Protein AF-0000000084528087 (afdb_homodimer)

InterPro domains:
  IPR004839 Aminotransferase, class I/classII, large domain [PF00155] (64-386)
  IPR015421 Pyridoxal phosphate-dependent transferase, major domain [G3DSA:3.40.640.10] (73-296)
  IPR015422 Pyridoxal phosphate-dependent transferase, small domain [G3DSA:3.90.1150.10] (15-387)
  IPR015424 Pyridoxal phosphate-dependent transferase [SSF53383] (5-393)
  IPR051798 Class-II Pyridoxal-Phosphate-Dependent Aminotransferase [PTHR43525] (4-394)

Secondary structure (DSSP, 8-state):
-------SSPP--TTTTBHHHH-THHHH-TT--TT-EE--SS---SPPPHHHHHHHHHHHHHT--S-B--HHHHHHHHHHHHHHHHS----GGGEEEESSHHHHHHHHHHHH--TT-EEEEEES--HHHHHHHHHTTPEEEEEEPEE-TTSSEE--HHHHHHH--S-EEEEEEESSBTTTTBPPPHHHHHHHHHHHHHTTPEEEEE-TTTT-BPTT-----HHHH-SS-TTEEEEE-SHHHHT-GGG--EEEEE-SHHHHHHHHHHHHHTT----HHHHHHHHHHSSHHHHHHHHHHHHHHHHHHHHHHHHHHTSTT-EEPP-SBSSEEEEE-GGGT--HHHHHIIIIIIS-EE-EEGGGG-TT-TTEEEEE--S-HHHHHHHHHHHHHHTGGG-/-------SSPP--TTTTBHHHH-THHHH-TT--TT-EE--SS---SPPPHHHHHHHHHHHHHT--S-B--HHHHHHHHHHHHHHHH-----GGGEEEESSHHHHHHHHHHHH--TT-EEEE-SS--HHHHHHHHHTTPEEEE-PPEE-TTSSEE--HHHHHHH--S-EEEEEEESSBTTTTBPPPHHHHHHHHHHHHHTT-EEEEE-TTTT-BPTT-----HHHH-SS-TTEEEEE-SHHHHT-GGG--EEEEE-SHHHHHHHHHHHHHTT----HHHHHHHHHHSSHHHHHHHHHHHHHHHHHHHHHHHHHHTSTT-EEPP-SBSSEEEEE-GGGT--HHHHHIIIIIIS-EE-EEGGGG-TT-TTEEEEE--S-HHHHHHHHHHHHHHTGGG-

pLDDT: mean 96.07, std 6.14, range [31.56, 98.94]

Organism: NCBI:txid1123501

Structure (mmCIF, N/CA/C/O backbone):
data_AF-0000000084528087-model_v1
#
loop_
_entity.id
_entity.type
_entity.pdbx_description
1 polymer 'cysteine-S-conjugate beta-lyase'
#
loop_
_atom_site.group_PDB
_atom_site.id
_atom_site.type_symbol
_atom_site.label_atom_id
_atom_site.label_alt_id
_atom_site.label_comp_id
_atom_site.label_asym_id
_atom_site.label_entity_id
_atom_site.label_seq_id
_atom_site.pdbx_PDB_ins_code
_atom_site.Cartn_x
_atom_site.Cartn_y
_atom_site.Cartn_z
_atom_site.occupancy
_atom_site.B_iso_or_equiv
_atom_site.auth_seq_id
_atom_site.auth_comp_id
_atom_site.auth_asym_id
_atom_site.auth_atom_id
_atom_site.pdbx_PDB_model_num
ATOM 1 N N . MET A 1 1 ? 32.031 17.656 9.609 1 31.56 1 MET A N 1
ATOM 2 C CA . MET A 1 1 ? 31.797 18.547 8.477 1 31.56 1 MET A CA 1
ATOM 3 C C . MET A 1 1 ? 30.359 19.078 8.477 1 31.56 1 MET A C 1
ATOM 5 O O . MET A 1 1 ? 29.406 18.297 8.555 1 31.56 1 MET A O 1
ATOM 9 N N . THR A 1 2 ? 30.078 20.203 8.844 1 43.47 2 THR A N 1
ATOM 10 C CA . THR A 1 2 ? 28.75 20.812 8.977 1 43.47 2 THR A CA 1
ATOM 11 C C . THR A 1 2 ? 27.938 20.625 7.695 1 43.47 2 THR A C 1
ATOM 13 O O . THR A 1 2 ? 28.328 21.109 6.633 1 43.47 2 THR A O 1
ATOM 16 N N . HIS A 1 3 ? 27.219 19.484 7.469 1 60.09 3 HIS A N 1
ATOM 17 C CA . HIS A 1 3 ? 26.516 19.172 6.223 1 60.09 3 HIS A CA 1
ATOM 18 C C . HIS A 1 3 ? 25.609 20.328 5.809 1 60.09 3 HIS A C 1
ATOM 20 O O . HIS A 1 3 ? 24.797 20.797 6.613 1 60.09 3 HIS A O 1
ATOM 26 N N . THR A 1 4 ? 26.094 21.172 4.883 1 82.75 4 THR A N 1
ATOM 27 C CA . THR A 1 4 ? 25.297 22.281 4.363 1 82.75 4 THR A CA 1
ATOM 28 C C . THR A 1 4 ? 24.281 21.766 3.342 1 82.75 4 THR A C 1
ATOM 30 O O . THR A 1 4 ? 24.625 21.016 2.428 1 82.75 4 THR A O 1
ATOM 33 N N . PHE A 1 5 ? 22.984 21.781 3.76 1 93.38 5 PHE A N 1
ATOM 34 C CA . PHE A 1 5 ? 21.891 21.422 2.871 1 93.38 5 PHE A CA 1
ATOM 35 C C . PHE A 1 5 ? 21.359 22.641 2.129 1 93.38 5 PHE A C 1
ATOM 37 O O . PHE A 1 5 ? 21.344 23.734 2.676 1 93.38 5 PHE A O 1
ATOM 44 N N . ASP A 1 6 ? 21.016 22.469 0.876 1 94.19 6 ASP A N 1
ATOM 45 C CA . ASP A 1 6 ? 20.453 23.531 0.049 1 94.19 6 ASP A CA 1
ATOM 46 C C . ASP A 1 6 ? 18.938 23.469 0.011 1 94.19 6 ASP A C 1
ATOM 48 O O . ASP A 1 6 ? 18.359 22.547 -0.585 1 94.19 6 ASP A O 1
ATOM 52 N N . PHE A 1 7 ? 18.297 24.469 0.604 1 96.12 7 PHE A N 1
ATOM 53 C CA . PHE A 1 7 ? 16.844 24.531 0.608 1 96.12 7 PHE A CA 1
ATOM 54 C C . PHE A 1 7 ? 16.344 25.672 -0.26 1 96.12 7 PHE A C 1
ATOM 56 O O . PHE A 1 7 ? 15.133 25.906 -0.362 1 96.12 7 PHE A O 1
ATOM 63 N N . ASP A 1 8 ? 17.25 26.344 -0.895 1 94.19 8 ASP A N 1
ATOM 64 C CA . ASP A 1 8 ? 16.875 27.547 -1.635 1 94.19 8 ASP A CA 1
ATOM 65 C C . ASP A 1 8 ? 16.688 27.234 -3.117 1 94.19 8 ASP A C 1
ATOM 67 O O . ASP A 1 8 ? 15.883 27.891 -3.789 1 94.19 8 ASP A O 1
ATOM 71 N N . THR A 1 9 ? 17.406 26.281 -3.635 1 89.31 9 THR A N 1
ATOM 72 C CA . THR A 1 9 ? 17.297 25.953 -5.051 1 89.31 9 THR A CA 1
ATOM 73 C C . THR A 1 9 ? 15.969 25.25 -5.336 1 89.31 9 THR A C 1
ATOM 75 O O . THR A 1 9 ? 15.688 24.188 -4.773 1 89.31 9 THR A O 1
ATOM 78 N N . PRO A 1 10 ? 15.234 25.938 -6.199 1 81.81 10 PRO A N 1
ATOM 79 C CA . PRO A 1 10 ? 13.945 25.312 -6.488 1 81.81 10 PRO A CA 1
ATOM 80 C C . PRO A 1 10 ? 14.094 23.969 -7.203 1 81.81 10 PRO A C 1
ATOM 82 O O . PRO A 1 10 ? 14.898 23.844 -8.133 1 81.81 10 PRO A O 1
ATOM 85 N N . ALA A 1 11 ? 13.375 23.047 -6.703 1 75.88 11 ALA A N 1
ATOM 86 C CA . ALA A 1 11 ? 13.258 21.797 -7.441 1 75.88 11 ALA A CA 1
ATOM 87 C C . ALA A 1 11 ? 12.258 21.922 -8.586 1 75.88 11 ALA A C 1
ATOM 89 O O . ALA A 1 11 ? 11.305 22.703 -8.5 1 75.88 11 ALA A O 1
ATOM 90 N N . LYS A 1 12 ? 12.492 21.359 -9.766 1 74.56 12 LYS A N 1
ATOM 91 C CA . LYS A 1 12 ? 11.5 21.297 -10.836 1 74.56 12 LYS A CA 1
ATOM 92 C C . LYS A 1 12 ? 10.281 20.484 -10.398 1 74.56 12 LYS A C 1
ATOM 94 O O . LYS A 1 12 ? 10.391 19.297 -10.078 1 74.56 12 LYS A O 1
ATOM 99 N N . ARG A 1 13 ? 9.172 21.141 -10.289 1 80.12 13 ARG A N 1
ATOM 100 C CA . ARG A 1 13 ? 7.977 20.453 -9.82 1 80.12 13 ARG A CA 1
ATOM 101 C C . ARG A 1 13 ? 6.848 20.547 -10.844 1 80.12 13 ARG A C 1
ATOM 103 O O . ARG A 1 13 ? 6.031 19.641 -10.969 1 80.12 13 ARG A O 1
ATOM 110 N N . ARG A 1 14 ? 6.809 21.594 -11.531 1 80.25 14 ARG A N 1
ATOM 111 C CA . ARG A 1 14 ? 5.75 21.781 -12.516 1 80.25 14 ARG A CA 1
ATOM 112 C C . ARG A 1 14 ? 5.938 20.859 -13.719 1 80.25 14 ARG A C 1
ATOM 114 O O . ARG A 1 14 ? 7.051 20.719 -14.219 1 80.25 14 ARG A O 1
ATOM 121 N N . GLY A 1 15 ? 4.918 20.25 -14.102 1 78 15 GLY A N 1
ATOM 122 C CA . GLY A 1 15 ? 4.957 19.359 -15.25 1 78 15 GLY A CA 1
ATOM 123 C C . GLY A 1 15 ? 5.578 18.016 -14.93 1 78 15 GLY A C 1
ATOM 124 O O . GLY A 1 15 ? 5.816 17.203 -15.836 1 78 15 GLY A O 1
ATOM 125 N N . CYS A 1 16 ? 5.848 17.75 -13.664 1 80.94 16 CYS A N 1
ATOM 126 C CA . CYS A 1 16 ? 6.523 16.516 -13.281 1 80.94 16 CYS A CA 1
ATOM 127 C C . CYS A 1 16 ? 5.57 15.578 -12.547 1 80.94 16 CYS A C 1
ATOM 129 O O . CYS A 1 16 ? 5.992 14.562 -12 1 80.94 16 CYS A O 1
ATOM 131 N N . GLY A 1 17 ? 4.32 15.969 -12.547 1 83.06 17 GLY A N 1
ATOM 132 C CA . GLY A 1 17 ? 3.348 15.094 -11.914 1 83.06 17 GLY A CA 1
ATOM 133 C C . GLY A 1 17 ? 3.172 15.367 -10.43 1 83.06 17 GLY A C 1
ATOM 134 O O . GLY A 1 17 ? 2.605 14.547 -9.703 1 83.06 17 GLY A O 1
ATOM 135 N N . SER A 1 18 ? 3.662 16.453 -9.984 1 85.12 18 SER A N 1
ATOM 136 C CA . SER A 1 18 ? 3.469 16.859 -8.602 1 85.12 18 SER A CA 1
ATOM 137 C C . SER A 1 18 ? 2.031 17.297 -8.352 1 85.12 18 SER A C 1
ATOM 139 O O . SER A 1 18 ? 1.545 18.25 -8.969 1 85.12 18 SER A O 1
ATOM 141 N N . ALA A 1 19 ? 1.374 16.656 -7.391 1 86.44 19 ALA A N 1
ATOM 142 C CA . ALA A 1 19 ? 0.003 17.062 -7.082 1 86.44 19 ALA A CA 1
ATOM 143 C C . ALA A 1 19 ? -0.058 18.516 -6.629 1 86.44 19 ALA A C 1
ATOM 145 O O . ALA A 1 19 ? -0.94 19.266 -7.055 1 86.44 19 ALA A O 1
ATOM 146 N N . LYS A 1 20 ? 0.866 19 -5.844 1 88.56 20 LYS A N 1
ATOM 147 C CA . LYS A 1 20 ? 0.917 20.344 -5.293 1 88.56 20 LYS A CA 1
ATOM 148 C C . LYS A 1 20 ? 1.022 21.391 -6.402 1 88.56 20 LYS A C 1
ATOM 150 O O . LYS A 1 20 ? 0.352 22.422 -6.355 1 88.56 20 LYS A O 1
ATOM 155 N N . TRP A 1 21 ? 1.699 21.078 -7.449 1 87.94 21 TRP A N 1
ATOM 156 C CA . TRP A 1 21 ? 2.004 22.062 -8.477 1 87.94 21 TRP A CA 1
ATOM 157 C C . TRP A 1 21 ? 1.154 21.844 -9.719 1 87.94 21 TRP A C 1
ATOM 159 O O . TRP A 1 21 ? 0.742 22.797 -10.375 1 87.94 21 TRP A O 1
ATOM 169 N N . ASP A 1 22 ? 0.853 20.562 -10.023 1 86.75 22 ASP A N 1
ATOM 170 C CA . ASP A 1 22 ? 0.215 20.25 -11.297 1 86.75 22 ASP A CA 1
ATOM 171 C C . ASP A 1 22 ? -1.294 20.078 -11.125 1 86.75 22 ASP A C 1
ATOM 173 O O . ASP A 1 22 ? -2.033 20.047 -12.117 1 86.75 22 ASP A O 1
ATOM 177 N N . ALA A 1 23 ? -1.742 20.078 -9.859 1 86 23 ALA A N 1
ATOM 178 C CA . ALA A 1 23 ? -3.176 19.906 -9.641 1 86 23 ALA A CA 1
ATOM 179 C C . ALA A 1 23 ? -3.799 21.188 -9.07 1 86 23 ALA A C 1
ATOM 181 O O . ALA A 1 23 ? -4.762 21.109 -8.297 1 86 23 ALA A O 1
ATOM 182 N N . LEU A 1 24 ? -3.312 22.312 -9.406 1 87.62 24 LEU A N 1
ATOM 183 C CA . LEU A 1 24 ? -3.76 23.594 -8.875 1 87.62 24 LEU A CA 1
ATOM 184 C C . LEU A 1 24 ? -5.203 23.875 -9.281 1 87.62 24 LEU A C 1
ATOM 186 O O . LEU A 1 24 ? -5.918 24.594 -8.586 1 87.62 24 LEU A O 1
ATOM 190 N N . SER A 1 25 ? -5.645 23.281 -10.453 1 83.94 25 SER A N 1
ATOM 191 C CA . SER A 1 25 ? -7.016 23.484 -10.914 1 83.94 25 SER A CA 1
ATOM 192 C C . SER A 1 25 ? -8.016 22.984 -9.875 1 83.94 25 SER A C 1
ATOM 194 O O . SER A 1 25 ? -9.164 23.422 -9.852 1 83.94 25 SER A O 1
ATOM 196 N N . ALA A 1 26 ? -7.582 22.125 -9.047 1 79.44 26 ALA A N 1
ATOM 197 C CA . ALA A 1 26 ? -8.445 21.562 -8 1 79.44 26 ALA A CA 1
ATOM 198 C C . ALA A 1 26 ? -8.82 22.641 -6.984 1 79.44 26 ALA A C 1
ATOM 200 O O . ALA A 1 26 ? -9.875 22.562 -6.355 1 79.44 26 ALA A O 1
ATOM 201 N N . ILE A 1 27 ? -7.992 23.625 -6.828 1 79.62 27 ILE A N 1
ATOM 202 C CA . ILE A 1 27 ? -8.219 24.656 -5.832 1 79.62 27 ILE A CA 1
ATOM 203 C C . ILE A 1 27 ? -8.562 25.969 -6.531 1 79.62 27 ILE A C 1
ATOM 205 O O . ILE A 1 27 ? -9.461 26.703 -6.098 1 79.62 27 ILE A O 1
ATOM 209 N N . LEU A 1 28 ? -7.945 26.281 -7.672 1 87.19 28 LEU A N 1
ATOM 210 C CA . LEU A 1 28 ? -8.07 27.594 -8.297 1 87.19 28 LEU A CA 1
ATOM 211 C C . LEU A 1 28 ? -9.039 27.531 -9.477 1 87.19 28 LEU A C 1
ATOM 213 O O . LEU A 1 28 ? -9.391 28.578 -10.039 1 87.19 28 LEU A O 1
ATOM 217 N N . GLY A 1 29 ? -9.477 26.328 -9.773 1 85.31 29 GLY A N 1
ATOM 218 C CA . GLY A 1 29 ? -10.297 26.188 -10.961 1 85.31 29 GLY A CA 1
ATOM 219 C C . GLY A 1 29 ? -9.484 25.953 -12.227 1 85.31 29 GLY A C 1
ATOM 220 O O . GLY A 1 29 ? -8.25 26 -12.195 1 85.31 29 GLY A O 1
ATOM 221 N N . ASP A 1 30 ? -10.156 25.766 -13.305 1 83.75 30 ASP A N 1
ATOM 222 C CA . ASP A 1 30 ? -9.539 25.391 -14.57 1 83.75 30 ASP A CA 1
ATOM 223 C C . ASP A 1 30 ? -8.695 26.516 -15.141 1 83.75 30 ASP A C 1
ATOM 225 O O . ASP A 1 30 ? -7.781 26.281 -15.93 1 83.75 30 ASP A O 1
ATOM 229 N N . ASP A 1 31 ? -8.953 27.703 -14.719 1 82.94 31 ASP A N 1
ATOM 230 C CA . ASP A 1 31 ? -8.242 28.859 -15.25 1 82.94 31 ASP A CA 1
ATOM 231 C C . ASP A 1 31 ? -7.148 29.328 -14.289 1 82.94 31 ASP A C 1
ATOM 233 O O . ASP A 1 31 ? -6.812 30.5 -14.242 1 82.94 31 ASP A O 1
ATOM 237 N N . ALA A 1 32 ? -6.629 28.359 -13.531 1 87.31 32 ALA A N 1
ATOM 238 C CA . ALA A 1 32 ? -5.551 28.703 -12.602 1 87.31 32 ALA A CA 1
ATOM 239 C C . ALA A 1 32 ? -4.402 29.391 -13.328 1 87.31 32 ALA A C 1
ATOM 241 O O . ALA A 1 32 ? -3.926 28.906 -14.359 1 87.31 32 ALA A O 1
ATOM 242 N N . PRO A 1 33 ? -3.982 30.5 -12.797 1 88.12 33 PRO A N 1
ATOM 243 C CA . PRO A 1 33 ? -2.875 31.203 -13.445 1 88.12 33 PRO A CA 1
ATOM 244 C C . PRO A 1 33 ? -1.567 30.422 -13.398 1 88.12 33 PRO A C 1
ATOM 246 O O . PRO A 1 33 ? -1.295 29.719 -12.422 1 88.12 33 PRO A O 1
ATOM 249 N N . ASP A 1 34 ? -0.745 30.672 -14.344 1 85.56 34 ASP A N 1
ATOM 250 C CA . ASP A 1 34 ? 0.521 29.953 -14.477 1 85.56 34 ASP A CA 1
ATOM 251 C C . ASP A 1 34 ? 1.495 30.359 -13.375 1 85.56 34 ASP A C 1
ATOM 253 O O . ASP A 1 34 ? 2.385 29.578 -13.016 1 85.56 34 ASP A O 1
ATOM 257 N N . ASP A 1 35 ? 1.243 31.531 -12.844 1 90.94 35 ASP A N 1
ATOM 258 C CA . ASP A 1 35 ? 2.203 32 -11.852 1 90.94 35 ASP A CA 1
ATOM 259 C C . ASP A 1 35 ? 1.635 31.906 -10.445 1 90.94 35 ASP A C 1
ATOM 261 O O . ASP A 1 35 ? 2.143 32.531 -9.508 1 90.94 35 ASP A O 1
ATOM 265 N N . ALA A 1 36 ? 0.548 31.109 -10.352 1 94.19 36 ALA A N 1
ATOM 266 C CA . ALA A 1 36 ? -0.023 30.938 -9.016 1 94.19 36 ALA A CA 1
ATOM 267 C C . ALA A 1 36 ? 0.963 30.219 -8.094 1 94.19 36 ALA A C 1
ATOM 269 O O . ALA A 1 36 ? 1.68 29.312 -8.516 1 94.19 36 ALA A O 1
ATOM 270 N N . LEU A 1 37 ? 1.031 30.703 -6.883 1 95.44 37 LEU A N 1
ATOM 271 C CA . LEU A 1 37 ? 1.868 30.062 -5.871 1 95.44 37 LEU A CA 1
ATOM 272 C C . LEU A 1 37 ? 1.102 28.969 -5.145 1 95.44 37 LEU A C 1
ATOM 274 O O . LEU A 1 37 ? 0.111 29.234 -4.465 1 95.44 37 LEU A O 1
ATOM 278 N N . PRO A 1 38 ? 1.531 27.672 -5.301 1 95.31 38 PRO A N 1
ATOM 279 C CA . PRO A 1 38 ? 0.855 26.594 -4.586 1 95.31 38 PRO A CA 1
ATOM 280 C C . PRO A 1 38 ? 1.224 26.531 -3.105 1 95.31 38 PRO A C 1
ATOM 282 O O . PRO A 1 38 ? 2.34 26.141 -2.758 1 95.31 38 PRO A O 1
ATOM 285 N N . MET A 1 39 ? 0.343 26.875 -2.221 1 97.44 39 MET A N 1
ATOM 286 C CA . MET A 1 39 ? 0.542 26.828 -0.776 1 97.44 39 MET A CA 1
ATOM 287 C C . MET A 1 39 ? -0.593 26.062 -0.096 1 97.44 39 MET A C 1
ATOM 289 O O . MET A 1 39 ? -1.044 26.453 0.984 1 97.44 39 MET A O 1
ATOM 293 N N . TRP A 1 40 ? -1.047 24.984 -0.75 1 94.81 40 TRP A N 1
ATOM 294 C CA . TRP A 1 40 ? -2.254 24.297 -0.286 1 94.81 40 TRP A CA 1
ATOM 295 C C . TRP A 1 40 ? -1.929 22.906 0.241 1 94.81 40 TRP A C 1
ATOM 297 O O . TRP A 1 40 ? -2.408 22.516 1.306 1 94.81 40 TRP A O 1
ATOM 307 N N . VAL A 1 41 ? -1.141 22.062 -0.427 1 93.12 41 VAL A N 1
ATOM 308 C CA . VAL A 1 41 ? -0.803 20.688 -0.037 1 93.12 41 VAL A CA 1
ATOM 309 C C . VAL A 1 41 ? 0.352 20.703 0.961 1 93.12 41 VAL A C 1
ATOM 311 O O . VAL A 1 41 ? 1.334 21.422 0.771 1 93.12 41 VAL A O 1
ATOM 314 N N . ALA A 1 42 ? 0.158 19.875 2.021 1 95 42 ALA A N 1
ATOM 315 C CA . ALA A 1 42 ? 1.235 19.766 3.002 1 95 42 ALA A CA 1
ATOM 316 C C . ALA A 1 42 ? 2.395 18.938 2.453 1 95 42 ALA A C 1
ATOM 318 O O . ALA A 1 42 ? 2.646 17.828 2.918 1 95 42 ALA A O 1
ATOM 319 N N . GLN A 1 43 ? 3.033 19.516 1.571 1 94.62 43 GLN A N 1
ATOM 320 C CA . GLN A 1 43 ? 4.23 19.016 0.903 1 94.62 43 GLN A CA 1
ATOM 321 C C . GLN A 1 43 ? 5.254 20.125 0.705 1 94.62 43 GLN A C 1
ATOM 323 O O . GLN A 1 43 ? 4.895 21.266 0.409 1 94.62 43 GLN A O 1
ATOM 328 N N . THR A 1 44 ? 6.48 19.766 0.881 1 95.75 44 THR A N 1
ATOM 329 C CA . THR A 1 44 ? 7.508 20.781 0.728 1 95.75 44 THR A CA 1
ATOM 330 C C . THR A 1 44 ? 8.07 20.781 -0.69 1 95.75 44 THR A C 1
ATOM 332 O O . THR A 1 44 ? 7.723 19.922 -1.498 1 95.75 44 THR A O 1
ATOM 335 N N . ASP A 1 45 ? 8.898 21.766 -0.979 1 94.81 45 ASP A N 1
ATOM 336 C CA . ASP A 1 45 ? 9.422 21.953 -2.328 1 94.81 45 ASP A CA 1
ATOM 337 C C . ASP A 1 45 ? 10.938 21.766 -2.355 1 94.81 45 ASP A C 1
ATOM 339 O O . ASP A 1 45 ? 11.617 22.25 -3.264 1 94.81 45 ASP A O 1
ATOM 343 N N . PHE A 1 46 ? 11.469 21.062 -1.396 1 95.12 46 PHE A N 1
ATOM 344 C CA . PHE A 1 46 ? 12.922 20.953 -1.299 1 95.12 46 PHE A CA 1
ATOM 345 C C . PHE A 1 46 ? 13.414 19.688 -1.977 1 95.12 46 PHE A C 1
ATOM 347 O O . PHE A 1 46 ? 12.641 18.734 -2.18 1 95.12 46 PHE A O 1
ATOM 354 N N . ALA A 1 47 ? 14.711 19.75 -2.328 1 92.81 47 ALA A N 1
ATOM 355 C CA . ALA A 1 47 ? 15.344 18.5 -2.729 1 92.81 47 ALA A CA 1
ATOM 356 C C . ALA A 1 47 ? 15.344 17.5 -1.579 1 92.81 47 ALA A C 1
ATOM 358 O O . ALA A 1 47 ? 15.492 17.875 -0.415 1 92.81 47 ALA A O 1
ATOM 359 N N . PRO A 1 48 ? 15.188 16.25 -1.914 1 94.19 48 PRO A N 1
ATOM 360 C CA . PRO A 1 48 ? 15.18 15.266 -0.835 1 94.19 48 PRO A CA 1
ATOM 361 C C . PRO A 1 48 ? 16.5 15.219 -0.066 1 94.19 48 PRO A C 1
ATOM 363 O O . PRO A 1 48 ? 17.547 15.547 -0.616 1 94.19 48 PRO A O 1
ATOM 366 N N . ALA A 1 49 ? 16.391 14.805 1.177 1 96.56 49 ALA A N 1
ATOM 367 C CA . ALA A 1 49 ? 17.594 14.578 1.973 1 96.56 49 ALA A CA 1
ATOM 368 C C . ALA A 1 49 ? 18.562 13.648 1.251 1 96.56 49 ALA A C 1
ATOM 370 O O . ALA A 1 49 ? 18.141 12.641 0.67 1 96.56 49 ALA A O 1
ATOM 371 N N . PRO A 1 50 ? 19.828 13.953 1.304 1 96.94 50 PRO A N 1
ATOM 372 C CA . PRO A 1 50 ? 20.828 13.141 0.595 1 96.94 50 PRO A CA 1
ATOM 373 C C . PRO A 1 50 ? 20.766 11.664 0.983 1 96.94 50 PRO A C 1
ATOM 375 O O . PRO A 1 50 ? 20.953 10.789 0.133 1 96.94 50 PRO A O 1
ATOM 378 N N . CYS A 1 51 ? 20.531 11.344 2.252 1 97.5 51 CYS A N 1
ATOM 379 C CA . CYS A 1 51 ? 20.484 9.953 2.688 1 97.5 51 CYS A CA 1
ATOM 380 C C . CYS A 1 51 ? 19.328 9.211 2.033 1 97.5 51 CYS A C 1
ATOM 382 O O . CYS A 1 51 ? 19.438 8.016 1.741 1 97.5 51 CYS A O 1
ATOM 384 N N . ILE A 1 52 ? 18.25 9.883 1.795 1 97.12 52 ILE A N 1
ATOM 385 C CA . ILE A 1 52 ? 17.094 9.305 1.127 1 97.12 52 ILE A CA 1
ATOM 386 C C . ILE A 1 52 ? 17.422 9.039 -0.34 1 97.12 52 ILE A C 1
ATOM 388 O O . ILE A 1 52 ? 17.125 7.957 -0.861 1 97.12 52 ILE A O 1
ATOM 392 N N . GLN A 1 53 ? 18 10.039 -0.98 1 95.94 53 GLN A N 1
ATOM 393 C CA . GLN A 1 53 ? 18.375 9.883 -2.381 1 95.94 53 GLN A CA 1
ATOM 394 C C . GLN A 1 53 ? 19.391 8.75 -2.561 1 95.94 53 GLN A C 1
ATOM 396 O O . GLN A 1 53 ? 19.297 7.973 -3.516 1 95.94 53 GLN A O 1
ATOM 401 N N . ALA A 1 54 ? 20.328 8.711 -1.645 1 97.44 54 ALA A N 1
ATOM 402 C CA . ALA A 1 54 ? 21.312 7.633 -1.694 1 97.44 54 ALA A CA 1
ATOM 403 C C . ALA A 1 54 ? 20.641 6.27 -1.565 1 97.44 54 ALA A C 1
ATOM 405 O O . ALA A 1 54 ? 20.984 5.328 -2.285 1 97.44 54 ALA A O 1
ATOM 406 N N . ALA A 1 55 ? 19.734 6.129 -0.651 1 97.19 55 ALA A N 1
ATOM 407 C CA . ALA A 1 55 ? 19.016 4.875 -0.446 1 97.19 55 ALA A CA 1
ATOM 408 C C . ALA A 1 55 ? 18.203 4.5 -1.68 1 97.19 55 ALA A C 1
ATOM 410 O O . ALA A 1 55 ? 18.156 3.332 -2.07 1 97.19 55 ALA A O 1
ATOM 411 N N . ALA A 1 56 ? 17.5 5.48 -2.264 1 96.75 56 ALA A N 1
ATOM 412 C CA . ALA A 1 56 ? 16.719 5.242 -3.465 1 96.75 56 ALA A CA 1
ATOM 413 C C . ALA A 1 56 ? 17.594 4.773 -4.621 1 96.75 56 ALA A C 1
ATOM 415 O O . ALA A 1 56 ? 17.219 3.855 -5.359 1 96.75 56 ALA A O 1
ATOM 416 N N . ARG A 1 57 ? 18.703 5.406 -4.801 1 96.81 57 ARG A N 1
ATOM 417 C CA . ARG A 1 57 ? 19.641 5.027 -5.867 1 96.81 57 ARG A CA 1
ATOM 418 C C . ARG A 1 57 ? 20.188 3.627 -5.633 1 96.81 57 ARG A C 1
ATOM 420 O O . ARG A 1 57 ? 20.312 2.84 -6.574 1 96.81 57 ARG A O 1
ATOM 427 N N . ARG A 1 58 ? 20.547 3.357 -4.402 1 95.62 58 ARG A N 1
ATOM 428 C CA . ARG A 1 58 ? 21.047 2.023 -4.07 1 95.62 58 ARG A CA 1
ATOM 429 C C . ARG A 1 58 ? 20 0.958 -4.398 1 95.62 58 ARG A C 1
ATOM 431 O O . ARG A 1 58 ? 20.344 -0.106 -4.922 1 95.62 58 ARG A O 1
ATOM 438 N N . LEU A 1 59 ? 18.812 1.212 -4.055 1 94.12 59 LEU A N 1
ATOM 439 C CA . LEU A 1 59 ? 17.734 0.283 -4.344 1 94.12 59 LEU A CA 1
ATOM 440 C C . LEU A 1 59 ? 17.562 0.083 -5.844 1 94.12 59 LEU A C 1
ATOM 442 O O . LEU A 1 59 ? 17.438 -1.05 -6.316 1 94.12 59 LEU A O 1
ATOM 446 N N . ALA A 1 60 ? 17.562 1.195 -6.594 1 94.56 60 ALA A N 1
ATOM 447 C CA . ALA A 1 60 ? 17.438 1.129 -8.047 1 94.56 60 ALA A CA 1
ATOM 448 C C . ALA A 1 60 ? 18.594 0.355 -8.664 1 94.56 60 ALA A C 1
ATOM 450 O O . ALA A 1 60 ? 18.391 -0.434 -9.594 1 94.56 60 ALA A O 1
ATOM 451 N N . ASP A 1 61 ? 19.75 0.533 -8.148 1 92.81 61 ASP A N 1
ATOM 452 C CA . ASP A 1 61 ? 20.938 -0.126 -8.672 1 92.81 61 ASP A CA 1
ATOM 453 C C . ASP A 1 61 ? 20.922 -1.622 -8.367 1 92.81 61 ASP A C 1
ATOM 455 O O . ASP A 1 61 ? 21.375 -2.434 -9.18 1 92.81 61 ASP A O 1
ATOM 459 N N . ALA A 1 62 ? 20.453 -1.928 -7.199 1 91.69 62 ALA A N 1
ATOM 460 C CA . ALA A 1 62 ? 20.391 -3.334 -6.809 1 91.69 62 ALA A CA 1
ATOM 461 C C . ALA A 1 62 ? 19.391 -4.102 -7.676 1 91.69 62 ALA A C 1
ATOM 463 O O . ALA A 1 62 ? 19.594 -5.285 -7.957 1 91.69 62 ALA A O 1
ATOM 464 N N . GLY A 1 63 ? 18.328 -3.467 -8.047 1 91.5 63 GLY A N 1
ATOM 465 C CA . GLY A 1 63 ? 17.359 -4.059 -8.945 1 91.5 63 GLY A CA 1
ATOM 466 C C . GLY A 1 63 ? 16.594 -5.211 -8.32 1 91.5 63 GLY A C 1
ATOM 467 O O . GLY A 1 63 ? 16.141 -6.121 -9.023 1 91.5 63 GLY A O 1
ATOM 468 N N . GLN A 1 64 ? 16.531 -5.27 -7.035 1 90.62 64 GLN A N 1
ATOM 469 C CA . GLN A 1 64 ? 15.75 -6.27 -6.324 1 90.62 64 GLN A CA 1
ATOM 470 C C . GLN A 1 64 ? 14.383 -5.711 -5.938 1 90.62 64 GLN A C 1
ATOM 472 O O . GLN A 1 64 ? 14.242 -5.031 -4.918 1 90.62 64 GLN A O 1
ATOM 477 N N . TRP A 1 65 ? 13.367 -6.09 -6.688 1 94 65 TRP A N 1
ATOM 478 C CA . TRP A 1 65 ? 12.039 -5.5 -6.508 1 94 65 TRP A CA 1
ATOM 479 C C . TRP A 1 65 ? 11.039 -6.551 -6.039 1 94 65 TRP A C 1
ATOM 481 O O . TRP A 1 65 ? 9.844 -6.27 -5.926 1 94 65 TRP A O 1
ATOM 491 N N . GLY A 1 66 ? 11.516 -7.773 -5.824 1 93.44 66 GLY A N 1
ATOM 492 C CA . GLY A 1 66 ? 10.641 -8.859 -5.41 1 93.44 66 GLY A CA 1
ATOM 493 C C . GLY A 1 66 ? 10.344 -8.844 -3.922 1 93.44 66 GLY A C 1
ATOM 494 O O . GLY A 1 66 ? 10.469 -7.812 -3.266 1 93.44 66 GLY A O 1
ATOM 495 N N . TYR A 1 67 ? 9.844 -9.969 -3.443 1 92.56 67 TYR A N 1
ATOM 496 C CA . TYR A 1 67 ? 9.562 -10.133 -2.02 1 92.56 67 TYR A CA 1
ATOM 497 C C . TYR A 1 67 ? 10.82 -9.906 -1.19 1 92.56 67 TYR A C 1
ATOM 499 O O . TYR A 1 67 ? 11.914 -10.32 -1.589 1 92.56 67 TYR A O 1
ATOM 507 N N . PHE A 1 68 ? 10.625 -9.25 -0.089 1 90.88 68 PHE A N 1
ATOM 508 C CA . PHE A 1 68 ? 11.789 -8.875 0.696 1 90.88 68 PHE A CA 1
ATOM 509 C C . PHE A 1 68 ? 11.555 -9.133 2.18 1 90.88 68 PHE A C 1
ATOM 511 O O . PHE A 1 68 ? 10.414 -9.281 2.613 1 90.88 68 PHE A O 1
ATOM 518 N N . THR A 1 69 ? 12.617 -9.281 2.904 1 87.94 69 THR A N 1
ATOM 519 C CA . THR A 1 69 ? 12.609 -9.461 4.352 1 87.94 69 THR A CA 1
ATOM 520 C C . THR A 1 69 ? 13 -8.172 5.059 1 87.94 69 THR A C 1
ATOM 522 O O . THR A 1 69 ? 13.211 -7.141 4.414 1 87.94 69 THR A O 1
ATOM 525 N N . GLY A 1 70 ? 12.914 -8.141 6.359 1 86.81 70 GLY A N 1
ATOM 526 C CA . GLY A 1 70 ? 13.484 -7.043 7.121 1 86.81 70 GLY A CA 1
ATOM 527 C C . GLY A 1 70 ? 12.445 -6.078 7.652 1 86.81 70 GLY A C 1
ATOM 528 O O . GLY A 1 70 ? 12.766 -4.945 8.016 1 86.81 70 GLY A O 1
ATOM 529 N N . LEU A 1 71 ? 11.227 -6.484 7.727 1 88.62 71 LEU A N 1
ATOM 530 C CA . LEU A 1 71 ? 10.188 -5.613 8.273 1 88.62 71 LEU A CA 1
ATOM 531 C C . LEU A 1 71 ? 10.539 -5.172 9.688 1 88.62 71 LEU A C 1
ATOM 533 O O . LEU A 1 71 ? 10.234 -4.043 10.086 1 88.62 71 LEU A O 1
ATOM 537 N N . ALA A 1 72 ? 11.172 -6.039 10.375 1 93.75 72 ALA A N 1
ATOM 538 C CA . ALA A 1 72 ? 11.547 -5.715 11.75 1 93.75 72 ALA A CA 1
ATOM 539 C C . ALA A 1 72 ? 12.484 -4.508 11.789 1 93.75 72 ALA A C 1
ATOM 541 O O . ALA A 1 72 ? 12.43 -3.709 12.727 1 93.75 72 ALA A O 1
ATOM 542 N N . THR A 1 73 ? 13.336 -4.418 10.805 1 96.38 73 THR A N 1
ATOM 543 C CA . THR A 1 73 ? 14.273 -3.301 10.742 1 96.38 73 THR A CA 1
ATOM 544 C C . THR A 1 73 ? 13.523 -1.974 10.648 1 96.38 73 THR A C 1
ATOM 546 O O . THR A 1 73 ? 13.961 -0.971 11.219 1 96.38 73 THR A O 1
ATOM 549 N N . LEU A 1 74 ? 12.438 -1.953 9.945 1 97.62 74 LEU A N 1
ATOM 550 C CA . LEU A 1 74 ? 11.617 -0.752 9.828 1 97.62 74 LEU A CA 1
ATOM 551 C C . LEU A 1 74 ? 11.117 -0.294 11.195 1 97.62 74 LEU A C 1
ATOM 553 O O . LEU A 1 74 ? 11.203 0.89 11.523 1 97.62 74 LEU A O 1
ATOM 557 N N . PHE A 1 75 ? 10.648 -1.221 11.977 1 98.44 75 PHE A N 1
ATOM 558 C CA . PHE A 1 75 ? 10.086 -0.911 13.281 1 98.44 75 PHE A CA 1
ATOM 559 C C . PHE A 1 75 ? 11.18 -0.525 14.266 1 98.44 75 PHE A C 1
ATOM 561 O O . PHE A 1 75 ? 10.984 0.35 15.117 1 98.44 75 PHE A O 1
ATOM 568 N N . GLU A 1 76 ? 12.328 -1.14 14.117 1 98.69 76 GLU A N 1
ATOM 569 C CA . GLU A 1 76 ? 13.469 -0.778 14.953 1 98.69 76 GLU A CA 1
ATOM 570 C C . GLU A 1 76 ? 13.938 0.643 14.656 1 98.69 76 GLU A C 1
ATOM 572 O O . GLU A 1 76 ? 14.273 1.396 15.57 1 98.69 76 GLU A O 1
ATOM 577 N N . ARG A 1 77 ? 13.977 0.978 13.406 1 98.69 77 ARG A N 1
ATOM 578 C CA . ARG A 1 77 ? 14.367 2.33 13.016 1 98.69 77 ARG A CA 1
ATOM 579 C C . ARG A 1 77 ? 13.336 3.352 13.492 1 98.69 77 ARG A C 1
ATOM 581 O O . ARG A 1 77 ? 13.703 4.449 13.922 1 98.69 77 ARG A O 1
ATOM 588 N N . ALA A 1 78 ? 12.094 2.986 13.414 1 98.62 78 ALA A N 1
ATOM 589 C CA . ALA A 1 78 ? 11.039 3.863 13.922 1 98.62 78 ALA A CA 1
ATOM 590 C C . ALA A 1 78 ? 11.195 4.098 15.422 1 98.62 78 ALA A C 1
ATOM 592 O O . ALA A 1 78 ? 11.078 5.23 15.898 1 98.62 78 ALA A O 1
ATOM 593 N N . ALA A 1 79 ? 11.422 3.018 16.109 1 98.62 79 ALA A N 1
ATOM 594 C CA . ALA A 1 79 ? 11.617 3.119 17.562 1 98.62 79 ALA A CA 1
ATOM 595 C C . ALA A 1 79 ? 12.836 3.971 17.891 1 98.62 79 ALA A C 1
ATOM 597 O O . ALA A 1 79 ? 12.797 4.801 18.797 1 98.62 79 ALA A O 1
ATOM 598 N N . TRP A 1 80 ? 13.883 3.74 17.172 1 98.81 80 TRP A N 1
ATOM 599 C CA . TRP A 1 80 ? 15.094 4.535 17.359 1 98.81 80 TRP A CA 1
ATOM 600 C C . TRP A 1 80 ? 14.805 6.02 17.156 1 98.81 80 TRP A C 1
ATOM 602 O O . TRP A 1 80 ? 15.273 6.859 17.922 1 98.81 80 TRP A O 1
ATOM 612 N N . TRP A 1 81 ? 14.086 6.309 16.141 1 98.81 81 TRP A N 1
ATOM 613 C CA . TRP A 1 81 ? 13.75 7.691 15.828 1 98.81 81 TRP A CA 1
ATOM 614 C C . TRP A 1 81 ? 12.953 8.336 16.953 1 98.81 81 TRP A C 1
ATOM 616 O O . TRP A 1 81 ? 13.25 9.453 17.375 1 98.81 81 TRP A O 1
ATOM 626 N N . GLN A 1 82 ? 11.906 7.609 17.438 1 98.69 82 GLN A N 1
ATOM 627 C CA . GLN A 1 82 ? 11.078 8.125 18.531 1 98.69 82 GLN A CA 1
ATOM 628 C C . GLN A 1 82 ? 11.914 8.383 19.781 1 98.69 82 GLN A C 1
ATOM 630 O O . GLN A 1 82 ? 11.727 9.391 20.453 1 98.69 82 GLN A O 1
ATOM 635 N N . GLU A 1 83 ? 12.773 7.512 20.031 1 98.31 83 GLU A N 1
ATOM 636 C CA . GLU A 1 83 ? 13.625 7.664 21.203 1 98.31 83 GLU A CA 1
ATOM 637 C C . GLU A 1 83 ? 14.594 8.828 21.031 1 98.31 83 GLU A C 1
ATOM 639 O O . GLU A 1 83 ? 14.727 9.664 21.938 1 98.31 83 GLU A O 1
ATOM 644 N N . THR A 1 84 ? 15.242 8.891 19.922 1 98 84 THR A N 1
ATOM 645 C CA . THR A 1 84 ? 16.328 9.844 19.688 1 98 84 THR A CA 1
ATOM 646 C C . THR A 1 84 ? 15.773 11.25 19.469 1 98 84 THR A C 1
ATOM 648 O O . THR A 1 84 ? 16.359 12.227 19.938 1 98 84 THR A O 1
ATOM 651 N N . ARG A 1 85 ? 14.656 11.359 18.797 1 98.06 85 ARG A N 1
ATOM 652 C CA . ARG A 1 85 ? 14.156 12.664 18.375 1 98.06 85 ARG A CA 1
ATOM 653 C C . ARG A 1 85 ? 13.102 13.172 19.359 1 98.06 85 ARG A C 1
ATOM 655 O O . ARG A 1 85 ? 12.945 14.383 19.531 1 98.06 85 ARG A O 1
ATOM 662 N N . HIS A 1 86 ? 12.391 12.211 20.062 1 98.12 86 HIS A N 1
ATOM 663 C CA . HIS A 1 86 ? 11.203 12.648 20.781 1 98.12 86 HIS A CA 1
ATOM 664 C C . HIS A 1 86 ? 11.195 12.102 22.203 1 98.12 86 HIS A C 1
ATOM 666 O O . HIS A 1 86 ? 10.219 12.289 22.938 1 98.12 86 HIS A O 1
ATOM 672 N N . GLY A 1 87 ? 12.242 11.375 22.594 1 97.31 87 GLY A N 1
ATOM 673 C CA . GLY A 1 87 ? 12.398 10.922 23.969 1 97.31 87 GLY A CA 1
ATOM 674 C C . GLY A 1 87 ? 11.406 9.836 24.359 1 97.31 87 GLY A C 1
ATOM 675 O O . GLY A 1 87 ? 11.102 9.664 25.531 1 97.31 87 GLY A O 1
ATOM 676 N N . TRP A 1 88 ? 10.789 9.195 23.422 1 97.69 88 TRP A N 1
ATOM 677 C CA . TRP A 1 88 ? 9.828 8.117 23.656 1 97.69 88 TRP A CA 1
ATOM 678 C C . TRP A 1 88 ? 10.43 6.766 23.281 1 97.69 88 TRP A C 1
ATOM 680 O O . TRP A 1 88 ? 10.703 6.508 22.094 1 97.69 88 TRP A O 1
ATOM 690 N N . ALA A 1 89 ? 10.625 5.93 24.266 1 97.25 89 ALA A N 1
ATOM 691 C CA . ALA A 1 89 ? 11.141 4.586 24.016 1 97.25 89 ALA A CA 1
ATOM 692 C C . ALA A 1 89 ? 10.039 3.656 23.516 1 97.25 89 ALA A C 1
ATOM 694 O O . ALA A 1 89 ? 9.547 2.803 24.266 1 97.25 89 ALA A O 1
ATOM 695 N N . ALA A 1 90 ? 9.711 3.812 22.312 1 97.44 90 ALA A N 1
ATOM 696 C CA . ALA A 1 90 ? 8.641 3.014 21.719 1 97.44 90 ALA A CA 1
ATOM 697 C C . ALA A 1 90 ? 9.062 1.554 21.578 1 97.44 90 ALA A C 1
ATOM 699 O O . ALA A 1 90 ? 10.203 1.262 21.203 1 97.44 90 ALA A O 1
ATOM 700 N N . ASP A 1 91 ? 8.203 0.599 21.922 1 97.56 91 ASP A N 1
ATOM 701 C CA . ASP A 1 91 ? 8.406 -0.824 21.656 1 97.56 91 ASP A CA 1
ATOM 702 C C . ASP A 1 91 ? 8.227 -1.149 20.188 1 97.56 91 ASP A C 1
ATOM 704 O O . ASP A 1 91 ? 7.121 -1.049 19.641 1 97.56 91 ASP A O 1
ATOM 708 N N . PRO A 1 92 ? 9.328 -1.583 19.547 1 97.88 92 PRO A N 1
ATOM 709 C CA . PRO A 1 92 ? 9.203 -1.881 18.125 1 97.88 92 PRO A CA 1
ATOM 710 C C . PRO A 1 92 ? 8.203 -2.998 17.828 1 97.88 92 PRO A C 1
ATOM 712 O O . PRO A 1 92 ? 7.633 -3.055 16.75 1 97.88 92 PRO A O 1
ATOM 715 N N . GLY A 1 93 ? 7.988 -3.873 18.734 1 96.94 93 GLY A N 1
ATOM 716 C CA . GLY A 1 93 ? 7.102 -5.012 18.547 1 96.94 93 GLY A CA 1
ATOM 717 C C . GLY A 1 93 ? 5.637 -4.625 18.516 1 96.94 93 GLY A C 1
ATOM 718 O O . GLY A 1 93 ? 4.777 -5.457 18.203 1 96.94 93 GLY A O 1
ATOM 719 N N . ARG A 1 94 ? 5.289 -3.334 18.703 1 97.56 94 ARG A N 1
ATOM 720 C CA . ARG A 1 94 ? 3.893 -2.916 18.797 1 97.56 94 ARG A CA 1
ATOM 721 C C . ARG A 1 94 ? 3.479 -2.119 17.562 1 97.56 94 ARG A C 1
ATOM 723 O O . ARG A 1 94 ? 2.361 -1.601 17.5 1 97.56 94 ARG A O 1
ATOM 730 N N . TYR A 1 95 ? 4.383 -2.109 16.625 1 98.19 95 TYR A N 1
ATOM 731 C CA . TYR A 1 95 ? 4.125 -1.346 15.406 1 98.19 95 TYR A CA 1
ATOM 732 C C . TYR A 1 95 ? 3.418 -2.203 14.359 1 98.19 95 TYR A C 1
ATOM 734 O O . TYR A 1 95 ? 3.643 -3.414 14.289 1 98.19 95 TYR A O 1
ATOM 742 N N . TYR A 1 96 ? 2.58 -1.606 13.586 1 98.38 96 TYR A N 1
ATOM 743 C CA . TYR A 1 96 ? 2.125 -2.053 12.273 1 98.38 96 TYR A CA 1
ATOM 744 C C . TYR A 1 96 ? 2.531 -1.062 11.188 1 98.38 96 TYR A C 1
ATOM 746 O O . TYR A 1 96 ? 2.559 0.148 11.422 1 98.38 96 TYR A O 1
ATOM 754 N N . ALA A 1 97 ? 2.91 -1.569 10.086 1 98.31 97 ALA A N 1
ATOM 755 C CA . ALA A 1 97 ? 3.1 -0.729 8.906 1 98.31 97 ALA A CA 1
ATOM 756 C C . ALA A 1 97 ? 1.832 -0.675 8.055 1 98.31 97 ALA A C 1
ATOM 758 O O . ALA A 1 97 ? 1.148 -1.688 7.887 1 98.31 97 ALA A O 1
ATOM 759 N N . THR A 1 98 ? 1.506 0.466 7.594 1 98.38 98 THR A N 1
ATOM 760 C CA . THR A 1 98 ? 0.35 0.672 6.73 1 98.38 98 THR A CA 1
ATOM 761 C C . THR A 1 98 ? 0.754 1.402 5.453 1 98.38 98 THR A C 1
ATOM 763 O O . THR A 1 98 ? 1.929 1.725 5.258 1 98.38 98 THR A O 1
ATOM 766 N N . HIS A 1 99 ? -0.217 1.615 4.547 1 97.69 99 HIS A N 1
ATOM 767 C CA . HIS A 1 99 ? 0.051 2.285 3.279 1 97.69 99 HIS A CA 1
ATOM 768 C C . HIS A 1 99 ? -0.177 3.789 3.391 1 97.69 99 HIS A C 1
ATOM 770 O O . HIS A 1 99 ? -0.928 4.367 2.604 1 97.69 99 HIS A O 1
ATOM 776 N N . GLY A 1 100 ? 0.541 4.359 4.344 1 97.75 100 GLY A N 1
ATOM 777 C CA . GLY A 1 100 ? 0.354 5.754 4.711 1 97.75 100 GLY A CA 1
ATOM 778 C C . GLY A 1 100 ? -0.609 5.941 5.867 1 97.75 100 GLY A C 1
ATOM 779 O O . GLY A 1 100 ? -1.25 4.988 6.309 1 97.75 100 GLY A O 1
ATOM 780 N N . LEU A 1 101 ? -0.666 7.152 6.363 1 98.38 101 LEU A N 1
ATOM 781 C CA . LEU A 1 101 ? -1.506 7.383 7.531 1 98.38 101 LEU A CA 1
ATOM 782 C C . LEU A 1 101 ? -2.969 7.539 7.129 1 98.38 101 LEU A C 1
ATOM 784 O O . LEU A 1 101 ? -3.867 7.363 7.957 1 98.38 101 LEU A O 1
ATOM 788 N N . GLY A 1 102 ? -3.223 7.984 5.859 1 98.06 102 GLY A N 1
ATOM 789 C CA . GLY A 1 102 ? -4.605 7.898 5.418 1 98.06 102 GLY A CA 1
ATOM 790 C C . GLY A 1 102 ? -5.191 6.504 5.551 1 98.06 102 GLY A C 1
ATOM 791 O O . GLY A 1 102 ? -6.297 6.336 6.07 1 98.06 102 GLY A O 1
ATOM 792 N N . ASN A 1 103 ? -4.406 5.523 5.098 1 98.56 103 ASN A N 1
ATOM 793 C CA . ASN A 1 103 ? -4.801 4.129 5.246 1 98.56 103 ASN A CA 1
ATOM 794 C C . ASN A 1 103 ? -4.898 3.729 6.715 1 98.56 103 ASN A C 1
ATOM 796 O O . ASN A 1 103 ? -5.816 3.004 7.109 1 98.56 103 ASN A O 1
ATOM 800 N N . ALA A 1 104 ? -3.979 4.168 7.527 1 98.75 104 ALA A N 1
ATOM 801 C CA . ALA A 1 104 ? -3.953 3.855 8.953 1 98.75 104 ALA A CA 1
ATOM 802 C C . ALA A 1 104 ? -5.242 4.301 9.633 1 98.75 104 ALA A C 1
ATOM 804 O O . ALA A 1 104 ? -5.82 3.559 10.43 1 98.75 104 ALA A O 1
ATOM 805 N N . ILE A 1 105 ? -5.637 5.508 9.328 1 98.88 105 ILE A N 1
ATOM 806 C CA . ILE A 1 105 ? -6.852 6.039 9.938 1 98.88 105 ILE A CA 1
ATOM 807 C C . ILE A 1 105 ? -8.055 5.219 9.477 1 98.88 105 ILE A C 1
ATOM 809 O O . ILE A 1 105 ? -8.906 4.848 10.289 1 98.88 105 ILE A O 1
ATOM 813 N N . GLY A 1 106 ? -8.141 4.945 8.172 1 98.81 106 GLY A N 1
ATOM 814 C CA . GLY A 1 106 ? -9.211 4.098 7.684 1 98.81 106 GLY A CA 1
ATOM 815 C C . GLY A 1 106 ? -9.273 2.752 8.375 1 98.81 106 GLY A C 1
ATOM 816 O O . GLY A 1 106 ? -10.344 2.314 8.805 1 98.81 106 GLY A O 1
ATOM 817 N N . LEU A 1 107 ? -8.109 2.086 8.492 1 98.75 107 LEU A N 1
ATOM 818 C CA . LEU A 1 107 ? -8.023 0.795 9.164 1 98.75 107 LEU A CA 1
ATOM 819 C C . LEU A 1 107 ? -8.477 0.905 10.617 1 98.75 107 LEU A C 1
ATOM 821 O O . LEU A 1 107 ? -9.18 0.029 11.117 1 98.75 107 LEU A O 1
ATOM 825 N N . THR A 1 108 ? -8.031 1.932 11.273 1 98.81 108 THR A N 1
ATOM 826 C CA . THR A 1 108 ? -8.359 2.129 12.68 1 98.81 108 THR A CA 1
ATOM 827 C C . THR A 1 108 ? -9.859 2.322 12.859 1 98.81 108 THR A C 1
ATOM 829 O O . THR A 1 108 ? -10.461 1.728 13.758 1 98.81 108 THR A O 1
ATOM 832 N N . LEU A 1 109 ? -10.477 3.166 12.008 1 98.81 109 LEU A N 1
ATOM 833 C CA . LEU A 1 109 ? -11.922 3.367 12.07 1 98.81 109 LEU A CA 1
ATOM 834 C C . LEU A 1 109 ? -12.664 2.053 11.859 1 98.81 109 LEU A C 1
ATOM 836 O O . LEU A 1 109 ? -13.578 1.721 12.617 1 98.81 109 LEU A O 1
ATOM 840 N N . GLN A 1 110 ? -12.227 1.297 10.898 1 98.44 110 GLN A N 1
ATOM 841 C CA . GLN A 1 110 ? -12.891 0.04 10.562 1 98.44 110 GLN A CA 1
ATOM 842 C C . GLN A 1 110 ? -12.695 -0.992 11.672 1 98.44 110 GLN A C 1
ATOM 844 O O . GLN A 1 110 ? -13.617 -1.742 12 1 98.44 110 GLN A O 1
ATOM 849 N N . ALA A 1 111 ? -11.531 -1.062 12.203 1 98.44 111 ALA A N 1
ATOM 850 C CA . ALA A 1 111 ? -11.164 -2.133 13.125 1 98.44 111 ALA A CA 1
ATOM 851 C C . ALA A 1 111 ? -11.688 -1.847 14.531 1 98.44 111 ALA A C 1
ATOM 853 O O . ALA A 1 111 ? -12 -2.771 15.281 1 98.44 111 ALA A O 1
ATOM 854 N N . LEU A 1 112 ? -11.781 -0.552 14.867 1 98.62 112 LEU A N 1
ATOM 855 C CA . LEU A 1 112 ? -11.938 -0.259 16.297 1 98.62 112 LEU A CA 1
ATOM 856 C C . LEU A 1 112 ? -13.266 0.445 16.562 1 98.62 112 LEU A C 1
ATOM 858 O O . LEU A 1 112 ? -13.555 0.813 17.703 1 98.62 112 LEU A O 1
ATOM 862 N N . THR A 1 113 ? -14.062 0.732 15.555 1 98.62 113 THR A N 1
ATOM 863 C CA . THR A 1 113 ? -15.383 1.334 15.719 1 98.62 113 THR A CA 1
ATOM 864 C C . THR A 1 113 ? -16.391 0.665 14.797 1 98.62 113 THR A C 1
ATOM 866 O O . THR A 1 113 ? -16.047 -0.254 14.047 1 98.62 113 THR A O 1
ATOM 869 N N . GLU A 1 114 ? -17.625 1.07 14.891 1 98.19 114 GLU A N 1
ATOM 870 C CA . GLU A 1 114 ? -18.719 0.551 14.07 1 98.19 114 GLU A CA 1
ATOM 871 C C . GLU A 1 114 ? -19.406 1.671 13.297 1 98.19 114 GLU A C 1
ATOM 873 O O . GLU A 1 114 ? -19.359 2.834 13.711 1 98.19 114 GLU A O 1
ATOM 878 N N . PRO A 1 115 ? -20.047 1.288 12.141 1 98.06 115 PRO A N 1
ATOM 879 C CA . PRO A 1 115 ? -20.844 2.305 11.453 1 98.06 115 PRO A CA 1
ATOM 880 C C . PRO A 1 115 ? -21.828 3.002 12.383 1 98.06 115 PRO A C 1
ATOM 882 O O . PRO A 1 115 ? -22.484 2.35 13.211 1 98.06 115 PRO A O 1
ATOM 885 N N . GLY A 1 116 ? -21.859 4.324 12.297 1 98.56 116 GLY A N 1
ATOM 886 C CA . GLY A 1 116 ? -22.766 5.094 13.133 1 98.56 116 GLY A CA 1
ATOM 887 C C . GLY A 1 116 ? -22.109 5.637 14.391 1 98.56 116 GLY A C 1
ATOM 888 O O . GLY A 1 116 ? -22.609 6.582 15 1 98.56 116 GLY A O 1
ATOM 889 N N . ASP A 1 117 ? -20.922 5.09 14.781 1 98.81 117 ASP A N 1
ATOM 890 C CA . ASP A 1 117 ? -20.203 5.574 15.961 1 98.81 117 ASP A CA 1
ATOM 891 C C . ASP A 1 117 ? -19.75 7.016 15.758 1 98.81 117 ASP A C 1
ATOM 893 O O . ASP A 1 117 ? -19.344 7.398 14.656 1 98.81 117 ASP A O 1
ATOM 897 N N . GLY A 1 118 ? -19.812 7.793 16.844 1 98.88 118 GLY A N 1
ATOM 898 C CA . GLY A 1 118 ? -19.281 9.141 16.812 1 98.88 118 GLY A CA 1
ATOM 899 C C . GLY A 1 118 ? -17.766 9.18 16.922 1 98.88 118 GLY A C 1
ATOM 900 O O . GLY A 1 118 ? -17.172 8.477 17.75 1 98.88 118 GLY A O 1
ATOM 901 N N . ILE A 1 119 ? -17.125 9.883 16.062 1 98.94 119 ILE A N 1
ATOM 902 C CA . ILE A 1 119 ? -15.695 10.156 16.109 1 98.94 119 ILE A CA 1
ATOM 903 C C . ILE A 1 119 ? -15.461 11.641 16.344 1 98.94 119 ILE A C 1
ATOM 905 O O . ILE A 1 119 ? -15.82 12.477 15.508 1 98.94 119 ILE A O 1
ATOM 909 N N . VAL A 1 120 ? -14.797 11.969 17.438 1 98.94 120 VAL A N 1
ATOM 910 C CA . VAL A 1 120 ? -14.562 13.352 17.812 1 98.94 120 VAL A CA 1
ATOM 911 C C . VAL A 1 120 ? -13.273 13.859 17.188 1 98.94 120 VAL A C 1
ATOM 913 O O . VAL A 1 120 ? -12.266 13.156 17.156 1 98.94 120 VAL A O 1
ATOM 916 N N . VAL A 1 121 ? -13.32 15.016 16.625 1 98.88 121 VAL A N 1
ATOM 917 C CA . VAL A 1 121 ? -12.125 15.719 16.172 1 98.88 121 VAL A CA 1
ATOM 918 C C . VAL A 1 121 ? -12.094 17.125 16.781 1 98.88 121 VAL A C 1
ATOM 920 O O . VAL A 1 121 ? -13.133 17.656 17.172 1 98.88 121 VAL A O 1
ATOM 923 N N . LEU A 1 122 ? -10.922 17.703 16.875 1 98.69 122 LEU A N 1
ATOM 924 C CA . LEU A 1 122 ? -10.742 19.078 17.344 1 98.69 122 LEU A CA 1
ATOM 925 C C . LEU A 1 122 ? -10.695 20.047 16.172 1 98.69 122 LEU A C 1
ATOM 927 O O . LEU A 1 122 ? -9.648 20.203 15.531 1 98.69 122 LEU A O 1
ATOM 931 N N . SER A 1 123 ? -11.789 20.75 15.922 1 98.38 123 SER A N 1
ATOM 932 C CA . SER A 1 123 ? -11.891 21.594 14.734 1 98.38 123 SER A CA 1
ATOM 933 C C . SER A 1 123 ? -11.484 23.031 15.039 1 98.38 123 SER A C 1
ATOM 935 O O . SER A 1 123 ? -11.648 23.516 16.156 1 98.38 123 SER A O 1
ATOM 937 N N . PRO A 1 124 ? -10.992 23.812 14 1 98.31 124 PRO A N 1
ATOM 938 C CA . PRO A 1 124 ? -10.664 23.344 12.656 1 98.31 124 PRO A CA 1
ATOM 939 C C . PRO A 1 124 ? -9.461 22.406 12.648 1 98.31 124 PRO A C 1
ATOM 941 O O . PRO A 1 124 ? -8.539 22.562 13.453 1 98.31 124 PRO A O 1
ATOM 944 N N . VAL A 1 125 ? -9.578 21.391 11.789 1 98.62 125 VAL A N 1
ATOM 945 C CA . VAL A 1 125 ? -8.5 20.422 11.695 1 98.62 125 VAL A CA 1
ATOM 946 C C . VAL A 1 125 ? -8.406 19.891 10.273 1 98.62 125 VAL A C 1
ATOM 948 O O . VAL A 1 125 ? -9.305 20.109 9.453 1 98.62 125 VAL A O 1
ATOM 951 N N . TYR A 1 126 ? -7.332 19.297 9.984 1 97.06 126 TYR A N 1
ATOM 952 C CA . TYR A 1 126 ? -7.051 18.672 8.695 1 97.06 126 TYR A CA 1
ATOM 953 C C . TYR A 1 126 ? -8.305 18.016 8.125 1 97.06 126 TYR A C 1
ATOM 955 O O . TYR A 1 126 ? -8.859 17.094 8.727 1 97.06 126 TYR A O 1
ATOM 963 N N . HIS A 1 127 ? -8.734 18.375 6.98 1 95.94 127 HIS A N 1
ATOM 964 C CA . HIS A 1 127 ? -10.039 18.062 6.406 1 95.94 127 HIS A CA 1
ATOM 965 C C . HIS A 1 127 ? -10.18 16.562 6.129 1 95.94 127 HIS A C 1
ATOM 967 O O . HIS A 1 127 ? -11.289 16.031 6.102 1 95.94 127 HIS A O 1
ATOM 973 N N . GLU A 1 128 ? -9.062 15.898 5.961 1 95.88 128 GLU A N 1
ATOM 974 C CA . GLU A 1 128 ? -9.141 14.477 5.645 1 95.88 128 GLU A CA 1
ATOM 975 C C . GLU A 1 128 ? -9.711 13.688 6.816 1 95.88 128 GLU A C 1
ATOM 977 O O . GLU A 1 128 ? -10.242 12.586 6.633 1 95.88 128 GLU A O 1
ATOM 982 N N . PHE A 1 129 ? -9.609 14.203 8.039 1 98.56 129 PHE A N 1
ATOM 983 C CA . PHE A 1 129 ? -10.25 13.523 9.164 1 98.56 129 PHE A CA 1
ATOM 984 C C . PHE A 1 129 ? -11.75 13.375 8.922 1 98.56 129 PHE A C 1
ATOM 986 O O . PHE A 1 129 ? -12.273 12.258 8.906 1 98.56 129 PHE A O 1
ATOM 993 N N . ALA A 1 130 ? -12.383 14.531 8.633 1 98.5 130 ALA A N 1
ATOM 994 C CA . ALA A 1 130 ? -13.82 14.5 8.359 1 98.5 130 ALA A CA 1
ATOM 995 C C . ALA A 1 130 ? -14.141 13.609 7.164 1 98.5 130 ALA A C 1
ATOM 997 O O . ALA A 1 130 ? -15.109 12.844 7.191 1 98.5 130 ALA A O 1
ATOM 998 N N . GLY A 1 131 ? -13.367 13.758 6.125 1 98.31 131 GLY A N 1
ATOM 999 C CA . GLY A 1 131 ? -13.578 12.945 4.938 1 98.31 131 GLY A CA 1
ATOM 1000 C C . GLY A 1 131 ? -13.516 11.453 5.215 1 98.31 131 GLY A C 1
ATOM 1001 O O . GLY A 1 131 ? -14.383 10.695 4.762 1 98.31 131 GLY A O 1
ATOM 1002 N N . LYS A 1 132 ? -12.531 11.008 5.941 1 98.5 132 LYS A N 1
ATOM 1003 C CA . LYS A 1 132 ? -12.344 9.586 6.234 1 98.5 132 LYS A CA 1
ATOM 1004 C C . LYS A 1 132 ? -13.43 9.07 7.164 1 98.5 132 LYS A C 1
ATOM 1006 O O . LYS A 1 132 ? -13.859 7.918 7.043 1 98.5 132 LYS A O 1
ATOM 1011 N N . ILE A 1 133 ? -13.781 9.867 8.148 1 98.81 133 ILE A N 1
ATOM 1012 C CA . ILE A 1 133 ? -14.867 9.492 9.055 1 98.81 133 ILE A CA 1
ATOM 1013 C C . ILE A 1 133 ? -16.141 9.25 8.25 1 98.81 133 ILE A C 1
ATOM 1015 O O . ILE A 1 133 ? -16.797 8.227 8.43 1 98.81 133 ILE A O 1
ATOM 1019 N N . GLY A 1 134 ? -16.453 10.172 7.348 1 98.69 134 GLY A N 1
ATOM 1020 C CA . GLY A 1 134 ? -17.641 10.039 6.512 1 98.69 134 GLY A CA 1
ATOM 1021 C C . GLY A 1 134 ? -17.578 8.836 5.586 1 98.69 134 GLY A C 1
ATOM 1022 O O . GLY A 1 134 ? -18.547 8.078 5.492 1 98.69 134 GLY A O 1
ATOM 1023 N N . ARG A 1 135 ? -16.5 8.609 4.918 1 98.44 135 ARG A N 1
ATOM 1024 C CA . ARG A 1 135 ? -16.328 7.516 3.963 1 98.44 135 ARG A CA 1
ATOM 1025 C C . ARG A 1 135 ? -16.422 6.164 4.656 1 98.44 135 ARG A C 1
ATOM 1027 O O . ARG A 1 135 ? -16.703 5.148 4.012 1 98.44 135 ARG A O 1
ATOM 1034 N N . ASN A 1 136 ? -16.219 6.105 5.934 1 98.56 136 ASN A N 1
ATOM 1035 C CA . ASN A 1 136 ? -16.297 4.855 6.684 1 98.56 136 ASN A CA 1
ATOM 1036 C C . ASN A 1 136 ? -17.656 4.699 7.359 1 98.56 136 ASN A C 1
ATOM 1038 O O . ASN A 1 136 ? -17.859 3.787 8.164 1 98.56 136 ASN A O 1
ATOM 1042 N N . GLY A 1 137 ? -18.562 5.617 7.102 1 98.62 137 GLY A N 1
ATOM 1043 C CA . GLY A 1 137 ? -19.922 5.52 7.617 1 98.62 137 GLY A CA 1
ATOM 1044 C C . GLY A 1 137 ? -20.016 5.828 9.102 1 98.62 137 GLY A C 1
ATOM 1045 O O . GLY A 1 137 ? -20.906 5.324 9.789 1 98.62 137 GLY A O 1
ATOM 1046 N N . ARG A 1 138 ? -19 6.453 9.641 1 98.81 138 ARG A N 1
ATOM 1047 C CA . ARG A 1 138 ? -19.047 6.934 11.016 1 98.81 138 ARG A CA 1
ATOM 1048 C C . ARG A 1 138 ? -19.562 8.367 11.078 1 98.81 138 ARG A C 1
ATOM 1050 O O . ARG A 1 138 ? -19.688 9.031 10.055 1 98.81 138 ARG A O 1
ATOM 1057 N N . THR A 1 139 ? -19.875 8.82 12.273 1 98.81 139 THR A N 1
ATOM 1058 C CA . THR A 1 139 ? -20.453 10.148 12.453 1 98.81 139 THR A CA 1
ATOM 1059 C C . THR A 1 139 ? -19.391 11.133 12.961 1 98.81 139 THR A C 1
ATOM 1061 O O . THR A 1 139 ? -18.781 10.906 14.008 1 98.81 139 THR A O 1
ATOM 1064 N N . LEU A 1 140 ? -19.188 12.18 12.242 1 98.75 140 LEU A N 1
ATOM 1065 C CA . LEU A 1 140 ? -18.25 13.234 12.648 1 98.75 140 LEU A CA 1
ATOM 1066 C C . LEU A 1 140 ? -18.812 14.031 13.82 1 98.75 140 LEU A C 1
ATOM 1068 O O . LEU A 1 140 ? -19.953 14.5 13.773 1 98.75 140 LEU A O 1
ATOM 1072 N N . VAL A 1 141 ? -18.094 14.133 14.844 1 98.75 141 VAL A N 1
ATOM 1073 C CA . VAL A 1 141 ? -18.406 14.992 15.977 1 98.75 141 VAL A CA 1
ATOM 1074 C C . VAL A 1 141 ? -17.312 16.047 16.141 1 98.75 141 VAL A C 1
ATOM 1076 O O . VAL A 1 141 ? -16.172 15.727 16.516 1 98.75 141 VAL A O 1
ATOM 1079 N N . GLU A 1 142 ? -17.609 17.297 15.898 1 98.31 142 GLU A N 1
ATOM 1080 C CA . GLU A 1 142 ? -16.625 18.359 16.016 1 98.31 142 GLU A CA 1
ATOM 1081 C C . GLU A 1 142 ? -16.625 18.969 17.406 1 98.31 142 GLU A C 1
ATOM 1083 O O . GLU A 1 142 ? -17.672 19.281 17.953 1 98.31 142 GLU A O 1
ATOM 1088 N N . ALA A 1 143 ? -15.5 19 17.969 1 98.12 143 ALA A N 1
ATOM 1089 C CA . ALA A 1 143 ? -15.227 19.797 19.172 1 98.12 143 ALA A CA 1
ATOM 1090 C C . ALA A 1 143 ? -14.422 21.047 18.828 1 98.12 143 ALA A C 1
ATOM 1092 O O . ALA A 1 143 ? -13.195 21.016 18.797 1 98.12 143 ALA A O 1
ATOM 1093 N N . PRO A 1 144 ? -15.086 22.125 18.703 1 96.81 144 PRO A N 1
ATOM 1094 C CA . PRO A 1 144 ? -14.398 23.328 18.219 1 96.81 144 PRO A CA 1
ATOM 1095 C C . PRO A 1 144 ? -13.391 23.875 19.219 1 96.81 144 PRO A C 1
ATOM 1097 O O . PRO A 1 144 ? -13.68 23.938 20.406 1 96.81 144 PRO A O 1
ATOM 1100 N N . LEU A 1 145 ? -12.25 24.172 18.688 1 97.62 145 LEU A N 1
ATOM 1101 C CA . LEU A 1 145 ? -11.227 24.844 19.484 1 97.62 145 LEU A CA 1
ATOM 1102 C C . LEU A 1 145 ? -11.5 26.344 19.578 1 97.62 145 LEU A C 1
ATOM 1104 O O . LEU A 1 145 ? -11.969 26.953 18.609 1 97.62 145 LEU A O 1
ATOM 1108 N N . SER A 1 146 ? -11.219 26.859 20.719 1 93.94 146 SER A N 1
ATOM 1109 C CA . SER A 1 146 ? -11.258 28.312 20.906 1 93.94 146 SER A CA 1
ATOM 1110 C C . SER A 1 146 ? -9.875 28.938 20.734 1 93.94 146 SER A C 1
ATOM 1112 O O . SER A 1 146 ? -8.883 28.219 20.578 1 93.94 146 SER A O 1
ATOM 1114 N N . ILE A 1 147 ? -9.906 30.203 20.641 1 94.81 147 ILE A N 1
ATOM 1115 C CA . ILE A 1 147 ? -8.633 30.922 20.641 1 94.81 147 ILE A CA 1
ATOM 1116 C C . ILE A 1 147 ? -8.32 31.406 22.062 1 94.81 147 ILE A C 1
ATOM 1118 O O . ILE A 1 147 ? -9.094 32.156 22.672 1 94.81 147 ILE A O 1
ATOM 1122 N N . GLY A 1 148 ? -7.184 31.016 22.531 1 93.62 148 GLY A N 1
ATOM 1123 C CA . GLY A 1 148 ? -6.773 31.391 23.875 1 93.62 148 GLY A CA 1
ATOM 1124 C C . GLY A 1 148 ? -6.215 32.781 23.953 1 93.62 148 GLY A C 1
ATOM 1125 O O . GLY A 1 148 ? -6.098 33.469 22.938 1 93.62 148 GLY A O 1
ATOM 1126 N N . PRO A 1 149 ? -5.84 33.219 25.203 1 92.62 149 PRO A N 1
ATOM 1127 C CA . PRO A 1 149 ? -5.297 34.562 25.406 1 92.62 149 PRO A CA 1
ATOM 1128 C C . PRO A 1 149 ? -3.984 34.781 24.656 1 92.62 149 PRO A C 1
ATOM 1130 O O . PRO A 1 149 ? -3.631 35.906 24.359 1 92.62 149 PRO A O 1
ATOM 1133 N N . ASP A 1 150 ? -3.346 33.719 24.328 1 92.12 150 ASP A N 1
ATOM 1134 C CA . ASP A 1 150 ? -2.066 33.844 23.641 1 92.12 150 ASP A CA 1
ATOM 1135 C C . ASP A 1 150 ? -2.262 33.812 22.125 1 92.12 150 ASP A C 1
ATOM 1137 O O . ASP A 1 150 ? -1.288 33.812 21.375 1 92.12 150 ASP A O 1
ATOM 1141 N N . GLY A 1 151 ? -3.508 33.844 21.719 1 93.38 151 GLY A N 1
ATOM 1142 C CA . GLY A 1 151 ? -3.816 33.906 20.312 1 93.38 151 GLY A CA 1
ATOM 1143 C C . GLY A 1 151 ? -3.727 32.562 19.609 1 93.38 151 GLY A C 1
ATOM 1144 O O . GLY A 1 151 ? -3.803 32.5 18.375 1 93.38 151 GLY A O 1
ATOM 1145 N N . ARG A 1 152 ? -3.633 31.5 20.406 1 96 152 ARG A N 1
ATOM 1146 C CA . ARG A 1 152 ? -3.504 30.156 19.859 1 96 152 ARG A CA 1
ATOM 1147 C C . ARG A 1 152 ? -4.746 29.328 20.141 1 96 152 ARG A C 1
ATOM 1149 O O . ARG A 1 152 ? -5.562 29.688 20.984 1 96 152 ARG A O 1
ATOM 1156 N N . PHE A 1 153 ? -4.84 28.219 19.453 1 97.5 153 PHE A N 1
ATOM 1157 C CA . PHE A 1 153 ? -5.918 27.266 19.719 1 97.5 153 PHE A CA 1
ATOM 1158 C C . PHE A 1 153 ? -5.855 26.766 21.172 1 97.5 153 PHE A C 1
ATOM 1160 O O . PHE A 1 153 ? -4.785 26.406 21.656 1 97.5 153 PHE A O 1
ATOM 1167 N N . ALA A 1 154 ? -6.938 26.844 21.828 1 97 154 ALA A N 1
ATOM 1168 C CA . ALA A 1 154 ? -7.039 26.375 23.203 1 97 154 ALA A CA 1
ATOM 1169 C C . ALA A 1 154 ? -8 25.188 23.297 1 97 154 ALA A C 1
ATOM 1171 O O . ALA A 1 154 ? -9.055 25.188 22.672 1 97 154 ALA A O 1
ATOM 1172 N N . LEU A 1 155 ? -7.566 24.203 24.047 1 96.56 155 LEU A N 1
ATOM 1173 C CA . LEU A 1 155 ? -8.359 23.016 24.297 1 96.56 155 LEU A CA 1
ATOM 1174 C C . LEU A 1 155 ? -9.281 23.219 25.5 1 96.56 155 LEU A C 1
ATOM 1176 O O . LEU A 1 155 ? -8.844 23.688 26.547 1 96.56 155 LEU A O 1
ATOM 1180 N N . ASP A 1 156 ? -10.555 22.953 25.328 1 96.25 156 ASP A N 1
ATOM 1181 C CA . ASP A 1 156 ? -11.539 23 26.406 1 96.25 156 ASP A CA 1
ATOM 1182 C C . ASP A 1 156 ? -12.141 21.609 26.641 1 96.25 156 ASP A C 1
ATOM 1184 O O . ASP A 1 156 ? -13.219 21.297 26.125 1 96.25 156 ASP A O 1
ATOM 1188 N N . LEU A 1 157 ? -11.57 20.891 27.531 1 97.56 157 LEU A N 1
ATOM 1189 C CA . LEU A 1 157 ? -11.961 19.5 27.766 1 97.56 157 LEU A CA 1
ATOM 1190 C C . LEU A 1 157 ? -13.312 19.438 28.484 1 97.56 157 LEU A C 1
ATOM 1192 O O . LEU A 1 157 ? -14.078 18.484 28.281 1 97.56 157 LEU A O 1
ATOM 1196 N N . GLU A 1 158 ? -13.531 20.406 29.312 1 97.31 158 GLU A N 1
ATOM 1197 C CA . GLU A 1 158 ? -14.82 20.438 30 1 97.31 158 GLU A CA 1
ATOM 1198 C C . GLU A 1 158 ? -15.969 20.609 29 1 97.31 158 GLU A C 1
ATOM 1200 O O . GLU A 1 158 ? -16.984 19.922 29.094 1 97.31 158 GLU A O 1
ATOM 1205 N N . ALA A 1 159 ? -15.797 21.531 28.125 1 97.38 159 ALA A N 1
ATOM 1206 C CA . ALA A 1 159 ? -16.812 21.75 27.094 1 97.38 159 ALA A CA 1
ATOM 1207 C C . ALA A 1 159 ? -16.969 20.516 26.219 1 97.38 159 ALA A C 1
ATOM 1209 O O . ALA A 1 159 ? -18.078 20.156 25.828 1 97.38 159 ALA A O 1
ATOM 1210 N N . LEU A 1 160 ? -15.859 19.906 25.891 1 98 160 LEU A N 1
ATOM 1211 C CA . LEU A 1 160 ? -15.898 18.688 25.094 1 98 160 LEU A CA 1
ATOM 1212 C C . LEU A 1 160 ? -16.672 17.594 25.828 1 98 160 LEU A C 1
ATOM 1214 O O . LEU A 1 160 ? -17.562 16.969 25.266 1 98 160 LEU A O 1
ATOM 1218 N N . GLU A 1 161 ? -16.344 17.391 27.016 1 98.31 161 GLU A N 1
ATOM 1219 C CA . GLU A 1 161 ? -17 16.344 27.797 1 98.31 161 GLU A CA 1
ATOM 1220 C C . GLU A 1 161 ? -18.5 16.578 27.891 1 98.31 161 GLU A C 1
ATOM 1222 O O . GLU A 1 161 ? -19.281 15.641 27.766 1 98.31 161 GLU A O 1
ATOM 1227 N N . ALA A 1 162 ? -18.859 17.844 28.109 1 97.88 162 ALA A N 1
ATOM 1228 C CA . ALA A 1 162 ? -20.266 18.203 28.25 1 97.88 162 ALA A CA 1
ATOM 1229 C C . ALA A 1 162 ? -21.031 17.969 26.953 1 97.88 162 ALA A C 1
ATOM 1231 O O . ALA A 1 162 ? -22.25 17.781 26.969 1 97.88 162 ALA A O 1
ATOM 1232 N N . SER A 1 163 ? -20.328 17.953 25.875 1 97.12 163 SER A N 1
ATOM 1233 C CA . SER A 1 163 ? -20.969 17.844 24.562 1 97.12 163 SER A CA 1
ATOM 1234 C C . SER A 1 163 ? -21.172 16.391 24.172 1 97.12 163 SER A C 1
ATOM 1236 O O . SER A 1 163 ? -21.906 16.078 23.234 1 97.12 163 SER A O 1
ATOM 1238 N N . LEU A 1 164 ? -20.562 15.484 24.859 1 98.06 164 LEU A N 1
ATOM 1239 C CA . LEU A 1 164 ? -20.641 14.062 24.516 1 98.06 164 LEU A CA 1
ATOM 1240 C C . LEU A 1 164 ? -22.047 13.531 24.75 1 98.06 164 LEU A C 1
ATOM 1242 O O . LEU A 1 164 ? -22.719 13.906 25.703 1 98.06 164 LEU A O 1
ATOM 1246 N N . THR A 1 165 ? -22.469 12.664 23.891 1 98.06 165 THR A N 1
ATOM 1247 C CA . THR A 1 165 ? -23.812 12.109 23.969 1 98.06 165 THR A CA 1
ATOM 1248 C C . THR A 1 165 ? -23.766 10.641 24.391 1 98.06 165 THR A C 1
ATOM 1250 O O . THR A 1 165 ? -24.812 10.047 24.703 1 98.06 165 THR A O 1
ATOM 1253 N N . GLY A 1 166 ? -22.688 10.062 24.359 1 97.69 166 GLY A N 1
ATOM 1254 C CA . GLY A 1 166 ? -22.531 8.648 24.656 1 97.69 166 GLY A CA 1
ATOM 1255 C C . GLY A 1 166 ? -22.344 7.785 23.422 1 97.69 166 GLY A C 1
ATOM 1256 O O . GLY A 1 166 ? -22.031 6.598 23.531 1 97.69 166 GLY A O 1
ATOM 1257 N N . ARG A 1 167 ? -22.484 8.352 22.312 1 97.44 167 ARG A N 1
ATOM 1258 C CA . ARG A 1 167 ? -22.344 7.609 21.062 1 97.44 167 ARG A CA 1
ATOM 1259 C C . ARG A 1 167 ? -20.922 7.684 20.531 1 97.44 167 ARG A C 1
ATOM 1261 O O . ARG A 1 167 ? -20.562 6.977 19.594 1 97.44 167 ARG A O 1
ATOM 1268 N N . GLU A 1 168 ? -20.047 8.531 21.094 1 98.88 168 GLU A N 1
ATOM 1269 C CA . GLU A 1 168 ? -18.672 8.711 20.641 1 98.88 168 GLU A CA 1
ATOM 1270 C C . GLU A 1 168 ? -17.797 7.543 21.078 1 98.88 168 GLU A C 1
ATOM 1272 O O . GLU A 1 168 ? -17.906 7.059 22.203 1 98.88 168 GLU A O 1
ATOM 1277 N N . ARG A 1 169 ? -16.938 7.102 20.203 1 98.88 169 ARG A N 1
ATOM 1278 C CA . ARG A 1 169 ? -16.109 5.93 20.484 1 98.88 169 ARG A CA 1
ATOM 1279 C C . ARG A 1 169 ? -14.633 6.238 20.266 1 98.88 169 ARG A C 1
ATOM 1281 O O . ARG A 1 169 ? -13.766 5.453 20.656 1 98.88 169 ARG A O 1
ATOM 1288 N N . MET A 1 170 ? -14.297 7.363 19.734 1 98.94 170 MET A N 1
ATOM 1289 C CA . MET A 1 170 ? -12.922 7.688 19.375 1 98.94 170 MET A CA 1
ATOM 1290 C C . MET A 1 170 ? -12.695 9.195 19.391 1 98.94 170 MET A C 1
ATOM 1292 O O . MET A 1 170 ? -13.578 9.961 18.984 1 98.94 170 MET A O 1
ATOM 1296 N N . LEU A 1 171 ? -11.641 9.672 19.938 1 98.94 171 LEU A N 1
ATOM 1297 C CA . LEU A 1 171 ? -11.078 11 19.75 1 98.94 171 LEU A CA 1
ATOM 1298 C C . LEU A 1 171 ? -9.852 10.961 18.859 1 98.94 171 LEU A C 1
ATOM 1300 O O . LEU A 1 171 ? -8.828 10.375 19.219 1 98.94 171 LEU A O 1
ATOM 1304 N N . LEU A 1 172 ? -9.938 11.461 17.656 1 98.94 172 LEU A N 1
ATOM 1305 C CA . LEU A 1 172 ? -8.867 11.531 16.672 1 98.94 172 LEU A CA 1
ATOM 1306 C C . LEU A 1 172 ? -8.242 12.922 16.656 1 98.94 172 LEU A C 1
ATOM 1308 O O . LEU A 1 172 ? -8.891 13.898 16.281 1 98.94 172 LEU A O 1
ATOM 1312 N N . ILE A 1 173 ? -6.984 13 16.984 1 98.88 173 ILE A N 1
ATOM 1313 C CA . ILE A 1 173 ? -6.375 14.32 17.078 1 98.88 173 ILE A CA 1
ATOM 1314 C C . ILE A 1 173 ? -5.148 14.391 16.172 1 98.88 173 ILE A C 1
ATOM 1316 O O . ILE A 1 173 ? -4.559 13.359 15.828 1 98.88 173 ILE A O 1
ATOM 1320 N N . SER A 1 174 ? -4.867 15.547 15.727 1 98.56 174 SER A N 1
ATOM 1321 C CA . SER A 1 174 ? -3.625 15.906 15.055 1 98.56 174 SER A CA 1
ATOM 1322 C C . SER A 1 174 ? -2.625 16.516 16.031 1 98.56 174 SER A C 1
ATOM 1324 O O . SER A 1 174 ? -2.92 17.516 16.688 1 98.56 174 SER A O 1
ATOM 1326 N N . ALA A 1 175 ? -1.48 15.938 16.188 1 98.56 175 ALA A N 1
ATOM 1327 C CA . ALA A 1 175 ? -0.483 16.359 17.156 1 98.56 175 ALA A CA 1
ATOM 1328 C C . ALA A 1 175 ? 0.923 16.297 16.562 1 98.56 175 ALA A C 1
ATOM 1330 O O . ALA A 1 175 ? 1.53 15.234 16.5 1 98.56 175 ALA A O 1
ATOM 1331 N N . PRO A 1 176 ? 1.543 17.484 16.312 1 98.44 176 PRO A N 1
ATOM 1332 C CA . PRO A 1 176 ? 1.039 18.859 16.406 1 98.44 176 PRO A CA 1
ATOM 1333 C C . PRO A 1 176 ? -0.2 19.094 15.547 1 98.44 176 PRO A C 1
ATOM 1335 O O . PRO A 1 176 ? -0.39 18.422 14.531 1 98.44 176 PRO A O 1
ATOM 1338 N N . HIS A 1 177 ? -0.945 20.078 15.945 1 98.69 177 HIS A N 1
ATOM 1339 C CA . HIS A 1 177 ? -2.27 20.312 15.375 1 98.69 177 HIS A CA 1
ATOM 1340 C C . HIS A 1 177 ? -2.176 21.016 14.023 1 98.69 177 HIS A C 1
ATOM 1342 O O . HIS A 1 177 ? -1.486 22.031 13.891 1 98.69 177 HIS A O 1
ATOM 1348 N N . ASN A 1 178 ? -2.719 20.469 13 1 98.31 178 ASN A N 1
ATOM 1349 C CA . ASN A 1 178 ? -2.943 21.016 11.664 1 98.31 178 ASN A CA 1
ATOM 1350 C C . ASN A 1 178 ? -4.406 21.375 11.453 1 98.31 178 ASN A C 1
ATOM 1352 O O . ASN A 1 178 ? -5.266 20.5 11.336 1 98.31 178 ASN A O 1
ATOM 1356 N N . PRO A 1 179 ? -4.629 22.688 11.5 1 97.25 179 PRO A N 1
ATOM 1357 C CA . PRO A 1 179 ? -3.738 23.766 11.07 1 97.25 179 PRO A CA 1
ATOM 1358 C C . PRO A 1 179 ? -3.07 24.484 12.234 1 97.25 179 PRO A C 1
ATOM 1360 O O . PRO A 1 179 ? -3.42 24.25 13.398 1 97.25 179 PRO A O 1
ATOM 1363 N N . ALA A 1 180 ? -2.088 25.375 11.953 1 94.62 180 ALA A N 1
ATOM 1364 C CA . ALA A 1 180 ? -1.508 26.406 12.812 1 94.62 180 ALA A CA 1
ATOM 1365 C C . ALA A 1 180 ? -0.323 25.859 13.602 1 94.62 180 ALA A C 1
ATOM 1367 O O . ALA A 1 180 ? 0.425 26.625 14.219 1 94.62 180 ALA A O 1
ATOM 1368 N N . GLY A 1 181 ? -0.169 24.578 13.695 1 96.69 181 GLY A N 1
ATOM 1369 C CA . GLY A 1 181 ? 1.039 24 14.266 1 96.69 181 GLY A CA 1
ATOM 1370 C C . GLY A 1 181 ? 1.072 24.062 15.781 1 96.69 181 GLY A C 1
ATOM 1371 O O . GLY A 1 181 ? 2.145 24.172 16.375 1 96.69 181 GLY A O 1
ATOM 1372 N N . ARG A 1 182 ? -0.062 24.062 16.406 1 97.38 182 ARG A N 1
ATOM 1373 C CA . ARG A 1 182 ? -0.146 24.062 17.859 1 97.38 182 ARG A CA 1
ATOM 1374 C C . ARG A 1 182 ? 0.334 22.734 18.438 1 97.38 182 ARG A C 1
ATOM 1376 O O . ARG A 1 182 ? -0.1 21.672 17.984 1 97.38 182 ARG A O 1
ATOM 1383 N N . ILE A 1 183 ? 1.292 22.766 19.406 1 98.44 183 ILE A N 1
ATOM 1384 C CA . ILE A 1 183 ? 1.726 21.562 20.125 1 98.44 183 ILE A CA 1
ATOM 1385 C C . ILE A 1 183 ? 0.917 21.422 21.422 1 98.44 183 ILE A C 1
ATOM 1387 O O . ILE A 1 183 ? 0.798 22.359 22.203 1 98.44 183 ILE A O 1
ATOM 1391 N N . TRP A 1 184 ? 0.265 20.281 21.609 1 98.31 184 TRP A N 1
ATOM 1392 C CA . TRP A 1 184 ? -0.436 19.984 22.844 1 98.31 184 TRP A CA 1
ATOM 1393 C C . TRP A 1 184 ? 0.551 19.672 23.969 1 98.31 184 TRP A C 1
ATOM 1395 O O . TRP A 1 184 ? 1.525 18.938 23.766 1 98.31 184 TRP A O 1
ATOM 1405 N N . SER A 1 185 ? 0.331 20.234 25.141 1 97.75 185 SER A N 1
ATOM 1406 C CA . SER A 1 185 ? 1.193 19.969 26.281 1 97.75 185 SER A CA 1
ATOM 1407 C C . SER A 1 185 ? 0.972 18.562 26.812 1 97.75 185 SER A C 1
ATOM 1409 O O . SER A 1 185 ? -0.015 17.906 26.469 1 97.75 185 SER A O 1
ATOM 1411 N N . ALA A 1 186 ? 1.921 18.094 27.656 1 98.25 186 ALA A N 1
ATOM 1412 C CA . ALA A 1 186 ? 1.771 16.781 28.297 1 98.25 186 ALA A CA 1
ATOM 1413 C C . ALA A 1 186 ? 0.487 16.734 29.109 1 98.25 186 ALA A C 1
ATOM 1415 O O . ALA A 1 186 ? -0.202 15.703 29.125 1 98.25 186 ALA A O 1
ATOM 1416 N N . GLU A 1 187 ? 0.197 17.797 29.797 1 98.06 187 GLU A N 1
ATOM 1417 C CA . GLU A 1 187 ? -1.009 17.875 30.609 1 98.06 187 GLU A CA 1
ATOM 1418 C C . GLU A 1 187 ? -2.268 17.766 29.766 1 98.06 187 GLU A C 1
ATOM 1420 O O . GLU A 1 187 ? -3.211 17.062 30.125 1 98.06 187 GLU A O 1
ATOM 1425 N N . GLU A 1 188 ? -2.289 18.438 28.672 1 98 188 GLU A N 1
ATOM 1426 C CA . GLU A 1 188 ? -3.424 18.375 27.766 1 98 188 GLU A CA 1
ATOM 1427 C C . GLU A 1 188 ? -3.586 16.969 27.188 1 98 188 GLU A C 1
ATOM 1429 O O . GLU A 1 188 ? -4.707 16.469 27.078 1 98 188 GLU A O 1
ATOM 1434 N N . MET A 1 189 ? -2.477 16.344 26.828 1 98.44 189 MET A N 1
ATOM 1435 C CA . MET A 1 189 ? -2.512 14.977 26.297 1 98.44 189 MET A CA 1
ATOM 1436 C C . MET A 1 189 ? -3.074 14.008 27.328 1 98.44 189 MET A C 1
ATOM 1438 O O . MET A 1 189 ? -3.938 13.188 27.016 1 98.44 189 MET A O 1
ATOM 1442 N N . ARG A 1 190 ? -2.621 14.133 28.531 1 98.44 190 ARG A N 1
ATOM 1443 C CA . ARG A 1 190 ? -3.131 13.305 29.609 1 98.44 190 ARG A CA 1
ATOM 1444 C C . ARG A 1 190 ? -4.621 13.539 29.828 1 98.44 190 ARG A C 1
ATOM 1446 O O . ARG A 1 190 ? -5.375 12.602 30.094 1 98.44 190 ARG A O 1
ATOM 1453 N N . GLY A 1 191 ? -4.941 14.82 29.812 1 98.56 191 GLY A N 1
ATOM 1454 C CA . GLY A 1 191 ? -6.348 15.156 29.984 1 98.56 191 GLY A CA 1
ATOM 1455 C C . GLY A 1 191 ? -7.234 14.547 28.906 1 98.56 191 GLY A C 1
ATOM 1456 O O . GLY A 1 191 ? -8.305 14.023 29.219 1 98.56 191 GLY A O 1
ATOM 1457 N N . MET A 1 192 ? -6.828 14.594 27.641 1 98.69 192 MET A N 1
ATOM 1458 C CA . MET A 1 192 ? -7.582 14 26.547 1 98.69 192 MET A CA 1
ATOM 1459 C C . MET A 1 192 ? -7.703 12.484 26.734 1 98.69 192 MET A C 1
ATOM 1461 O O . MET A 1 192 ? -8.781 11.922 26.531 1 98.69 192 MET A O 1
ATOM 1465 N N . HIS A 1 193 ? -6.605 11.891 27.094 1 98.75 193 HIS A N 1
ATOM 1466 C CA . HIS A 1 193 ? -6.617 10.445 27.297 1 98.75 193 HIS A CA 1
ATOM 1467 C C . HIS A 1 193 ? -7.535 10.047 28.438 1 98.75 193 HIS A C 1
ATOM 1469 O O . HIS A 1 193 ? -8.305 9.086 28.328 1 98.75 193 HIS A O 1
ATOM 1475 N N . ALA A 1 194 ? -7.438 10.781 29.547 1 98.56 194 ALA A N 1
ATOM 1476 C CA . ALA A 1 194 ? -8.281 10.5 30.703 1 98.56 194 ALA A CA 1
ATOM 1477 C C . ALA A 1 194 ? -9.766 10.625 30.344 1 98.56 194 ALA A C 1
ATOM 1479 O O . ALA A 1 194 ? -10.586 9.82 30.781 1 98.56 194 ALA A O 1
ATOM 1480 N N . LEU A 1 195 ? -10.086 11.68 29.625 1 98.62 195 LEU A N 1
ATOM 1481 C CA . LEU A 1 195 ? -11.453 11.859 29.156 1 98.62 195 LEU A CA 1
ATOM 1482 C C . LEU A 1 195 ? -11.906 10.656 28.328 1 98.62 195 LEU A C 1
ATOM 1484 O O . LEU A 1 195 ? -13.008 10.141 28.531 1 98.62 195 LEU A O 1
ATOM 1488 N N . CYS A 1 196 ? -11.062 10.203 27.391 1 98.62 196 CYS A N 1
ATOM 1489 C CA . CYS A 1 196 ? -11.383 9.039 26.578 1 98.62 196 CYS A CA 1
ATOM 1490 C C . CYS A 1 196 ? -11.625 7.809 27.438 1 98.62 196 CYS A C 1
ATOM 1492 O O . CYS A 1 196 ? -12.594 7.074 27.219 1 98.62 196 CYS A O 1
ATOM 1494 N N . ARG A 1 197 ? -10.82 7.57 28.422 1 97.88 197 ARG A N 1
ATOM 1495 C CA . ARG A 1 197 ? -10.945 6.41 29.297 1 97.88 197 ARG A CA 1
ATOM 1496 C C . ARG A 1 197 ? -12.258 6.453 30.078 1 97.88 197 ARG A C 1
ATOM 1498 O O . ARG A 1 197 ? -12.938 5.434 30.203 1 97.88 197 ARG A O 1
ATOM 1505 N N . ARG A 1 198 ? -12.555 7.637 30.547 1 98 198 ARG A N 1
ATOM 1506 C CA . ARG A 1 198 ? -13.773 7.785 31.328 1 98 198 ARG A CA 1
ATOM 1507 C C . ARG A 1 198 ? -15.008 7.469 30.5 1 98 198 ARG A C 1
ATOM 1509 O O . ARG A 1 198 ? -16.016 6.992 31.031 1 98 198 ARG A O 1
ATOM 1516 N N . HIS A 1 199 ? -14.922 7.664 29.25 1 98.38 199 HIS A N 1
ATOM 1517 C CA . HIS A 1 199 ? -16.109 7.551 28.406 1 98.38 199 HIS A CA 1
ATOM 1518 C C . HIS A 1 199 ? -15.992 6.375 27.438 1 98.38 199 HIS A C 1
ATOM 1520 O O . HIS A 1 199 ? -16.766 6.27 26.484 1 98.38 199 HIS A O 1
ATOM 1526 N N . GLY A 1 200 ? -15 5.535 27.625 1 97.56 200 GLY A N 1
ATOM 1527 C CA . GLY A 1 200 ? -14.844 4.328 26.828 1 97.56 200 GLY A CA 1
ATOM 1528 C C . GLY A 1 200 ? -14.438 4.617 25.391 1 97.56 200 GLY A C 1
ATOM 1529 O O . GLY A 1 200 ? -14.828 3.889 24.469 1 97.56 200 GLY A O 1
ATOM 1530 N N . MET A 1 201 ? -13.742 5.711 25.141 1 98.62 201 MET A N 1
ATOM 1531 C CA . MET A 1 201 ? -13.281 6.094 23.812 1 98.62 201 MET A CA 1
ATOM 1532 C C . MET A 1 201 ? -11.812 5.723 23.609 1 98.62 201 MET A C 1
ATOM 1534 O O . MET A 1 201 ? -11.062 5.625 24.578 1 98.62 201 MET A O 1
ATOM 1538 N N . VAL A 1 202 ? -11.422 5.445 22.375 1 98.81 202 VAL A N 1
ATOM 1539 C CA . VAL A 1 202 ? -10.023 5.281 21.984 1 98.81 202 VAL A CA 1
ATOM 1540 C C . VAL A 1 202 ? -9.43 6.637 21.609 1 98.81 202 VAL A C 1
ATOM 1542 O O . VAL A 1 202 ? -10.062 7.434 20.922 1 98.81 202 VAL A O 1
ATOM 1545 N N . LEU A 1 203 ? -8.266 7.012 22.141 1 98.88 203 LEU A N 1
ATOM 1546 C CA . LEU A 1 203 ? -7.523 8.188 21.688 1 98.88 203 LEU A CA 1
ATOM 1547 C C . LEU A 1 203 ? -6.578 7.824 20.547 1 98.88 203 LEU A C 1
ATOM 1549 O O . LEU A 1 203 ? -5.688 6.988 20.719 1 98.88 203 LEU A O 1
ATOM 1553 N N . VAL A 1 204 ? -6.773 8.344 19.406 1 98.94 204 VAL A N 1
ATOM 1554 C CA . VAL A 1 204 ? -5.879 8.203 18.266 1 98.94 204 VAL A CA 1
ATOM 1555 C C . VAL A 1 204 ? -5.094 9.492 18.062 1 98.94 204 VAL A C 1
ATOM 1557 O O . VAL A 1 204 ? -5.676 10.531 17.719 1 98.94 204 VAL A O 1
ATOM 1560 N N . SER A 1 205 ? -3.846 9.43 18.234 1 98.88 205 SER A N 1
ATOM 1561 C CA . SER A 1 205 ? -2.965 10.578 18.047 1 98.88 205 SER A CA 1
ATOM 1562 C C . SER A 1 205 ? -2.211 10.5 16.734 1 98.88 205 SER A C 1
ATOM 1564 O O . SER A 1 205 ? -1.26 9.727 16.594 1 98.88 205 SER A O 1
ATOM 1566 N N . ASP A 1 206 ? -2.643 11.234 15.773 1 98.88 206 ASP A N 1
ATOM 1567 C CA . ASP A 1 206 ? -1.905 11.383 14.523 1 98.88 206 ASP A CA 1
ATOM 1568 C C . ASP A 1 206 ? -0.733 12.344 14.688 1 98.88 206 ASP A C 1
ATOM 1570 O O . ASP A 1 206 ? -0.924 13.562 14.734 1 98.88 206 ASP A O 1
ATOM 1574 N N . GLU A 1 207 ? 0.434 11.797 14.664 1 98.81 207 GLU A N 1
ATOM 1575 C CA . GLU A 1 207 ? 1.612 12.602 14.969 1 98.81 207 GLU A CA 1
ATOM 1576 C C . GLU A 1 207 ? 2.51 12.75 13.742 1 98.81 207 GLU A C 1
ATOM 1578 O O . GLU A 1 207 ? 3.736 12.703 13.852 1 98.81 207 GLU A O 1
ATOM 1583 N N . ILE A 1 208 ? 1.864 12.93 12.594 1 98.56 208 ILE A N 1
ATOM 1584 C CA . ILE A 1 208 ? 2.512 13 11.289 1 98.56 208 ILE A CA 1
ATOM 1585 C C . ILE A 1 208 ? 3.457 14.203 11.25 1 98.56 208 ILE A C 1
ATOM 1587 O O . ILE A 1 208 ? 4.453 14.188 10.523 1 98.56 208 ILE A O 1
ATOM 1591 N N . HIS A 1 209 ? 3.227 15.258 12.07 1 98.62 209 HIS A N 1
ATOM 1592 C CA . HIS A 1 209 ? 4.008 16.484 12.047 1 98.62 209 HIS A CA 1
ATOM 1593 C C . HIS A 1 209 ? 4.973 16.547 13.219 1 98.62 209 HIS A C 1
ATOM 1595 O O . HIS A 1 209 ? 5.512 17.625 13.531 1 98.62 209 HIS A O 1
ATOM 1601 N N . GLN A 1 210 ? 5.242 15.445 13.836 1 98.69 210 GLN A N 1
ATOM 1602 C CA . GLN A 1 210 ? 5.941 15.398 15.117 1 98.69 210 GLN A CA 1
ATOM 1603 C C . GLN A 1 210 ? 7.348 15.977 15 1 98.69 210 GLN A C 1
ATOM 1605 O O . GLN A 1 210 ? 7.871 16.547 15.953 1 98.69 210 GLN A O 1
ATOM 1610 N N . ASP A 1 211 ? 7.941 15.906 13.852 1 98.69 211 ASP A N 1
ATOM 1611 C CA . ASP A 1 211 ? 9.336 16.297 13.68 1 98.69 211 ASP A CA 1
ATOM 1612 C C . ASP A 1 211 ? 9.461 17.781 13.375 1 98.69 211 ASP A C 1
ATOM 1614 O O . ASP A 1 211 ? 10.555 18.344 13.422 1 98.69 211 ASP A O 1
ATOM 1618 N N . LEU A 1 212 ? 8.359 18.422 13.07 1 98.75 212 LEU A N 1
ATOM 1619 C CA . LEU A 1 212 ? 8.375 19.766 12.508 1 98.75 212 LEU A CA 1
ATOM 1620 C C . LEU A 1 212 ? 8.094 20.812 13.586 1 98.75 212 LEU A C 1
ATOM 1622 O O . LEU A 1 212 ? 7.23 21.672 13.414 1 98.75 212 LEU A O 1
ATOM 1626 N N . ALA A 1 213 ? 8.797 20.719 14.672 1 98.69 213 ALA A N 1
ATOM 1627 C CA . ALA A 1 213 ? 8.734 21.703 15.758 1 98.69 213 ALA A CA 1
ATOM 1628 C C . ALA A 1 213 ? 9.781 22.797 15.57 1 98.69 213 ALA A C 1
ATOM 1630 O O . ALA A 1 213 ? 10.938 22.516 15.266 1 98.69 213 ALA A O 1
ATOM 1631 N N . PHE A 1 214 ? 9.398 24.031 15.727 1 98.56 214 PHE A N 1
ATOM 1632 C CA . PHE A 1 214 ? 10.32 25.156 15.57 1 98.56 214 PHE A CA 1
ATOM 1633 C C . PHE A 1 214 ? 11.25 25.266 16.766 1 98.56 214 PHE A C 1
ATOM 1635 O O . PHE A 1 214 ? 10.977 24.688 17.828 1 98.56 214 PHE A O 1
ATOM 1642 N N . PRO A 1 215 ? 12.43 26.031 16.547 1 96.94 215 PRO A N 1
ATOM 1643 C CA . PRO A 1 215 ? 13.352 26.203 17.672 1 96.94 215 PRO A CA 1
ATOM 1644 C C . PRO A 1 215 ? 12.664 26.719 18.938 1 96.94 215 PRO A C 1
ATOM 1646 O O . PRO A 1 215 ? 11.836 27.625 18.859 1 96.94 215 PRO A O 1
ATOM 1649 N N . GLY A 1 216 ? 12.938 26.062 20.031 1 96.62 216 GLY A N 1
ATOM 1650 C CA . GLY A 1 216 ? 12.328 26.438 21.297 1 96.62 216 GLY A CA 1
ATOM 1651 C C . GLY A 1 216 ? 11.094 25.625 21.641 1 96.62 216 GLY A C 1
ATOM 1652 O O . GLY A 1 216 ? 10.578 25.703 22.75 1 96.62 216 GLY A O 1
ATOM 1653 N N . HIS A 1 217 ? 10.609 24.859 20.703 1 97.56 217 HIS A N 1
ATOM 1654 C CA . HIS A 1 217 ? 9.469 23.969 20.906 1 97.56 217 HIS A CA 1
ATOM 1655 C C . HIS A 1 217 ? 9.852 22.516 20.672 1 97.56 217 HIS A C 1
ATOM 1657 O O . HIS A 1 217 ? 10.836 22.219 20 1 97.56 217 HIS A O 1
ATOM 1663 N N . ALA A 1 218 ? 9.086 21.641 21.297 1 97.69 218 ALA A N 1
ATOM 1664 C CA . ALA A 1 218 ? 9.258 20.203 21.109 1 97.69 218 ALA A CA 1
ATOM 1665 C C . ALA A 1 218 ? 7.918 19.484 21.125 1 97.69 218 ALA A C 1
ATOM 1667 O O . ALA A 1 218 ? 7.055 19.797 21.953 1 97.69 218 ALA A O 1
ATOM 1668 N N . HIS A 1 219 ? 7.77 18.562 20.172 1 97.94 219 HIS A N 1
ATOM 1669 C CA . HIS A 1 219 ? 6.594 17.703 20.188 1 97.94 219 HIS A CA 1
ATOM 1670 C C . HIS A 1 219 ? 6.547 16.859 21.453 1 97.94 219 HIS A C 1
ATOM 1672 O O . HIS A 1 219 ? 7.59 16.453 21.969 1 97.94 219 HIS A O 1
ATOM 1678 N N . VAL A 1 220 ? 5.324 16.609 21.953 1 97.56 220 VAL A N 1
ATOM 1679 C CA . VAL A 1 220 ? 5.066 15.727 23.078 1 97.56 220 VAL A CA 1
ATOM 1680 C C . VAL A 1 220 ? 4.348 14.469 22.594 1 97.56 220 VAL A C 1
ATOM 1682 O O . VAL A 1 220 ? 3.121 14.461 22.469 1 97.56 220 VAL A O 1
ATOM 1685 N N . PRO A 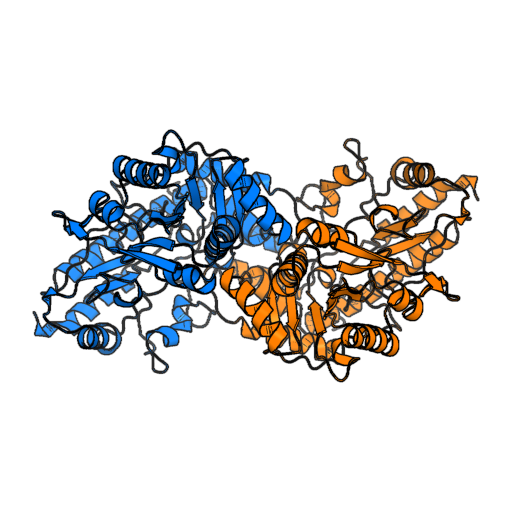1 221 ? 5.164 13.398 22.406 1 98.25 221 PRO A N 1
ATOM 1686 C CA . PRO A 1 221 ? 4.457 12.18 22.016 1 98.25 221 PRO A CA 1
ATOM 1687 C C . PRO A 1 221 ? 3.4 11.75 23.031 1 98.25 221 PRO A C 1
ATOM 1689 O O . PRO A 1 221 ? 3.656 11.773 24.234 1 98.25 221 PRO A O 1
ATOM 1692 N N . ALA A 1 222 ? 2.254 11.391 22.516 1 98.56 222 ALA A N 1
ATOM 1693 C CA . ALA A 1 222 ? 1.163 10.969 23.391 1 98.56 222 ALA A CA 1
ATOM 1694 C C . ALA A 1 222 ? 1.603 9.82 24.297 1 98.56 222 ALA A C 1
ATOM 1696 O O . ALA A 1 222 ? 1.351 9.852 25.516 1 98.56 222 ALA A O 1
ATOM 1697 N N . ALA A 1 223 ? 2.32 8.883 23.719 1 97.69 223 ALA A N 1
ATOM 1698 C CA . ALA A 1 223 ? 2.693 7.676 24.453 1 97.69 223 ALA A CA 1
ATOM 1699 C C . ALA A 1 223 ? 3.729 7.988 25.531 1 97.69 223 ALA A C 1
ATOM 1701 O O . ALA A 1 223 ? 3.854 7.254 26.516 1 97.69 223 ALA A O 1
ATOM 1702 N N . ALA A 1 224 ? 4.477 9.031 25.344 1 96.75 224 ALA A N 1
ATOM 1703 C CA . ALA A 1 224 ? 5.445 9.453 26.359 1 96.75 224 ALA A CA 1
ATOM 1704 C C . ALA A 1 224 ? 4.766 10.234 27.469 1 96.75 224 ALA A C 1
ATOM 1706 O O . ALA A 1 224 ? 5.191 10.18 28.625 1 96.75 224 ALA A O 1
ATOM 1707 N N . ALA A 1 225 ? 3.729 10.969 27.141 1 97.56 225 ALA A N 1
ATOM 1708 C CA . ALA A 1 225 ? 3.043 11.859 28.078 1 97.56 225 ALA A CA 1
ATOM 1709 C C . ALA A 1 225 ? 2.096 11.07 28.984 1 97.56 225 ALA A C 1
ATOM 1711 O O . ALA A 1 225 ? 1.854 11.461 30.125 1 97.56 225 ALA A O 1
ATOM 1712 N N . ILE A 1 226 ? 1.539 10.016 28.469 1 97.12 226 ILE A N 1
ATOM 1713 C CA . ILE A 1 226 ? 0.476 9.266 29.125 1 97.12 226 ILE A CA 1
ATOM 1714 C C . ILE A 1 226 ? 1.073 8.078 29.875 1 97.12 226 ILE A C 1
ATOM 1716 O O . ILE A 1 226 ? 1.778 7.25 29.297 1 97.12 226 ILE A O 1
ATOM 1720 N N . ASP A 1 227 ? 0.779 7.887 31.078 1 92.06 227 ASP A N 1
ATOM 1721 C CA . ASP A 1 227 ? 1.348 6.824 31.906 1 92.06 227 ASP A CA 1
ATOM 1722 C C . ASP A 1 227 ? 0.729 5.473 31.562 1 92.06 227 ASP A C 1
ATOM 1724 O O . ASP A 1 227 ? 1.441 4.531 31.203 1 92.06 227 ASP A O 1
ATOM 1728 N N . ASP A 1 228 ? -0.552 5.387 31.703 1 95.06 228 ASP A N 1
ATOM 1729 C CA . ASP A 1 228 ? -1.304 4.199 31.312 1 95.06 228 ASP A CA 1
ATOM 1730 C C . ASP A 1 228 ? -1.874 4.348 29.906 1 95.06 228 ASP A C 1
ATOM 1732 O O . ASP A 1 228 ? -2.951 4.922 29.719 1 95.06 228 ASP A O 1
ATOM 1736 N N . THR A 1 229 ? -1.2 3.693 28.953 1 95.94 229 THR A N 1
ATOM 1737 C CA . THR A 1 229 ? -1.483 3.975 27.547 1 95.94 229 THR A CA 1
ATOM 1738 C C . THR A 1 229 ? -2.631 3.107 27.047 1 95.94 229 THR A C 1
ATOM 1740 O O . THR A 1 229 ? -2.809 2.945 25.828 1 95.94 229 THR A O 1
ATOM 1743 N N . GLU A 1 230 ? -3.367 2.445 27.953 1 96.88 230 GLU A N 1
ATOM 1744 C CA . GLU A 1 230 ? -4.551 1.71 27.516 1 96.88 230 GLU A CA 1
ATOM 1745 C C . GLU A 1 230 ? -5.48 2.598 26.688 1 96.88 230 GLU A C 1
ATOM 1747 O O . GLU A 1 230 ? -5.723 3.752 27.047 1 96.88 230 GLU A O 1
ATOM 1752 N N . GLY A 1 231 ? -5.969 2.111 25.562 1 98.06 231 GLY A N 1
ATOM 1753 C CA . GLY A 1 231 ? -6.891 2.865 24.734 1 98.06 231 GLY A CA 1
ATOM 1754 C C . GLY A 1 231 ? -6.195 3.881 23.844 1 98.06 231 GLY A C 1
ATOM 1755 O O . GLY A 1 231 ? -6.848 4.746 23.25 1 98.06 231 GLY A O 1
ATOM 1756 N N . LEU A 1 232 ? -4.855 3.762 23.688 1 98.62 232 LEU A N 1
ATOM 1757 C CA . LEU A 1 232 ? -4.098 4.742 22.922 1 98.62 232 LEU A CA 1
ATOM 1758 C C . LEU A 1 232 ? -3.594 4.137 21.625 1 98.62 232 LEU A C 1
ATOM 1760 O O . LEU A 1 232 ? -3.105 3.004 21.609 1 98.62 232 LEU A O 1
ATOM 1764 N N . VAL A 1 233 ? -3.76 4.793 20.5 1 98.88 233 VAL A N 1
ATOM 1765 C CA . VAL A 1 233 ? -3.154 4.52 19.203 1 98.88 233 VAL A CA 1
ATOM 1766 C C . VAL A 1 233 ? -2.336 5.727 18.75 1 98.88 233 VAL A C 1
ATOM 1768 O O . VAL A 1 233 ? -2.832 6.855 18.75 1 98.88 233 VAL A O 1
ATOM 1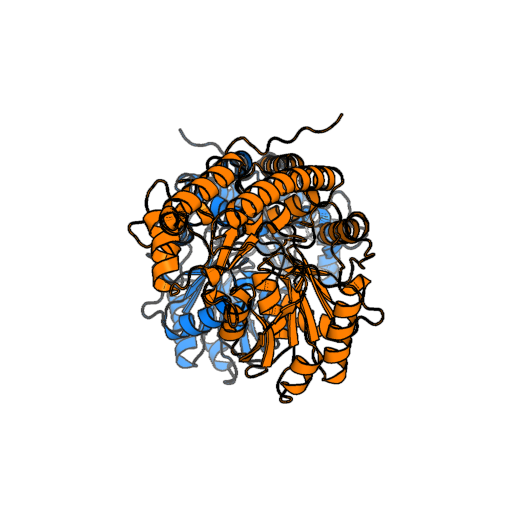771 N N . VAL A 1 234 ? -1.083 5.523 18.391 1 98.88 234 VAL A N 1
ATOM 1772 C CA . VAL A 1 234 ? -0.211 6.594 17.922 1 98.88 234 VAL A CA 1
ATOM 1773 C C . VAL A 1 234 ? 0.2 6.328 16.469 1 98.88 234 VAL A C 1
ATOM 1775 O O . VAL A 1 234 ? 0.602 5.211 16.141 1 98.88 234 VAL A O 1
ATOM 1778 N N . MET A 1 235 ? 0.075 7.32 15.656 1 98.81 235 MET A N 1
ATOM 1779 C CA . MET A 1 235 ? 0.427 7.191 14.242 1 98.81 235 MET A CA 1
ATOM 1780 C C . MET A 1 235 ? 1.544 8.164 13.875 1 98.81 235 MET A C 1
ATOM 1782 O O . MET A 1 235 ? 1.574 9.297 14.352 1 98.81 235 MET A O 1
ATOM 1786 N N . SER A 1 236 ? 2.473 7.727 13.102 1 98.69 236 SER A N 1
ATOM 1787 C CA . SER A 1 236 ? 3.561 8.555 12.594 1 98.69 236 SER A CA 1
ATOM 1788 C C . SER A 1 236 ? 4.039 8.07 11.227 1 98.69 236 SER A C 1
ATOM 1790 O O . SER A 1 236 ? 3.686 6.969 10.797 1 98.69 236 SER A O 1
ATOM 1792 N N . ALA A 1 237 ? 4.746 8.859 10.562 1 98.69 237 ALA A N 1
ATOM 1793 C CA . ALA A 1 237 ? 5.352 8.539 9.273 1 98.69 237 ALA A CA 1
ATOM 1794 C C . ALA A 1 237 ? 6.445 9.547 8.914 1 98.69 237 ALA A C 1
ATOM 1796 O O . ALA A 1 237 ? 6.484 10.648 9.469 1 98.69 237 ALA A O 1
ATOM 1797 N N . ALA A 1 238 ? 7.246 9.172 7.977 1 98.56 238 ALA A N 1
ATOM 1798 C CA . ALA A 1 238 ? 8.305 10.055 7.484 1 98.56 238 ALA A CA 1
ATOM 1799 C C . ALA A 1 238 ? 7.777 10.992 6.406 1 98.56 238 ALA A C 1
ATOM 1801 O O . ALA A 1 238 ? 8.469 11.93 5.996 1 98.56 238 ALA A O 1
ATOM 1802 N N . SER A 1 239 ? 6.586 10.867 6.023 1 97.94 239 SER A N 1
ATOM 1803 C CA . SER A 1 239 ? 6.051 11.398 4.773 1 97.94 239 SER A CA 1
ATOM 1804 C C . SER A 1 239 ? 6.102 12.922 4.754 1 97.94 239 SER A C 1
ATOM 1806 O O . SER A 1 239 ? 6.508 13.523 3.758 1 97.94 239 SER A O 1
ATOM 1808 N N . LYS A 1 240 ? 5.629 13.586 5.836 1 98.38 240 LYS A N 1
ATOM 1809 C CA . LYS A 1 240 ? 5.582 15.047 5.848 1 98.38 240 LYS A CA 1
ATOM 1810 C C . LYS A 1 240 ? 6.957 15.641 6.137 1 98.38 240 LYS A C 1
ATOM 1812 O O . LYS A 1 240 ? 7.336 16.656 5.555 1 98.38 240 LYS A O 1
ATOM 1817 N N . THR A 1 241 ? 7.664 15.008 7.004 1 98.44 241 THR A N 1
ATOM 1818 C CA . THR A 1 241 ? 8.984 15.477 7.406 1 98.44 241 THR A CA 1
ATOM 1819 C C . THR A 1 241 ? 9.953 15.445 6.23 1 98.44 241 THR A C 1
ATOM 1821 O O . THR A 1 241 ? 10.68 16.406 5.992 1 98.44 241 THR A O 1
ATOM 1824 N N . PHE A 1 242 ? 9.891 14.398 5.469 1 98.44 242 PHE A N 1
ATOM 1825 C CA . PHE A 1 242 ? 10.93 14.164 4.469 1 98.44 242 PHE A CA 1
ATOM 1826 C C . PHE A 1 242 ? 10.359 14.266 3.061 1 98.44 242 PHE A C 1
ATOM 1828 O O . PHE A 1 242 ? 11.055 13.992 2.08 1 98.44 242 PHE A O 1
ATOM 1835 N N . ASP A 1 243 ? 9.102 14.633 2.943 1 96.56 243 ASP A N 1
ATOM 1836 C CA . ASP A 1 243 ? 8.43 14.805 1.659 1 96.56 243 ASP A CA 1
ATOM 1837 C C . ASP A 1 243 ? 8.484 13.516 0.835 1 96.56 243 ASP A C 1
ATOM 1839 O O . ASP A 1 243 ? 8.922 13.531 -0.32 1 96.56 243 ASP A O 1
ATOM 1843 N N . VAL A 1 244 ? 8 12.438 1.441 1 97.94 244 VAL A N 1
ATOM 1844 C CA . VAL A 1 244 ? 8.047 11.156 0.749 1 97.94 244 VAL A CA 1
ATOM 1845 C C . VAL A 1 244 ? 6.676 10.484 0.8 1 97.94 244 VAL A C 1
ATOM 1847 O O . VAL A 1 244 ? 6.574 9.266 0.892 1 97.94 244 VAL A O 1
ATOM 1850 N N . ALA A 1 245 ? 5.602 11.312 0.768 1 97.5 245 ALA A N 1
ATOM 1851 C CA . ALA A 1 245 ? 4.234 10.828 0.93 1 97.5 245 ALA A CA 1
ATOM 1852 C C . ALA A 1 245 ? 3.859 9.859 -0.194 1 97.5 245 ALA A C 1
ATOM 1854 O O . ALA A 1 245 ? 3.014 8.984 -0.012 1 97.5 245 ALA A O 1
ATOM 1855 N N . GLY A 1 246 ? 4.473 9.977 -1.346 1 97.25 246 GLY A N 1
ATOM 1856 C CA . GLY A 1 246 ? 4.156 9.117 -2.473 1 97.25 246 GLY A CA 1
ATOM 1857 C C . GLY A 1 246 ? 4.562 7.672 -2.252 1 97.25 246 GLY A C 1
ATOM 1858 O O . GLY A 1 246 ? 4.129 6.781 -2.984 1 97.25 246 GLY A O 1
ATOM 1859 N N . LEU A 1 247 ? 5.395 7.422 -1.296 1 97.81 247 LEU A N 1
ATOM 1860 C CA . LEU A 1 247 ? 5.879 6.07 -1.026 1 97.81 247 LEU A CA 1
ATOM 1861 C C . LEU A 1 247 ? 4.867 5.289 -0.191 1 97.81 247 LEU A C 1
ATOM 1863 O O . LEU A 1 247 ? 4.953 4.062 -0.091 1 97.81 247 LEU A O 1
ATOM 1867 N N . ARG A 1 248 ? 3.947 5.938 0.435 1 97.88 248 ARG A N 1
ATOM 1868 C CA . ARG A 1 248 ? 2.807 5.324 1.108 1 97.88 248 ARG A CA 1
ATOM 1869 C C . ARG A 1 248 ? 3.266 4.387 2.219 1 97.88 248 ARG A C 1
ATOM 1871 O O . ARG A 1 248 ? 2.887 3.213 2.242 1 97.88 248 ARG A O 1
ATOM 1878 N N . THR A 1 249 ? 3.986 4.895 3.154 1 98.25 249 THR A N 1
ATOM 1879 C CA . THR A 1 249 ? 4.422 4.133 4.32 1 98.25 249 THR A CA 1
ATOM 1880 C C . THR A 1 249 ? 4.023 4.84 5.609 1 98.25 249 THR A C 1
ATOM 1882 O O . THR A 1 249 ? 4.43 5.977 5.852 1 98.25 249 THR A O 1
ATOM 1885 N N . GLY A 1 250 ? 3.182 4.242 6.352 1 98.44 250 GLY A N 1
ATOM 1886 C CA . GLY A 1 250 ? 2.75 4.73 7.652 1 98.44 250 GLY A CA 1
ATOM 1887 C C . GLY A 1 250 ? 3.006 3.746 8.773 1 98.44 250 GLY A C 1
ATOM 1888 O O . GLY A 1 250 ? 3.131 2.543 8.539 1 98.44 250 GLY A O 1
ATOM 1889 N N . LEU A 1 251 ? 3.15 4.223 9.969 1 98.75 251 LEU A N 1
ATOM 1890 C CA . LEU A 1 251 ? 3.41 3.418 11.156 1 98.75 251 LEU A CA 1
ATOM 1891 C C . LEU A 1 251 ? 2.35 3.664 12.219 1 98.75 251 LEU A C 1
ATOM 1893 O O . LEU A 1 251 ? 2.033 4.812 12.531 1 98.75 251 LEU A O 1
ATOM 1897 N N . VAL A 1 252 ? 1.8 2.615 12.727 1 98.75 252 VAL A N 1
ATOM 1898 C CA . VAL A 1 252 ? 0.806 2.682 13.789 1 98.75 252 VAL A CA 1
ATOM 1899 C C . VAL A 1 252 ? 1.309 1.917 15.016 1 98.75 252 VAL A C 1
ATOM 1901 O O . VAL A 1 252 ? 1.584 0.718 14.938 1 98.75 252 VAL A O 1
ATOM 1904 N N . TRP A 1 253 ? 1.508 2.592 16.047 1 98.75 253 TRP A N 1
ATOM 1905 C CA . TRP A 1 253 ? 1.858 1.993 17.328 1 98.75 253 TRP A CA 1
ATOM 1906 C C . TRP A 1 253 ? 0.63 1.867 18.219 1 98.75 253 TRP A C 1
ATOM 1908 O O . TRP A 1 253 ? -0.066 2.854 18.469 1 98.75 253 TRP A O 1
ATOM 1918 N N . ILE A 1 254 ? 0.273 0.693 18.672 1 98.5 254 ILE A N 1
ATOM 1919 C CA . ILE A 1 254 ? -0.919 0.461 19.484 1 98.5 254 ILE A CA 1
ATOM 1920 C C . ILE A 1 254 ? -0.517 -0.086 20.859 1 98.5 254 ILE A C 1
ATOM 1922 O O . ILE A 1 254 ? 0.153 -1.118 20.938 1 98.5 254 ILE A O 1
ATOM 1926 N N . ALA A 1 255 ? -0.94 0.484 21.844 1 93.38 255 ALA A N 1
ATOM 1927 C CA . ALA A 1 255 ? -0.431 0.315 23.203 1 93.38 255 ALA A CA 1
ATOM 1928 C C . ALA A 1 255 ? -0.857 -1.029 23.797 1 93.38 255 ALA A C 1
ATOM 1930 O O . ALA A 1 255 ? -0.032 -1.769 24.328 1 93.38 255 ALA A O 1
ATOM 1931 N N . ASP A 1 256 ? -2.207 -1.287 23.734 1 94.88 256 ASP A N 1
ATOM 1932 C CA . ASP A 1 256 ? -2.688 -2.449 24.484 1 94.88 256 ASP A CA 1
ATOM 1933 C C . ASP A 1 256 ? -3.018 -3.604 23.531 1 94.88 256 ASP A C 1
ATOM 1935 O O . ASP A 1 256 ? -3.275 -3.389 22.344 1 94.88 256 ASP A O 1
ATOM 1939 N N . ASP A 1 257 ? -3.01 -4.777 24.078 1 96.81 257 ASP A N 1
ATOM 1940 C CA . ASP A 1 257 ? -3.086 -6.02 23.312 1 96.81 257 ASP A CA 1
ATOM 1941 C C . ASP A 1 257 ? -4.461 -6.184 22.672 1 96.81 257 ASP A C 1
ATOM 1943 O O . ASP A 1 257 ? -4.574 -6.703 21.562 1 96.81 257 ASP A O 1
ATOM 1947 N N . ASP A 1 258 ? -5.438 -5.754 23.359 1 97 258 ASP A N 1
ATOM 1948 C CA . ASP A 1 258 ? -6.789 -5.934 22.828 1 97 258 ASP A CA 1
ATOM 1949 C C . ASP A 1 258 ? -6.996 -5.121 21.562 1 97 258 ASP A C 1
ATOM 1951 O O . ASP A 1 258 ? -7.484 -5.648 20.547 1 97 258 ASP A O 1
ATOM 1955 N N . LEU A 1 259 ? -6.664 -3.828 21.625 1 97.88 259 LEU A N 1
ATOM 1956 C CA . LEU A 1 259 ? -6.773 -2.982 20.453 1 97.88 259 LEU A CA 1
ATOM 1957 C C . LEU A 1 259 ? -5.852 -3.482 19.344 1 97.88 259 LEU A C 1
ATOM 1959 O O . LEU A 1 259 ? -6.223 -3.461 18.156 1 97.88 259 LEU A O 1
ATOM 1963 N N . ARG A 1 260 ? -4.699 -3.9 19.719 1 97.81 260 ARG A N 1
ATOM 1964 C CA . ARG A 1 260 ? -3.723 -4.398 18.766 1 97.81 260 ARG A CA 1
ATOM 1965 C C . ARG A 1 260 ? -4.25 -5.629 18.031 1 97.81 260 ARG A C 1
ATOM 1967 O O . ARG A 1 260 ? -4.066 -5.762 16.812 1 97.81 260 ARG A O 1
ATOM 1974 N N . ASP A 1 261 ? -4.852 -6.52 18.75 1 98 261 ASP A N 1
ATOM 1975 C CA . ASP A 1 261 ? -5.398 -7.738 18.156 1 98 261 ASP A CA 1
ATOM 1976 C C . ASP A 1 261 ? -6.504 -7.41 17.156 1 98 261 ASP A C 1
ATOM 1978 O O . ASP A 1 261 ? -6.574 -8.008 16.078 1 98 261 ASP A O 1
ATOM 1982 N N . LYS A 1 262 ? -7.383 -6.52 17.562 1 98 262 LYS A N 1
ATOM 1983 C CA . LYS A 1 262 ? -8.469 -6.109 16.672 1 98 262 LYS A CA 1
ATOM 1984 C C . LYS A 1 262 ? -7.926 -5.48 15.398 1 98 262 LYS A C 1
ATOM 1986 O O . LYS A 1 262 ? -8.336 -5.848 14.289 1 98 262 LYS A O 1
ATOM 1991 N N . PHE A 1 263 ? -7.016 -4.566 15.562 1 98.75 263 PHE A N 1
ATOM 1992 C CA . PHE A 1 263 ? -6.387 -3.922 14.414 1 98.75 263 PHE A CA 1
ATOM 1993 C C . PHE A 1 263 ? -5.637 -4.941 13.562 1 98.75 263 PHE A C 1
ATOM 1995 O O . PHE A 1 263 ? -5.762 -4.945 12.336 1 98.75 263 PHE A O 1
ATOM 2002 N N . GLY A 1 264 ? -4.895 -5.773 14.219 1 98.69 264 GLY A N 1
ATOM 2003 C CA . GLY A 1 264 ? -4.074 -6.77 13.547 1 98.69 264 GLY A CA 1
ATOM 2004 C C . GLY A 1 264 ? -4.883 -7.758 12.734 1 98.69 264 GLY A C 1
ATOM 2005 O O . GLY A 1 264 ? -4.445 -8.195 11.664 1 98.69 264 GLY A O 1
ATOM 2006 N N . ARG A 1 265 ? -6.039 -8.125 13.227 1 98.31 265 ARG A N 1
ATOM 2007 C CA . ARG A 1 265 ? -6.898 -9.055 12.5 1 98.31 265 ARG A CA 1
ATOM 2008 C C . ARG A 1 265 ? -7.289 -8.484 11.133 1 98.31 265 ARG A C 1
ATOM 2010 O O . ARG A 1 265 ? -7.188 -9.172 10.117 1 98.31 265 ARG A O 1
ATOM 2017 N N . LEU A 1 266 ? -7.73 -7.25 11.148 1 98.56 266 LEU A N 1
ATOM 2018 C CA . LEU A 1 266 ? -8.102 -6.629 9.883 1 98.56 266 LEU A CA 1
ATOM 2019 C C . LEU A 1 266 ? -6.871 -6.402 9 1 98.56 266 LEU A C 1
ATOM 2021 O O . LEU A 1 266 ? -6.922 -6.621 7.789 1 98.56 266 LEU A O 1
ATOM 2025 N N . HIS A 1 267 ? -5.809 -5.949 9.633 1 98.69 267 HIS A N 1
ATOM 2026 C CA . HIS A 1 267 ? -4.539 -5.723 8.961 1 98.69 267 HIS A CA 1
ATOM 2027 C C . HIS A 1 267 ? -4.082 -6.969 8.211 1 98.69 267 HIS A C 1
ATOM 2029 O O . HIS A 1 267 ? -3.713 -6.895 7.035 1 98.69 267 HIS A O 1
ATOM 2035 N N . ARG A 1 268 ? -4.152 -8.117 8.797 1 98.12 268 ARG A N 1
ATOM 2036 C CA . ARG A 1 268 ? -3.77 -9.398 8.203 1 98.12 268 ARG A CA 1
ATOM 2037 C C . ARG A 1 268 ? -4.789 -9.836 7.156 1 98.12 268 ARG A C 1
ATOM 2039 O O . ARG A 1 268 ? -4.414 -10.344 6.098 1 98.12 268 ARG A O 1
ATOM 2046 N N . ALA A 1 269 ? -6.047 -9.625 7.469 1 98.5 269 ALA A N 1
ATOM 2047 C CA . ALA A 1 269 ? -7.113 -10.008 6.547 1 98.5 269 ALA A CA 1
ATOM 2048 C C . ALA A 1 269 ? -6.969 -9.281 5.211 1 98.5 269 ALA A C 1
ATOM 2050 O O . ALA A 1 269 ? -7.273 -9.844 4.156 1 98.5 269 ALA A O 1
ATOM 2051 N N . LEU A 1 270 ? -6.461 -8.078 5.281 1 98.62 270 LEU A N 1
ATOM 2052 C CA . LEU A 1 270 ? -6.344 -7.254 4.086 1 98.62 270 LEU A CA 1
ATOM 2053 C C . LEU A 1 270 ? -4.957 -7.391 3.467 1 98.62 270 LEU A C 1
ATOM 2055 O O . LEU A 1 270 ? -4.66 -6.762 2.447 1 98.62 270 LEU A O 1
ATOM 2059 N N . ASP A 1 271 ? -4.125 -8.18 4.086 1 97.56 271 ASP A N 1
ATOM 2060 C CA . ASP A 1 271 ? -2.785 -8.469 3.586 1 97.56 271 ASP A CA 1
ATOM 2061 C C . ASP A 1 271 ? -1.973 -7.184 3.42 1 97.56 271 ASP A C 1
ATOM 2063 O O . ASP A 1 271 ? -1.401 -6.938 2.357 1 97.56 271 ASP A O 1
ATOM 2067 N N . ILE A 1 272 ? -1.945 -6.387 4.477 1 97.06 272 ILE A N 1
ATOM 2068 C CA . ILE A 1 272 ? -1.236 -5.113 4.441 1 97.06 272 ILE A CA 1
ATOM 2069 C C . ILE A 1 272 ? 0.243 -5.34 4.746 1 97.06 272 ILE A C 1
ATOM 2071 O O . ILE A 1 272 ? 0.59 -5.918 5.777 1 97.06 272 ILE A O 1
ATOM 2075 N N . GLN A 1 273 ? 1.09 -4.902 3.809 1 94.19 273 GLN A N 1
ATOM 2076 C CA . GLN A 1 273 ? 2.541 -4.953 3.943 1 94.19 273 GLN A CA 1
ATOM 2077 C C . GLN A 1 273 ? 3.199 -3.748 3.277 1 94.19 273 GLN A C 1
ATOM 2079 O O . GLN A 1 273 ? 2.729 -3.27 2.244 1 94.19 273 GLN A O 1
ATOM 2084 N N . PRO A 1 274 ? 4.23 -3.254 3.863 1 95 274 PRO A N 1
ATOM 2085 C CA . PRO A 1 274 ? 4.902 -2.129 3.209 1 95 274 PRO A CA 1
ATOM 2086 C C . PRO A 1 274 ? 5.523 -2.512 1.866 1 95 274 PRO A C 1
ATOM 2088 O O . PRO A 1 274 ? 5.758 -3.695 1.607 1 95 274 PRO A O 1
ATOM 2091 N N . ASN A 1 275 ? 5.699 -1.565 1.036 1 97.44 275 ASN A N 1
ATOM 2092 C CA . ASN A 1 275 ? 6.434 -1.769 -0.208 1 97.44 275 ASN A CA 1
ATOM 2093 C C . ASN A 1 275 ? 7.934 -1.558 -0.013 1 97.44 275 ASN A C 1
ATOM 2095 O O . ASN A 1 275 ? 8.352 -0.856 0.91 1 97.44 275 ASN A O 1
ATOM 2099 N N . ILE A 1 276 ? 8.734 -2.086 -0.852 1 97.06 276 ILE A N 1
ATOM 2100 C CA . ILE A 1 276 ? 10.172 -2.176 -0.67 1 97.06 276 ILE A CA 1
ATOM 2101 C C . ILE A 1 276 ? 10.789 -0.779 -0.724 1 97.06 276 ILE A C 1
ATOM 2103 O O . ILE A 1 276 ? 11.758 -0.491 -0.012 1 97.06 276 ILE A O 1
ATOM 2107 N N . ALA A 1 277 ? 10.281 0.106 -1.59 1 97.5 277 ALA A N 1
ATOM 2108 C CA . ALA A 1 277 ? 10.812 1.462 -1.695 1 97.5 277 ALA A CA 1
ATOM 2109 C C . ALA A 1 277 ? 10.523 2.264 -0.429 1 97.5 277 ALA A C 1
ATOM 2111 O O . ALA A 1 277 ? 11.406 2.955 0.089 1 97.5 277 ALA A O 1
ATOM 2112 N N . GLY A 1 278 ? 9.25 2.182 0.034 1 97.75 278 GLY A N 1
ATOM 2113 C CA . GLY A 1 278 ? 8.898 2.84 1.282 1 97.75 278 GLY A CA 1
ATOM 2114 C C . GLY A 1 278 ? 9.719 2.352 2.463 1 97.75 278 GLY A C 1
ATOM 2115 O O . GLY A 1 278 ? 10.125 3.146 3.311 1 97.75 278 GLY A O 1
ATOM 2116 N N . HIS A 1 279 ? 9.93 1.059 2.521 1 97.62 279 HIS A N 1
ATOM 2117 C CA . HIS A 1 279 ? 10.758 0.456 3.561 1 97.62 279 HIS A CA 1
ATOM 2118 C C . HIS A 1 279 ? 12.172 1.027 3.541 1 97.62 279 HIS A C 1
ATOM 2120 O O . HIS A 1 279 ? 12.648 1.534 4.555 1 97.62 279 HIS A O 1
ATOM 2126 N N . ALA A 1 280 ? 12.828 1.005 2.383 1 97 280 ALA A N 1
ATOM 2127 C CA . ALA A 1 280 ? 14.219 1.424 2.25 1 97 280 ALA A CA 1
ATOM 2128 C C . ALA A 1 280 ? 14.375 2.908 2.562 1 97 280 ALA A C 1
ATOM 2130 O O . ALA A 1 280 ? 15.289 3.301 3.295 1 97 280 ALA A O 1
ATOM 2131 N N . VAL A 1 281 ? 13.477 3.676 2.068 1 97.81 281 VAL A N 1
ATOM 2132 C CA . VAL A 1 281 ? 13.578 5.125 2.195 1 97.81 281 VAL A CA 1
ATOM 2133 C C . VAL A 1 281 ? 13.281 5.543 3.633 1 97.81 281 VAL A C 1
ATOM 2135 O O . VAL A 1 281 ? 13.953 6.414 4.188 1 97.81 281 VAL A O 1
ATOM 2138 N N . THR A 1 282 ? 12.258 4.926 4.238 1 98.44 282 THR A N 1
ATOM 2139 C CA . THR A 1 282 ? 11.93 5.258 5.621 1 98.44 282 THR A CA 1
ATOM 2140 C C . THR A 1 282 ? 13.078 4.891 6.555 1 98.44 282 THR A C 1
ATOM 2142 O O . THR A 1 282 ? 13.422 5.652 7.457 1 98.44 282 THR A O 1
ATOM 2145 N N . CYS A 1 283 ? 13.688 3.717 6.32 1 98.31 283 CYS A N 1
ATOM 2146 C CA . CYS A 1 283 ? 14.828 3.314 7.133 1 98.31 283 CYS A CA 1
ATOM 2147 C C . CYS A 1 283 ? 15.977 4.309 6.988 1 98.31 283 CYS A C 1
ATOM 2149 O O . CYS A 1 283 ? 16.656 4.629 7.969 1 98.31 283 CYS A O 1
ATOM 2151 N N . ALA A 1 284 ? 16.188 4.789 5.762 1 98.44 284 ALA A N 1
ATOM 2152 C CA . ALA A 1 284 ? 17.25 5.762 5.512 1 98.44 284 ALA A CA 1
ATOM 2153 C C . ALA A 1 284 ? 16.922 7.105 6.156 1 98.44 284 ALA A C 1
ATOM 2155 O O . ALA A 1 284 ? 17.828 7.812 6.617 1 98.44 284 ALA A O 1
ATOM 2156 N N . ALA A 1 285 ? 15.656 7.469 6.148 1 98.69 285 ALA A N 1
ATOM 2157 C CA . ALA A 1 285 ? 15.211 8.719 6.762 1 98.69 285 ALA A CA 1
ATOM 2158 C C . ALA A 1 285 ? 15.445 8.703 8.266 1 98.69 285 ALA A C 1
ATOM 2160 O O . ALA A 1 285 ? 15.969 9.664 8.828 1 98.69 285 ALA A O 1
ATOM 2161 N N . TYR A 1 286 ? 15.023 7.652 8.898 1 98.75 286 TYR A N 1
ATOM 2162 C CA . TYR A 1 286 ? 15.156 7.504 10.344 1 98.75 286 TYR A CA 1
ATOM 2163 C C . TYR A 1 286 ? 16.578 7.094 10.727 1 98.75 286 TYR A C 1
ATOM 2165 O O . TYR A 1 286 ? 16.797 5.973 11.188 1 98.75 286 TYR A O 1
ATOM 2173 N N . SER A 1 287 ? 17.531 7.961 10.531 1 98.62 287 SER A N 1
ATOM 2174 C CA . SER A 1 287 ? 18.969 7.793 10.75 1 98.62 287 SER A CA 1
ATOM 2175 C C . SER A 1 287 ? 19.594 9.07 11.281 1 98.62 287 SER A C 1
ATOM 2177 O O . SER A 1 287 ? 18.953 10.125 11.297 1 98.62 287 SER A O 1
ATOM 2179 N N . PRO A 1 288 ? 20.844 8.945 11.766 1 98.38 288 PRO A N 1
ATOM 2180 C CA . PRO A 1 288 ? 21.531 10.172 12.188 1 98.38 288 PRO A CA 1
ATOM 2181 C C . PRO A 1 288 ? 21.656 11.203 11.062 1 98.38 288 PRO A C 1
ATOM 2183 O O . PRO A 1 288 ? 21.531 12.406 11.305 1 98.38 288 PRO A O 1
ATOM 2186 N N . GLU A 1 289 ? 21.844 10.734 9.82 1 98.25 289 GLU A N 1
ATOM 2187 C CA . GLU A 1 289 ? 21.922 11.633 8.672 1 98.25 289 GLU A CA 1
ATOM 2188 C C . GLU A 1 289 ? 20.578 12.305 8.414 1 98.25 289 GLU A C 1
ATOM 2190 O O . GLU A 1 289 ? 20.516 13.5 8.094 1 98.25 289 GLU A O 1
ATOM 2195 N N . GLY A 1 290 ? 19.516 11.523 8.57 1 98.5 290 GLY A N 1
ATOM 2196 C CA . GLY A 1 290 ? 18.188 12.109 8.453 1 98.5 290 GLY A CA 1
ATOM 2197 C C . GLY A 1 290 ? 17.891 13.148 9.523 1 98.5 290 GLY A C 1
ATOM 2198 O O . GLY A 1 290 ? 17.297 14.188 9.234 1 98.5 290 GLY A O 1
ATOM 2199 N N . ALA A 1 291 ? 18.328 12.844 10.719 1 98.44 291 ALA A N 1
ATOM 2200 C CA . ALA A 1 291 ? 18.125 13.773 11.828 1 98.44 291 ALA A CA 1
ATOM 2201 C C . ALA A 1 291 ? 18.828 15.102 11.57 1 98.44 291 ALA A C 1
ATOM 2203 O O . ALA A 1 291 ? 18.266 16.172 11.82 1 98.44 291 ALA A O 1
ATOM 2204 N N . ALA A 1 292 ? 20.031 15.039 11.07 1 98.25 292 ALA A N 1
ATOM 2205 C CA . ALA A 1 292 ? 20.781 16.25 10.758 1 98.25 292 ALA A CA 1
ATOM 2206 C C . ALA A 1 292 ? 20.078 17.078 9.688 1 98.25 292 ALA A C 1
ATOM 2208 O O . ALA A 1 292 ? 20.062 18.312 9.758 1 98.25 292 ALA A O 1
ATOM 2209 N N . TRP A 1 293 ? 19.547 16.422 8.711 1 98.38 293 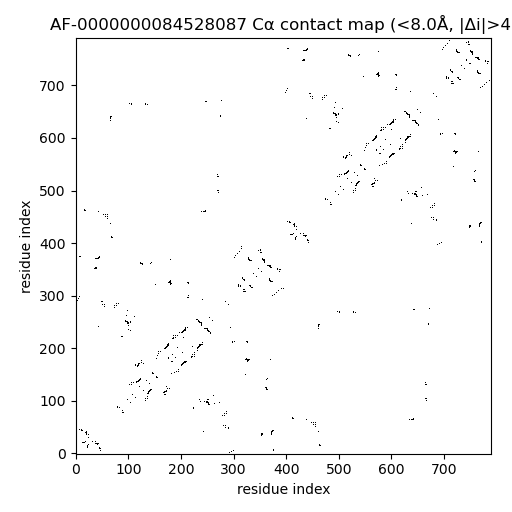TRP A N 1
ATOM 2210 C CA . TRP A 1 293 ? 18.812 17.094 7.645 1 98.38 293 TRP A CA 1
ATOM 2211 C C . TRP A 1 293 ? 17.578 17.797 8.195 1 98.38 293 TRP A C 1
ATOM 2213 O O . TRP A 1 293 ? 17.281 18.938 7.828 1 98.38 293 TRP A O 1
ATOM 2223 N N . VAL A 1 294 ? 16.859 17.172 9.094 1 98.56 294 VAL A N 1
ATOM 2224 C CA . VAL A 1 294 ? 15.648 17.734 9.672 1 98.56 294 VAL A CA 1
ATOM 2225 C C . VAL A 1 294 ? 16 18.969 10.5 1 98.56 294 VAL A C 1
ATOM 2227 O O . VAL A 1 294 ? 15.289 19.969 10.477 1 98.56 294 VAL A O 1
ATOM 2230 N N . ASP A 1 295 ? 17.109 18.891 11.25 1 98.12 295 ASP A N 1
ATOM 2231 C CA . ASP A 1 295 ? 17.547 20.047 12.023 1 98.12 295 ASP A CA 1
ATOM 2232 C C . ASP A 1 295 ? 17.781 21.266 11.125 1 98.12 295 ASP A C 1
ATOM 2234 O O . ASP A 1 295 ? 17.359 22.375 11.438 1 98.12 295 ASP A O 1
ATOM 2238 N N . ALA A 1 296 ? 18.453 21.016 10.039 1 98.19 296 ALA A N 1
ATOM 2239 C CA . ALA A 1 296 ? 18.719 22.094 9.086 1 98.19 296 ALA A CA 1
ATOM 2240 C C . ALA A 1 296 ? 17.422 22.594 8.453 1 98.19 296 ALA A C 1
ATOM 2242 O O . ALA A 1 296 ? 17.25 23.797 8.219 1 98.19 296 ALA A O 1
ATOM 2243 N N . LEU A 1 297 ? 16.562 21.672 8.117 1 98.25 297 LEU A N 1
ATOM 2244 C CA . LEU A 1 297 ? 15.273 22.016 7.543 1 98.25 297 LEU A CA 1
ATOM 2245 C C . LEU A 1 297 ? 14.492 22.938 8.469 1 98.25 297 LEU A C 1
ATOM 2247 O O . LEU A 1 297 ? 13.945 23.953 8.031 1 98.25 297 LEU A O 1
ATOM 2251 N N . MET A 1 298 ? 14.453 22.562 9.758 1 98.38 298 MET A N 1
ATOM 2252 C CA . MET A 1 298 ? 13.648 23.328 10.711 1 98.38 298 MET A CA 1
ATOM 2253 C C . MET A 1 298 ? 14.242 24.719 10.914 1 98.38 298 MET A C 1
ATOM 2255 O O . MET A 1 298 ? 13.5 25.688 11.109 1 98.38 298 MET A O 1
ATOM 2259 N N . ALA A 1 299 ? 15.531 24.812 10.852 1 97.94 299 ALA A N 1
ATOM 2260 C CA . ALA A 1 299 ? 16.156 26.125 10.898 1 97.94 299 ALA A CA 1
ATOM 2261 C C . ALA A 1 299 ? 15.727 26.984 9.711 1 97.94 299 ALA A C 1
ATOM 2263 O O . ALA A 1 299 ? 15.43 28.172 9.859 1 97.94 299 ALA A O 1
ATOM 2264 N N . TYR A 1 300 ? 15.758 26.391 8.555 1 98.12 300 TYR A N 1
ATOM 2265 C CA . TYR A 1 300 ? 15.344 27.094 7.344 1 98.12 300 TYR A CA 1
ATOM 2266 C C . TYR A 1 300 ? 13.875 27.5 7.43 1 98.12 300 TYR A C 1
ATOM 2268 O O . TYR A 1 300 ? 13.523 28.641 7.137 1 98.12 300 TYR A O 1
ATOM 2276 N N . LEU A 1 301 ? 13.039 26.562 7.824 1 98.56 301 LEU A N 1
ATOM 2277 C CA . LEU A 1 301 ? 11.602 26.812 7.906 1 98.56 301 LEU A CA 1
ATOM 2278 C C . LEU A 1 301 ? 11.289 27.891 8.945 1 98.56 301 LEU A C 1
ATOM 2280 O O . LEU A 1 301 ? 10.312 28.625 8.812 1 98.56 301 LEU A O 1
ATOM 2284 N N . ASP A 1 302 ? 12.094 27.938 9.977 1 98.69 302 ASP A N 1
ATOM 2285 C CA . ASP A 1 302 ? 11.906 29 10.961 1 98.69 302 ASP A CA 1
ATOM 2286 C C . ASP A 1 302 ? 12.062 30.375 10.312 1 98.69 302 ASP A C 1
ATOM 2288 O O . ASP A 1 302 ? 11.344 31.312 10.656 1 98.69 302 ASP A O 1
ATOM 2292 N N . GLY A 1 303 ? 13.016 30.5 9.461 1 98.69 303 GLY A N 1
ATOM 2293 C CA . GLY A 1 303 ? 13.133 31.719 8.688 1 98.69 303 GLY A CA 1
ATOM 2294 C C . GLY A 1 303 ? 11.898 32.031 7.852 1 98.69 303 GLY A C 1
ATOM 2295 O O . GLY A 1 303 ? 11.461 33.156 7.77 1 98.69 303 GLY A O 1
ATOM 2296 N N . ASN A 1 304 ? 11.414 30.969 7.199 1 98.81 304 ASN A N 1
ATOM 2297 C CA . ASN A 1 304 ? 10.188 31.125 6.426 1 98.81 304 ASN A CA 1
ATOM 2298 C C . ASN A 1 304 ? 9.023 31.562 7.309 1 98.81 304 ASN A C 1
ATOM 2300 O O . ASN A 1 304 ? 8.25 32.438 6.926 1 98.81 304 ASN A O 1
ATOM 2304 N N . ARG A 1 305 ? 8.891 30.891 8.453 1 98.75 305 ARG A N 1
ATOM 2305 C CA . ARG A 1 305 ? 7.848 31.219 9.414 1 98.75 305 ARG A CA 1
ATOM 2306 C C . ARG A 1 305 ? 7.922 32.688 9.805 1 98.75 305 ARG A C 1
ATOM 2308 O O . ARG A 1 305 ? 6.906 33.406 9.805 1 98.75 305 ARG A O 1
ATOM 2315 N N . GLN A 1 306 ? 9.086 33.156 10.141 1 98.69 306 GLN A N 1
ATOM 2316 C CA . GLN A 1 306 ? 9.289 34.562 10.531 1 98.69 306 GLN A CA 1
ATOM 2317 C C . GLN A 1 306 ? 8.914 35.5 9.398 1 98.69 306 GLN A C 1
ATOM 2319 O O . GLN A 1 306 ? 8.156 36.469 9.602 1 98.69 306 GLN A O 1
ATOM 2324 N N . THR A 1 307 ? 9.414 35.219 8.242 1 98.75 307 THR A N 1
ATOM 2325 C CA . THR A 1 307 ? 9.133 36.062 7.074 1 98.75 307 THR A CA 1
ATOM 2326 C C . THR A 1 307 ? 7.637 36.125 6.812 1 98.75 307 THR A C 1
ATOM 2328 O O . THR A 1 307 ? 7.09 37.219 6.617 1 98.75 307 THR A O 1
ATOM 2331 N N . PHE A 1 308 ? 6.996 35.062 6.789 1 98.81 308 PHE A N 1
ATOM 2332 C CA . PHE A 1 308 ? 5.578 35 6.449 1 98.81 308 PHE A CA 1
ATOM 2333 C C . PHE A 1 308 ? 4.73 35.625 7.535 1 98.81 308 PHE A C 1
ATOM 2335 O O . PHE A 1 308 ? 3.887 36.5 7.246 1 98.81 308 PHE A O 1
ATOM 2342 N N . CYS A 1 309 ? 4.934 35.188 8.789 1 98.56 309 CYS A N 1
ATOM 2343 C CA . CYS A 1 309 ? 4.109 35.688 9.891 1 98.56 309 CYS A CA 1
ATOM 2344 C C . CYS A 1 309 ? 4.312 37.188 10.102 1 98.56 309 CYS A C 1
ATOM 2346 O O . CYS A 1 309 ? 3.348 37.906 10.305 1 98.56 309 CYS A O 1
ATOM 2348 N N . ASP A 1 310 ? 5.594 37.594 10.07 1 98.5 310 ASP A N 1
ATOM 2349 C CA . ASP A 1 310 ? 5.848 39.031 10.211 1 98.5 310 ASP A CA 1
ATOM 2350 C C . ASP A 1 310 ? 5.191 39.812 9.078 1 98.5 310 ASP A C 1
ATOM 2352 O O . ASP A 1 310 ? 4.59 40.875 9.312 1 98.5 310 ASP A O 1
ATOM 2356 N N . GLY A 1 311 ? 5.336 39.344 7.891 1 98.62 311 GLY A N 1
ATOM 2357 C CA . GLY A 1 311 ? 4.734 40 6.738 1 98.62 311 GLY A CA 1
ATOM 2358 C C . GLY A 1 311 ? 3.221 40.062 6.812 1 98.62 311 GLY A C 1
ATOM 2359 O O . GLY A 1 311 ? 2.627 41.094 6.535 1 98.62 311 GLY A O 1
ATOM 2360 N N . VAL A 1 312 ? 2.607 38.969 7.129 1 98.69 312 VAL A N 1
ATOM 2361 C CA . VAL A 1 312 ? 1.154 38.906 7.23 1 98.69 312 VAL A CA 1
ATOM 2362 C C . VAL A 1 312 ? 0.663 39.812 8.344 1 98.69 312 VAL A C 1
ATOM 2364 O O . VAL A 1 312 ? -0.319 40.531 8.172 1 98.69 312 VAL A O 1
ATOM 2367 N N . ASN A 1 313 ? 1.35 39.812 9.477 1 98.25 313 ASN A N 1
ATOM 2368 C CA . ASN A 1 313 ? 0.937 40.594 10.641 1 98.25 313 ASN A CA 1
ATOM 2369 C C . ASN A 1 313 ? 1.075 42.094 10.383 1 98.25 313 ASN A C 1
ATOM 2371 O O . ASN A 1 313 ? 0.472 42.906 11.094 1 98.25 313 ASN A O 1
ATOM 2375 N N . ALA A 1 314 ? 1.84 42.438 9.414 1 98.12 314 ALA A N 1
ATOM 2376 C CA . ALA A 1 314 ? 2.02 43.844 9.062 1 98.12 314 ALA A CA 1
ATOM 2377 C C . ALA A 1 314 ? 0.864 44.344 8.203 1 98.12 314 ALA A C 1
ATOM 2379 O O . ALA A 1 314 ? 0.692 45.562 8.031 1 98.12 314 ALA A O 1
ATOM 2380 N N . ILE A 1 315 ? 0.054 43.469 7.684 1 98.12 315 ILE A N 1
ATOM 2381 C CA . ILE A 1 315 ? -1.09 43.844 6.8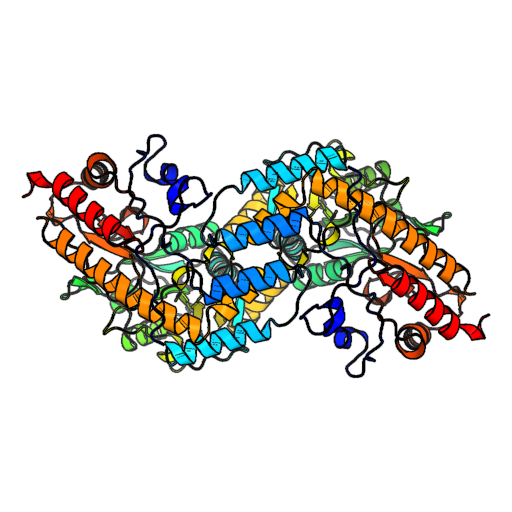59 1 98.12 315 ILE A CA 1
ATOM 2382 C C . ILE A 1 315 ? -2.312 44.062 7.75 1 98.12 315 ILE A C 1
ATOM 2384 O O . ILE A 1 315 ? -2.766 43.125 8.43 1 98.12 315 ILE A O 1
ATOM 2388 N N . PRO A 1 316 ? -2.863 45.281 7.742 1 97.94 316 PRO A N 1
ATOM 2389 C CA . PRO A 1 316 ? -4.027 45.531 8.594 1 97.94 316 PRO A CA 1
ATOM 2390 C C . PRO A 1 316 ? -5.168 44.531 8.344 1 97.94 316 PRO A C 1
ATOM 2392 O O . PRO A 1 316 ? -5.508 44.25 7.188 1 97.94 316 PRO A O 1
ATOM 2395 N N . GLY A 1 317 ? -5.645 43.969 9.461 1 97.56 317 GLY A N 1
ATOM 2396 C CA . GLY A 1 317 ? -6.805 43.125 9.367 1 97.56 317 GLY A CA 1
ATOM 2397 C C . GLY A 1 317 ? -6.441 41.656 9.273 1 97.56 317 GLY A C 1
ATOM 2398 O O . GLY A 1 317 ? -7.301 40.781 9.43 1 97.56 317 GLY A O 1
ATOM 2399 N N . LEU A 1 318 ? -5.219 41.375 8.984 1 98.44 318 LEU A N 1
ATOM 2400 C CA . LEU A 1 318 ? -4.754 40 8.938 1 98.44 318 LEU A CA 1
ATOM 2401 C C . LEU A 1 318 ? -3.939 39.656 10.18 1 98.44 318 LEU A C 1
ATOM 2403 O O . LEU A 1 318 ? -3.312 40.531 10.773 1 98.44 318 LEU A O 1
ATOM 2407 N N . SER A 1 319 ? -4.012 38.438 10.57 1 98.06 319 SER A N 1
ATOM 2408 C CA . SER A 1 319 ? -3.205 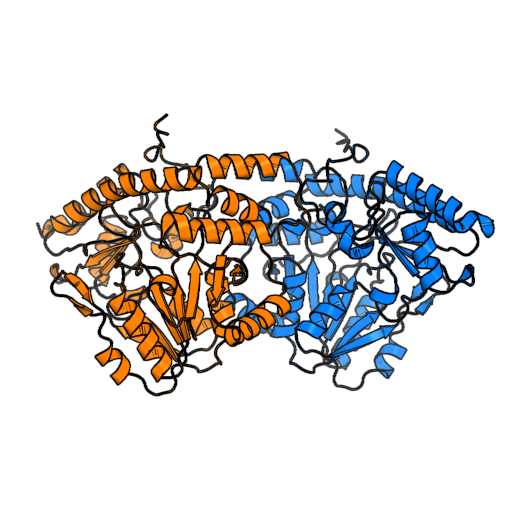37.938 11.688 1 98.06 319 SER A CA 1
ATOM 2409 C C . SER A 1 319 ? -2.828 36.469 11.508 1 98.06 319 SER A C 1
ATOM 2411 O O . SER A 1 319 ? -3.699 35.625 11.312 1 98.06 319 SER A O 1
ATOM 2413 N N . ALA A 1 320 ? -1.595 36.219 11.555 1 98.44 320 ALA A N 1
ATOM 2414 C CA . ALA A 1 320 ? -1.112 34.844 11.547 1 98.44 320 ALA A CA 1
ATOM 2415 C C . ALA A 1 320 ? -1.041 34.281 12.961 1 98.44 320 ALA A C 1
ATOM 2417 O O . ALA A 1 320 ? -0.5 34.938 13.867 1 98.44 320 ALA A O 1
ATOM 2418 N N . MET A 1 321 ? -1.632 33.156 13.18 1 98.31 321 MET A N 1
ATOM 2419 C CA . MET A 1 321 ? -1.502 32.5 14.484 1 98.31 321 MET A CA 1
ATOM 2420 C C . MET A 1 321 ? -0.051 32.125 14.758 1 98.31 321 MET A C 1
ATOM 2422 O O . MET A 1 321 ? 0.643 31.625 13.867 1 98.31 321 MET A O 1
ATOM 2426 N N . PRO A 1 322 ? 0.43 32.438 16.031 1 97.88 322 PRO A N 1
ATOM 2427 C CA . PRO A 1 322 ? 1.778 31.953 16.359 1 97.88 322 PRO A CA 1
ATOM 2428 C C . PRO A 1 322 ? 1.94 30.453 16.156 1 97.88 322 PRO A C 1
ATOM 2430 O O . PRO A 1 322 ? 1.054 29.672 16.531 1 97.88 322 PRO A O 1
ATOM 2433 N N . MET A 1 323 ? 3.012 30.016 15.586 1 98.06 323 MET A N 1
ATOM 2434 C CA . MET A 1 323 ? 3.238 28.625 15.227 1 98.06 323 MET A CA 1
ATOM 2435 C C . MET A 1 323 ? 4.273 27.984 16.141 1 98.06 323 MET A C 1
ATOM 2437 O O . MET A 1 323 ? 5.383 28.5 16.281 1 98.06 323 MET A O 1
ATOM 2441 N N . ASP A 1 324 ? 3.912 26.797 16.688 1 98.19 324 ASP A N 1
ATOM 2442 C CA . ASP A 1 324 ? 4.887 25.984 17.406 1 98.19 324 ASP A CA 1
ATOM 2443 C C . ASP A 1 324 ? 5.57 24.984 16.469 1 98.19 324 ASP A C 1
ATOM 2445 O O . ASP A 1 324 ? 6.699 24.562 16.734 1 98.19 324 ASP A O 1
ATOM 2449 N N . ALA A 1 325 ? 4.84 24.609 15.461 1 98.5 325 ALA A N 1
ATOM 2450 C CA . ALA A 1 325 ? 5.277 23.469 14.648 1 98.5 325 ALA A CA 1
ATOM 2451 C C . ALA A 1 325 ? 4.656 23.531 13.258 1 98.5 325 ALA A C 1
ATOM 2453 O O . ALA A 1 325 ? 4.062 24.531 12.875 1 98.5 325 ALA A O 1
ATOM 2454 N N . THR A 1 326 ? 4.902 22.562 12.492 1 98.44 326 THR A N 1
ATOM 2455 C CA . THR A 1 326 ? 4.453 22.328 11.125 1 98.44 326 THR A CA 1
ATOM 2456 C C . THR A 1 326 ? 5.027 23.391 10.188 1 98.44 326 THR A C 1
ATOM 2458 O O . THR A 1 326 ? 6.012 24.047 10.516 1 98.44 326 THR A O 1
ATOM 2461 N N . PHE A 1 327 ? 4.684 23.422 8.961 1 98.69 327 PHE A N 1
ATOM 2462 C CA . PHE A 1 327 ? 4.957 24.453 7.965 1 98.69 327 PHE A CA 1
ATOM 2463 C C . PHE A 1 327 ? 3.662 24.969 7.348 1 98.69 327 PHE A C 1
ATOM 2465 O O . PHE A 1 327 ? 3.65 25.422 6.203 1 98.69 327 PHE A O 1
ATOM 2472 N N . LEU A 1 328 ? 2.539 24.844 8.18 1 98.75 328 LEU A N 1
ATOM 2473 C CA . LEU A 1 328 ? 1.209 25.281 7.766 1 98.75 328 LEU A CA 1
ATOM 2474 C C . LEU A 1 328 ? 0.727 26.453 8.617 1 98.75 328 LEU A C 1
ATOM 2476 O O . LEU A 1 328 ? 0.26 26.25 9.742 1 98.75 328 LEU A O 1
ATOM 2480 N N . ALA A 1 329 ? 0.766 27.578 8.055 1 98.81 329 ALA A N 1
ATOM 2481 C CA . ALA A 1 329 ? 0.4 28.797 8.758 1 98.81 329 ALA A CA 1
ATOM 2482 C C . ALA A 1 329 ? -1.103 29.062 8.68 1 98.81 329 ALA A C 1
ATOM 2484 O O . ALA A 1 329 ? -1.717 28.859 7.629 1 98.81 329 ALA A O 1
ATOM 2485 N N . TRP A 1 330 ? -1.668 29.406 9.766 1 98.75 330 TRP A N 1
ATOM 2486 C CA . TRP A 1 330 ? -3.092 29.688 9.891 1 98.75 330 TRP A CA 1
ATOM 2487 C C . TRP A 1 330 ? -3.336 31.188 10 1 98.75 330 TRP A C 1
ATOM 2489 O O . TRP A 1 330 ? -2.91 31.828 10.969 1 98.75 330 TRP A O 1
ATOM 2499 N N . VAL A 1 331 ? -3.99 31.781 9.023 1 98.81 331 VAL A N 1
ATOM 2500 C CA . VAL A 1 331 ? -4.125 33.25 8.953 1 98.81 331 VAL A CA 1
ATOM 2501 C C . VAL A 1 331 ? -5.586 33.625 9.133 1 98.81 331 VAL A C 1
ATOM 2503 O O . VAL A 1 331 ? -6.465 33.125 8.438 1 98.81 331 VAL A O 1
ATOM 2506 N N . ASP A 1 332 ? -5.848 34.5 10.023 1 98.44 332 ASP A N 1
ATOM 2507 C CA . ASP A 1 332 ? -7.156 35.062 10.32 1 98.44 332 ASP A CA 1
ATOM 2508 C C . ASP A 1 332 ? -7.383 36.344 9.523 1 98.44 332 ASP A C 1
ATOM 2510 O O . ASP A 1 332 ? -6.582 37.281 9.594 1 98.44 332 ASP A O 1
ATOM 2514 N N . PHE A 1 333 ? -8.445 36.375 8.781 1 98.62 333 PHE A N 1
ATOM 2515 C CA . PHE A 1 333 ? -8.773 37.562 7.969 1 98.62 333 PHE A CA 1
ATOM 2516 C C . PHE A 1 333 ? -9.953 38.312 8.562 1 98.62 333 PHE A C 1
ATOM 2518 O O . PHE A 1 333 ? -10.469 39.25 7.953 1 98.62 333 PHE A O 1
ATOM 2525 N N . SER A 1 334 ? -10.414 37.969 9.688 1 97.44 334 SER A N 1
ATOM 2526 C CA . SER A 1 334 ? -11.625 38.562 10.266 1 97.44 334 SER A CA 1
ATOM 2527 C C . SER A 1 334 ? -11.461 40.031 10.508 1 97.44 334 SER A C 1
ATOM 2529 O O . SER A 1 334 ? -12.438 40.812 10.453 1 97.44 334 SER A O 1
ATOM 2531 N N . GLY A 1 335 ? -10.258 40.469 10.727 1 97.56 335 GLY A N 1
ATOM 2532 C CA . GLY A 1 335 ? -9.984 41.906 10.961 1 97.56 335 GLY A CA 1
ATOM 2533 C C . GLY A 1 335 ? -10.219 42.75 9.734 1 97.56 335 GLY A C 1
ATOM 2534 O O . GLY A 1 335 ? -10.305 43.969 9.836 1 97.56 335 GLY A O 1
ATOM 2535 N N . THR A 1 336 ? -10.391 42.188 8.625 1 97.88 336 THR A N 1
ATOM 2536 C CA . THR A 1 336 ? -10.602 42.938 7.395 1 97.88 336 THR A CA 1
ATOM 2537 C C . THR A 1 336 ? -12.055 43.406 7.293 1 97.88 336 THR A C 1
ATOM 2539 O O . THR A 1 336 ? -12.367 44.281 6.508 1 97.88 336 THR A O 1
ATOM 2542 N N . GLY A 1 337 ? -12.984 42.688 8.016 1 97.69 337 GLY A N 1
ATOM 2543 C CA . GLY A 1 337 ? -14.406 42.969 7.883 1 97.69 337 GLY A CA 1
ATOM 2544 C C . GLY A 1 337 ? -15.016 42.375 6.629 1 97.69 337 GLY A C 1
ATOM 2545 O O . GLY A 1 337 ? -16.188 42.594 6.34 1 97.69 337 GLY A O 1
ATOM 2546 N N . MET A 1 338 ? -14.305 41.594 5.953 1 98 338 MET A N 1
ATOM 2547 C CA . MET A 1 338 ? -14.75 41.031 4.68 1 98 338 MET A CA 1
ATOM 2548 C C . MET A 1 338 ? -15.422 39.688 4.883 1 98 338 MET A C 1
ATOM 2550 O O . MET A 1 338 ? -15.195 39 5.895 1 98 338 MET A O 1
ATOM 2554 N N . GLU A 1 339 ? -16.266 39.344 3.93 1 98.12 339 GLU A N 1
ATOM 2555 C CA . GLU A 1 339 ? -16.812 38 3.885 1 98.12 339 GLU A CA 1
ATOM 2556 C C . GLU A 1 339 ? -15.82 37 3.26 1 98.12 339 GLU A C 1
ATOM 2558 O O . GLU A 1 339 ? -14.883 37.438 2.568 1 98.12 339 GLU A O 1
ATOM 2563 N N . GLN A 1 340 ? -16.062 35.75 3.523 1 98.12 340 GLN A N 1
ATOM 2564 C CA . GLN A 1 340 ? -15.164 34.688 3.059 1 98.12 340 GLN A CA 1
ATOM 2565 C C . GLN A 1 340 ? -14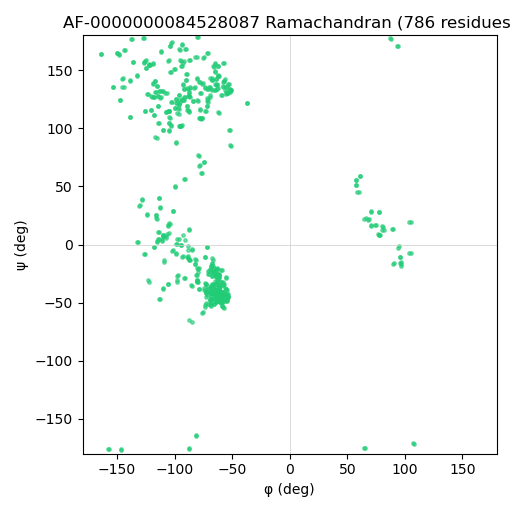.945 34.781 1.552 1 98.12 340 GLN A C 1
ATOM 2567 O O . GLN A 1 340 ? -13.812 34.656 1.074 1 98.12 340 GLN A O 1
ATOM 2572 N N . ALA A 1 341 ? -16.016 35 0.804 1 98 341 ALA A N 1
ATOM 2573 C CA . ALA A 1 341 ? -15.945 35.031 -0.654 1 98 341 ALA A CA 1
ATOM 2574 C C . ALA A 1 341 ? -14.984 36.125 -1.127 1 98 341 ALA A C 1
ATOM 2576 O O . ALA A 1 341 ? -14.25 35.938 -2.094 1 98 341 ALA A O 1
ATOM 2577 N N . GLU A 1 342 ? -15.078 37.281 -0.524 1 98.12 342 GLU A N 1
ATOM 2578 C CA . GLU A 1 342 ? -14.188 38.375 -0.874 1 98.12 342 GLU A CA 1
ATOM 2579 C C . GLU A 1 342 ? -12.742 38.062 -0.512 1 98.12 342 GLU A C 1
ATOM 2581 O O . GLU A 1 342 ? -11.82 38.375 -1.271 1 98.12 342 GLU A O 1
ATOM 2586 N N . ILE A 1 343 ? -12.523 37.438 0.632 1 98.5 343 ILE A N 1
ATOM 2587 C CA . ILE A 1 343 ? -11.195 37.031 1.053 1 98.5 343 ILE A CA 1
ATOM 2588 C C . ILE A 1 343 ? -10.617 36.062 0.027 1 98.5 343 ILE A C 1
ATOM 2590 O O . ILE A 1 343 ? -9.477 36.188 -0.408 1 98.5 343 ILE A O 1
ATOM 2594 N N . ASP A 1 344 ? -11.445 35.062 -0.389 1 97.69 344 ASP A N 1
ATOM 2595 C CA . ASP A 1 344 ? -11.023 34.094 -1.384 1 97.69 344 ASP A CA 1
ATOM 2596 C C . ASP A 1 344 ? -10.633 34.781 -2.693 1 97.69 344 ASP A C 1
ATOM 2598 O O . ASP A 1 344 ? -9.609 34.438 -3.295 1 97.69 344 ASP A O 1
ATOM 2602 N N . ARG A 1 345 ? -11.469 35.625 -3.139 1 97.25 345 ARG A N 1
ATOM 2603 C CA . ARG A 1 345 ? -11.195 36.344 -4.387 1 97.25 345 ARG A CA 1
ATOM 2604 C C . ARG A 1 345 ? -9.867 37.094 -4.32 1 97.25 345 ARG A C 1
ATOM 2606 O O . ARG A 1 345 ? -9.078 37.031 -5.266 1 97.25 345 ARG A O 1
ATOM 2613 N N . ARG A 1 346 ? -9.57 37.75 -3.229 1 98.06 346 ARG A N 1
ATOM 2614 C CA . ARG A 1 346 ? -8.352 38.531 -3.094 1 98.06 346 ARG A CA 1
ATOM 2615 C C . ARG A 1 346 ? -7.125 37.656 -2.969 1 98.06 346 ARG A C 1
ATOM 2617 O O . ARG A 1 346 ? -6.094 37.906 -3.59 1 98.06 346 ARG A O 1
ATOM 2624 N N . VAL A 1 347 ? -7.207 36.594 -2.166 1 98.19 347 VAL A N 1
ATOM 2625 C CA . VAL A 1 347 ? -6.066 35.719 -1.931 1 98.19 347 VAL A CA 1
ATOM 2626 C C . VAL A 1 347 ? -5.793 34.875 -3.18 1 98.19 347 VAL A C 1
ATOM 2628 O O . VAL A 1 347 ? -4.66 34.812 -3.664 1 98.19 347 VAL A O 1
ATOM 2631 N N . MET A 1 348 ? -6.836 34.219 -3.715 1 97.12 348 MET A N 1
ATOM 2632 C CA . MET A 1 348 ? -6.664 33.281 -4.801 1 97.12 348 MET A CA 1
ATOM 2633 C C . MET A 1 348 ? -6.68 33.969 -6.156 1 97.12 348 MET A C 1
ATOM 2635 O O . MET A 1 348 ? -5.988 33.562 -7.082 1 97.12 348 MET A O 1
ATOM 2639 N N . GLY A 1 349 ? -7.418 34.969 -6.336 1 95.44 349 GLY A N 1
ATOM 2640 C CA . GLY A 1 349 ? -7.516 35.688 -7.59 1 95.44 349 GLY A CA 1
ATOM 2641 C C . GLY A 1 349 ? -6.473 36.781 -7.723 1 95.44 349 GLY A C 1
ATOM 2642 O O . GLY A 1 349 ? -5.574 36.688 -8.562 1 95.44 349 GLY A O 1
ATOM 2643 N N . ASP A 1 350 ? -6.586 37.812 -6.82 1 96.69 350 ASP A N 1
ATOM 2644 C CA . ASP A 1 350 ? -5.707 38.969 -6.918 1 96.69 350 ASP A CA 1
ATOM 2645 C C . ASP A 1 350 ? -4.266 38.594 -6.578 1 96.69 350 ASP A C 1
ATOM 2647 O O . ASP A 1 350 ? -3.342 38.938 -7.328 1 96.69 350 ASP A O 1
ATOM 2651 N N . ALA A 1 351 ? -4.098 37.969 -5.469 1 97.69 351 ALA A N 1
ATOM 2652 C CA . ALA A 1 351 ? -2.75 37.625 -5.023 1 97.69 351 ALA A CA 1
ATOM 2653 C C . ALA A 1 351 ? -2.229 36.375 -5.766 1 97.69 351 ALA A C 1
ATOM 2655 O O . ALA A 1 351 ? -1.026 36.094 -5.746 1 97.69 351 ALA A O 1
ATOM 2656 N N . ARG A 1 352 ? -3.107 35.562 -6.352 1 96.62 352 ARG A N 1
ATOM 2657 C CA . ARG A 1 352 ? -2.748 34.344 -7.102 1 96.62 352 ARG A CA 1
ATOM 2658 C C . ARG A 1 352 ? -1.987 33.375 -6.227 1 96.62 352 ARG A C 1
ATOM 2660 O O . ARG A 1 352 ? -0.916 32.875 -6.605 1 96.62 352 ARG A O 1
ATOM 2667 N N . ILE A 1 353 ? -2.455 33.188 -5.078 1 97.81 353 ILE A N 1
ATOM 2668 C CA . ILE A 1 353 ? -1.965 32.188 -4.137 1 97.81 353 ILE A CA 1
ATOM 2669 C C . ILE A 1 353 ? -3.033 31.109 -3.918 1 97.81 353 ILE A C 1
ATOM 2671 O O . ILE A 1 353 ? -4.219 31.422 -3.793 1 97.81 353 ILE A O 1
ATOM 2675 N N . ALA A 1 354 ? -2.65 29.828 -3.994 1 97 354 ALA A N 1
ATOM 2676 C CA . ALA A 1 354 ? -3.561 28.734 -3.699 1 97 354 ALA A CA 1
ATOM 2677 C C . ALA A 1 354 ? -3.352 28.203 -2.279 1 97 354 ALA A C 1
ATOM 2679 O O . ALA A 1 354 ? -2.553 27.297 -2.057 1 97 354 ALA A O 1
ATOM 2680 N N . PRO A 1 355 ? -4.02 28.781 -1.313 1 97.56 355 PRO A N 1
ATOM 2681 C CA . PRO A 1 355 ? -4.016 28.234 0.044 1 97.56 355 PRO A CA 1
ATOM 2682 C C . PRO A 1 355 ? -5.105 27.188 0.259 1 97.56 355 PRO A C 1
ATOM 2684 O O . PRO A 1 355 ? -5.723 26.719 -0.705 1 97.56 355 PRO A O 1
ATOM 2687 N N . THR A 1 356 ? -5.277 26.688 1.432 1 97.56 356 THR A N 1
ATOM 2688 C CA . THR A 1 356 ? -6.461 25.922 1.813 1 97.56 356 THR A CA 1
ATOM 2689 C C . THR A 1 356 ? -7.469 26.812 2.529 1 97.56 356 THR A C 1
ATOM 2691 O O . THR A 1 356 ? -7.199 27.312 3.621 1 97.56 356 THR A O 1
ATOM 2694 N N . PRO A 1 357 ? -8.633 26.953 1.927 1 97.75 357 PRO A N 1
ATOM 2695 C CA . PRO A 1 357 ? -9.633 27.766 2.617 1 97.75 357 PRO A CA 1
ATOM 2696 C C . PRO A 1 357 ? -10.07 27.156 3.949 1 97.75 357 PRO A C 1
ATOM 2698 O O . PRO A 1 357 ? -10.297 25.953 4.039 1 97.75 357 PRO A O 1
ATOM 2701 N N . GLY A 1 358 ? -10.195 27.984 4.949 1 97.94 358 GLY A N 1
ATOM 2702 C CA . GLY A 1 358 ? -10.445 27.562 6.32 1 97.94 358 GLY A CA 1
ATOM 2703 C C . GLY A 1 358 ? -11.758 26.828 6.492 1 97.94 358 GLY A C 1
ATOM 2704 O O . GLY A 1 358 ? -11.828 25.859 7.25 1 97.94 358 GLY A O 1
ATOM 2705 N N . PRO A 1 359 ? -12.82 27.266 5.82 1 97.31 359 PRO A N 1
ATOM 2706 C CA . PRO A 1 359 ? -14.109 26.594 5.984 1 97.31 359 PRO A CA 1
ATOM 2707 C C . PRO A 1 359 ? -14.023 25.094 5.684 1 97.31 359 PRO A C 1
ATOM 2709 O O . PRO A 1 359 ? -14.75 24.297 6.285 1 97.31 359 PRO A O 1
ATOM 2712 N N . SER A 1 360 ? -13.133 24.672 4.844 1 96.38 360 SER A N 1
ATOM 2713 C CA . SER A 1 360 ? -13.008 23.266 4.473 1 96.38 360 SER A CA 1
ATOM 2714 C C . SER A 1 360 ? -12.391 22.453 5.605 1 96.38 360 SER A C 1
ATOM 2716 O O . SER A 1 360 ? -12.43 21.219 5.586 1 96.38 360 SER A O 1
ATOM 2718 N N . LEU A 1 361 ? -11.875 23.109 6.617 1 98.12 361 LEU A N 1
ATOM 2719 C CA . LEU A 1 361 ? -11.195 22.422 7.711 1 98.12 361 LEU A CA 1
ATOM 2720 C C . LEU A 1 361 ? -12.125 22.25 8.906 1 98.12 361 LEU A C 1
ATOM 2722 O O . LEU A 1 361 ? -11.719 21.703 9.938 1 98.12 361 LEU A O 1
ATOM 2726 N N . GLY A 1 362 ? -13.406 22.75 8.727 1 97.56 362 GLY A N 1
ATOM 2727 C CA . GLY A 1 362 ? -14.406 22.484 9.75 1 97.56 362 GLY A CA 1
ATOM 2728 C C . GLY A 1 362 ? -14.742 23.719 10.57 1 97.56 362 GLY A C 1
ATOM 2729 O O . GLY A 1 362 ? -14.297 24.828 10.258 1 97.56 362 GLY A O 1
ATOM 2730 N N . HIS A 1 363 ? -15.516 23.5 11.625 1 96.81 363 HIS A N 1
ATOM 2731 C CA . HIS A 1 363 ? -16 24.578 12.477 1 96.81 363 HIS A CA 1
ATOM 2732 C C . HIS A 1 363 ? -14.852 25.422 13.023 1 96.81 363 HIS A C 1
ATOM 2734 O O . HIS A 1 363 ? -13.859 24.875 13.508 1 96.81 363 HIS A O 1
ATOM 2740 N N . GLY A 1 364 ? -15.023 26.672 12.891 1 96.06 364 GLY A N 1
ATOM 2741 C CA . GLY A 1 364 ? -13.984 27.578 13.344 1 96.06 364 GLY A CA 1
ATOM 2742 C C . GLY A 1 364 ? -13.031 27.984 12.227 1 96.06 364 GLY A C 1
ATOM 2743 O O . GLY A 1 364 ? -12.18 28.859 12.422 1 96.06 364 GLY A O 1
ATOM 2744 N N . GLY A 1 365 ? -13.234 27.453 11.008 1 97.56 365 GLY A N 1
ATOM 2745 C CA . GLY A 1 365 ? -12.336 27.719 9.898 1 97.56 365 GLY A CA 1
ATOM 2746 C C . GLY A 1 365 ? -12.727 28.953 9.094 1 97.56 365 GLY A C 1
ATOM 2747 O O . GLY A 1 365 ? -11.953 29.422 8.266 1 97.56 365 GLY A O 1
ATOM 2748 N N . GLY A 1 366 ? -13.906 29.5 9.344 1 97.75 366 GLY A N 1
ATOM 2749 C CA . GLY A 1 366 ? -14.383 30.656 8.594 1 97.75 366 GLY A CA 1
ATOM 2750 C C . GLY A 1 366 ? -13.438 31.844 8.672 1 97.75 366 GLY A C 1
ATOM 2751 O O . GLY A 1 366 ? -12.828 32.094 9.711 1 97.75 366 GLY A O 1
ATOM 2752 N N . LEU A 1 367 ? -13.344 32.469 7.551 1 98.44 367 LEU A N 1
ATOM 2753 C CA . LEU A 1 367 ? -12.578 33.719 7.41 1 98.44 367 LEU A CA 1
ATOM 2754 C C . LEU A 1 367 ? -11.094 33.469 7.629 1 98.44 367 LEU A C 1
ATOM 2756 O O . LEU A 1 367 ? -10.352 34.344 8.047 1 98.44 367 LEU A O 1
ATOM 2760 N N . HIS A 1 368 ? -10.656 32.281 7.453 1 98.56 368 HIS A N 1
ATOM 2761 C CA . HIS A 1 368 ? -9.258 31.891 7.578 1 98.56 368 HIS A CA 1
ATOM 2762 C C . HIS A 1 368 ? -8.758 31.188 6.316 1 98.56 368 HIS A C 1
ATOM 2764 O O . HIS A 1 368 ? -9.562 30.734 5.496 1 98.56 368 HIS A O 1
ATOM 2770 N N . HIS A 1 369 ? -7.5 31.188 6.117 1 98.75 369 HIS A N 1
ATOM 2771 C CA . HIS A 1 369 ? -6.801 30.328 5.168 1 98.75 369 HIS A CA 1
ATOM 2772 C C . HIS A 1 369 ? -5.582 29.672 5.812 1 98.75 369 HIS A C 1
ATOM 2774 O O . HIS A 1 369 ? -4.98 30.25 6.727 1 98.75 369 HIS A O 1
ATOM 2780 N N . ARG A 1 370 ? -5.277 28.484 5.434 1 98.75 370 ARG A N 1
ATOM 2781 C CA . ARG A 1 370 ? -4.031 27.812 5.789 1 98.75 370 ARG A CA 1
ATOM 2782 C C . ARG A 1 370 ? -3.018 27.906 4.652 1 98.75 370 ARG A C 1
ATOM 2784 O O . ARG A 1 370 ? -3.318 27.516 3.518 1 98.75 370 ARG A O 1
ATOM 2791 N N . PHE A 1 371 ? -1.861 28.406 4.922 1 98.75 371 PHE A N 1
ATOM 2792 C CA . PHE A 1 371 ? -0.812 28.594 3.926 1 98.75 371 PHE A CA 1
ATOM 2793 C C . PHE A 1 371 ? 0.361 27.656 4.191 1 98.75 371 PHE A C 1
ATOM 2795 O O . PHE A 1 371 ? 0.894 27.625 5.305 1 98.75 371 PHE A O 1
ATOM 2802 N N . ASN A 1 372 ? 0.762 26.906 3.234 1 98.38 372 ASN A N 1
ATOM 2803 C CA . ASN A 1 372 ? 1.968 26.078 3.293 1 98.38 372 ASN A CA 1
ATOM 2804 C C . ASN A 1 372 ? 3.227 26.922 3.078 1 98.38 372 ASN A C 1
ATOM 2806 O O . ASN A 1 372 ? 3.447 27.438 1.985 1 98.38 372 ASN A O 1
ATOM 2810 N N . ILE A 1 373 ? 4.066 27 4.066 1 98.62 373 ILE A N 1
ATOM 2811 C CA . ILE A 1 373 ? 5.277 27.812 3.955 1 98.62 373 ILE A CA 1
ATOM 2812 C C . ILE A 1 373 ? 6.488 26.906 3.77 1 98.62 373 ILE A C 1
ATOM 2814 O O . ILE A 1 373 ? 7.629 27.328 3.947 1 98.62 373 ILE A O 1
ATOM 2818 N N . GLY A 1 374 ? 6.215 25.578 3.539 1 97.38 374 GLY A N 1
ATOM 2819 C CA . GLY A 1 374 ? 7.27 24.625 3.26 1 97.38 374 GLY A CA 1
ATOM 2820 C C . GLY A 1 374 ? 7.805 24.719 1.844 1 97.38 374 GLY A C 1
ATOM 2821 O O . GLY A 1 374 ? 7.719 23.766 1.076 1 97.38 374 GLY A O 1
ATOM 2822 N N . THR A 1 375 ? 8.359 25.875 1.491 1 97.06 375 THR A N 1
ATOM 2823 C CA . THR A 1 375 ? 8.891 26.172 0.167 1 97.06 375 THR A CA 1
ATOM 2824 C C . THR A 1 375 ? 10.102 27.109 0.266 1 97.06 375 THR A C 1
ATOM 2826 O O . THR A 1 375 ? 10.578 27.391 1.365 1 97.06 375 THR A O 1
ATOM 2829 N N . GLN A 1 376 ? 10.641 27.531 -0.84 1 96.62 376 GLN A N 1
ATOM 2830 C CA . GLN A 1 376 ? 11.805 28.422 -0.835 1 96.62 376 GLN A CA 1
ATOM 2831 C C . GLN A 1 376 ? 11.453 29.766 -0.231 1 96.62 376 GLN A C 1
ATOM 2833 O O . GLN A 1 376 ? 10.336 30.266 -0.41 1 96.62 376 GLN A O 1
ATOM 2838 N N . ARG A 1 377 ? 12.438 30.344 0.402 1 97.5 377 ARG A N 1
ATOM 2839 C CA . ARG A 1 377 ? 12.273 31.625 1.075 1 97.5 377 ARG A CA 1
ATOM 2840 C C . ARG A 1 377 ? 11.742 32.688 0.112 1 97.5 377 ARG A C 1
ATOM 2842 O O . ARG A 1 377 ? 10.906 33.5 0.483 1 97.5 377 ARG A O 1
ATOM 2849 N N . ASP A 1 378 ? 12.195 32.656 -1.098 1 96.5 378 ASP A N 1
ATOM 2850 C CA . ASP A 1 378 ? 11.781 33.656 -2.094 1 96.5 378 ASP A CA 1
ATOM 2851 C C . ASP A 1 378 ? 10.289 33.531 -2.404 1 96.5 378 ASP A C 1
ATOM 2853 O O . ASP A 1 378 ? 9.617 34.5 -2.676 1 96.5 378 ASP A O 1
ATOM 2857 N N . VAL A 1 379 ? 9.828 32.312 -2.457 1 96.19 379 VAL A N 1
ATOM 2858 C CA . VAL A 1 379 ? 8.414 32.062 -2.709 1 96.19 379 VAL A CA 1
ATOM 2859 C C . VAL A 1 379 ? 7.582 32.594 -1.551 1 96.19 379 VAL A C 1
ATOM 2861 O O . VAL A 1 379 ? 6.527 33.219 -1.765 1 96.19 379 VAL A O 1
ATOM 2864 N N . VAL A 1 380 ? 8.055 32.406 -0.318 1 98.38 380 VAL A N 1
ATOM 2865 C CA . VAL A 1 380 ? 7.367 32.906 0.868 1 98.38 380 VAL A CA 1
ATOM 2866 C C . VAL A 1 380 ? 7.316 34.438 0.829 1 98.38 380 VAL A C 1
ATOM 2868 O O . VAL A 1 380 ? 6.27 35.031 1.079 1 98.38 380 VAL A O 1
ATOM 2871 N N . ALA A 1 381 ? 8.414 35.031 0.491 1 98.25 381 ALA A N 1
ATOM 2872 C CA . ALA A 1 381 ? 8.477 36.5 0.391 1 98.25 381 ALA A CA 1
ATOM 2873 C C . ALA A 1 381 ? 7.523 37 -0.683 1 98.25 381 ALA A C 1
ATOM 2875 O O . ALA A 1 381 ? 6.832 38 -0.48 1 98.25 381 ALA A O 1
ATOM 2876 N N . ALA A 1 382 ? 7.52 36.344 -1.807 1 98 382 ALA A N 1
ATOM 2877 C CA . ALA A 1 382 ? 6.617 36.719 -2.893 1 98 382 ALA A CA 1
ATOM 2878 C C . ALA A 1 382 ? 5.16 36.625 -2.451 1 98 382 ALA A C 1
ATOM 2880 O O . ALA A 1 382 ? 4.336 37.469 -2.818 1 98 382 ALA A O 1
ATOM 2881 N N . ALA A 1 383 ? 4.844 35.594 -1.732 1 98.69 383 ALA A N 1
ATOM 2882 C CA . ALA A 1 383 ? 3.484 35.438 -1.223 1 98.69 383 ALA A CA 1
ATOM 2883 C C . ALA A 1 383 ? 3.094 36.594 -0.328 1 98.69 383 ALA A C 1
ATOM 2885 O O . ALA A 1 383 ? 1.984 37.125 -0.436 1 98.69 383 ALA A O 1
ATOM 2886 N N . VAL A 1 384 ? 3.982 37 0.553 1 98.75 384 VAL A N 1
ATOM 2887 C CA . VAL A 1 384 ? 3.73 38.094 1.459 1 98.75 384 VAL A CA 1
ATOM 2888 C C . VAL A 1 384 ? 3.512 39.375 0.656 1 98.75 384 VAL A C 1
ATOM 2890 O O . VAL A 1 384 ? 2.578 40.156 0.927 1 98.75 384 VAL A O 1
ATOM 2893 N N . ASP A 1 385 ? 4.352 39.594 -0.337 1 98.62 385 ASP A N 1
ATOM 2894 C CA . ASP A 1 385 ? 4.234 40.781 -1.182 1 98.62 385 ASP A CA 1
ATOM 2895 C C . ASP A 1 385 ? 2.891 40.781 -1.91 1 98.62 385 ASP A C 1
ATOM 2897 O O . ASP A 1 385 ? 2.236 41.844 -1.983 1 98.62 385 ASP A O 1
ATOM 2901 N N . ARG A 1 386 ? 2.506 39.719 -2.387 1 98.62 386 ARG A N 1
ATOM 2902 C CA . ARG A 1 386 ? 1.25 39.625 -3.123 1 98.62 386 ARG A CA 1
ATOM 2903 C C . ARG A 1 386 ? 0.057 39.844 -2.205 1 98.62 386 ARG A C 1
ATOM 2905 O O . ARG A 1 386 ? -0.928 40.469 -2.605 1 98.62 386 ARG A O 1
ATOM 2912 N N . LEU A 1 387 ? 0.127 39.312 -1.031 1 98.69 387 LEU A N 1
ATOM 2913 C CA . LEU A 1 387 ? -0.928 39.594 -0.058 1 98.69 387 LEU A CA 1
ATOM 2914 C C . LEU A 1 387 ? -0.996 41.062 0.287 1 98.69 387 LEU A C 1
ATOM 2916 O O . LEU A 1 387 ? -2.084 41.625 0.378 1 98.69 387 LEU A O 1
ATOM 2920 N N . ARG A 1 388 ? 0.163 41.625 0.521 1 98.25 388 ARG A N 1
ATOM 2921 C CA . ARG A 1 388 ? 0.219 43.062 0.814 1 98.25 388 ARG A CA 1
ATOM 2922 C C . ARG A 1 388 ? -0.461 43.875 -0.284 1 98.25 388 ARG A C 1
ATOM 2924 O O . ARG A 1 388 ? -1.243 44.781 0.003 1 98.25 388 ARG A O 1
ATOM 2931 N N . ASP A 1 389 ? -0.192 43.5 -1.48 1 98.31 389 ASP A N 1
ATOM 2932 C CA . ASP A 1 389 ? -0.785 44.188 -2.619 1 98.31 389 ASP A CA 1
ATOM 2933 C C . ASP A 1 389 ? -2.293 43.938 -2.684 1 98.31 389 ASP A C 1
ATOM 2935 O O . ASP A 1 389 ? -3.062 44.875 -2.926 1 98.31 389 ASP A O 1
ATOM 2939 N N . ALA A 1 390 ? -2.715 42.719 -2.498 1 98.19 390 ALA A N 1
ATOM 2940 C CA . ALA A 1 390 ? -4.121 42.344 -2.605 1 98.19 390 ALA A CA 1
ATOM 2941 C C . ALA A 1 390 ? -4.961 43.062 -1.535 1 98.19 390 ALA A C 1
ATOM 2943 O O . ALA A 1 390 ? -6.16 43.25 -1.718 1 98.19 390 ALA A O 1
ATOM 2944 N N . PHE A 1 391 ? -4.32 43.406 -0.477 1 98 391 PHE A N 1
ATOM 2945 C CA . PHE A 1 391 ? -5.043 44.031 0.619 1 98 391 PHE A CA 1
ATOM 2946 C C . PHE A 1 391 ? -4.547 45.469 0.844 1 98 391 PHE A C 1
ATOM 2948 O O . PHE A 1 391 ? -4.629 46 1.957 1 98 391 PHE A O 1
ATOM 2955 N N . ALA A 1 392 ? -4.02 46.094 -0.122 1 96.5 392 ALA A N 1
ATOM 2956 C CA . ALA A 1 392 ? -3.379 47.406 -0.04 1 96.5 392 ALA A CA 1
ATOM 2957 C C . ALA A 1 392 ? -4.375 48.469 0.387 1 96.5 392 ALA A C 1
ATOM 2959 O O . ALA A 1 392 ? -3.994 49.469 0.996 1 96.5 392 ALA A O 1
ATOM 2960 N N . ASP A 1 393 ? -5.594 48.25 0.008 1 93.75 393 ASP A N 1
ATOM 2961 C CA . ASP A 1 393 ? -6.613 49.25 0.313 1 93.75 393 ASP A CA 1
ATOM 2962 C C . ASP A 1 393 ? -6.848 49.375 1.818 1 93.75 393 ASP A C 1
ATOM 2964 O O . ASP A 1 393 ? -7.434 50.344 2.297 1 93.75 393 ASP A O 1
ATOM 2968 N N . LEU A 1 394 ? -6.469 48.375 2.582 1 91 394 LEU A N 1
ATOM 2969 C CA . LEU A 1 394 ? -6.621 48.406 4.031 1 91 394 LEU A CA 1
ATOM 2970 C C . LEU A 1 394 ? -5.414 49.031 4.703 1 91 394 LEU A C 1
ATOM 2972 O O . LEU A 1 394 ? -5.395 49.219 5.922 1 91 394 LEU A O 1
ATOM 2976 N N . GLN A 1 395 ? -4.492 49.375 3.859 1 82 395 GLN A N 1
ATOM 2977 C CA . GLN A 1 395 ? -3.234 49.875 4.387 1 82 395 GLN A CA 1
ATOM 2978 C C . GLN A 1 395 ? -3.199 51.406 4.328 1 82 395 GLN A C 1
ATOM 2980 O O . GLN A 1 395 ? -3.746 52 3.402 1 82 395 GLN A O 1
ATOM 2985 N N . MET B 1 1 ? 17.141 -3.924 -33.688 1 32.12 1 MET B N 1
ATOM 2986 C CA . MET B 1 1 ? 18.25 -4.547 -32.969 1 32.12 1 MET B CA 1
ATOM 2987 C C . MET B 1 1 ? 17.75 -5.637 -32.031 1 32.12 1 MET B C 1
ATOM 2989 O O . MET B 1 1 ? 16.875 -5.391 -31.203 1 32.12 1 MET B O 1
ATOM 2993 N N . THR B 1 2 ? 17.828 -6.84 -32.25 1 43.91 2 THR B N 1
ATOM 2994 C CA . THR B 1 2 ? 17.312 -7.977 -31.469 1 43.91 2 THR B CA 1
ATOM 2995 C C . THR B 1 2 ? 17.75 -7.875 -30.016 1 43.91 2 THR B C 1
ATOM 2997 O O . THR B 1 2 ? 18.938 -7.875 -29.703 1 43.91 2 THR B O 1
ATOM 3000 N N . HIS B 1 3 ? 17.031 -7.141 -29.109 1 59.91 3 HIS B N 1
ATOM 3001 C CA . HIS B 1 3 ? 17.453 -6.895 -27.734 1 59.91 3 HIS B CA 1
ATOM 3002 C C . HIS B 1 3 ? 17.781 -8.195 -27.016 1 59.91 3 HIS B C 1
ATOM 3004 O O . HIS B 1 3 ? 16.984 -9.133 -27.016 1 59.91 3 HIS B O 1
ATOM 3010 N N . THR B 1 4 ? 19.094 -8.539 -26.953 1 82.69 4 THR B N 1
ATOM 3011 C CA . THR B 1 4 ? 19.547 -9.734 -26.25 1 82.69 4 THR B CA 1
ATOM 3012 C C . THR B 1 4 ? 19.562 -9.508 -24.75 1 82.69 4 THR B C 1
ATOM 3014 O O . THR B 1 4 ? 20.078 -8.5 -24.266 1 82.69 4 THR B O 1
ATOM 3017 N N . PHE B 1 5 ? 18.578 -10.164 -24.062 1 93.44 5 PHE B N 1
ATOM 3018 C CA . PHE B 1 5 ? 18.5 -10.125 -22.609 1 93.44 5 PHE B CA 1
ATOM 3019 C C . PHE B 1 5 ? 19.297 -11.273 -22 1 93.44 5 PHE B C 1
ATOM 3021 O O . PHE B 1 5 ? 19.359 -12.359 -22.578 1 93.44 5 PHE B O 1
ATOM 3028 N N . ASP B 1 6 ? 19.953 -11 -20.906 1 94.19 6 ASP B N 1
ATOM 3029 C CA . ASP B 1 6 ? 20.75 -12.008 -20.203 1 94.19 6 ASP B CA 1
ATOM 3030 C C . ASP B 1 6 ? 19.953 -12.602 -19.031 1 94.19 6 ASP B C 1
ATOM 3032 O O . ASP B 1 6 ? 19.688 -11.93 -18.047 1 94.19 6 ASP B O 1
ATOM 3036 N N . PHE B 1 7 ? 19.625 -13.875 -19.156 1 96.25 7 PHE B N 1
ATOM 3037 C CA . PHE B 1 7 ? 18.891 -14.562 -18.109 1 96.25 7 PHE B CA 1
ATOM 3038 C C . PHE B 1 7 ? 19.766 -15.602 -17.422 1 96.25 7 PHE B C 1
ATOM 3040 O O . PHE B 1 7 ? 19.328 -16.312 -16.516 1 96.25 7 PHE B O 1
ATOM 3047 N N . ASP B 1 8 ? 21 -15.656 -17.812 1 94.25 8 ASP B N 1
ATOM 3048 C CA . ASP B 1 8 ? 21.875 -16.719 -17.328 1 94.25 8 ASP B CA 1
ATOM 3049 C C . ASP B 1 8 ? 22.734 -16.219 -16.156 1 94.25 8 ASP B C 1
ATOM 3051 O O . ASP B 1 8 ? 23.078 -17 -15.266 1 94.25 8 ASP B O 1
ATOM 3055 N N . THR B 1 9 ? 23.078 -14.953 -16.172 1 89.44 9 THR B N 1
ATOM 3056 C CA . THR B 1 9 ? 23.922 -14.414 -15.102 1 89.44 9 THR B CA 1
ATOM 3057 C C . THR B 1 9 ? 23.125 -14.312 -13.797 1 89.44 9 THR B C 1
ATOM 3059 O O . THR B 1 9 ? 22.109 -13.617 -13.734 1 89.44 9 THR B O 1
ATOM 3062 N N . PRO B 1 10 ? 23.672 -15.062 -12.844 1 82.06 10 PRO B N 1
ATOM 3063 C CA . PRO B 1 10 ? 22.938 -15 -11.578 1 82.06 10 PRO B CA 1
ATOM 3064 C C . PRO B 1 10 ? 22.953 -13.609 -10.945 1 82.06 10 PRO B C 1
ATOM 3066 O O . PRO B 1 10 ? 24 -12.953 -10.914 1 82.06 10 PRO B O 1
ATOM 3069 N N . ALA B 1 11 ? 21.812 -13.219 -10.555 1 76.56 11 ALA B N 1
ATOM 3070 C CA . ALA B 1 11 ? 21.734 -12.008 -9.734 1 76.56 11 ALA B CA 1
ATOM 3071 C C . ALA B 1 11 ? 22.125 -12.312 -8.289 1 76.56 11 ALA B C 1
ATOM 3073 O O . ALA B 1 11 ? 21.922 -13.422 -7.801 1 76.56 11 ALA B O 1
ATOM 3074 N N . LYS B 1 12 ? 22.859 -11.469 -7.605 1 75.25 12 LYS B N 1
ATOM 3075 C CA . LYS B 1 12 ? 23.10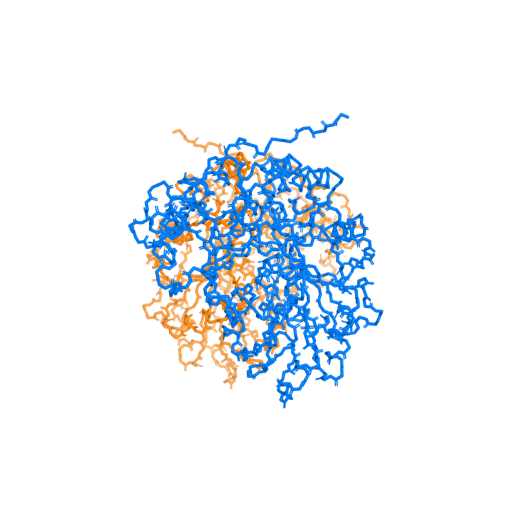9 -11.594 -6.176 1 75.25 12 LYS B CA 1
ATOM 3076 C C . LYS B 1 12 ? 21.812 -11.516 -5.375 1 75.25 12 LYS B C 1
ATOM 3078 O O . LYS B 1 12 ? 21.125 -10.5 -5.41 1 75.25 12 LYS B O 1
ATOM 3083 N N . ARG B 1 13 ? 21.469 -12.609 -4.762 1 80.38 13 ARG B N 1
ATOM 3084 C CA . ARG B 1 13 ? 20.203 -12.609 -4.023 1 80.38 13 ARG B CA 1
ATOM 3085 C C . ARG B 1 13 ? 20.438 -12.977 -2.562 1 80.38 13 ARG B C 1
ATOM 3087 O O . ARG B 1 13 ? 19.688 -12.531 -1.685 1 80.38 13 ARG B O 1
ATOM 3094 N N . ARG B 1 14 ? 21.375 -13.734 -2.309 1 80.56 14 ARG B N 1
ATOM 3095 C CA . ARG B 1 14 ? 21.641 -14.164 -0.938 1 80.56 14 ARG B CA 1
ATOM 3096 C C . ARG B 1 14 ? 22.219 -13.016 -0.113 1 80.56 14 ARG B C 1
ATOM 3098 O O . ARG B 1 14 ? 23.094 -12.289 -0.583 1 80.56 14 ARG B O 1
ATOM 3105 N N . GLY B 1 15 ? 21.719 -12.844 1.032 1 78.25 15 GLY B N 1
ATOM 3106 C CA . GLY B 1 15 ? 22.203 -11.805 1.927 1 78.25 15 GLY B CA 1
ATOM 3107 C C . GLY B 1 15 ? 21.703 -10.422 1.556 1 78.25 15 GLY B C 1
ATOM 3108 O O . GLY B 1 15 ? 22.141 -9.422 2.127 1 78.25 15 GLY B O 1
ATOM 3109 N N . CYS B 1 16 ? 20.781 -10.352 0.598 1 81.19 16 CYS B N 1
ATOM 3110 C CA . CYS B 1 16 ? 20.312 -9.062 0.116 1 81.19 16 CYS B CA 1
ATOM 3111 C C . CYS B 1 16 ? 18.875 -8.805 0.553 1 81.19 16 CYS B C 1
ATOM 3113 O O . CYS B 1 16 ? 18.25 -7.848 0.108 1 81.19 16 CYS B O 1
ATOM 3115 N N . GLY B 1 17 ? 18.391 -9.703 1.374 1 83.06 17 GLY B N 1
ATOM 3116 C CA . GLY B 1 17 ? 17.047 -9.492 1.869 1 83.06 17 GLY B CA 1
ATOM 3117 C C . GLY B 1 17 ? 15.977 -10.117 0.987 1 83.06 17 GLY B C 1
ATOM 3118 O O . GLY B 1 17 ? 14.789 -9.805 1.113 1 83.06 17 GLY B O 1
ATOM 3119 N N . SER B 1 18 ? 16.391 -10.945 0.107 1 85.31 18 SER B N 1
ATOM 3120 C CA . SER B 1 18 ? 15.445 -11.68 -0.728 1 85.31 18 SER B CA 1
ATOM 3121 C C . SER B 1 18 ? 14.703 -12.742 0.079 1 85.31 18 SER B C 1
ATOM 3123 O O . SER B 1 18 ? 15.32 -13.648 0.636 1 85.31 18 SER B O 1
ATOM 3125 N N . ALA B 1 19 ? 13.383 -12.672 0.086 1 86.44 19 ALA B N 1
ATOM 3126 C CA . ALA B 1 19 ? 12.609 -13.672 0.818 1 86.44 19 ALA B CA 1
ATOM 3127 C C . ALA B 1 19 ? 12.875 -15.078 0.272 1 86.44 19 ALA B C 1
ATOM 3129 O O . ALA B 1 19 ? 13.055 -16.031 1.04 1 86.44 19 ALA B O 1
ATOM 3130 N N . LYS B 1 20 ? 12.977 -15.273 -1.016 1 88.62 20 LYS B N 1
ATOM 3131 C CA . LYS B 1 20 ? 13.18 -16.547 -1.688 1 88.62 20 LYS B CA 1
ATOM 3132 C C . LYS B 1 20 ? 14.508 -17.188 -1.272 1 88.62 20 LYS B C 1
ATOM 3134 O O . LYS B 1 20 ? 14.57 -18.391 -1.026 1 88.62 20 LYS B O 1
ATOM 3139 N N . TRP B 1 21 ? 15.5 -16.391 -1.046 1 88.19 21 TRP B N 1
ATOM 3140 C CA . TRP B 1 21 ? 16.844 -16.922 -0.82 1 88.19 21 TRP B CA 1
ATOM 3141 C C . TRP B 1 21 ? 17.219 -16.828 0.654 1 88.19 21 TRP B C 1
ATOM 3143 O O . TRP B 1 21 ? 17.906 -17.703 1.183 1 88.19 21 TRP B O 1
ATOM 3153 N N . ASP B 1 22 ? 16.734 -15.766 1.34 1 86.81 22 ASP B N 1
ATOM 3154 C CA . ASP B 1 22 ? 17.219 -15.5 2.695 1 86.81 22 ASP B CA 1
ATOM 3155 C C . ASP B 1 22 ? 16.234 -16.047 3.734 1 86.81 22 ASP B C 1
ATOM 3157 O O . ASP B 1 22 ? 16.562 -16.141 4.918 1 86.81 22 ASP B O 1
ATOM 3161 N N . ALA B 1 23 ? 15.07 -16.5 3.252 1 85.88 23 ALA B N 1
ATOM 3162 C CA . ALA B 1 23 ? 14.086 -17.016 4.203 1 85.88 23 ALA B CA 1
ATOM 3163 C C . ALA B 1 23 ? 13.883 -18.516 4.023 1 85.88 23 ALA B C 1
ATOM 3165 O O . ALA B 1 23 ? 12.789 -19.047 4.258 1 85.88 23 ALA B O 1
ATOM 3166 N N . LEU B 1 24 ? 14.867 -19.234 3.631 1 87.56 24 LEU B N 1
ATOM 3167 C CA . LEU B 1 24 ? 14.797 -20.656 3.348 1 87.56 24 LEU B CA 1
ATOM 3168 C C . LEU B 1 24 ? 14.469 -21.453 4.609 1 87.56 24 LEU B C 1
ATOM 3170 O O . LEU B 1 24 ? 13.891 -22.547 4.535 1 87.56 24 LEU B O 1
ATOM 3174 N N . SER B 1 25 ? 14.867 -20.875 5.82 1 83.88 25 SER B N 1
ATOM 3175 C CA . SER B 1 25 ? 14.578 -21.547 7.082 1 83.88 25 SER B CA 1
ATOM 3176 C C . SER B 1 25 ? 13.086 -21.766 7.266 1 83.88 25 SER B C 1
ATOM 3178 O O . SER B 1 25 ? 12.664 -22.656 8 1 83.88 25 SER B O 1
ATOM 3180 N N . ALA B 1 26 ? 12.32 -21 6.594 1 78.88 26 ALA B N 1
ATOM 3181 C CA . ALA B 1 26 ? 10.867 -21.109 6.68 1 78.88 26 ALA B CA 1
ATOM 3182 C C . ALA B 1 26 ? 10.383 -22.422 6.078 1 78.88 26 ALA B C 1
ATOM 3184 O O . ALA B 1 26 ? 9.336 -22.953 6.473 1 78.88 26 ALA B O 1
ATOM 3185 N N . ILE B 1 27 ? 11.109 -22.969 5.164 1 79.5 27 ILE B N 1
ATOM 3186 C CA . ILE B 1 27 ? 10.711 -24.188 4.473 1 79.5 27 ILE B CA 1
ATOM 3187 C C . ILE B 1 27 ? 11.617 -25.344 4.902 1 79.5 27 ILE B C 1
ATOM 3189 O O . ILE B 1 27 ? 11.141 -26.453 5.141 1 79.5 27 ILE B O 1
ATOM 3193 N N . LEU B 1 28 ? 12.914 -25.094 5.098 1 86.94 28 LEU B N 1
ATOM 3194 C CA . LEU B 1 28 ? 13.875 -26.156 5.312 1 86.94 28 LEU B CA 1
ATOM 3195 C C . LEU B 1 28 ? 14.227 -26.281 6.793 1 86.94 28 LEU B C 1
ATOM 3197 O O . LEU B 1 28 ? 14.906 -27.234 7.195 1 86.94 28 LEU B O 1
ATOM 3201 N N . GLY B 1 29 ? 13.695 -25.359 7.578 1 85.19 29 GLY B N 1
ATOM 3202 C CA . GLY B 1 29 ? 14.086 -25.328 8.977 1 85.19 29 GLY B CA 1
ATOM 3203 C C . GLY B 1 29 ? 15.336 -24.5 9.234 1 85.19 29 GLY B C 1
ATOM 3204 O O . GLY B 1 29 ? 15.977 -24.031 8.297 1 85.19 29 GLY B O 1
ATOM 3205 N N . ASP B 1 30 ? 15.703 -24.406 10.453 1 83.56 30 ASP B N 1
ATOM 3206 C CA . ASP B 1 30 ? 16.781 -23.547 10.891 1 83.56 30 ASP B CA 1
ATOM 3207 C C . ASP B 1 30 ? 18.141 -24.047 10.398 1 83.56 30 ASP B C 1
ATOM 3209 O O . ASP B 1 30 ? 19.094 -23.281 10.281 1 83.56 30 ASP B O 1
ATOM 3213 N N . ASP B 1 31 ? 18.219 -25.281 10.07 1 83.06 31 ASP B N 1
ATOM 3214 C CA . ASP B 1 31 ? 19.484 -25.875 9.641 1 83.06 31 ASP B CA 1
ATOM 3215 C C . ASP B 1 31 ? 19.531 -26.016 8.117 1 83.06 31 ASP B C 1
ATOM 3217 O O . ASP B 1 31 ? 20.188 -26.922 7.594 1 83.06 31 ASP B O 1
ATOM 3221 N N . ALA B 1 32 ? 18.828 -25.125 7.457 1 87.25 32 ALA B N 1
ATOM 3222 C CA . ALA B 1 32 ? 18.844 -25.141 5.996 1 87.25 32 ALA B CA 1
ATOM 3223 C C . ALA B 1 32 ? 20.281 -25.094 5.465 1 87.25 32 ALA B C 1
ATOM 3225 O O . ALA B 1 32 ? 21.062 -24.25 5.871 1 87.25 32 ALA B O 1
ATOM 3226 N N . PRO B 1 33 ? 20.562 -25.984 4.586 1 88.19 33 PRO B N 1
ATOM 3227 C CA . PRO B 1 33 ? 21.922 -25.984 4.039 1 88.19 33 PRO B CA 1
ATOM 3228 C C . PRO B 1 33 ? 22.234 -24.75 3.209 1 88.19 33 PRO B C 1
ATOM 3230 O O . PRO B 1 33 ? 21.344 -24.219 2.527 1 88.19 33 PRO B O 1
ATOM 3233 N N . ASP B 1 34 ? 23.453 -24.422 3.154 1 85.75 34 ASP B N 1
ATOM 3234 C CA . ASP B 1 34 ? 23.906 -23.219 2.457 1 85.75 34 ASP B CA 1
ATOM 3235 C C . ASP B 1 34 ? 23.766 -23.375 0.944 1 85.75 34 ASP B C 1
ATOM 3237 O O . ASP B 1 34 ? 23.609 -22.391 0.223 1 85.75 34 ASP B O 1
ATOM 3241 N N . ASP B 1 35 ? 23.75 -24.641 0.543 1 91.06 35 ASP B N 1
ATOM 3242 C CA . ASP B 1 35 ? 23.734 -24.844 -0.901 1 91.06 35 ASP B CA 1
ATOM 3243 C C . ASP B 1 35 ? 22.344 -25.297 -1.364 1 91.06 35 ASP B C 1
ATOM 3245 O O . ASP B 1 35 ? 22.188 -25.812 -2.469 1 91.06 35 ASP B O 1
ATOM 3249 N N . ALA B 1 36 ? 21.375 -25.094 -0.452 1 94.25 36 ALA B N 1
ATOM 3250 C CA . ALA B 1 36 ? 20.016 -25.453 -0.845 1 94.25 36 ALA B CA 1
ATOM 3251 C C . ALA B 1 36 ? 19.531 -24.609 -2.018 1 94.25 36 ALA B C 1
ATOM 3253 O O . ALA B 1 36 ? 19.828 -23.406 -2.086 1 94.25 36 ALA B O 1
ATOM 3254 N N . LEU B 1 37 ? 18.875 -25.25 -2.945 1 95.5 37 LEU B N 1
ATOM 3255 C CA . LEU B 1 37 ? 18.281 -24.547 -4.074 1 95.5 37 LEU B CA 1
ATOM 3256 C C . LEU B 1 37 ? 16.875 -24.062 -3.74 1 95.5 37 LEU B C 1
ATOM 3258 O O . LEU B 1 37 ? 15.977 -24.875 -3.498 1 95.5 37 LEU B O 1
ATOM 3262 N N . PRO B 1 38 ? 16.672 -22.703 -3.686 1 95.38 38 PRO B N 1
ATOM 3263 C CA . PRO B 1 38 ? 15.32 -22.203 -3.412 1 95.38 38 PRO B CA 1
ATOM 3264 C C . PRO B 1 38 ? 14.391 -22.297 -4.621 1 95.38 38 PRO B C 1
ATOM 3266 O O . PRO B 1 38 ? 14.539 -21.531 -5.582 1 95.38 38 PRO B O 1
ATOM 3269 N N . MET B 1 39 ? 13.43 -23.172 -4.613 1 97.5 39 MET B N 1
ATOM 3270 C CA . MET B 1 39 ? 12.445 -23.344 -5.68 1 97.5 39 MET B CA 1
ATOM 3271 C C . MET B 1 39 ? 11.031 -23.312 -5.121 1 97.5 39 MET B C 1
ATOM 3273 O O . MET B 1 39 ? 10.172 -24.078 -5.559 1 97.5 39 MET B O 1
ATOM 3277 N N . TRP B 1 40 ? 10.805 -22.422 -4.141 1 94.88 40 TRP B N 1
ATOM 3278 C CA . TRP B 1 40 ? 9.547 -22.453 -3.408 1 94.88 40 TRP B CA 1
ATOM 3279 C C . TRP B 1 40 ? 8.727 -21.188 -3.693 1 94.88 40 TRP B C 1
ATOM 3281 O O . TRP B 1 40 ? 7.52 -21.281 -3.947 1 94.88 40 TRP B O 1
ATOM 3291 N N . VAL B 1 41 ? 9.258 -19.969 -3.658 1 93.12 41 VAL B N 1
ATOM 3292 C CA . VAL B 1 41 ? 8.555 -18.703 -3.867 1 93.12 41 VAL B CA 1
ATOM 3293 C C . VAL B 1 41 ? 8.422 -18.438 -5.363 1 93.12 41 VAL B C 1
ATOM 3295 O O . VAL B 1 41 ? 9.383 -18.594 -6.117 1 93.12 41 VAL B O 1
ATOM 3298 N N . ALA B 1 42 ? 7.184 -18.016 -5.715 1 94.94 42 ALA B N 1
ATOM 3299 C CA . ALA B 1 42 ? 6.973 -17.656 -7.113 1 94.94 42 ALA B CA 1
ATOM 3300 C C . ALA B 1 42 ? 7.625 -16.312 -7.438 1 94.94 42 ALA B C 1
ATOM 3302 O O . ALA B 1 42 ? 6.93 -15.32 -7.684 1 94.94 42 ALA B O 1
ATOM 3303 N N . GLN B 1 43 ? 8.852 -16.344 -7.469 1 94.69 43 GLN B N 1
ATOM 3304 C CA . GLN B 1 43 ? 9.75 -15.25 -7.812 1 94.69 43 GLN B CA 1
ATOM 3305 C C . GLN B 1 43 ? 10.906 -15.734 -8.68 1 94.69 43 GLN B C 1
ATOM 3307 O O . GLN B 1 43 ? 11.438 -16.828 -8.461 1 94.69 43 GLN B O 1
ATOM 3312 N N . THR B 1 44 ? 11.258 -14.93 -9.625 1 95.88 44 THR B N 1
ATOM 3313 C CA . THR B 1 44 ? 12.344 -15.344 -10.508 1 95.88 44 THR B CA 1
ATOM 3314 C C . THR B 1 44 ? 13.68 -14.797 -10.008 1 95.88 44 THR B C 1
ATOM 3316 O O . THR B 1 44 ? 13.719 -14.016 -9.062 1 95.88 44 THR B O 1
ATOM 3319 N N . ASP B 1 45 ? 14.742 -15.242 -10.633 1 94.88 45 ASP B N 1
ATOM 3320 C CA . ASP B 1 45 ? 16.094 -14.898 -10.195 1 94.88 45 ASP B CA 1
ATOM 3321 C C . ASP B 1 45 ? 16.812 -14.07 -11.258 1 94.88 45 ASP B C 1
ATOM 3323 O O . ASP B 1 45 ? 18.047 -14.016 -11.273 1 94.88 45 ASP B O 1
ATOM 3327 N N . PHE B 1 46 ? 16.094 -13.438 -12.125 1 95.25 46 PHE B N 1
ATOM 3328 C CA . PHE B 1 46 ? 16.719 -12.734 -13.234 1 95.25 46 PHE B CA 1
ATOM 3329 C C . PHE B 1 46 ? 16.922 -11.266 -12.898 1 95.25 46 PHE B C 1
ATOM 3331 O O . PHE B 1 46 ? 16.281 -10.727 -12 1 95.25 46 PHE B O 1
ATOM 3338 N N . ALA B 1 47 ? 17.891 -10.695 -13.641 1 92.88 47 ALA B N 1
ATOM 3339 C CA . ALA B 1 47 ? 17.969 -9.234 -13.586 1 92.88 47 ALA B CA 1
ATOM 3340 C C . ALA B 1 47 ? 16.688 -8.594 -14.117 1 92.88 47 ALA B C 1
ATOM 3342 O O . ALA B 1 47 ? 16.078 -9.094 -15.055 1 92.88 47 ALA B O 1
ATOM 3343 N N . PRO B 1 48 ? 16.328 -7.504 -13.516 1 94.25 48 PRO B N 1
ATOM 3344 C CA . PRO B 1 48 ? 15.094 -6.863 -13.992 1 94.25 48 PRO B CA 1
ATOM 3345 C C . PRO B 1 48 ? 15.188 -6.406 -15.445 1 94.25 48 PRO B C 1
ATOM 3347 O O . PRO B 1 48 ? 16.281 -6.129 -15.938 1 94.25 48 PRO B O 1
ATOM 3350 N N . ALA B 1 49 ? 14.039 -6.344 -16.078 1 96.5 49 ALA B N 1
ATOM 3351 C CA . ALA B 1 49 ? 13.984 -5.789 -17.422 1 96.5 49 ALA B CA 1
ATOM 3352 C C . ALA B 1 49 ? 14.609 -4.402 -17.484 1 96.5 49 ALA B C 1
ATOM 3354 O O . ALA B 1 49 ? 14.391 -3.58 -16.594 1 96.5 49 ALA B O 1
ATOM 3355 N N . PRO B 1 50 ? 15.367 -4.133 -18.516 1 96.94 50 PRO B N 1
ATOM 3356 C CA . PRO B 1 50 ? 16.047 -2.842 -18.625 1 96.94 50 PRO B CA 1
ATOM 3357 C C . PRO B 1 50 ? 15.094 -1.655 -18.516 1 96.94 50 PRO B C 1
ATOM 3359 O O . PRO B 1 50 ? 15.438 -0.628 -17.938 1 96.94 50 PRO B O 1
ATOM 3362 N N . CYS B 1 51 ? 13.898 -1.743 -19.094 1 97.5 51 CYS B N 1
ATOM 3363 C CA . CYS B 1 51 ? 12.945 -0.635 -19.047 1 97.5 51 CYS B CA 1
ATOM 3364 C C . CYS B 1 51 ? 12.508 -0.351 -17.625 1 97.5 51 CYS B C 1
ATOM 3366 O O . CYS B 1 51 ? 12.258 0.801 -17.266 1 97.5 51 CYS B O 1
ATOM 3368 N N . ILE B 1 52 ? 12.414 -1.354 -16.812 1 97.12 52 ILE B N 1
ATOM 3369 C CA . ILE B 1 52 ? 12.055 -1.209 -15.414 1 97.12 52 ILE B CA 1
ATOM 3370 C C . ILE B 1 52 ? 13.188 -0.527 -14.656 1 97.12 52 ILE B C 1
ATOM 3372 O O . ILE B 1 52 ? 12.961 0.405 -13.883 1 97.12 52 ILE B O 1
ATOM 3376 N N . GLN B 1 53 ? 14.406 -1.012 -14.883 1 96 53 GLN B N 1
ATOM 3377 C CA . GLN B 1 53 ? 15.57 -0.42 -14.227 1 96 53 GLN B CA 1
ATOM 3378 C C . GLN B 1 53 ? 15.727 1.048 -14.609 1 96 53 GLN B C 1
ATOM 3380 O O . GLN B 1 53 ? 16.047 1.886 -13.766 1 96 53 GLN B O 1
ATOM 3385 N N . ALA B 1 54 ? 15.531 1.303 -15.891 1 97.44 54 ALA B N 1
ATOM 3386 C CA . ALA B 1 54 ? 15.617 2.684 -16.359 1 97.44 54 ALA B CA 1
ATOM 3387 C C . ALA B 1 54 ? 14.578 3.561 -15.656 1 97.44 54 ALA B C 1
ATOM 3389 O O . ALA B 1 54 ? 14.883 4.688 -15.258 1 97.44 54 ALA B O 1
ATOM 3390 N N . ALA B 1 55 ? 13.375 3.096 -15.547 1 97.19 55 ALA B N 1
ATOM 3391 C CA . ALA B 1 55 ? 12.305 3.842 -14.883 1 97.19 55 ALA B CA 1
ATOM 3392 C C . ALA B 1 55 ? 12.625 4.074 -13.414 1 97.19 55 ALA B C 1
ATOM 3394 O O . ALA B 1 55 ? 12.383 5.16 -12.883 1 97.19 55 ALA B O 1
ATOM 3395 N N . ALA B 1 56 ? 13.125 3.043 -12.734 1 96.75 56 ALA B N 1
ATOM 3396 C CA . ALA B 1 56 ? 13.492 3.158 -11.328 1 96.75 56 ALA B CA 1
ATOM 3397 C C . ALA B 1 56 ? 14.594 4.191 -11.133 1 96.75 56 ALA B C 1
ATOM 3399 O O . ALA B 1 56 ? 14.547 4.992 -10.195 1 96.75 56 ALA B O 1
ATOM 3400 N N . ARG B 1 57 ? 15.586 4.156 -11.969 1 96.81 57 ARG B N 1
ATOM 3401 C CA . ARG B 1 57 ? 16.688 5.113 -11.883 1 96.81 57 ARG B CA 1
ATOM 3402 C C . ARG B 1 57 ? 16.203 6.531 -12.148 1 96.81 57 ARG B C 1
ATOM 3404 O O . ARG B 1 57 ? 16.609 7.473 -11.477 1 96.81 57 ARG B O 1
ATOM 3411 N N . ARG B 1 58 ? 15.359 6.668 -13.148 1 95.62 58 ARG B N 1
ATOM 3412 C CA . ARG B 1 58 ? 14.789 7.984 -13.445 1 95.62 58 ARG B CA 1
ATOM 3413 C C . ARG B 1 58 ? 14.031 8.539 -12.242 1 95.62 58 ARG B C 1
ATOM 3415 O O . ARG B 1 58 ? 14.125 9.727 -11.938 1 95.62 58 ARG B O 1
ATOM 3422 N N . LEU B 1 59 ? 13.266 7.719 -11.656 1 94.12 59 LEU B N 1
ATOM 3423 C CA . LEU B 1 59 ? 12.508 8.125 -10.469 1 94.12 59 LEU B CA 1
ATOM 3424 C C . LEU B 1 59 ? 13.445 8.547 -9.344 1 94.12 59 LEU B C 1
ATOM 3426 O O . LEU B 1 59 ? 13.234 9.578 -8.711 1 94.12 59 LEU B O 1
ATOM 3430 N N . ALA B 1 60 ? 14.484 7.73 -9.094 1 94.56 60 ALA B N 1
ATOM 3431 C CA . ALA B 1 60 ? 15.461 8.039 -8.047 1 94.56 60 ALA B CA 1
ATOM 3432 C C . ALA B 1 60 ? 16.188 9.344 -8.336 1 94.56 60 ALA B C 1
ATOM 3434 O O . ALA B 1 60 ? 16.422 10.148 -7.434 1 94.56 60 ALA B O 1
ATOM 3435 N N . ASP B 1 61 ? 16.469 9.578 -9.562 1 92.69 61 ASP B N 1
ATOM 3436 C CA . ASP B 1 61 ? 17.188 10.781 -9.961 1 92.69 61 ASP B CA 1
ATOM 3437 C C . ASP B 1 61 ? 16.312 12.023 -9.836 1 92.69 61 ASP B C 1
ATOM 3439 O O . ASP B 1 61 ? 16.797 13.102 -9.477 1 92.69 61 ASP B O 1
ATOM 3443 N N . ALA B 1 62 ? 15.078 11.844 -10.172 1 91.56 62 ALA B N 1
ATOM 3444 C CA . ALA B 1 62 ? 14.156 12.969 -10.086 1 91.56 62 ALA B CA 1
ATOM 3445 C C . ALA B 1 62 ? 13.938 13.398 -8.633 1 91.56 62 ALA B C 1
ATOM 3447 O O . ALA B 1 62 ? 13.742 14.578 -8.352 1 91.56 62 ALA B O 1
ATOM 3448 N N . GLY B 1 63 ? 13.945 12.461 -7.754 1 91.38 63 GLY B N 1
ATOM 3449 C CA . GLY B 1 63 ? 13.836 12.758 -6.332 1 91.38 63 GLY B CA 1
ATOM 3450 C C . GLY B 1 63 ? 12.477 13.297 -5.934 1 91.38 63 GLY B C 1
ATOM 3451 O O . GLY B 1 63 ? 12.367 14.047 -4.961 1 91.38 63 GLY B O 1
ATOM 3452 N N . GLN B 1 64 ? 11.477 13.055 -6.707 1 90.5 64 GLN B N 1
ATOM 3453 C CA . GLN B 1 64 ? 10.109 13.438 -6.371 1 90.5 64 GLN B CA 1
ATOM 3454 C C . GLN B 1 64 ? 9.359 12.281 -5.73 1 90.5 64 GLN B C 1
ATOM 3456 O O . GLN B 1 64 ? 8.828 11.414 -6.43 1 90.5 64 GLN B O 1
ATOM 3461 N N . TRP B 1 65 ? 9.219 12.32 -4.426 1 93.94 65 TRP B N 1
ATOM 3462 C CA . TRP B 1 65 ? 8.656 11.195 -3.689 1 93.94 65 TRP B CA 1
ATOM 3463 C C . TRP B 1 65 ? 7.336 11.578 -3.031 1 93.94 65 TRP B C 1
ATOM 3465 O O . TRP B 1 65 ? 6.754 10.789 -2.281 1 93.94 65 TRP B O 1
ATOM 3475 N N . GLY B 1 66 ? 6.895 12.812 -3.273 1 93.38 66 GLY B N 1
ATOM 3476 C CA . GLY B 1 66 ? 5.664 13.297 -2.668 1 93.38 66 GLY B CA 1
ATOM 3477 C C . GLY B 1 66 ? 4.418 12.844 -3.406 1 93.38 66 GLY B C 1
ATOM 3478 O O . GLY B 1 66 ? 4.449 11.852 -4.137 1 93.38 66 GLY B O 1
ATOM 3479 N N . TYR B 1 67 ? 3.32 13.508 -3.096 1 92.56 67 TYR B N 1
ATOM 3480 C CA . TYR B 1 67 ? 2.059 13.227 -3.771 1 92.56 67 TYR B CA 1
ATOM 3481 C C . TYR B 1 67 ? 2.197 13.406 -5.281 1 92.56 67 TYR B C 1
ATOM 3483 O O . TYR B 1 67 ? 2.891 14.312 -5.742 1 92.56 67 TYR B O 1
ATOM 3491 N N . PHE B 1 68 ? 1.568 12.516 -5.977 1 90.94 68 PHE B N 1
ATOM 3492 C CA . PHE B 1 68 ? 1.76 12.531 -7.422 1 90.94 68 PHE B CA 1
ATOM 3493 C C . PHE B 1 68 ? 0.433 12.344 -8.148 1 90.94 68 PHE B C 1
ATOM 3495 O O . PHE B 1 68 ? -0.542 11.875 -7.559 1 90.94 68 PHE B O 1
ATOM 3502 N N . THR B 1 69 ? 0.379 12.789 -9.359 1 88.06 69 THR B N 1
ATOM 3503 C CA . THR B 1 69 ? -0.77 12.648 -10.25 1 88.06 69 THR B CA 1
ATOM 3504 C C . THR B 1 69 ? -0.533 11.531 -11.266 1 88.06 69 THR B C 1
ATOM 3506 O O . THR B 1 69 ? 0.482 10.836 -11.203 1 88.06 69 THR B O 1
ATOM 3509 N N . GLY B 1 70 ? -1.515 11.211 -12.055 1 86.81 70 GLY B N 1
ATOM 3510 C CA . GLY B 1 70 ? -1.303 10.336 -13.195 1 86.81 70 GLY B CA 1
ATOM 3511 C C . GLY B 1 70 ? -1.812 8.922 -12.961 1 86.81 70 GLY B C 1
ATOM 3512 O O . GLY B 1 70 ? -1.423 7.996 -13.672 1 86.81 70 GLY B O 1
ATOM 3513 N N . LEU B 1 71 ? -2.672 8.727 -12.031 1 88.62 71 LEU B N 1
ATOM 3514 C CA . LEU B 1 71 ? -3.223 7.395 -11.789 1 88.62 71 LEU B CA 1
ATOM 3515 C C . LEU B 1 71 ? -3.904 6.855 -13.039 1 88.62 71 LEU B C 1
ATOM 3517 O O . LEU B 1 71 ? -3.861 5.652 -13.305 1 88.62 71 LEU B O 1
ATOM 3521 N N . ALA B 1 72 ? -4.453 7.746 -13.781 1 93.75 72 ALA B N 1
ATOM 3522 C CA . ALA B 1 72 ? -5.133 7.332 -15.008 1 93.75 72 ALA B CA 1
ATOM 3523 C C . ALA B 1 72 ? -4.16 6.664 -15.977 1 93.75 72 ALA B C 1
ATOM 3525 O O . ALA B 1 72 ? -4.531 5.738 -16.703 1 93.75 72 ALA B O 1
ATOM 3526 N N . THR B 1 73 ? -2.947 7.164 -15.984 1 96.38 73 THR B N 1
ATOM 3527 C CA . THR B 1 73 ? -1.936 6.602 -16.875 1 96.38 73 THR B CA 1
ATOM 3528 C C . THR B 1 73 ? -1.685 5.133 -16.547 1 96.38 73 THR B C 1
ATOM 3530 O O . THR B 1 73 ? -1.449 4.32 -17.438 1 96.38 73 THR B O 1
ATOM 3533 N N . LEU B 1 74 ? -1.728 4.785 -15.289 1 97.69 74 LEU B N 1
ATOM 3534 C CA . LEU B 1 74 ? -1.549 3.404 -14.859 1 97.69 74 LEU B CA 1
ATOM 3535 C C . LEU B 1 74 ? -2.617 2.502 -15.469 1 97.69 74 LEU B C 1
ATOM 3537 O O . LEU B 1 74 ? -2.305 1.43 -15.992 1 97.69 74 LEU B O 1
ATOM 3541 N N . PHE B 1 75 ? -3.828 2.953 -15.438 1 98.5 75 PHE B N 1
ATOM 3542 C CA . PHE B 1 75 ? -4.953 2.164 -15.93 1 98.5 75 PHE B CA 1
ATOM 3543 C C . PHE B 1 75 ? -4.945 2.094 -17.453 1 98.5 75 PHE B C 1
ATOM 3545 O O . PHE B 1 75 ? -5.293 1.063 -18.031 1 98.5 75 PHE B O 1
ATOM 3552 N N . GLU B 1 76 ? -4.504 3.166 -18.062 1 98.69 76 GLU B N 1
ATOM 3553 C CA . GLU B 1 76 ? -4.363 3.17 -19.516 1 98.69 76 GLU B CA 1
ATOM 3554 C C . GLU B 1 76 ? -3.289 2.188 -19.969 1 98.69 76 GLU B C 1
ATOM 3556 O O . GLU B 1 76 ? -3.469 1.477 -20.969 1 98.69 76 GLU B O 1
ATOM 3561 N N . ARG B 1 77 ? -2.205 2.168 -19.266 1 98.69 77 ARG B N 1
ATOM 3562 C CA . ARG B 1 77 ? -1.134 1.229 -19.578 1 98.69 77 ARG B CA 1
ATOM 3563 C C . ARG B 1 77 ? -1.58 -0.21 -19.359 1 98.69 77 ARG B C 1
ATOM 3565 O O . ARG B 1 77 ? -1.232 -1.105 -20.125 1 98.69 77 ARG B O 1
ATOM 3572 N N . ALA B 1 78 ? -2.328 -0.408 -18.312 1 98.62 78 ALA B N 1
ATOM 3573 C CA . ALA B 1 78 ? -2.867 -1.739 -18.047 1 98.62 78 ALA B CA 1
ATOM 3574 C C . ALA B 1 78 ? -3.789 -2.191 -19.172 1 98.62 78 ALA B C 1
ATOM 3576 O O . ALA B 1 78 ? -3.711 -3.336 -19.625 1 98.62 78 ALA B O 1
ATOM 3577 N N . ALA B 1 79 ? -4.656 -1.288 -19.547 1 98.62 79 ALA B N 1
ATOM 3578 C CA . ALA B 1 79 ? -5.574 -1.599 -20.641 1 98.62 79 ALA B CA 1
ATOM 3579 C C . ALA B 1 79 ? -4.812 -1.887 -21.938 1 98.62 79 ALA B C 1
ATOM 3581 O O . ALA B 1 79 ? -5.145 -2.826 -22.656 1 98.62 79 ALA B O 1
ATOM 3582 N N . TRP B 1 80 ? -3.842 -1.09 -22.203 1 98.81 80 TRP B N 1
ATOM 3583 C CA . TRP B 1 80 ? -3.006 -1.305 -23.375 1 98.81 80 TRP B CA 1
ATOM 3584 C C . TRP B 1 80 ? -2.361 -2.686 -23.344 1 98.81 80 TRP B C 1
ATOM 3586 O O . TRP B 1 80 ? -2.328 -3.389 -24.359 1 98.81 80 TRP B O 1
ATOM 3596 N N . TRP B 1 81 ? -1.861 -3.033 -22.219 1 98.81 81 TRP B N 1
ATOM 3597 C CA . TRP B 1 81 ? -1.202 -4.324 -22.062 1 98.81 81 TRP B CA 1
ATOM 3598 C C . TRP B 1 81 ? -2.172 -5.469 -22.328 1 98.81 81 TRP B C 1
ATOM 3600 O O . TRP B 1 81 ? -1.844 -6.41 -23.062 1 98.81 81 TRP B O 1
ATOM 3610 N N . GLN B 1 82 ? -3.387 -5.395 -21.719 1 98.69 82 GLN B N 1
ATOM 3611 C CA . GLN B 1 82 ? -4.395 -6.434 -21.906 1 98.69 82 GLN B CA 1
ATOM 3612 C C . GLN B 1 82 ? -4.781 -6.562 -23.391 1 98.69 82 GLN B C 1
ATOM 3614 O O . GLN B 1 82 ? -4.938 -7.676 -23.891 1 98.69 82 GLN B O 1
ATOM 3619 N N . GLU B 1 83 ? -4.891 -5.473 -24 1 98.31 83 GLU B N 1
ATOM 3620 C CA . GLU B 1 83 ? -5.254 -5.492 -25.406 1 98.31 83 GLU B CA 1
ATOM 3621 C C . GLU B 1 83 ? -4.121 -6.059 -26.266 1 98.31 83 GLU B C 1
ATOM 3623 O O . GLU B 1 83 ? -4.348 -6.926 -27.109 1 98.31 83 GLU B O 1
ATOM 3628 N N . THR B 1 84 ? -2.941 -5.598 -26.031 1 98 84 THR B N 1
ATOM 3629 C CA . THR B 1 84 ? -1.79 -5.91 -26.875 1 98 84 THR B CA 1
ATOM 3630 C C . THR B 1 84 ? -1.317 -7.34 -26.641 1 98 84 THR B C 1
ATOM 3632 O O . THR B 1 84 ? -0.94 -8.039 -27.578 1 98 84 THR B O 1
ATOM 3635 N N . ARG B 1 85 ? -1.339 -7.77 -25.391 1 98.06 85 ARG B N 1
ATOM 3636 C CA . ARG B 1 85 ? -0.733 -9.047 -25.047 1 98.06 85 ARG B CA 1
ATOM 3637 C C . ARG B 1 85 ? -1.781 -10.156 -25 1 98.06 85 ARG B C 1
ATOM 3639 O O . ARG B 1 85 ? -1.472 -11.32 -25.25 1 98.06 85 ARG B O 1
ATOM 3646 N N . HIS B 1 86 ? -3.09 -9.766 -24.719 1 98.12 86 HIS B N 1
ATOM 3647 C CA . HIS B 1 86 ? -4.055 -10.812 -24.406 1 98.12 86 HIS B CA 1
ATOM 3648 C C . HIS B 1 86 ? -5.34 -10.633 -25.203 1 98.12 86 HIS B C 1
ATOM 3650 O O . HIS B 1 86 ? -6.309 -11.375 -25 1 98.12 86 HIS B O 1
ATOM 3656 N N . GLY B 1 87 ? -5.391 -9.617 -26.078 1 97.25 87 GLY B N 1
ATOM 3657 C CA . GLY B 1 87 ? -6.52 -9.438 -26.969 1 97.25 87 GLY B CA 1
ATOM 3658 C C . GLY B 1 87 ? -7.785 -8.992 -26.266 1 97.25 87 GLY B C 1
ATOM 3659 O O . GLY B 1 87 ? -8.891 -9.211 -26.75 1 97.25 87 GLY B O 1
ATOM 3660 N N . TRP B 1 88 ? -7.691 -8.508 -25.062 1 97.69 88 TRP B N 1
ATOM 3661 C CA . TRP B 1 88 ? -8.828 -8.031 -24.281 1 97.69 88 TRP B CA 1
ATOM 3662 C C . TRP B 1 88 ? -8.82 -6.508 -24.188 1 97.69 88 TRP B C 1
ATOM 3664 O O . TRP B 1 88 ? -7.922 -5.918 -23.594 1 97.69 88 TRP B O 1
ATOM 3674 N N . ALA B 1 89 ? -9.82 -5.902 -24.797 1 97.19 89 ALA B N 1
ATOM 3675 C CA . ALA B 1 89 ? -9.945 -4.449 -24.734 1 97.19 89 ALA B CA 1
ATOM 3676 C C . ALA B 1 89 ? -10.555 -4.004 -23.406 1 97.19 89 ALA B C 1
ATOM 3678 O O . ALA B 1 89 ? -11.727 -3.625 -23.344 1 97.19 89 ALA B O 1
ATOM 3679 N N . ALA B 1 90 ? -9.758 -4.027 -22.422 1 97.38 90 ALA B N 1
ATOM 3680 C CA . ALA B 1 90 ? -10.227 -3.664 -21.094 1 97.38 90 ALA B CA 1
ATOM 3681 C C . ALA B 1 90 ? -10.531 -2.172 -21 1 97.38 90 ALA B C 1
ATOM 3683 O O . ALA B 1 90 ? -9.789 -1.347 -21.547 1 97.38 90 ALA B O 1
ATOM 3684 N N . ASP B 1 91 ? -11.648 -1.776 -20.391 1 97.56 91 ASP B N 1
ATOM 3685 C CA . ASP B 1 91 ? -11.969 -0.386 -20.094 1 97.56 91 ASP B CA 1
ATOM 3686 C C . ASP B 1 91 ? -11.109 0.133 -18.938 1 97.56 91 ASP B C 1
ATOM 3688 O O . ASP B 1 91 ? -11.25 -0.321 -17.797 1 97.56 91 ASP B O 1
ATOM 3692 N N . PRO B 1 92 ? -10.258 1.109 -19.25 1 97.88 92 PRO B N 1
ATOM 3693 C CA . PRO B 1 92 ? -9.398 1.617 -18.172 1 97.88 92 PRO B CA 1
ATOM 3694 C C . PRO B 1 92 ? -10.188 2.229 -17.031 1 97.88 92 PRO B C 1
ATOM 3696 O O . PRO B 1 92 ? -9.703 2.27 -15.891 1 97.88 92 PRO B O 1
ATOM 3699 N N . GLY B 1 93 ? -11.344 2.709 -17.266 1 96.94 93 GLY B N 1
ATOM 3700 C CA . GLY B 1 93 ? -12.156 3.363 -16.25 1 96.94 93 GLY B CA 1
ATOM 3701 C C . GLY B 1 93 ? -12.727 2.398 -15.227 1 96.94 93 GLY B C 1
ATOM 3702 O O . GLY B 1 93 ? -13.312 2.82 -14.227 1 96.94 93 GLY B O 1
ATOM 3703 N N . ARG B 1 94 ? -12.492 1.079 -15.359 1 97.5 94 ARG B N 1
ATOM 3704 C CA . ARG B 1 94 ? -13.109 0.092 -14.477 1 97.5 94 ARG B CA 1
ATOM 3705 C C . ARG B 1 94 ? -12.07 -0.532 -13.547 1 97.5 94 ARG B C 1
ATOM 3707 O O . ARG B 1 94 ? -12.375 -1.46 -12.797 1 97.5 94 ARG B O 1
ATOM 3714 N N . TYR B 1 95 ? -10.898 0.054 -13.609 1 98.19 95 TYR B N 1
ATOM 3715 C CA . TYR B 1 95 ? -9.805 -0.473 -12.797 1 98.19 95 TYR B CA 1
ATOM 3716 C C . TYR B 1 95 ? -9.773 0.189 -11.422 1 98.19 95 TYR B C 1
ATOM 3718 O O . TYR B 1 95 ? -10.125 1.363 -11.289 1 98.19 95 TYR B O 1
ATOM 3726 N N . TYR B 1 96 ? -9.383 -0.535 -10.43 1 98.38 96 TYR B N 1
ATOM 3727 C CA . TYR B 1 96 ? -8.852 -0.068 -9.156 1 98.38 96 TYR B CA 1
ATOM 3728 C C . TYR B 1 96 ? -7.41 -0.535 -8.969 1 98.38 96 TYR B C 1
ATOM 3730 O O . TYR B 1 96 ? -7.047 -1.634 -9.391 1 98.38 96 TYR B O 1
ATOM 3738 N N . ALA B 1 97 ? -6.617 0.3 -8.43 1 98.31 97 ALA B N 1
ATOM 3739 C CA . ALA B 1 97 ? -5.285 -0.11 -7.988 1 98.31 97 ALA B CA 1
ATOM 3740 C C . ALA B 1 97 ? -5.301 -0.53 -6.52 1 98.31 97 ALA B C 1
ATOM 3742 O O . ALA B 1 97 ? -5.969 0.098 -5.695 1 98.31 97 ALA B O 1
ATOM 3743 N N . THR B 1 98 ? -4.633 -1.567 -6.223 1 98.38 98 THR B N 1
ATOM 3744 C CA . THR B 1 98 ? -4.508 -2.066 -4.855 1 98.38 98 THR B CA 1
ATOM 3745 C C . THR B 1 98 ? -3.041 -2.27 -4.488 1 98.38 98 THR B C 1
ATOM 3747 O O . THR B 1 98 ? -2.148 -2.018 -5.301 1 98.38 98 THR B O 1
ATOM 3750 N N . HIS B 1 99 ? -2.793 -2.684 -3.238 1 97.69 99 HIS B N 1
ATOM 3751 C CA . HIS B 1 99 ? -1.433 -2.891 -2.756 1 97.69 99 HIS B CA 1
ATOM 3752 C C . HIS B 1 99 ? -0.981 -4.332 -2.982 1 97.69 99 HIS B C 1
ATOM 3754 O O . HIS B 1 99 ? -0.543 -5.004 -2.045 1 97.69 99 HIS B O 1
ATOM 3760 N N . GLY B 1 100 ? -1.06 -4.707 -4.242 1 97.75 100 GLY B N 1
ATOM 3761 C CA . GLY B 1 100 ? -0.823 -6.09 -4.637 1 97.75 100 GLY B CA 1
ATOM 3762 C C . GLY B 1 100 ? -2.092 -6.914 -4.711 1 97.75 100 GLY B C 1
ATOM 3763 O O . GLY B 1 100 ? -3.166 -6.449 -4.324 1 97.75 100 GLY B O 1
ATOM 3764 N N . LEU B 1 101 ? -1.962 -8.109 -5.234 1 98.38 101 LEU B N 1
ATOM 3765 C CA . LEU B 1 101 ? -3.158 -8.922 -5.418 1 98.38 101 LEU B CA 1
ATOM 3766 C C . LEU B 1 101 ? -3.557 -9.609 -4.117 1 98.38 101 LEU B C 1
ATOM 3768 O O . LEU B 1 101 ? -4.707 -10.016 -3.949 1 98.38 101 LEU B O 1
ATOM 3772 N N . GLY B 1 102 ? -2.562 -9.844 -3.211 1 98.06 102 GLY B N 1
ATOM 3773 C CA . GLY B 1 102 ? -2.99 -10.273 -1.89 1 98.06 102 GLY B CA 1
ATOM 3774 C C . GLY B 1 102 ? -3.994 -9.336 -1.251 1 98.06 102 GLY B C 1
ATOM 3775 O O . GLY B 1 102 ? -5.023 -9.773 -0.733 1 98.06 102 GLY B O 1
ATOM 3776 N N . ASN B 1 103 ? -3.68 -8.039 -1.325 1 98.56 103 ASN B N 1
ATOM 3777 C CA . ASN B 1 103 ? -4.602 -7.012 -0.838 1 98.56 103 ASN B CA 1
ATOM 3778 C C . ASN B 1 103 ? -5.906 -7.012 -1.627 1 98.56 103 ASN B C 1
ATOM 3780 O O . ASN B 1 103 ? -6.984 -6.859 -1.05 1 98.56 103 ASN B O 1
ATOM 3784 N N . ALA B 1 104 ? -5.836 -7.168 -2.918 1 98.75 104 ALA B N 1
ATOM 3785 C CA . ALA B 1 104 ? -7.008 -7.184 -3.789 1 98.75 104 ALA B CA 1
ATOM 3786 C C . ALA B 1 104 ? -7.992 -8.273 -3.369 1 98.75 104 ALA B C 1
ATOM 3788 O O . ALA B 1 104 ? -9.195 -8.039 -3.299 1 98.75 104 ALA B O 1
ATOM 3789 N N . ILE B 1 105 ? -7.445 -9.438 -3.131 1 98.88 105 ILE B N 1
ATOM 3790 C CA . ILE B 1 105 ? -8.289 -10.555 -2.734 1 98.88 105 ILE B CA 1
ATOM 3791 C C . ILE B 1 105 ? -8.938 -10.266 -1.381 1 98.88 105 ILE B C 1
ATOM 3793 O O . ILE B 1 105 ? -10.141 -10.469 -1.201 1 98.88 105 ILE B O 1
ATOM 3797 N N . GLY B 1 106 ? -8.133 -9.797 -0.425 1 98.75 106 GLY B N 1
ATOM 3798 C CA . GLY B 1 106 ? -8.695 -9.414 0.86 1 98.75 106 GLY B CA 1
ATOM 3799 C C . GLY B 1 106 ? -9.82 -8.406 0.74 1 98.75 106 GLY B C 1
ATOM 3800 O O . GLY B 1 106 ? -10.883 -8.57 1.347 1 98.75 106 GLY B O 1
ATOM 3801 N N . LEU B 1 107 ? -9.594 -7.34 -0.049 1 98.75 107 LEU B N 1
ATOM 3802 C CA . LEU B 1 107 ? -10.594 -6.305 -0.277 1 98.75 107 LEU B CA 1
ATOM 3803 C C . LEU B 1 107 ? -11.852 -6.898 -0.9 1 98.75 107 LEU B C 1
ATOM 3805 O O . LEU B 1 107 ? -12.969 -6.535 -0.518 1 98.75 107 LEU B O 1
ATOM 3809 N N . THR B 1 108 ? -11.664 -7.742 -1.857 1 98.81 108 THR B N 1
ATOM 3810 C CA . THR B 1 108 ? -12.781 -8.344 -2.562 1 98.81 108 THR B CA 1
ATOM 3811 C C . THR B 1 108 ? -13.617 -9.203 -1.615 1 98.81 108 THR B C 1
ATOM 3813 O O . THR B 1 108 ? -14.852 -9.125 -1.622 1 98.81 108 THR B O 1
ATOM 3816 N N . LEU B 1 109 ? -12.945 -10.031 -0.793 1 98.81 109 LEU B N 1
ATOM 3817 C CA . LEU B 1 109 ? -13.656 -10.844 0.188 1 98.81 109 LEU B CA 1
ATOM 3818 C C . LEU B 1 109 ? -14.453 -9.961 1.148 1 98.81 109 LEU B C 1
ATOM 3820 O O . LEU B 1 109 ? -15.633 -10.219 1.404 1 98.81 109 LEU B O 1
ATOM 3824 N N . GLN B 1 110 ? -13.836 -8.914 1.605 1 98.44 110 GLN B N 1
ATOM 3825 C CA . GLN B 1 110 ? -14.469 -8.023 2.568 1 98.44 110 GLN B CA 1
ATOM 3826 C C . GLN B 1 110 ? -15.633 -7.266 1.932 1 98.44 110 GLN B C 1
ATOM 3828 O O . GLN B 1 110 ? -16.672 -7.078 2.559 1 98.44 110 GLN B O 1
ATOM 3833 N N . ALA B 1 111 ? -15.453 -6.816 0.755 1 98.44 111 ALA B N 1
ATOM 3834 C CA . ALA B 1 111 ? -16.406 -5.91 0.12 1 98.44 111 ALA B CA 1
ATOM 3835 C C . ALA B 1 111 ? -17.594 -6.684 -0.461 1 98.44 111 ALA B C 1
ATOM 3837 O O . ALA B 1 111 ? -18.703 -6.164 -0.517 1 98.44 111 ALA B O 1
ATOM 3838 N N . LEU B 1 112 ? -17.344 -7.926 -0.884 1 98.62 112 LEU B N 1
ATOM 3839 C CA . LEU B 1 112 ? -18.344 -8.547 -1.746 1 98.62 112 LEU B CA 1
ATOM 3840 C C . LEU B 1 112 ? -18.922 -9.789 -1.089 1 98.62 112 LEU B C 1
ATOM 3842 O O . LEU B 1 112 ? -19.766 -10.477 -1.683 1 98.62 112 LEU B O 1
ATOM 3846 N N . THR B 1 113 ? -18.469 -10.18 0.086 1 98.62 113 THR B N 1
ATOM 3847 C CA . THR B 1 113 ? -19.016 -11.312 0.83 1 98.62 113 THR B CA 1
ATOM 3848 C C . THR B 1 113 ? -19.156 -10.969 2.311 1 98.62 113 THR B C 1
ATOM 3850 O O . THR B 1 113 ? -18.812 -9.859 2.73 1 98.62 113 THR B O 1
ATOM 3853 N N . GLU B 1 114 ? -19.688 -11.867 3.057 1 98.19 114 GLU B N 1
ATOM 3854 C CA . GLU B 1 114 ? -19.875 -11.719 4.496 1 98.19 114 GLU B CA 1
ATOM 3855 C C . GLU B 1 114 ? -19.188 -12.836 5.266 1 98.19 114 GLU B C 1
ATOM 3857 O O . GLU B 1 114 ? -18.969 -13.922 4.723 1 98.19 114 GLU B O 1
ATOM 3862 N N . PRO B 1 115 ? -18.828 -12.547 6.559 1 98.06 115 PRO B N 1
ATOM 3863 C CA . PRO B 1 115 ? -18.297 -13.641 7.375 1 98.06 115 PRO B CA 1
ATOM 3864 C C . PRO B 1 115 ? -19.188 -14.875 7.359 1 98.06 115 PRO B C 1
ATOM 3866 O O . PRO B 1 115 ? -20.422 -14.758 7.438 1 98.06 115 PRO B O 1
ATOM 3869 N N . GLY B 1 116 ? -18.578 -16.031 7.16 1 98.56 116 GLY B N 1
ATOM 3870 C CA . GLY B 1 116 ? -19.344 -17.266 7.125 1 98.56 116 GLY B CA 1
ATOM 3871 C C . GLY B 1 116 ? -19.688 -17.719 5.719 1 98.56 116 GLY B C 1
ATOM 3872 O O . GLY B 1 116 ? -19.984 -18.891 5.496 1 98.56 116 GLY B O 1
ATOM 3873 N N . ASP B 1 117 ? -19.609 -16.812 4.711 1 98.81 117 ASP B N 1
ATOM 3874 C CA . ASP B 1 117 ? -19.891 -17.172 3.326 1 98.81 117 ASP B CA 1
ATOM 3875 C C . ASP B 1 117 ? -18.875 -18.188 2.805 1 98.81 117 ASP B C 1
ATOM 3877 O O . ASP B 1 117 ? -17.688 -18.109 3.135 1 98.81 117 ASP B O 1
ATOM 3881 N N . GLY B 1 118 ? -19.375 -19.125 2.002 1 98.88 118 GLY B N 1
ATOM 3882 C CA . GLY B 1 118 ? -18.484 -20.078 1.338 1 98.88 118 GLY B CA 1
ATOM 3883 C C . GLY B 1 118 ? -17.766 -19.484 0.146 1 98.88 118 GLY B C 1
ATOM 3884 O O . GLY B 1 118 ? -18.375 -18.781 -0.671 1 98.88 118 GLY B O 1
ATOM 3885 N N . ILE B 1 119 ? -16.5 -19.656 0.087 1 98.94 119 ILE B N 1
ATOM 3886 C CA . ILE B 1 119 ? -15.656 -19.281 -1.047 1 98.94 119 ILE B CA 1
ATOM 3887 C C . ILE B 1 119 ? -15.07 -20.531 -1.688 1 98.94 119 ILE B C 1
ATOM 3889 O O . ILE B 1 119 ? -14.281 -21.234 -1.059 1 98.94 119 ILE B O 1
ATOM 3893 N N . VAL B 1 120 ? -15.391 -20.75 -2.945 1 98.94 120 VAL B N 1
ATOM 3894 C CA . VAL B 1 120 ? -14.953 -21.953 -3.65 1 98.94 120 VAL B CA 1
ATOM 3895 C C . VAL B 1 120 ? -13.594 -21.703 -4.301 1 98.94 120 VAL B C 1
ATOM 3897 O O . VAL B 1 120 ? -13.359 -20.641 -4.883 1 98.94 120 VAL B O 1
ATOM 3900 N N . VAL B 1 121 ? -12.703 -22.625 -4.152 1 98.88 121 VAL B N 1
ATOM 3901 C CA . VAL B 1 121 ? -11.445 -22.625 -4.891 1 98.88 121 VAL B CA 1
ATOM 3902 C C . VAL B 1 121 ? -11.266 -23.969 -5.598 1 98.88 121 VAL B C 1
ATOM 3904 O O . VAL B 1 121 ? -11.859 -24.984 -5.195 1 98.88 121 VAL B O 1
ATOM 3907 N N . LEU B 1 122 ? -10.484 -24 -6.66 1 98.69 122 LEU B N 1
ATOM 3908 C CA . LEU B 1 122 ? -10.141 -25.219 -7.375 1 98.69 122 LEU B CA 1
ATOM 3909 C C . LEU B 1 122 ? -8.828 -25.797 -6.859 1 98.69 122 LEU B C 1
ATOM 3911 O O . LEU B 1 122 ? -7.75 -25.344 -7.254 1 98.69 122 LEU B O 1
ATOM 3915 N N . SER B 1 123 ? -8.898 -26.844 -6.039 1 98.38 123 SER B N 1
ATOM 3916 C CA . SER B 1 123 ? -7.715 -27.375 -5.375 1 98.38 123 SER B CA 1
ATOM 3917 C C . SER B 1 123 ? -7.109 -28.531 -6.176 1 98.38 123 SER B C 1
ATOM 3919 O O . SER B 1 123 ? -7.82 -29.25 -6.875 1 98.38 123 SER B O 1
ATOM 3921 N N . PRO B 1 124 ? -5.758 -28.781 -6.031 1 98.31 124 PRO B N 1
ATOM 3922 C CA . PRO B 1 124 ? -4.801 -27.938 -5.312 1 98.31 124 PRO B CA 1
ATOM 3923 C C . PRO B 1 124 ? -4.566 -26.594 -5.996 1 98.31 124 PRO B C 1
ATOM 3925 O O . PRO B 1 124 ? -4.613 -26.516 -7.227 1 98.31 124 PRO B O 1
ATOM 3928 N N . VAL B 1 125 ? -4.43 -25.594 -5.16 1 98.62 125 VAL B N 1
ATOM 3929 C CA . VAL B 1 125 ? -4.227 -24.234 -5.688 1 98.62 125 VAL B CA 1
ATOM 3930 C C . VAL B 1 125 ? -3.355 -23.438 -4.727 1 98.62 125 VAL B C 1
ATOM 3932 O O . VAL B 1 125 ? -3.125 -23.859 -3.59 1 98.62 125 VAL B O 1
ATOM 3935 N N . TYR B 1 126 ? -2.834 -22.391 -5.195 1 97.12 126 TYR B N 1
ATOM 3936 C CA . TYR B 1 126 ? -2.008 -21.453 -4.441 1 97.12 126 TYR B CA 1
ATOM 3937 C C . TYR B 1 126 ? -2.523 -21.297 -3.016 1 97.12 126 TYR B C 1
ATOM 3939 O O . TYR B 1 126 ? -3.65 -20.844 -2.803 1 97.12 126 TYR B O 1
ATOM 3947 N N . HIS B 1 127 ? -1.742 -21.562 -2.039 1 96 127 HIS B N 1
ATOM 3948 C CA . HIS B 1 127 ? -2.133 -21.734 -0.645 1 96 127 HIS B CA 1
ATOM 3949 C C . HIS B 1 127 ? -2.65 -20.438 -0.047 1 96 127 HIS B C 1
ATOM 3951 O O . HIS B 1 127 ? -3.438 -20.453 0.902 1 96 127 HIS B O 1
ATOM 3957 N N . GLU B 1 128 ? -2.24 -19.328 -0.624 1 95.94 128 GLU B N 1
ATOM 3958 C CA . GLU B 1 128 ? -2.666 -18.062 -0.06 1 95.94 128 GLU B CA 1
ATOM 3959 C C . GLU B 1 128 ? -4.168 -17.859 -0.226 1 95.94 128 GLU B C 1
ATOM 3961 O O . GLU B 1 128 ? -4.781 -17.078 0.515 1 95.94 128 GLU B O 1
ATOM 3966 N N . PHE B 1 129 ? -4.793 -18.516 -1.186 1 98.5 129 PHE B N 1
ATOM 3967 C CA . PHE B 1 129 ? -6.246 -18.438 -1.295 1 98.5 129 PHE B CA 1
ATOM 3968 C C . PHE B 1 129 ? -6.914 -18.891 -0.007 1 98.5 129 PHE B C 1
ATOM 3970 O O . PHE B 1 129 ? -7.656 -18.141 0.621 1 98.5 129 PHE B O 1
ATOM 3977 N N . ALA B 1 130 ? -6.531 -20.125 0.41 1 98.5 130 ALA B N 1
ATOM 3978 C CA . ALA B 1 130 ? -7.094 -20.656 1.646 1 98.5 130 ALA B CA 1
ATOM 3979 C C . ALA B 1 130 ? -6.762 -19.766 2.836 1 98.5 130 ALA B C 1
ATOM 3981 O O . ALA B 1 130 ? -7.617 -19.516 3.691 1 98.5 130 ALA B O 1
ATOM 3982 N N . GLY B 1 131 ? -5.531 -19.344 2.9 1 98.25 131 GLY B N 1
ATOM 3983 C CA . GLY B 1 131 ? -5.117 -18.484 3.992 1 98.25 131 GLY B CA 1
ATOM 3984 C C . GLY B 1 131 ? -5.938 -17.203 4.082 1 98.25 131 GLY B C 1
ATOM 3985 O O . GLY B 1 131 ? -6.383 -16.828 5.164 1 98.25 131 GLY B O 1
ATOM 3986 N N . LYS B 1 132 ? -6.148 -16.531 2.98 1 98.5 132 LYS B N 1
ATOM 3987 C CA . LYS B 1 132 ? -6.875 -15.266 2.947 1 98.5 132 LYS B CA 1
ATOM 3988 C C . LYS B 1 132 ? -8.352 -15.477 3.26 1 98.5 132 LYS B C 1
ATOM 3990 O O . LYS B 1 132 ? -8.984 -14.625 3.887 1 98.5 132 LYS B O 1
ATOM 3995 N N . ILE B 1 133 ? -8.93 -16.531 2.719 1 98.81 133 ILE B N 1
ATOM 3996 C CA . ILE B 1 133 ? -10.312 -16.859 3.014 1 98.81 133 ILE B CA 1
ATOM 3997 C C . ILE B 1 133 ? -10.5 -17.031 4.52 1 98.81 133 ILE B C 1
ATOM 3999 O O . ILE B 1 133 ? -11.414 -16.453 5.109 1 98.81 133 ILE B O 1
ATOM 4003 N N . GLY B 1 134 ? -9.594 -17.797 5.137 1 98.69 134 GLY B N 1
ATOM 4004 C CA . GLY B 1 134 ? -9.648 -18 6.574 1 98.69 134 GLY B CA 1
ATOM 4005 C C . GLY B 1 134 ? -9.453 -16.734 7.379 1 98.69 134 GLY B C 1
ATOM 4006 O O . GLY B 1 134 ? -10.219 -16.453 8.305 1 98.69 134 GLY B O 1
ATOM 4007 N N . ARG B 1 135 ? -8.484 -15.922 7.055 1 98.44 135 ARG B N 1
ATOM 4008 C CA . ARG B 1 135 ? -8.172 -14.695 7.773 1 98.44 135 ARG B CA 1
ATOM 4009 C C . ARG B 1 135 ? -9.32 -13.695 7.688 1 98.44 135 ARG B C 1
ATOM 4011 O O . ARG B 1 135 ? -9.422 -12.789 8.523 1 98.44 135 ARG B O 1
ATOM 4018 N N . ASN B 1 136 ? -10.172 -13.812 6.715 1 98.56 136 ASN B N 1
ATOM 4019 C CA . ASN B 1 136 ? -11.312 -12.914 6.559 1 98.56 136 ASN B CA 1
ATOM 4020 C C . ASN B 1 136 ? -12.586 -13.508 7.16 1 98.56 136 ASN B C 1
ATOM 4022 O O . ASN B 1 136 ? -13.672 -12.961 6.984 1 98.56 136 ASN B O 1
ATOM 4026 N N . GLY B 1 137 ? -12.477 -14.641 7.793 1 98.62 137 GLY B N 1
ATOM 4027 C CA . GLY B 1 137 ? -13.602 -15.25 8.477 1 98.62 137 GLY B CA 1
ATOM 4028 C C . GLY B 1 137 ? -14.609 -15.875 7.531 1 98.62 137 GLY B C 1
ATOM 4029 O O . GLY B 1 137 ? -15.797 -15.969 7.852 1 98.62 137 GLY B O 1
ATOM 4030 N N . ARG B 1 138 ? -14.219 -16.094 6.305 1 98.81 138 ARG B N 1
ATOM 4031 C CA . ARG B 1 138 ? -15.055 -16.828 5.355 1 98.81 138 ARG B CA 1
ATOM 4032 C C . ARG B 1 138 ? -14.758 -18.312 5.402 1 98.81 138 ARG B C 1
ATOM 4034 O O . ARG B 1 138 ? -13.773 -18.75 6.012 1 98.81 138 ARG B O 1
ATOM 4041 N N . THR B 1 139 ? -15.594 -19.109 4.773 1 98.81 139 THR B N 1
ATOM 4042 C CA . THR B 1 139 ? -15.453 -20.547 4.805 1 98.81 139 THR B CA 1
ATOM 4043 C C . THR B 1 139 ? -14.852 -21.062 3.496 1 98.81 139 THR B C 1
ATOM 4045 O O . THR B 1 139 ? -15.406 -20.828 2.42 1 98.81 139 THR B O 1
ATOM 4048 N N . LEU B 1 140 ? -13.758 -21.75 3.578 1 98.75 140 LEU B N 1
ATOM 4049 C CA . LEU B 1 140 ? -13.109 -22.359 2.418 1 98.75 140 LEU B CA 1
ATOM 4050 C C . LEU B 1 140 ? -13.922 -23.547 1.906 1 98.75 140 LEU B C 1
ATOM 4052 O O . LEU B 1 140 ? -14.281 -24.438 2.68 1 98.75 140 LEU B O 1
ATOM 4056 N N . VAL B 1 141 ? -14.25 -23.531 0.699 1 98.75 141 VAL B N 1
ATOM 4057 C CA . VAL B 1 141 ? -14.875 -24.656 0.013 1 98.75 141 VAL B CA 1
ATOM 4058 C C . VAL B 1 141 ? -13.969 -25.141 -1.116 1 98.75 141 VAL B C 1
ATOM 4060 O O . VAL B 1 141 ? -13.797 -24.453 -2.123 1 98.75 141 VAL B O 1
ATOM 4063 N N . GLU B 1 142 ? -13.414 -26.312 -0.989 1 98.25 142 GLU B N 1
ATOM 4064 C CA . GLU B 1 142 ? -12.516 -26.844 -2.016 1 98.25 142 GLU B CA 1
ATOM 4065 C C . GLU B 1 142 ? -13.281 -27.672 -3.043 1 98.25 142 GLU B C 1
ATOM 4067 O O . GLU B 1 142 ? -14.102 -28.516 -2.68 1 98.25 142 GLU B O 1
ATOM 4072 N N . ALA B 1 143 ? -13.109 -27.344 -4.25 1 98.06 143 ALA B N 1
ATOM 4073 C CA . ALA B 1 143 ? -13.508 -28.172 -5.387 1 98.06 143 ALA B CA 1
ATOM 4074 C C . ALA B 1 143 ? -12.305 -28.844 -6.027 1 98.06 143 ALA B C 1
ATOM 4076 O O . ALA B 1 143 ? -11.656 -28.281 -6.91 1 98.06 143 ALA B O 1
ATOM 4077 N N . PRO B 1 144 ? -12.07 -30.047 -5.68 1 96.75 144 PRO B N 1
ATOM 4078 C CA . PRO B 1 144 ? -10.844 -30.703 -6.129 1 96.75 144 PRO B CA 1
ATOM 4079 C C . PRO B 1 144 ? -10.82 -30.953 -7.637 1 96.75 144 PRO B C 1
ATOM 4081 O O . PRO B 1 144 ? -11.82 -31.391 -8.203 1 96.75 144 PRO B O 1
ATOM 4084 N N . LEU B 1 145 ? -9.711 -30.609 -8.211 1 97.62 145 LEU B N 1
ATOM 4085 C CA . LEU B 1 145 ? -9.484 -30.922 -9.617 1 97.62 145 LEU B CA 1
ATOM 4086 C C . LEU B 1 145 ? -9.047 -32.375 -9.789 1 97.62 145 LEU B C 1
ATOM 4088 O O . LEU B 1 145 ? -8.32 -32.906 -8.953 1 97.62 145 LEU B O 1
ATOM 4092 N N . SER B 1 146 ? -9.516 -32.938 -10.836 1 93.75 146 SER B N 1
ATOM 4093 C CA . SER B 1 146 ? -9.055 -34.281 -11.227 1 93.75 146 SER B CA 1
ATOM 4094 C C . SER B 1 146 ? -7.945 -34.188 -12.266 1 93.75 146 SER B C 1
ATOM 4096 O O . SER B 1 146 ? -7.617 -33.094 -12.742 1 93.75 146 SER B O 1
ATOM 4098 N N . ILE B 1 147 ? -7.336 -35.312 -12.461 1 94.69 147 ILE B N 1
ATOM 4099 C CA . ILE B 1 147 ? -6.367 -35.406 -13.547 1 94.69 147 ILE B CA 1
ATOM 4100 C C . ILE B 1 147 ? -7.035 -35.969 -14.789 1 94.69 147 ILE B C 1
ATOM 4102 O O . ILE B 1 147 ? -7.566 -37.094 -14.766 1 94.69 147 ILE B O 1
ATOM 4106 N N . GLY B 1 148 ? -6.965 -35.219 -15.852 1 93.62 148 GLY B N 1
ATOM 4107 C CA . GLY B 1 148 ? -7.574 -35.656 -17.094 1 93.62 148 GLY B CA 1
ATOM 4108 C C . GLY B 1 148 ? -6.734 -36.656 -17.844 1 93.62 148 GLY B C 1
ATOM 4109 O O . GLY B 1 148 ? -5.629 -37 -17.422 1 93.62 148 GLY B O 1
ATOM 4110 N N . PRO B 1 149 ? -7.27 -37.125 -19 1 92.56 149 PRO B N 1
ATOM 4111 C CA . PRO B 1 149 ? -6.555 -38.125 -19.812 1 92.56 149 PRO B CA 1
ATOM 4112 C C . PRO B 1 149 ? -5.227 -37.594 -20.359 1 92.56 149 PRO B C 1
ATOM 4114 O O . PRO B 1 149 ? -4.328 -38.375 -20.656 1 92.56 149 PRO B O 1
ATOM 4117 N N . ASP B 1 150 ? -5.113 -36.312 -20.391 1 92.12 150 ASP B N 1
ATOM 4118 C CA . ASP B 1 150 ? -3.887 -35.719 -20.922 1 92.12 150 ASP B CA 1
ATOM 4119 C C . ASP B 1 150 ? -2.875 -35.5 -19.797 1 92.12 150 ASP B C 1
ATOM 4121 O O . ASP B 1 150 ? -1.817 -34.906 -20.031 1 92.12 150 ASP B O 1
ATOM 4125 N N . GLY B 1 151 ? -3.225 -35.938 -18.625 1 93.31 151 GLY B N 1
ATOM 4126 C CA . GLY B 1 151 ? -2.311 -35.844 -17.484 1 93.31 151 GLY B CA 1
ATOM 4127 C C . GLY B 1 151 ? -2.33 -34.469 -16.828 1 93.31 151 GLY B C 1
ATOM 4128 O O . GLY B 1 151 ? -1.504 -34.188 -15.961 1 93.31 151 GLY B O 1
ATOM 4129 N N . ARG B 1 152 ? -3.326 -33.688 -17.203 1 95.94 152 ARG B N 1
ATOM 4130 C CA . ARG B 1 152 ? -3.436 -32.312 -16.656 1 95.94 152 ARG B CA 1
ATOM 4131 C C . ARG B 1 152 ? -4.652 -32.188 -15.75 1 95.94 152 ARG B C 1
ATOM 4133 O O . ARG B 1 152 ? -5.539 -33.062 -15.766 1 95.94 152 ARG B O 1
ATOM 4140 N N . PHE B 1 153 ? -4.68 -31.125 -15 1 97.5 153 PHE B N 1
ATOM 4141 C CA . PHE B 1 153 ? -5.848 -30.812 -14.18 1 97.5 153 PHE B CA 1
ATOM 4142 C C . PHE B 1 153 ? -7.09 -30.656 -15.047 1 97.5 153 PHE B C 1
ATOM 4144 O O . PHE B 1 153 ? -7.051 -29.984 -16.078 1 97.5 153 PHE B O 1
ATOM 4151 N N . ALA B 1 154 ? -8.102 -31.328 -14.695 1 96.94 154 ALA B N 1
ATOM 4152 C CA . ALA B 1 154 ? -9.375 -31.234 -15.406 1 96.94 154 ALA B CA 1
ATOM 4153 C C . ALA B 1 154 ? -10.461 -30.641 -14.508 1 96.94 154 ALA B C 1
ATOM 4155 O O . ALA B 1 154 ? -10.547 -30.969 -13.328 1 96.94 154 ALA B O 1
ATOM 4156 N N . LEU B 1 155 ? -11.203 -29.75 -15.102 1 96.5 155 LEU B N 1
ATOM 4157 C CA . LEU B 1 155 ? -12.32 -29.094 -14.422 1 96.5 155 LEU B CA 1
ATOM 4158 C C . LEU B 1 155 ? -13.594 -29.922 -14.555 1 96.5 155 LEU B C 1
ATOM 4160 O O . LEU B 1 155 ? -13.938 -30.375 -15.648 1 96.5 155 LEU B O 1
ATOM 4164 N N . ASP B 1 156 ? -14.242 -30.219 -13.453 1 96.12 156 ASP B N 1
ATOM 4165 C CA . ASP B 1 156 ? -15.531 -30.906 -13.422 1 96.12 156 ASP B CA 1
ATOM 4166 C C . ASP B 1 156 ? -16.625 -30 -12.852 1 96.12 156 ASP B C 1
ATOM 4168 O O . ASP B 1 156 ? -16.938 -30.078 -11.664 1 96.12 156 ASP B O 1
ATOM 4172 N N . LEU B 1 157 ? -17.281 -29.312 -13.688 1 97.5 157 LEU B N 1
ATOM 4173 C CA . LEU B 1 157 ? -18.266 -28.312 -13.258 1 97.5 157 LEU B CA 1
ATOM 4174 C C . LEU B 1 157 ? -19.516 -28.984 -12.711 1 97.5 157 LEU B C 1
ATOM 4176 O O . LEU B 1 157 ? -20.172 -28.438 -11.812 1 97.5 157 LEU B O 1
ATOM 4180 N N . GLU B 1 158 ? -19.844 -30.094 -13.289 1 97.25 158 GLU B N 1
ATOM 4181 C CA . GLU B 1 158 ? -21 -30.828 -12.781 1 97.25 158 GLU B CA 1
ATOM 4182 C C . GLU B 1 158 ? -20.781 -31.266 -11.336 1 97.25 158 GLU B C 1
ATOM 4184 O O . GLU B 1 158 ? -21.672 -31.125 -10.5 1 97.25 158 GLU B O 1
ATOM 4189 N N . ALA B 1 159 ? -19.656 -31.812 -11.094 1 97.31 159 ALA B N 1
ATOM 4190 C CA . ALA B 1 159 ? -19.328 -32.219 -9.734 1 97.31 159 ALA B CA 1
ATOM 4191 C C . ALA B 1 159 ? -19.297 -31.016 -8.797 1 97.31 159 ALA B C 1
ATOM 4193 O O . ALA B 1 159 ? -19.734 -31.109 -7.648 1 97.31 159 ALA B O 1
ATOM 4194 N N . LEU B 1 160 ? -18.734 -29.953 -9.273 1 98 160 LEU B N 1
ATOM 4195 C CA . LEU B 1 160 ? -18.703 -28.734 -8.477 1 98 160 LEU B CA 1
ATOM 4196 C C . LEU B 1 160 ? -20.109 -28.266 -8.148 1 98 160 LEU B C 1
ATOM 4198 O O . LEU B 1 160 ? -20.422 -27.969 -6.992 1 98 160 LEU B O 1
ATOM 4202 N N . GLU B 1 161 ? -20.906 -28.188 -9.117 1 98.31 161 GLU B N 1
ATOM 4203 C CA . GLU B 1 161 ? -22.266 -27.719 -8.914 1 98.31 161 GLU B CA 1
ATOM 4204 C C . GLU B 1 161 ? -23.016 -28.594 -7.91 1 98.31 161 GLU B C 1
ATOM 4206 O O . GLU B 1 161 ? -23.734 -28.078 -7.055 1 98.31 161 GLU B O 1
ATOM 4211 N N . ALA B 1 162 ? -22.828 -29.891 -8.055 1 97.88 162 ALA B N 1
ATOM 4212 C CA . ALA B 1 162 ? -23.5 -30.859 -7.176 1 97.88 162 ALA B CA 1
ATOM 4213 C C . ALA B 1 162 ? -23.031 -30.703 -5.734 1 97.88 162 ALA B C 1
ATOM 4215 O O . ALA B 1 162 ? -23.75 -31.062 -4.801 1 97.88 162 ALA B O 1
ATOM 4216 N N . SER B 1 163 ? -21.875 -30.156 -5.551 1 97.12 163 SER B N 1
ATOM 4217 C CA . SER B 1 163 ? -21.281 -30.062 -4.215 1 97.12 163 SER B CA 1
ATOM 4218 C C . SER B 1 163 ? -21.734 -28.781 -3.514 1 97.12 163 SER B C 1
ATOM 4220 O O . SER B 1 163 ? -21.547 -28.641 -2.303 1 97.12 163 SER B O 1
ATOM 4222 N N . LEU B 1 164 ? -22.328 -27.891 -4.211 1 98.06 164 LEU B N 1
ATOM 4223 C CA . LEU B 1 164 ? -22.719 -26.609 -3.635 1 98.06 164 LEU B CA 1
ATOM 4224 C C . LEU B 1 164 ? -23.859 -26.797 -2.627 1 98.06 164 LEU B C 1
ATOM 4226 O O . LEU B 1 164 ? -24.75 -27.625 -2.834 1 98.06 164 LEU B O 1
ATOM 4230 N N . THR B 1 165 ? -23.828 -26.047 -1.59 1 98 165 THR B N 1
ATOM 4231 C CA . THR B 1 165 ? -24.812 -26.156 -0.528 1 98 165 THR B CA 1
ATOM 4232 C C . THR B 1 165 ? -25.75 -24.938 -0.526 1 98 165 THR B C 1
ATOM 4234 O O . THR B 1 165 ? -26.766 -24.938 0.157 1 98 165 THR B O 1
ATOM 4237 N N . GLY B 1 166 ? -25.391 -23.953 -1.187 1 97.69 166 GLY B N 1
ATOM 4238 C CA . GLY B 1 166 ? -26.172 -22.719 -1.194 1 97.69 166 GLY B CA 1
ATOM 4239 C C . GLY B 1 166 ? -25.531 -21.625 -0.361 1 97.69 166 GLY B C 1
ATOM 4240 O O . GLY B 1 166 ? -25.969 -20.469 -0.413 1 97.69 166 GLY B O 1
ATOM 4241 N N . ARG B 1 167 ? -24.531 -21.922 0.322 1 97.38 167 ARG B N 1
ATOM 4242 C CA . ARG B 1 167 ? -23.859 -20.953 1.181 1 97.38 167 ARG B CA 1
ATOM 4243 C C . ARG B 1 167 ? -22.703 -20.281 0.453 1 97.38 167 ARG B C 1
ATOM 4245 O O . ARG B 1 167 ? -22.141 -19.297 0.944 1 97.38 167 ARG B O 1
ATOM 4252 N N . GLU B 1 168 ? -22.312 -20.781 -0.717 1 98.88 168 GLU B N 1
ATOM 4253 C CA . GLU B 1 168 ? -21.172 -20.234 -1.476 1 98.88 168 GLU B CA 1
ATOM 4254 C C . GLU B 1 168 ? -21.547 -18.938 -2.164 1 98.88 168 GLU B C 1
ATOM 4256 O O . GLU B 1 168 ? -22.641 -18.797 -2.701 1 98.88 168 GLU B O 1
ATOM 4261 N N . ARG B 1 169 ? -20.656 -17.984 -2.129 1 98.88 169 ARG B N 1
ATOM 4262 C CA . ARG B 1 169 ? -20.922 -16.672 -2.67 1 98.88 169 ARG B CA 1
ATOM 4263 C C . ARG B 1 169 ? -19.859 -16.25 -3.682 1 98.88 169 ARG B C 1
ATOM 4265 O O . ARG B 1 169 ? -20.047 -15.273 -4.41 1 98.88 169 ARG B O 1
ATOM 4272 N N . MET B 1 170 ? -18.812 -16.984 -3.82 1 98.88 170 MET B N 1
ATOM 4273 C CA . MET B 1 170 ? -17.688 -16.594 -4.684 1 98.88 170 MET B CA 1
ATOM 4274 C C . MET B 1 170 ? -16.938 -17.828 -5.168 1 98.88 170 MET B C 1
ATOM 4276 O O . MET B 1 170 ? -16.766 -18.797 -4.422 1 98.88 170 MET B O 1
ATOM 4280 N N . LEU B 1 171 ? -16.594 -17.891 -6.395 1 98.94 171 LEU B N 1
ATOM 4281 C CA . LEU B 1 171 ? -15.594 -18.781 -6.969 1 98.94 171 LEU B CA 1
ATOM 4282 C C . LEU B 1 171 ? -14.305 -18.031 -7.285 1 98.94 171 LEU B C 1
ATOM 4284 O O . LEU B 1 171 ? -14.297 -17.156 -8.156 1 98.94 171 LEU B O 1
ATOM 4288 N N . LEU B 1 172 ? -13.258 -18.266 -6.562 1 98.94 172 LEU B N 1
ATOM 4289 C CA . LEU B 1 172 ? -11.938 -17.656 -6.73 1 98.94 172 LEU B CA 1
ATOM 4290 C C . LEU B 1 172 ? -11 -18.594 -7.477 1 98.94 172 LEU B C 1
ATOM 4292 O O . LEU B 1 172 ? -10.641 -19.656 -6.965 1 98.94 172 LEU B O 1
ATOM 4296 N N . ILE B 1 173 ? -10.555 -18.188 -8.625 1 98.81 173 ILE B N 1
ATOM 4297 C CA . ILE B 1 173 ? -9.742 -19.109 -9.422 1 98.81 173 ILE B CA 1
ATOM 4298 C C . ILE B 1 173 ? -8.406 -18.438 -9.75 1 98.81 173 ILE B C 1
ATOM 4300 O O . ILE B 1 173 ? -8.297 -17.219 -9.75 1 98.81 173 ILE B O 1
ATOM 4304 N N . SER B 1 174 ? -7.426 -19.25 -9.914 1 98.5 174 SER B N 1
ATOM 4305 C CA . SER B 1 174 ? -6.125 -18.891 -10.477 1 98.5 174 SER B CA 1
ATOM 4306 C C . SER B 1 174 ? -6.055 -19.203 -11.969 1 98.5 174 SER B C 1
ATOM 4308 O O . SER B 1 174 ? -6.254 -20.344 -12.375 1 98.5 174 SER B O 1
ATOM 4310 N N . ALA B 1 175 ? -5.824 -18.219 -12.789 1 98.56 175 ALA B N 1
ATOM 4311 C CA . ALA B 1 175 ? -5.84 -18.375 -14.242 1 98.56 175 ALA B CA 1
ATOM 4312 C C . ALA B 1 175 ? -4.699 -17.594 -14.883 1 98.56 175 ALA B C 1
ATOM 4314 O O . ALA B 1 175 ? -4.793 -16.375 -15.062 1 98.56 175 ALA B O 1
ATOM 4315 N N . PRO B 1 176 ? -3.666 -18.297 -15.43 1 98.44 176 PRO B N 1
ATOM 4316 C CA . PRO B 1 176 ? -3.41 -19.734 -15.414 1 98.44 176 PRO B CA 1
ATOM 4317 C C . PRO B 1 176 ? -3.32 -20.312 -14 1 98.44 176 PRO B C 1
ATOM 4319 O O . PRO B 1 176 ? -2.967 -19.578 -13.062 1 98.44 176 PRO B O 1
ATOM 4322 N N . HIS B 1 177 ? -3.572 -21.578 -13.906 1 98.69 177 HIS B N 1
ATOM 4323 C CA . HIS B 1 177 ? -3.746 -22.219 -12.609 1 98.69 177 HIS B CA 1
ATOM 4324 C C . HIS B 1 177 ? -2.4 -22.516 -11.961 1 98.69 177 HIS B C 1
ATOM 4326 O O . HIS B 1 177 ? -1.51 -23.094 -12.594 1 98.69 177 HIS B O 1
ATOM 4332 N N . ASN B 1 178 ? -2.158 -22.062 -10.781 1 98.31 178 ASN B N 1
ATOM 4333 C CA . ASN B 1 178 ? -1.056 -22.359 -9.875 1 98.31 178 ASN B CA 1
ATOM 4334 C C . ASN B 1 178 ? -1.501 -23.266 -8.734 1 98.31 178 ASN B C 1
ATOM 4336 O O . ASN B 1 178 ? -2.244 -22.844 -7.848 1 98.31 178 ASN B O 1
ATOM 4340 N N . PRO B 1 179 ? -1.091 -24.531 -8.875 1 97.25 179 PRO B N 1
ATOM 4341 C CA . PRO B 1 179 ? 0.157 -25 -9.484 1 97.25 179 PRO B CA 1
ATOM 4342 C C . PRO B 1 179 ? -0.049 -25.578 -10.875 1 97.25 179 PRO B C 1
ATOM 4344 O O . PRO B 1 179 ? -1.189 -25.766 -11.305 1 97.25 179 PRO B O 1
ATOM 4347 N N . ALA B 1 180 ? 1.046 -25.859 -11.602 1 94.62 180 ALA B N 1
ATOM 4348 C CA . ALA B 1 180 ? 1.162 -26.703 -12.789 1 94.62 180 ALA B CA 1
ATOM 4349 C C . ALA B 1 180 ? 0.965 -25.891 -14.062 1 94.62 180 ALA B C 1
ATOM 4351 O O . ALA B 1 180 ? 1.227 -26.359 -15.164 1 94.62 180 ALA B O 1
ATOM 4352 N N . GLY B 1 181 ? 0.417 -24.703 -13.969 1 96.81 181 GLY B N 1
ATOM 4353 C CA . GLY B 1 181 ? 0.386 -23.812 -15.109 1 96.81 181 GLY B CA 1
ATOM 4354 C C . GLY B 1 181 ? -0.682 -24.172 -16.125 1 96.81 181 GLY B C 1
ATOM 4355 O O . GLY B 1 181 ? -0.523 -23.906 -17.312 1 96.81 181 GLY B O 1
ATOM 4356 N N . ARG B 1 182 ? -1.729 -24.781 -15.695 1 97.31 182 ARG B N 1
ATOM 4357 C CA . ARG B 1 182 ? -2.846 -25.125 -16.578 1 97.31 182 ARG B CA 1
ATOM 4358 C C . ARG B 1 182 ? -3.592 -23.859 -17.016 1 97.31 182 ARG B C 1
ATOM 4360 O O . ARG B 1 182 ? -3.951 -23.031 -16.188 1 97.31 182 ARG B O 1
ATOM 4367 N N . ILE B 1 183 ? -3.807 -23.688 -18.359 1 98.38 183 ILE B N 1
ATOM 4368 C CA . ILE B 1 183 ? -4.629 -22.594 -18.891 1 98.38 183 ILE B CA 1
ATOM 4369 C C . ILE B 1 183 ? -6.059 -23.094 -19.078 1 98.38 183 ILE B C 1
ATOM 4371 O O . ILE B 1 183 ? -6.285 -24.141 -19.703 1 98.38 183 ILE B O 1
ATOM 4375 N N . TRP B 1 184 ? -7.031 -22.406 -18.484 1 98.31 184 TRP B N 1
ATOM 4376 C CA . TRP B 1 184 ? -8.445 -22.719 -18.703 1 98.31 184 TRP B CA 1
ATOM 4377 C C . TRP B 1 184 ? -8.891 -22.25 -20.094 1 98.31 184 TRP B C 1
ATOM 4379 O O . TRP B 1 184 ? -8.547 -21.141 -20.516 1 98.31 184 TRP B O 1
ATOM 4389 N N . SER B 1 185 ? -9.625 -23.094 -20.797 1 97.75 185 SER B N 1
ATOM 4390 C CA . SER B 1 185 ? -10.141 -22.719 -22.109 1 97.75 185 SER B CA 1
ATOM 4391 C C . SER B 1 185 ? -11.25 -21.672 -22 1 97.75 185 SER B C 1
ATOM 4393 O O . SER B 1 185 ? -11.789 -21.453 -20.906 1 97.75 185 SER B O 1
ATOM 4395 N N . ALA B 1 186 ? -11.578 -21.031 -23.125 1 98.25 186 ALA B N 1
ATOM 4396 C CA . ALA B 1 186 ? -12.688 -20.094 -23.156 1 98.25 186 ALA B CA 1
ATOM 4397 C C . ALA B 1 186 ? -13.992 -20.766 -22.719 1 98.25 186 ALA B C 1
ATOM 4399 O O . ALA B 1 186 ? -14.797 -20.156 -22.016 1 98.25 186 ALA B O 1
ATOM 4400 N N . GLU B 1 187 ? -14.172 -21.969 -23.172 1 98 187 GLU B N 1
ATOM 4401 C CA . GLU B 1 187 ? -15.375 -22.719 -22.828 1 98 187 GLU B CA 1
ATOM 4402 C C . GLU B 1 187 ? -15.445 -23 -21.328 1 98 187 GLU B C 1
ATOM 4404 O O . GLU B 1 187 ? -16.516 -22.859 -20.719 1 98 187 GLU B O 1
ATOM 4409 N N . GLU B 1 188 ? -14.367 -23.375 -20.766 1 98 188 GLU B N 1
ATOM 4410 C CA . GLU B 1 188 ? -14.305 -23.625 -19.328 1 98 188 GLU B CA 1
ATOM 4411 C C . GLU B 1 188 ? -14.578 -22.344 -18.547 1 98 188 GLU B C 1
ATOM 4413 O O . GLU B 1 188 ? -15.297 -22.359 -17.531 1 98 188 GLU B O 1
ATOM 4418 N N . MET B 1 189 ? -14.016 -21.219 -18.984 1 98.44 189 MET B N 1
ATOM 4419 C CA . MET B 1 189 ? -14.234 -19.938 -18.328 1 98.44 189 MET B CA 1
ATOM 4420 C C . MET B 1 189 ? -15.703 -19.547 -18.375 1 98.44 189 MET B C 1
ATOM 4422 O O . MET B 1 189 ? -16.266 -19.125 -17.375 1 98.44 189 MET B O 1
ATOM 4426 N N . ARG B 1 190 ? -16.297 -19.719 -19.516 1 98.44 190 ARG B N 1
ATOM 4427 C CA . ARG B 1 190 ? -17.719 -19.438 -19.656 1 98.44 190 ARG B CA 1
ATOM 4428 C C . ARG B 1 190 ? -18.547 -20.328 -18.75 1 98.44 190 ARG B C 1
ATOM 4430 O O . ARG B 1 190 ? -19.531 -19.891 -18.156 1 98.44 190 ARG B O 1
ATOM 4437 N N . GLY B 1 191 ? -18.156 -21.594 -18.766 1 98.5 191 GLY B N 1
ATOM 4438 C CA . GLY B 1 191 ? -18.859 -22.531 -17.906 1 98.5 191 GLY B CA 1
ATOM 4439 C C . GLY B 1 191 ? -18.797 -22.156 -16.438 1 98.5 191 GLY B C 1
ATOM 4440 O O . GLY B 1 191 ? -19.797 -22.219 -15.734 1 98.5 191 GLY B O 1
ATOM 4441 N N . MET B 1 192 ? -17.641 -21.75 -15.938 1 98.62 192 MET B N 1
ATOM 4442 C CA . MET B 1 192 ? -17.469 -21.328 -14.547 1 98.62 192 MET B CA 1
ATOM 4443 C C . MET B 1 192 ? -18.328 -20.094 -14.258 1 98.62 192 MET B C 1
ATOM 4445 O O . MET B 1 192 ? -18.984 -20.016 -13.219 1 98.62 192 MET B O 1
ATOM 4449 N N . HIS B 1 193 ? -18.281 -19.172 -15.18 1 98.75 193 HIS B N 1
ATOM 4450 C CA . HIS B 1 193 ? -19.062 -17.953 -14.992 1 98.75 193 HIS B CA 1
ATOM 4451 C C . HIS B 1 193 ? -20.547 -18.234 -14.969 1 98.75 193 HIS B C 1
ATOM 4453 O O . HIS B 1 193 ? -21.281 -17.703 -14.133 1 98.75 193 HIS B O 1
ATOM 4459 N N . ALA B 1 194 ? -21 -19.062 -15.906 1 98.56 194 ALA B N 1
ATOM 4460 C CA . ALA B 1 194 ? -22.406 -19.438 -15.969 1 98.56 194 ALA B CA 1
ATOM 4461 C C . ALA B 1 194 ? -22.859 -20.109 -14.672 1 98.56 194 ALA B C 1
ATOM 4463 O O . ALA B 1 194 ? -23.96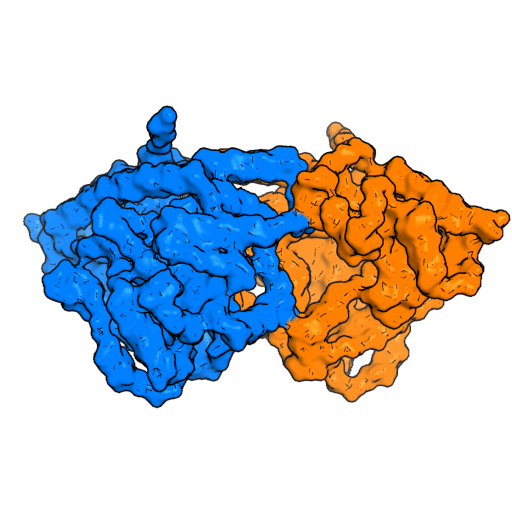9 -19.844 -14.18 1 98.56 194 ALA B O 1
ATOM 4464 N N . LEU B 1 195 ? -22.047 -21.016 -14.203 1 98.62 195 LEU B N 1
ATOM 4465 C CA . LEU B 1 195 ? -22.344 -21.672 -12.93 1 98.62 195 LEU B CA 1
ATOM 4466 C C . LEU B 1 195 ? -22.484 -20.641 -11.812 1 98.62 195 LEU B C 1
ATOM 4468 O O . LEU B 1 195 ? -23.422 -20.703 -11.023 1 98.62 195 LEU B O 1
ATOM 4472 N N . CYS B 1 196 ? -21.547 -19.672 -11.734 1 98.56 196 CYS B N 1
ATOM 4473 C CA . CYS B 1 196 ? -21.609 -18.625 -10.727 1 98.56 196 CYS B CA 1
ATOM 4474 C C . CYS B 1 196 ? -22.906 -17.828 -10.844 1 98.56 196 CYS B C 1
ATOM 4476 O O . CYS B 1 196 ? -23.562 -17.562 -9.836 1 98.56 196 CYS B O 1
ATOM 4478 N N . ARG B 1 197 ? -23.312 -17.484 -12.016 1 97.88 197 ARG B N 1
ATOM 4479 C CA . ARG B 1 197 ? -24.516 -16.703 -12.242 1 97.88 197 ARG B CA 1
ATOM 4480 C C . ARG B 1 197 ? -25.766 -17.469 -11.781 1 97.88 197 ARG B C 1
ATOM 4482 O O . ARG B 1 197 ? -26.641 -16.891 -11.148 1 97.88 197 ARG B O 1
ATOM 4489 N N . ARG B 1 198 ? -25.75 -18.719 -12.117 1 98 198 ARG B N 1
ATOM 4490 C CA . ARG B 1 198 ? -26.906 -19.547 -11.758 1 98 198 ARG B CA 1
ATOM 4491 C C . ARG B 1 198 ? -27.062 -19.625 -10.242 1 98 198 ARG B C 1
ATOM 4493 O O . ARG B 1 198 ? -28.188 -19.75 -9.742 1 98 198 ARG B O 1
ATOM 4500 N N . HIS B 1 199 ? -26.016 -19.5 -9.547 1 98.38 199 HIS B N 1
ATOM 4501 C CA . HIS B 1 199 ? -26.062 -19.734 -8.109 1 98.38 199 HIS B CA 1
ATOM 4502 C C . HIS B 1 199 ? -25.797 -18.453 -7.328 1 98.38 199 HIS B C 1
ATOM 4504 O O . HIS B 1 199 ? -25.547 -18.5 -6.121 1 98.38 199 HIS B O 1
ATOM 4510 N N . GLY B 1 200 ? -25.781 -17.328 -8 1 97.56 200 GLY B N 1
ATOM 4511 C CA . GLY B 1 200 ? -25.641 -16.047 -7.348 1 97.56 200 GLY B CA 1
ATOM 4512 C C . GLY B 1 200 ? -24.25 -15.82 -6.781 1 97.56 200 GLY B C 1
ATOM 4513 O O . GLY B 1 200 ? -24.078 -15.164 -5.754 1 97.56 200 GLY B O 1
ATOM 4514 N N . MET B 1 201 ? -23.219 -16.422 -7.371 1 98.62 201 MET B N 1
ATOM 4515 C CA . MET B 1 201 ? -21.844 -16.281 -6.934 1 98.62 201 MET B CA 1
ATOM 4516 C C . MET B 1 201 ? -21.094 -15.281 -7.809 1 98.62 201 MET B C 1
ATOM 4518 O O . MET B 1 201 ? -21.453 -15.07 -8.969 1 98.62 201 MET B O 1
ATOM 4522 N N . VAL B 1 202 ? -20.094 -14.609 -7.238 1 98.81 202 VAL B N 1
ATOM 4523 C CA . VAL B 1 202 ? -19.156 -13.781 -7.984 1 98.81 202 VAL B CA 1
ATOM 4524 C C . VAL B 1 202 ? -17.984 -14.633 -8.469 1 98.81 202 VAL B C 1
ATOM 4526 O O . VAL B 1 202 ? -17.469 -15.469 -7.723 1 98.81 202 VAL B O 1
ATOM 4529 N N . LEU B 1 203 ? -17.594 -14.57 -9.742 1 98.88 203 LEU B N 1
ATOM 4530 C CA . LEU B 1 203 ? -16.375 -15.18 -10.242 1 98.88 203 LEU B CA 1
ATOM 4531 C C . LEU B 1 203 ? -15.195 -14.219 -10.133 1 98.88 203 LEU B C 1
ATOM 4533 O O . LEU B 1 203 ? -15.219 -13.133 -10.711 1 98.88 203 LEU B O 1
ATOM 4537 N N . VAL B 1 204 ? -14.242 -14.523 -9.367 1 98.94 204 VAL B N 1
ATOM 4538 C CA . VAL B 1 204 ? -13 -13.773 -9.266 1 98.94 204 VAL B CA 1
ATOM 4539 C C . VAL B 1 204 ? -11.875 -14.523 -9.977 1 98.94 204 VAL B C 1
ATOM 4541 O O . VAL B 1 204 ? -11.484 -15.617 -9.547 1 98.94 204 VAL B O 1
ATOM 4544 N N . SER B 1 205 ? -11.375 -13.969 -10.992 1 98.88 205 SER B N 1
ATOM 4545 C CA . SER B 1 205 ? -10.289 -14.555 -11.766 1 98.88 205 SER B CA 1
ATOM 4546 C C . SER B 1 205 ? -8.961 -13.883 -11.445 1 98.88 205 SER B C 1
ATOM 4548 O O . SER B 1 205 ? -8.703 -12.766 -11.898 1 98.88 205 SER B O 1
ATOM 4550 N N . ASP B 1 206 ? -8.156 -14.516 -10.672 1 98.88 206 ASP B N 1
ATOM 4551 C CA . ASP B 1 206 ? -6.789 -14.062 -10.445 1 98.88 206 ASP B CA 1
ATOM 4552 C C . ASP B 1 206 ? -5.887 -14.438 -11.617 1 98.88 206 ASP B C 1
ATOM 4554 O O . ASP B 1 206 ? -5.492 -15.602 -11.758 1 98.88 206 ASP B O 1
ATOM 4558 N N . GLU B 1 207 ? -5.508 -13.445 -12.352 1 98.81 207 GLU B N 1
ATOM 4559 C CA . GLU B 1 207 ? -4.77 -13.703 -13.586 1 98.81 207 GLU B CA 1
ATOM 4560 C C . GLU B 1 207 ? -3.336 -13.188 -13.492 1 98.81 207 GLU B C 1
ATOM 4562 O O . GLU B 1 207 ? -2.803 -12.641 -14.461 1 98.81 207 GLU B O 1
ATOM 4567 N N . ILE B 1 208 ? -2.746 -13.383 -12.312 1 98.56 208 ILE B N 1
ATOM 4568 C CA . ILE B 1 208 ? -1.416 -12.898 -11.961 1 98.56 208 ILE B CA 1
ATOM 4569 C C . ILE B 1 208 ? -0.378 -13.531 -12.891 1 98.56 208 ILE B C 1
ATOM 4571 O O . ILE B 1 208 ? 0.67 -12.938 -13.148 1 98.56 208 ILE B O 1
ATOM 4575 N N . HIS B 1 209 ? -0.644 -14.719 -13.477 1 98.62 209 HIS B N 1
ATOM 4576 C CA . HIS B 1 209 ? 0.315 -15.453 -14.289 1 98.62 209 HIS B CA 1
ATOM 4577 C C . HIS B 1 209 ? -0.026 -15.344 -15.773 1 98.62 209 HIS B C 1
ATOM 4579 O O . HIS B 1 209 ? 0.484 -16.109 -16.594 1 98.62 209 HIS B O 1
ATOM 4585 N N . GLN B 1 210 ? -0.815 -14.391 -16.125 1 98.69 210 GLN B N 1
ATOM 4586 C CA . GLN B 1 210 ? -1.418 -14.312 -17.453 1 98.69 210 GLN B CA 1
ATOM 4587 C C . GLN B 1 210 ? -0.351 -14.195 -18.547 1 98.69 210 GLN B C 1
ATOM 4589 O O . GLN B 1 210 ? -0.54 -14.664 -19.656 1 98.69 210 GLN B O 1
ATOM 4594 N N . ASP B 1 211 ? 0.768 -13.625 -18.234 1 98.69 211 ASP B N 1
ATOM 4595 C CA . ASP B 1 211 ? 1.79 -13.328 -19.234 1 98.69 211 ASP B CA 1
ATOM 4596 C C . ASP B 1 211 ? 2.717 -14.523 -19.438 1 98.69 211 ASP B C 1
ATOM 4598 O O . ASP B 1 211 ? 3.49 -14.555 -20.406 1 98.69 211 ASP B O 1
ATOM 4602 N N . LEU B 1 212 ? 2.652 -15.484 -18.562 1 98.75 212 LEU B N 1
ATOM 4603 C CA . LEU B 1 212 ? 3.658 -16.531 -18.5 1 98.75 212 LEU B CA 1
ATOM 4604 C C . LEU B 1 212 ? 3.17 -17.797 -19.203 1 98.75 212 LEU B C 1
ATOM 4606 O O . LEU B 1 212 ? 3.223 -18.891 -18.625 1 98.75 212 LEU B O 1
ATOM 4610 N N . ALA B 1 213 ? 2.693 -17.656 -20.406 1 98.69 213 ALA B N 1
ATOM 4611 C CA . ALA B 1 213 ? 2.287 -18.766 -21.25 1 98.69 213 ALA B CA 1
ATOM 4612 C C . ALA B 1 213 ? 3.445 -19.234 -22.141 1 98.69 213 ALA B C 1
ATOM 4614 O O . ALA B 1 213 ? 4.148 -18.406 -22.734 1 98.69 213 ALA B O 1
ATOM 4615 N N . PHE B 1 214 ? 3.672 -20.516 -22.219 1 98.56 214 PHE B N 1
ATOM 4616 C CA . PHE B 1 214 ? 4.754 -21.062 -23.031 1 98.56 214 PHE B CA 1
ATOM 4617 C C . PHE B 1 214 ? 4.398 -21.016 -24.516 1 98.56 214 PHE B C 1
ATOM 4619 O O . PHE B 1 214 ? 3.232 -20.844 -24.875 1 98.56 214 PHE B O 1
ATOM 4626 N N . PRO B 1 215 ? 5.5 -21.109 -25.406 1 96.94 215 PRO B N 1
ATOM 4627 C CA . PRO B 1 215 ? 5.23 -21.094 -26.844 1 96.94 215 PRO B CA 1
ATOM 4628 C C . PRO B 1 215 ? 4.176 -22.125 -27.25 1 96.94 215 PRO B C 1
ATOM 4630 O O . PRO B 1 215 ? 4.203 -23.266 -26.797 1 96.94 215 PRO B O 1
ATOM 4633 N N . GLY B 1 216 ? 3.221 -21.656 -28.031 1 96.62 216 GLY B N 1
ATOM 4634 C CA . GLY B 1 216 ? 2.141 -22.516 -28.469 1 96.62 216 GLY B CA 1
ATOM 4635 C C . GLY B 1 216 ? 0.896 -22.406 -27.609 1 96.62 216 GLY B C 1
ATOM 4636 O O . GLY B 1 216 ? -0.161 -22.938 -27.953 1 96.62 216 GLY B O 1
ATOM 4637 N N . HIS B 1 217 ? 0.99 -21.75 -26.484 1 97.56 217 HIS B N 1
ATOM 4638 C CA . HIS B 1 217 ? -0.132 -21.516 -25.578 1 97.56 217 HIS B CA 1
ATOM 4639 C C . HIS B 1 217 ? -0.401 -20.016 -25.422 1 97.56 217 HIS B C 1
ATOM 4641 O O . HIS B 1 217 ? 0.487 -19.188 -25.656 1 97.56 217 HIS B O 1
ATOM 4647 N N . ALA B 1 218 ? -1.624 -19.703 -25.062 1 97.62 218 ALA B N 1
ATOM 4648 C CA . ALA B 1 218 ? -2.02 -18.328 -24.766 1 97.62 218 ALA B CA 1
ATOM 4649 C C . ALA B 1 218 ? -3.053 -18.297 -23.656 1 97.62 218 ALA B C 1
ATOM 4651 O O . ALA B 1 218 ? -3.971 -19.109 -23.609 1 97.62 218 ALA B O 1
ATOM 4652 N N . HIS B 1 219 ? -2.816 -17.359 -22.734 1 97.94 219 HIS B N 1
ATOM 4653 C CA . HIS B 1 219 ? -3.812 -17.125 -21.688 1 97.94 219 HIS B CA 1
ATOM 4654 C C . HIS B 1 219 ? -5.137 -16.656 -22.297 1 97.94 219 HIS B C 1
ATOM 4656 O O . HIS B 1 219 ? -5.152 -15.953 -23.297 1 97.94 219 HIS B O 1
ATOM 4662 N N . VAL B 1 220 ? -6.246 -17.078 -21.656 1 97.5 220 VAL B N 1
ATOM 4663 C CA . VAL B 1 220 ? -7.598 -16.641 -22 1 97.5 220 VAL B CA 1
ATOM 4664 C C . VAL B 1 220 ? -8.156 -15.75 -20.906 1 97.5 220 VAL B C 1
ATOM 4666 O O . VAL B 1 220 ? -8.703 -16.25 -19.906 1 97.5 220 VAL B O 1
ATOM 4669 N N . PRO B 1 221 ? -8.055 -14.422 -21.156 1 98.25 221 PRO B N 1
ATOM 4670 C CA . PRO B 1 221 ? -8.656 -13.578 -20.125 1 98.25 221 PRO B CA 1
ATOM 4671 C C . PRO B 1 221 ? -10.141 -13.875 -19.906 1 98.25 221 PRO B C 1
ATOM 4673 O O . PRO B 1 221 ? -10.891 -14.031 -20.875 1 98.25 221 PRO B O 1
ATOM 4676 N N . ALA B 1 222 ? -10.523 -13.938 -18.656 1 98.56 222 ALA B N 1
ATOM 4677 C CA . ALA B 1 222 ? -11.914 -14.219 -18.328 1 98.56 222 ALA B CA 1
ATOM 4678 C C . ALA B 1 222 ? -12.852 -13.219 -19 1 98.56 222 ALA B C 1
ATOM 4680 O O . ALA B 1 222 ? -13.859 -13.609 -19.594 1 98.56 222 ALA B O 1
ATOM 4681 N N . ALA B 1 223 ? -12.453 -11.961 -18.953 1 97.62 223 ALA B N 1
ATOM 4682 C CA . ALA B 1 223 ? -13.32 -10.898 -19.438 1 97.62 223 ALA B CA 1
ATOM 4683 C C . ALA B 1 223 ? -13.438 -10.945 -20.969 1 97.62 223 ALA B C 1
ATOM 4685 O O . ALA B 1 223 ? -14.414 -10.453 -21.531 1 97.62 223 ALA B O 1
ATOM 4686 N N . ALA B 1 224 ? -12.453 -11.5 -21.625 1 96.75 224 ALA B N 1
ATOM 4687 C CA . ALA B 1 224 ? -12.516 -11.656 -23.062 1 96.75 224 ALA B CA 1
ATOM 4688 C C . ALA B 1 224 ? -13.352 -12.875 -23.453 1 96.75 224 ALA B C 1
ATOM 4690 O O . ALA B 1 224 ? -14.008 -12.883 -24.5 1 96.75 224 ALA B O 1
ATOM 4691 N N . ALA B 1 225 ? -13.344 -13.898 -22.625 1 97.5 225 ALA B N 1
ATOM 4692 C CA . ALA B 1 225 ? -14.008 -15.164 -22.922 1 97.5 225 ALA B CA 1
ATOM 4693 C C . ALA B 1 225 ? -15.5 -15.078 -22.641 1 97.5 225 ALA B C 1
ATOM 4695 O O . ALA B 1 225 ? -16.312 -15.758 -23.281 1 97.5 225 ALA B O 1
ATOM 4696 N N . ILE B 1 226 ? -15.867 -14.273 -21.672 1 97.12 226 ILE B N 1
ATOM 4697 C CA . ILE B 1 226 ? -17.234 -14.219 -21.156 1 97.12 226 ILE B CA 1
ATOM 4698 C C . ILE B 1 226 ? -18 -13.078 -21.828 1 97.12 226 ILE B C 1
ATOM 4700 O O . ILE B 1 226 ? -17.547 -11.93 -21.797 1 97.12 226 ILE B O 1
ATOM 4704 N N . ASP B 1 227 ? -19.109 -13.297 -22.344 1 91.94 227 ASP B N 1
ATOM 4705 C CA . ASP B 1 227 ? -19.875 -12.297 -23.062 1 91.94 227 ASP B CA 1
ATOM 4706 C C . ASP B 1 227 ? -20.531 -11.305 -22.109 1 91.94 227 ASP B C 1
ATOM 4708 O O . ASP B 1 227 ? -20.312 -10.094 -22.219 1 91.94 227 ASP B O 1
ATOM 4712 N N . ASP B 1 228 ? -21.328 -11.812 -21.234 1 94.94 228 ASP B N 1
ATOM 4713 C CA . ASP B 1 228 ? -21.953 -11.016 -20.188 1 94.94 228 ASP B CA 1
ATOM 4714 C C . ASP B 1 228 ? -21.141 -11.094 -18.891 1 94.94 228 ASP B C 1
ATOM 4716 O O . ASP B 1 228 ? -21.312 -12.023 -18.109 1 94.94 228 ASP B O 1
ATOM 4720 N N . THR B 1 229 ? -20.375 -10.031 -18.641 1 95.81 229 THR B N 1
ATOM 4721 C CA . THR B 1 229 ? -19.359 -10.102 -17.578 1 95.81 229 THR B CA 1
ATOM 4722 C C . THR B 1 229 ? -19.969 -9.727 -16.234 1 95.81 229 THR B C 1
ATOM 4724 O O . THR B 1 229 ? -19.234 -9.406 -15.289 1 95.81 229 THR B O 1
ATOM 4727 N N . GLU B 1 230 ? -21.312 -9.664 -16.125 1 96.81 230 GLU B N 1
ATOM 4728 C CA . GLU B 1 230 ? -21.922 -9.445 -14.828 1 96.81 230 GLU B CA 1
ATOM 4729 C C . GLU B 1 230 ? -21.406 -10.445 -13.797 1 96.81 230 GLU B C 1
ATOM 4731 O O . GLU B 1 230 ? -21.281 -11.641 -14.094 1 96.81 230 GLU B O 1
ATOM 4736 N N . GLY B 1 231 ? -21.047 -10 -12.617 1 98 231 GLY B N 1
ATOM 4737 C CA . GLY B 1 231 ? -20.594 -10.883 -11.555 1 98 231 GLY B CA 1
ATOM 4738 C C . GLY B 1 231 ? -19.141 -11.289 -11.711 1 98 231 GLY B C 1
ATOM 4739 O O . GLY B 1 231 ? -18.672 -12.219 -11.047 1 98 231 GLY B O 1
ATOM 4740 N N . LEU B 1 232 ? -18.375 -10.562 -12.57 1 98.62 232 LEU B N 1
ATOM 4741 C CA . LEU B 1 232 ? -17 -10.938 -12.844 1 98.62 232 LEU B CA 1
ATOM 4742 C C . LEU B 1 232 ? -16.031 -9.922 -12.25 1 98.62 232 LEU B C 1
ATOM 4744 O O . LEU B 1 232 ? -16.25 -8.711 -12.352 1 98.62 232 LEU B O 1
ATOM 4748 N N . VAL B 1 233 ? -15.008 -10.328 -11.539 1 98.88 233 VAL B N 1
ATOM 4749 C CA . VAL B 1 233 ? -13.852 -9.562 -11.094 1 98.88 233 VAL B CA 1
ATOM 4750 C C . VAL B 1 233 ? -12.57 -10.172 -11.656 1 98.88 233 VAL B C 1
ATOM 4752 O O . VAL B 1 233 ? -12.344 -11.375 -11.523 1 98.88 233 VAL B O 1
ATOM 4755 N N . VAL B 1 234 ? -11.742 -9.383 -12.32 1 98.88 234 VAL B N 1
ATOM 4756 C CA . VAL B 1 234 ? -10.484 -9.844 -12.883 1 98.88 234 VAL B CA 1
ATOM 4757 C C . VAL B 1 234 ? -9.32 -9.133 -12.195 1 98.88 234 VAL B C 1
ATOM 4759 O O . VAL B 1 234 ? -9.336 -7.91 -12.039 1 98.88 234 VAL B O 1
ATOM 4762 N N . MET B 1 235 ? -8.352 -9.891 -11.781 1 98.81 235 MET B N 1
ATOM 4763 C CA . MET B 1 235 ? -7.188 -9.328 -11.109 1 98.81 235 MET B CA 1
ATOM 4764 C C . MET B 1 235 ? -5.914 -9.625 -11.898 1 98.81 235 MET B C 1
ATOM 4766 O O . MET B 1 235 ? -5.762 -10.711 -12.461 1 98.81 235 MET B O 1
ATOM 4770 N N . SER B 1 236 ? -5.055 -8.672 -12 1 98.75 236 SER B N 1
ATOM 4771 C CA . SER B 1 236 ? -3.756 -8.828 -12.648 1 98.75 236 SER B CA 1
ATOM 4772 C C . SER B 1 236 ? -2.713 -7.906 -12.023 1 98.75 236 SER B C 1
ATOM 4774 O O . SER B 1 236 ? -3.055 -7.004 -11.258 1 98.75 236 SER B O 1
ATOM 4776 N N . ALA B 1 237 ? -1.511 -8.156 -12.281 1 98.69 237 ALA B N 1
ATOM 4777 C CA . ALA B 1 237 ? -0.382 -7.344 -11.836 1 98.69 237 ALA B CA 1
ATOM 4778 C C . ALA B 1 237 ? 0.882 -7.676 -12.625 1 98.69 237 ALA B C 1
ATOM 4780 O O . ALA B 1 237 ? 0.975 -8.742 -13.242 1 98.69 237 ALA B O 1
ATOM 4781 N N . ALA B 1 238 ? 1.835 -6.793 -12.539 1 98.56 238 ALA B N 1
ATOM 4782 C CA . ALA B 1 238 ? 3.127 -7 -13.188 1 98.56 238 ALA B CA 1
ATOM 4783 C C . ALA B 1 238 ? 4.055 -7.832 -12.305 1 98.56 238 ALA B C 1
ATOM 4785 O O . ALA B 1 238 ? 5.117 -8.273 -12.75 1 98.56 238 ALA B O 1
ATOM 4786 N N . SER B 1 239 ? 3.664 -8.148 -11.148 1 97.94 239 SER B N 1
ATOM 4787 C CA . SER B 1 239 ? 4.543 -8.586 -10.062 1 97.94 239 SER B CA 1
ATOM 4788 C C . SER B 1 239 ? 5.238 -9.898 -10.406 1 97.94 239 SER B C 1
ATOM 4790 O O . SER B 1 239 ? 6.445 -10.031 -10.195 1 97.94 239 SER B O 1
ATOM 4792 N N . LYS B 1 240 ? 4.477 -10.906 -10.891 1 98.38 240 LYS B N 1
ATOM 4793 C CA . LYS B 1 240 ? 5.078 -12.203 -11.164 1 98.38 240 LYS B CA 1
ATOM 4794 C C . LYS B 1 240 ? 5.836 -12.195 -12.492 1 98.38 240 LYS B C 1
ATOM 4796 O O . LYS B 1 240 ? 6.902 -12.805 -12.602 1 98.38 240 LYS B O 1
ATOM 4801 N N . THR B 1 241 ? 5.297 -11.523 -13.438 1 98.5 241 THR B N 1
ATOM 4802 C CA . THR B 1 241 ? 5.891 -11.445 -14.766 1 98.5 241 THR B CA 1
ATOM 4803 C C . THR B 1 241 ? 7.25 -10.758 -14.711 1 98.5 241 THR B C 1
ATOM 4805 O O . THR B 1 241 ? 8.219 -11.234 -15.305 1 98.5 241 THR B O 1
ATOM 4808 N N . PHE B 1 242 ? 7.324 -9.703 -13.961 1 98.44 242 PHE B N 1
ATOM 4809 C CA . PHE B 1 242 ? 8.492 -8.844 -14.031 1 98.44 242 PHE B CA 1
ATOM 4810 C C . PHE B 1 242 ? 9.281 -8.891 -12.727 1 98.44 242 PHE B C 1
ATOM 4812 O O . PHE B 1 242 ? 10.242 -8.141 -12.555 1 98.44 242 PHE B O 1
ATOM 4819 N N . ASP B 1 243 ? 8.883 -9.719 -11.805 1 96.56 243 ASP B N 1
ATOM 4820 C CA . ASP B 1 243 ? 9.555 -9.883 -10.516 1 96.56 243 ASP B CA 1
ATOM 4821 C C . ASP B 1 243 ? 9.633 -8.562 -9.766 1 96.56 243 ASP B C 1
ATOM 4823 O O . ASP B 1 243 ? 10.711 -8.141 -9.344 1 96.56 243 ASP B O 1
ATOM 4827 N N . VAL B 1 244 ? 8.461 -7.949 -9.562 1 98 244 VAL B N 1
ATOM 4828 C CA . VAL B 1 244 ? 8.438 -6.656 -8.891 1 98 244 VAL B CA 1
ATOM 4829 C C . VAL B 1 244 ? 7.402 -6.676 -7.77 1 98 244 VAL B C 1
ATOM 4831 O O . VAL B 1 244 ? 6.75 -5.664 -7.5 1 98 244 VAL B O 1
ATOM 4834 N N . ALA B 1 245 ? 7.223 -7.863 -7.129 1 97.56 245 ALA B N 1
ATOM 4835 C CA . ALA B 1 245 ? 6.18 -8.055 -6.125 1 97.56 245 ALA B CA 1
ATOM 4836 C C . ALA B 1 245 ? 6.398 -7.141 -4.926 1 97.56 245 ALA B C 1
ATOM 4838 O O . ALA B 1 245 ? 5.445 -6.77 -4.238 1 97.56 245 ALA B O 1
ATOM 4839 N N . GLY B 1 246 ? 7.613 -6.738 -4.656 1 97.25 246 GLY B N 1
ATOM 4840 C CA . GLY B 1 246 ? 7.91 -5.879 -3.518 1 97.25 246 GLY B CA 1
ATOM 4841 C C . GLY B 1 246 ? 7.332 -4.484 -3.654 1 97.25 246 GLY B C 1
ATOM 4842 O O . GLY B 1 246 ? 7.262 -3.736 -2.678 1 97.25 246 GLY B O 1
ATOM 4843 N N . LEU B 1 247 ? 6.953 -4.105 -4.836 1 97.88 247 LEU B N 1
ATOM 4844 C CA . LEU B 1 247 ? 6.422 -2.77 -5.082 1 97.88 247 LEU B CA 1
ATOM 4845 C C . LEU B 1 247 ? 4.941 -2.695 -4.719 1 97.88 247 LEU B C 1
ATOM 4847 O O . LEU B 1 247 ? 4.383 -1.604 -4.594 1 97.88 247 LEU B O 1
ATOM 4851 N N . ARG B 1 248 ? 4.277 -3.787 -4.574 1 97.88 248 ARG B N 1
ATOM 4852 C CA . ARG B 1 248 ? 2.924 -3.887 -4.043 1 97.88 248 ARG B CA 1
ATOM 4853 C C . ARG B 1 248 ? 1.938 -3.105 -4.902 1 97.88 248 ARG B C 1
ATOM 4855 O O . ARG B 1 248 ? 1.212 -2.246 -4.398 1 97.88 248 ARG B O 1
ATOM 4862 N N . THR B 1 249 ? 1.846 -3.438 -6.137 1 98.25 249 THR B N 1
ATOM 4863 C CA . THR B 1 249 ? 0.884 -2.828 -7.047 1 98.25 249 THR B CA 1
ATOM 4864 C C . THR B 1 249 ? 0.029 -3.895 -7.723 1 98.25 249 THR B C 1
ATOM 4866 O O . THR B 1 249 ? 0.553 -4.77 -8.414 1 98.25 249 THR B O 1
ATOM 4869 N N . GLY B 1 250 ? -1.215 -3.891 -7.453 1 98.44 250 GLY B N 1
ATOM 4870 C CA . GLY B 1 250 ? -2.188 -4.781 -8.07 1 98.44 250 GLY B CA 1
ATOM 4871 C C . GLY B 1 250 ? -3.303 -4.039 -8.781 1 98.44 250 GLY B C 1
ATOM 4872 O O . GLY B 1 250 ? -3.578 -2.879 -8.477 1 98.44 250 GLY B O 1
ATOM 4873 N N . LEU B 1 251 ? -3.898 -4.645 -9.75 1 98.75 251 LEU B N 1
ATOM 4874 C CA . LEU B 1 251 ? -4.984 -4.074 -10.547 1 98.75 251 LEU B CA 1
ATOM 4875 C C . LEU B 1 251 ? -6.215 -4.973 -10.5 1 98.75 251 LEU B C 1
ATOM 4877 O O . LEU B 1 251 ? -6.117 -6.184 -10.719 1 98.75 251 LEU B O 1
ATOM 4881 N N . VAL B 1 252 ? -7.324 -4.395 -10.195 1 98.75 252 VAL B N 1
ATOM 4882 C CA . VAL B 1 252 ? -8.602 -5.109 -10.156 1 98.75 252 VAL B CA 1
ATOM 4883 C C . VAL B 1 252 ? -9.57 -4.48 -11.148 1 98.75 252 VAL B C 1
ATOM 4885 O O . VAL B 1 252 ? -9.891 -3.293 -11.047 1 98.75 252 VAL B O 1
ATOM 4888 N N . TRP B 1 253 ? -9.93 -5.207 -12.109 1 98.75 253 TRP B N 1
ATOM 4889 C CA . TRP B 1 253 ? -10.953 -4.797 -13.062 1 98.75 253 TRP B CA 1
ATOM 4890 C C . TRP B 1 253 ? -12.305 -5.402 -12.711 1 98.75 253 TRP B C 1
ATOM 4892 O O . TRP B 1 253 ? -12.43 -6.621 -12.562 1 98.75 253 TRP B O 1
ATOM 4902 N N . ILE B 1 254 ? -13.328 -4.613 -12.484 1 98.44 254 ILE B N 1
ATOM 4903 C CA . ILE B 1 254 ? -14.648 -5.094 -12.078 1 98.44 254 ILE B CA 1
ATOM 4904 C C . ILE B 1 254 ? -15.68 -4.723 -13.141 1 98.44 254 ILE B C 1
ATOM 4906 O O . ILE B 1 254 ? -15.844 -3.547 -13.477 1 98.44 254 ILE B O 1
ATOM 4910 N N . ALA B 1 255 ? -16.391 -5.605 -13.594 1 93.19 255 ALA B N 1
ATOM 4911 C CA . ALA B 1 255 ? -17.203 -5.52 -14.812 1 93.19 255 ALA B CA 1
ATOM 4912 C C . ALA B 1 255 ? -18.422 -4.645 -14.586 1 93.19 255 ALA B C 1
ATOM 4914 O O . ALA B 1 255 ? -18.703 -3.744 -15.383 1 93.19 255 ALA B O 1
ATOM 4915 N N . ASP B 1 256 ? -19.219 -5 -13.5 1 94.75 256 ASP B N 1
ATOM 4916 C CA . ASP B 1 256 ? -20.516 -4.332 -13.391 1 94.75 256 ASP B CA 1
ATOM 4917 C C . ASP B 1 256 ? -20.484 -3.264 -12.297 1 94.75 256 ASP B C 1
ATOM 4919 O O . ASP B 1 256 ? -19.656 -3.312 -11.391 1 94.75 256 ASP B O 1
ATOM 4923 N N . ASP B 1 257 ? -21.391 -2.346 -12.398 1 96.75 257 ASP B N 1
ATOM 4924 C CA . ASP B 1 257 ? -21.406 -1.132 -11.586 1 96.75 257 ASP B CA 1
ATOM 4925 C C . ASP B 1 257 ? -21.703 -1.451 -10.125 1 96.75 257 ASP B C 1
ATOM 4927 O O . ASP B 1 257 ? -21.172 -0.811 -9.219 1 96.75 257 ASP B O 1
ATOM 4931 N N . ASP B 1 258 ? -22.531 -2.395 -9.938 1 96.88 258 ASP B N 1
ATOM 4932 C CA . ASP B 1 258 ? -22.922 -2.711 -8.57 1 96.88 258 ASP B CA 1
ATOM 4933 C C . ASP B 1 258 ? -21.75 -3.25 -7.77 1 96.88 258 ASP B C 1
ATOM 4935 O O . ASP B 1 258 ? -21.484 -2.793 -6.652 1 96.88 258 ASP B O 1
ATOM 4939 N N . LEU B 1 259 ? -21.078 -4.254 -8.336 1 97.81 259 LEU B N 1
ATOM 4940 C CA . LEU B 1 259 ? -19.891 -4.797 -7.676 1 97.81 259 LEU B CA 1
ATOM 4941 C C . LEU B 1 259 ? -18.812 -3.729 -7.535 1 97.81 259 LEU B C 1
ATOM 4943 O O . LEU B 1 259 ? -18.141 -3.662 -6.508 1 97.81 259 LEU B O 1
ATOM 4947 N N . ARG B 1 260 ? -18.672 -2.941 -8.539 1 97.75 260 ARG B N 1
ATOM 4948 C CA . ARG B 1 260 ? -17.672 -1.883 -8.531 1 97.75 260 ARG B CA 1
ATOM 4949 C C . ARG B 1 260 ? -17.938 -0.881 -7.414 1 97.75 260 ARG B C 1
ATOM 4951 O O . ARG B 1 260 ? -17.016 -0.434 -6.738 1 97.75 260 ARG B O 1
ATOM 4958 N N . ASP B 1 261 ? -19.172 -0.513 -7.246 1 98 261 ASP B N 1
ATOM 4959 C CA . ASP B 1 261 ? -19.531 0.442 -6.207 1 98 261 ASP B CA 1
ATOM 4960 C C . ASP B 1 261 ? -19.234 -0.115 -4.816 1 98 261 ASP B C 1
ATOM 4962 O O . ASP B 1 261 ? -18.734 0.603 -3.951 1 98 261 ASP B O 1
ATOM 4966 N N . LYS B 1 262 ? -19.594 -1.356 -4.625 1 98 262 LYS B N 1
ATOM 4967 C CA . LYS B 1 262 ? -19.344 -2 -3.34 1 98 262 LYS B CA 1
ATOM 4968 C C . LYS B 1 262 ? -17.844 -2.055 -3.047 1 98 262 LYS B C 1
ATOM 4970 O O . LYS B 1 262 ? -17.406 -1.68 -1.957 1 98 262 LYS B O 1
ATOM 4975 N N . PHE B 1 263 ? -17.094 -2.502 -4.016 1 98.75 263 PHE B N 1
ATOM 4976 C CA . PHE B 1 263 ? -15.648 -2.555 -3.881 1 98.75 263 PHE B CA 1
ATOM 4977 C C . PHE B 1 263 ? -15.07 -1.159 -3.674 1 98.75 263 PHE B C 1
ATOM 4979 O O . PHE B 1 263 ? -14.234 -0.951 -2.791 1 98.75 263 PHE B O 1
ATOM 4986 N N . GLY B 1 264 ? -15.523 -0.247 -4.461 1 98.69 264 GLY B N 1
ATOM 4987 C CA . GLY B 1 264 ? -15.039 1.123 -4.43 1 98.69 264 GLY B CA 1
ATOM 4988 C C . GLY B 1 264 ? -15.281 1.813 -3.102 1 98.69 264 GLY B C 1
ATOM 4989 O O . GLY B 1 264 ? -14.461 2.611 -2.648 1 98.69 264 GLY B O 1
ATOM 4990 N N . ARG B 1 265 ? -16.391 1.534 -2.486 1 98.31 265 ARG B N 1
ATOM 4991 C CA . ARG B 1 265 ? -16.719 2.129 -1.192 1 98.31 265 ARG B CA 1
ATOM 4992 C C . ARG B 1 265 ? -15.672 1.753 -0.146 1 98.31 265 ARG B C 1
ATOM 4994 O O . ARG B 1 265 ? -15.164 2.617 0.572 1 98.31 265 ARG B O 1
ATOM 5001 N N . LEU B 1 266 ? -15.375 0.475 -0.083 1 98.56 266 LEU B N 1
ATOM 5002 C CA . LEU B 1 266 ? -14.367 0.037 0.876 1 98.56 266 LEU B CA 1
ATOM 5003 C C . LEU B 1 266 ? -12.984 0.551 0.486 1 98.56 266 LEU B C 1
ATOM 5005 O O . LEU B 1 266 ? -12.211 0.973 1.347 1 98.56 266 LEU B O 1
ATOM 5009 N N . HIS B 1 267 ? -12.703 0.478 -0.802 1 98.69 267 HIS B N 1
ATOM 5010 C CA . HIS B 1 267 ? -11.445 0.972 -1.352 1 98.69 267 HIS B CA 1
ATOM 5011 C C . HIS B 1 267 ? -11.195 2.42 -0.945 1 98.69 267 HIS B C 1
ATOM 5013 O O . HIS B 1 267 ? -10.109 2.76 -0.477 1 98.69 267 HIS B O 1
ATOM 5019 N N . ARG B 1 268 ? -12.172 3.275 -1.032 1 98.12 268 ARG B N 1
ATOM 5020 C CA . ARG B 1 268 ? -12.078 4.684 -0.664 1 98.12 268 ARG B CA 1
ATOM 5021 C C . ARG B 1 268 ? -12.023 4.852 0.851 1 98.12 268 ARG B C 1
ATOM 5023 O O . ARG B 1 268 ? -11.273 5.688 1.363 1 98.12 268 ARG B O 1
ATOM 5030 N N . ALA B 1 269 ? -12.82 4.062 1.537 1 98.5 269 ALA B N 1
ATOM 5031 C CA . ALA B 1 269 ? -12.859 4.133 2.996 1 98.5 269 ALA B CA 1
ATOM 5032 C C . ALA B 1 269 ? -11.484 3.836 3.592 1 98.5 269 ALA B C 1
ATOM 5034 O O . ALA B 1 269 ? -11.102 4.422 4.609 1 98.5 269 ALA B O 1
ATOM 5035 N N . LEU B 1 270 ? -10.75 2.984 2.922 1 98.62 270 LEU B N 1
ATOM 5036 C CA . LEU B 1 270 ? -9.453 2.564 3.428 1 98.62 270 LEU B CA 1
ATOM 5037 C C . LEU B 1 270 ? -8.336 3.416 2.832 1 98.62 270 LEU B C 1
ATOM 5039 O O . LEU B 1 270 ? -7.156 3.211 3.139 1 98.62 270 LEU B O 1
ATOM 5043 N N . ASP B 1 271 ? -8.695 4.34 1.986 1 97.56 271 ASP B N 1
ATOM 5044 C CA . ASP B 1 271 ? -7.758 5.277 1.377 1 97.56 271 ASP B CA 1
ATOM 5045 C C . ASP B 1 271 ? -6.66 4.535 0.617 1 97.56 271 ASP B C 1
ATOM 5047 O O . ASP B 1 271 ? -5.473 4.793 0.827 1 97.56 271 ASP B O 1
ATOM 5051 N N . ILE B 1 272 ? -7.078 3.623 -0.246 1 97.12 272 ILE B N 1
ATOM 5052 C CA . ILE B 1 272 ? -6.133 2.818 -1.01 1 97.12 272 ILE B CA 1
ATOM 5053 C C . ILE B 1 272 ? -5.68 3.59 -2.246 1 97.12 272 ILE B C 1
ATOM 5055 O O . ILE B 1 272 ? -6.504 4.039 -3.043 1 97.12 272 ILE B O 1
ATOM 5059 N N . GLN B 1 273 ? -4.355 3.76 -2.352 1 94.31 273 GLN B N 1
ATOM 5060 C CA . GLN B 1 273 ? -3.721 4.406 -3.494 1 94.31 273 GLN B CA 1
ATOM 5061 C C . GLN B 1 273 ? -2.369 3.771 -3.807 1 94.31 273 GLN B C 1
ATOM 5063 O O . GLN B 1 273 ? -1.646 3.361 -2.896 1 94.31 273 GLN B O 1
ATOM 5068 N N . PRO B 1 274 ? -2.055 3.66 -5.043 1 94.94 274 PRO B N 1
ATOM 5069 C CA . PRO B 1 274 ? -0.737 3.102 -5.355 1 94.94 274 PRO B CA 1
ATOM 5070 C C . PRO B 1 274 ? 0.408 3.988 -4.875 1 94.94 274 PRO B C 1
ATOM 5072 O O . PRO B 1 274 ? 0.216 5.188 -4.652 1 94.94 274 PRO B O 1
ATOM 5075 N N . ASN B 1 275 ? 1.517 3.412 -4.664 1 97.44 275 ASN B N 1
ATOM 5076 C CA . ASN B 1 275 ? 2.729 4.172 -4.367 1 97.44 275 ASN B CA 1
ATOM 5077 C C . ASN B 1 275 ? 3.451 4.594 -5.645 1 97.44 275 ASN B C 1
ATOM 5079 O O . ASN B 1 275 ? 3.293 3.959 -6.688 1 97.44 275 ASN B O 1
ATOM 5083 N N . ILE B 1 276 ? 4.254 5.582 -5.582 1 97.06 276 ILE B N 1
ATOM 5084 C CA . ILE B 1 276 ? 4.828 6.246 -6.746 1 97.06 276 ILE B CA 1
ATOM 5085 C C . ILE B 1 276 ? 5.793 5.301 -7.457 1 97.06 276 ILE B C 1
ATOM 5087 O O . ILE B 1 276 ? 5.895 5.312 -8.688 1 97.06 276 ILE B O 1
ATOM 5091 N N . ALA B 1 277 ? 6.555 4.488 -6.707 1 97.5 277 ALA B N 1
ATOM 5092 C CA . ALA B 1 277 ? 7.496 3.557 -7.316 1 97.5 277 ALA B CA 1
ATOM 5093 C C . ALA B 1 277 ? 6.766 2.459 -8.086 1 97.5 277 ALA B C 1
ATOM 5095 O O . ALA B 1 277 ? 7.141 2.129 -9.211 1 97.5 277 ALA B O 1
ATOM 5096 N N . GLY B 1 278 ? 5.727 1.881 -7.426 1 97.75 278 GLY B N 1
ATOM 5097 C CA . GLY B 1 278 ? 4.914 0.885 -8.109 1 97.75 278 GLY B CA 1
ATOM 5098 C C . GLY B 1 278 ? 4.254 1.415 -9.367 1 97.75 278 GLY B C 1
ATOM 5099 O O . GLY B 1 278 ? 4.188 0.716 -10.383 1 97.75 278 GLY B O 1
ATOM 5100 N N . HIS B 1 279 ? 3.754 2.625 -9.289 1 97.62 279 HIS B N 1
ATOM 5101 C CA . HIS B 1 279 ? 3.152 3.287 -10.438 1 97.62 279 HIS B CA 1
ATOM 5102 C C . HIS B 1 279 ? 4.148 3.404 -11.586 1 97.62 279 HIS B C 1
ATOM 5104 O O . HIS B 1 279 ? 3.869 2.953 -12.703 1 97.62 279 HIS B O 1
ATOM 5110 N N . ALA B 1 280 ? 5.328 3.955 -11.32 1 97 280 ALA B N 1
ATOM 5111 C CA . ALA B 1 280 ? 6.332 4.223 -12.352 1 97 280 ALA B CA 1
ATOM 5112 C C . ALA B 1 280 ? 6.828 2.924 -12.984 1 97 280 ALA B C 1
ATOM 5114 O O . ALA B 1 280 ? 6.93 2.818 -14.203 1 97 280 ALA B O 1
ATOM 5115 N N . VAL B 1 281 ? 7.066 1.97 -12.164 1 97.81 281 VAL B N 1
ATOM 5116 C CA . VAL B 1 281 ? 7.652 0.715 -12.625 1 97.81 281 VAL B CA 1
ATOM 5117 C C . VAL B 1 281 ? 6.617 -0.081 -13.406 1 97.81 281 VAL B C 1
ATOM 5119 O O . VAL B 1 281 ? 6.934 -0.668 -14.445 1 97.81 281 VAL B O 1
ATOM 5122 N N . THR B 1 282 ? 5.367 -0.111 -12.922 1 98.44 282 THR B N 1
ATOM 5123 C CA . THR B 1 282 ? 4.32 -0.833 -13.633 1 98.44 282 THR B CA 1
ATOM 5124 C C . THR B 1 282 ? 4.07 -0.208 -15.008 1 98.44 282 THR B C 1
ATOM 5126 O O . THR B 1 282 ? 3.91 -0.919 -16 1 98.44 282 THR B O 1
ATOM 5129 N N . CYS B 1 283 ? 4.051 1.126 -15.055 1 98.38 283 CYS B N 1
ATOM 5130 C CA . CYS B 1 283 ? 3.873 1.804 -16.328 1 98.38 283 CYS B CA 1
ATOM 5131 C C . CYS B 1 283 ? 5.004 1.459 -17.297 1 98.38 283 CYS B C 1
ATOM 5133 O O . CYS B 1 283 ? 4.77 1.261 -18.484 1 98.38 283 CYS B O 1
ATOM 5135 N N . ALA B 1 284 ? 6.23 1.388 -16.766 1 98.44 284 ALA B N 1
ATOM 5136 C CA . ALA B 1 284 ? 7.387 1.045 -17.594 1 98.44 284 ALA B CA 1
ATOM 5137 C C . ALA B 1 284 ? 7.32 -0.408 -18.047 1 98.44 284 ALA B C 1
ATOM 5139 O O . ALA B 1 284 ? 7.75 -0.735 -19.156 1 98.44 284 ALA B O 1
ATOM 5140 N N . ALA B 1 285 ? 6.82 -1.271 -17.188 1 98.69 285 ALA B N 1
ATOM 5141 C CA . ALA B 1 285 ? 6.672 -2.686 -17.516 1 98.69 285 ALA B CA 1
ATOM 5142 C C . ALA B 1 285 ? 5.68 -2.885 -18.656 1 98.69 285 ALA B C 1
ATOM 5144 O O . ALA B 1 285 ? 5.953 -3.623 -19.609 1 98.69 285 ALA B O 1
ATOM 5145 N N . TYR B 1 286 ? 4.535 -2.279 -18.531 1 98.75 286 TYR B N 1
ATOM 5146 C CA . TYR B 1 286 ? 3.477 -2.393 -19.531 1 98.75 286 TYR B CA 1
ATOM 5147 C C . TYR B 1 286 ? 3.76 -1.501 -20.734 1 98.75 286 TYR B C 1
ATOM 5149 O O . TYR B 1 286 ? 3.057 -0.513 -20.953 1 98.75 286 TYR B O 1
ATOM 5157 N N . SER B 1 287 ? 4.77 -1.814 -21.5 1 98.62 287 SER B N 1
ATOM 5158 C CA . SER B 1 287 ? 5.285 -1.095 -22.656 1 98.62 287 SER B CA 1
ATOM 5159 C C . SER B 1 287 ? 5.777 -2.059 -23.734 1 98.62 287 SER B C 1
ATOM 5161 O O . SER B 1 287 ? 5.887 -3.262 -23.484 1 98.62 287 SER B O 1
ATOM 5163 N N . PRO B 1 288 ? 6.02 -1.514 -24.953 1 98.31 288 PRO B N 1
ATOM 5164 C CA . PRO B 1 288 ? 6.598 -2.383 -25.984 1 98.31 288 PRO B CA 1
ATOM 5165 C C . PRO B 1 288 ? 7.93 -3 -25.562 1 98.31 288 PRO B C 1
ATOM 5167 O O . PRO B 1 288 ? 8.203 -4.16 -25.875 1 98.31 288 PRO B O 1
ATOM 5170 N N . GLU B 1 289 ? 8.742 -2.236 -24.797 1 98.25 289 GLU B N 1
ATOM 5171 C CA . GLU B 1 289 ? 10.016 -2.754 -24.312 1 98.25 289 GLU B CA 1
ATOM 5172 C C . GLU B 1 289 ? 9.797 -3.873 -23.297 1 98.25 289 GLU B C 1
ATOM 5174 O O . GLU B 1 289 ? 10.516 -4.871 -23.297 1 98.25 289 GLU B O 1
ATOM 5179 N N . GLY B 1 290 ? 8.797 -3.678 -22.438 1 98.5 290 GLY B N 1
ATOM 5180 C CA . GLY B 1 290 ? 8.445 -4.738 -21.516 1 98.5 290 GLY B CA 1
ATOM 5181 C C . GLY B 1 290 ? 7.953 -5.996 -22.203 1 98.5 290 GLY B C 1
ATOM 5182 O O . GLY B 1 290 ? 8.305 -7.105 -21.797 1 98.5 290 GLY B O 1
ATOM 5183 N N . ALA B 1 291 ? 7.164 -5.793 -23.234 1 98.44 291 ALA B N 1
ATOM 5184 C CA . ALA B 1 291 ? 6.641 -6.926 -23.984 1 98.44 291 ALA B CA 1
ATOM 5185 C C . ALA B 1 291 ? 7.77 -7.734 -24.609 1 98.44 291 ALA B C 1
ATOM 5187 O O . ALA B 1 291 ? 7.75 -8.969 -24.594 1 98.44 291 ALA B O 1
ATOM 5188 N N . ALA B 1 292 ? 8.734 -7.059 -25.172 1 98.25 292 ALA B N 1
ATOM 5189 C CA . ALA B 1 292 ? 9.883 -7.73 -25.781 1 98.25 292 ALA B CA 1
ATOM 5190 C C . ALA B 1 292 ? 10.656 -8.539 -24.734 1 98.25 292 ALA B C 1
ATOM 5192 O O . ALA B 1 292 ? 11.133 -9.641 -25.031 1 98.25 292 ALA B O 1
ATOM 5193 N N . TRP B 1 293 ? 10.82 -7.984 -23.578 1 98.38 293 TRP B N 1
ATOM 5194 C CA . TRP B 1 293 ? 11.516 -8.672 -22.5 1 98.38 293 TRP B CA 1
ATOM 5195 C C . TRP B 1 293 ? 10.773 -9.938 -22.094 1 98.38 293 TRP B C 1
ATOM 5197 O O . TRP B 1 293 ? 11.383 -10.992 -21.891 1 98.38 293 TRP B O 1
ATOM 5207 N N . VAL B 1 294 ? 9.461 -9.883 -22 1 98.56 294 VAL B N 1
ATOM 5208 C CA . VAL B 1 294 ? 8.648 -11.031 -21.609 1 98.56 294 VAL B CA 1
ATOM 5209 C C . VAL B 1 294 ? 8.758 -12.125 -22.656 1 98.56 294 VAL B C 1
ATOM 5211 O O . VAL B 1 294 ? 8.836 -13.312 -22.328 1 98.56 294 VAL B O 1
ATOM 5214 N N . ASP B 1 295 ? 8.75 -11.734 -23.953 1 98.12 295 ASP B N 1
ATOM 5215 C CA . ASP B 1 295 ? 8.906 -12.727 -25.016 1 98.12 295 ASP B CA 1
ATOM 5216 C C . ASP B 1 295 ? 10.211 -13.5 -24.859 1 98.12 295 ASP B C 1
ATOM 5218 O O . ASP B 1 295 ? 10.234 -14.727 -24.984 1 98.12 295 ASP B O 1
ATOM 5222 N N . ALA B 1 296 ? 11.258 -12.766 -24.609 1 98.12 296 ALA B N 1
ATOM 5223 C CA . ALA B 1 296 ? 12.555 -13.398 -24.406 1 98.12 296 ALA B CA 1
ATOM 5224 C C . ALA B 1 296 ? 12.57 -14.258 -23.156 1 98.12 296 ALA B C 1
ATOM 5226 O O . ALA B 1 296 ? 13.164 -15.336 -23.141 1 98.12 296 ALA B O 1
ATOM 5227 N N . LEU B 1 297 ? 11.977 -13.75 -22.125 1 98.19 297 LEU B N 1
ATOM 5228 C CA . LEU B 1 297 ? 11.875 -14.492 -20.875 1 98.19 297 LEU B CA 1
ATOM 5229 C C . LEU B 1 297 ? 11.188 -15.836 -21.078 1 98.19 297 LEU B C 1
ATOM 5231 O O . LEU B 1 297 ? 11.672 -16.859 -20.609 1 98.19 297 LEU B O 1
ATOM 5235 N N . MET B 1 298 ? 10.047 -15.789 -21.797 1 98.31 298 MET B N 1
ATOM 5236 C CA . MET B 1 298 ? 9.266 -17.016 -21.984 1 98.31 298 MET B CA 1
ATOM 5237 C C . MET B 1 298 ? 10.023 -18.016 -22.844 1 98.31 298 MET B C 1
ATOM 5239 O O . MET B 1 298 ? 9.914 -19.234 -22.641 1 98.31 298 MET B O 1
ATOM 5243 N N . ALA B 1 299 ? 10.773 -17.516 -23.781 1 97.88 299 ALA B N 1
ATOM 5244 C CA . ALA B 1 299 ? 11.633 -18.406 -24.547 1 97.88 299 ALA B CA 1
ATOM 5245 C C . ALA B 1 299 ? 12.664 -19.094 -23.656 1 97.88 299 ALA B C 1
ATOM 5247 O O . ALA B 1 299 ? 12.906 -20.297 -23.781 1 97.88 299 ALA B O 1
ATOM 5248 N N . TYR B 1 300 ? 13.273 -18.328 -22.797 1 98.06 300 TYR B N 1
ATOM 5249 C CA . TYR B 1 300 ? 14.25 -18.875 -21.875 1 98.06 300 TYR B CA 1
ATOM 5250 C C . TYR B 1 300 ? 13.609 -19.875 -20.922 1 98.06 300 TYR B C 1
ATOM 5252 O O . TYR B 1 300 ? 14.133 -20.969 -20.719 1 98.06 300 TYR B O 1
ATOM 5260 N N . LEU B 1 301 ? 12.477 -19.516 -20.375 1 98.56 301 LEU B N 1
ATOM 5261 C CA . LEU B 1 301 ? 11.781 -20.375 -19.422 1 98.56 301 LEU B CA 1
ATOM 5262 C C . LEU B 1 301 ? 11.32 -21.656 -20.078 1 98.56 301 LEU B C 1
ATOM 5264 O O . LEU B 1 301 ? 11.227 -22.703 -19.422 1 98.56 301 LEU B O 1
ATOM 5268 N N . ASP B 1 302 ? 11 -21.578 -21.344 1 98.69 302 ASP B N 1
ATOM 5269 C CA . ASP B 1 302 ? 10.648 -22.797 -22.062 1 98.69 302 ASP B CA 1
ATOM 5270 C C . ASP B 1 302 ? 11.797 -23.797 -22.062 1 98.69 302 ASP B C 1
ATOM 5272 O O . ASP B 1 302 ? 11.57 -25 -21.938 1 98.69 302 ASP B O 1
ATOM 5276 N N . GLY B 1 303 ? 12.969 -23.312 -22.234 1 98.69 303 GLY B N 1
ATOM 5277 C CA . GLY B 1 303 ? 14.125 -24.188 -22.078 1 98.69 303 GLY B CA 1
ATOM 5278 C C . GLY B 1 303 ? 14.227 -24.797 -20.688 1 98.69 303 GLY B C 1
ATOM 5279 O O . GLY B 1 303 ? 14.547 -25.984 -20.547 1 98.69 303 GLY B O 1
ATOM 5280 N N . ASN B 1 304 ? 14.008 -23.953 -19.688 1 98.81 304 ASN B N 1
ATOM 5281 C CA . ASN B 1 304 ? 14 -24.453 -18.328 1 98.81 304 ASN B CA 1
ATOM 5282 C C . ASN B 1 304 ? 12.938 -25.531 -18.125 1 98.81 304 ASN B C 1
ATOM 5284 O O . ASN B 1 304 ? 13.203 -26.562 -17.5 1 98.81 304 ASN B O 1
ATOM 5288 N N . ARG B 1 305 ? 11.727 -25.234 -18.625 1 98.75 305 ARG B N 1
ATOM 5289 C CA . ARG B 1 305 ? 10.625 -26.172 -18.547 1 98.75 305 ARG B CA 1
ATOM 5290 C C . ARG B 1 305 ? 11.008 -27.516 -19.156 1 98.75 305 ARG B C 1
ATOM 5292 O O . ARG B 1 305 ? 10.789 -28.578 -18.562 1 98.75 305 ARG B O 1
ATOM 5299 N N . GLN B 1 306 ? 11.57 -27.484 -20.328 1 98.69 306 GLN B N 1
ATOM 5300 C CA . GLN B 1 306 ? 11.977 -28.703 -21.031 1 98.69 306 GLN B CA 1
ATOM 5301 C C . GLN B 1 306 ? 13.031 -29.469 -20.219 1 98.69 306 GLN B C 1
ATOM 5303 O O . GLN B 1 306 ? 12.898 -30.672 -20 1 98.69 306 GLN B O 1
ATOM 5308 N N . THR B 1 307 ? 14.023 -28.766 -19.781 1 98.75 307 THR B N 1
ATOM 5309 C CA . THR B 1 307 ? 15.094 -29.359 -19.016 1 98.75 307 THR B CA 1
ATOM 5310 C C . THR B 1 307 ? 14.547 -30.031 -17.75 1 98.75 307 THR B C 1
ATOM 5312 O O . THR B 1 307 ? 14.875 -31.188 -17.453 1 98.75 307 THR B O 1
ATOM 5315 N N . PHE B 1 308 ? 13.773 -29.359 -17.047 1 98.81 308 PHE B N 1
ATOM 5316 C CA . PHE B 1 308 ? 13.25 -29.844 -15.773 1 98.81 308 PHE B CA 1
ATOM 5317 C C . PHE B 1 308 ? 12.289 -31 -15.977 1 98.81 308 PHE B C 1
ATOM 5319 O O . PHE B 1 308 ? 12.438 -32.062 -15.352 1 98.81 308 PHE B O 1
ATOM 5326 N N . CYS B 1 309 ? 11.281 -30.797 -16.828 1 98.56 309 CYS B N 1
ATOM 5327 C CA . CYS B 1 309 ? 10.25 -31.812 -17.031 1 98.56 309 CYS B CA 1
ATOM 5328 C C . CYS B 1 309 ? 10.844 -33.062 -17.641 1 98.56 309 CYS B C 1
ATOM 5330 O O . CYS B 1 309 ? 10.508 -34.188 -17.219 1 98.56 309 CYS B O 1
ATOM 5332 N N . ASP B 1 310 ? 11.719 -32.906 -18.656 1 98.5 310 ASP B N 1
ATOM 5333 C CA . ASP B 1 310 ? 12.367 -34.062 -19.234 1 98.5 310 ASP B CA 1
ATOM 5334 C C . ASP B 1 310 ? 13.195 -34.812 -18.188 1 98.5 310 ASP B C 1
ATOM 5336 O O . ASP B 1 310 ? 13.164 -36.031 -18.109 1 98.5 310 ASP B O 1
ATOM 5340 N N . GLY B 1 311 ? 13.938 -34.062 -17.438 1 98.62 311 GLY B N 1
ATOM 5341 C CA . GLY B 1 311 ? 14.758 -34.656 -16.391 1 98.62 311 GLY B CA 1
ATOM 5342 C C . GLY B 1 311 ? 13.945 -35.406 -15.328 1 98.62 311 GLY B C 1
ATOM 5343 O O . GLY B 1 311 ? 14.289 -36.5 -14.93 1 98.62 311 GLY B O 1
ATOM 5344 N N . VAL B 1 312 ? 12.922 -34.781 -14.844 1 98.69 312 VAL B N 1
ATOM 5345 C CA . VAL B 1 312 ? 12.055 -35.344 -13.82 1 98.69 312 VAL B CA 1
ATOM 5346 C C . VAL B 1 312 ? 11.375 -36.594 -14.367 1 98.69 312 VAL B C 1
ATOM 5348 O O . VAL B 1 312 ? 11.305 -37.625 -13.688 1 98.69 312 VAL B O 1
ATOM 5351 N N . ASN B 1 313 ? 10.898 -36.531 -15.602 1 98.19 313 ASN B N 1
ATOM 5352 C CA . ASN B 1 313 ? 10.164 -37.656 -16.203 1 98.19 313 ASN B CA 1
ATOM 5353 C C . ASN B 1 313 ? 11.07 -38.844 -16.453 1 98.19 313 ASN B C 1
ATOM 5355 O O . ASN B 1 313 ? 10.586 -39.969 -16.641 1 98.19 313 ASN B O 1
ATOM 5359 N N . ALA B 1 314 ? 12.336 -38.625 -16.469 1 98.12 314 ALA B N 1
ATOM 5360 C CA . ALA B 1 314 ? 13.289 -39.719 -16.688 1 98.12 314 ALA B CA 1
ATOM 5361 C C . ALA B 1 314 ? 13.547 -40.469 -15.383 1 98.12 314 ALA B C 1
ATOM 5363 O O . ALA B 1 314 ? 14.102 -41.562 -15.398 1 98.12 314 ALA B O 1
ATOM 5364 N N . ILE B 1 315 ? 13.133 -39.938 -14.266 1 98.06 315 ILE B N 1
ATOM 5365 C CA . ILE B 1 315 ? 13.312 -40.594 -12.977 1 98.06 315 ILE B CA 1
ATOM 5366 C C . ILE B 1 315 ? 12.117 -41.5 -12.688 1 98.06 315 ILE B C 1
ATOM 5368 O O . ILE B 1 315 ? 10.977 -41.031 -12.594 1 98.06 315 ILE B O 1
ATOM 5372 N N . PRO B 1 316 ? 12.344 -42.781 -12.539 1 97.81 316 PRO B N 1
ATOM 5373 C CA . PRO B 1 316 ? 11.219 -43.688 -12.281 1 97.81 316 PRO B CA 1
ATOM 5374 C C . PRO B 1 316 ? 10.383 -43.281 -11.07 1 97.81 316 PRO B C 1
ATOM 5376 O O . PRO B 1 316 ? 10.945 -42.938 -10.023 1 97.81 316 PRO B O 1
ATOM 5379 N N . GLY B 1 317 ? 9.078 -43.219 -11.32 1 97.5 317 GLY B N 1
ATOM 5380 C CA . GLY B 1 317 ? 8.164 -42.938 -10.227 1 97.5 317 GLY B CA 1
ATOM 5381 C C . GLY B 1 317 ? 7.789 -41.469 -10.125 1 97.5 317 GLY B C 1
ATOM 5382 O O . GLY B 1 317 ? 6.848 -41.125 -9.414 1 97.5 317 GLY B O 1
ATOM 5383 N N . LEU B 1 318 ? 8.531 -40.656 -10.773 1 98.44 318 LEU B N 1
ATOM 5384 C CA . LEU B 1 318 ? 8.211 -39.219 -10.797 1 98.44 318 LEU B CA 1
ATOM 5385 C C . LEU B 1 318 ? 7.566 -38.844 -12.125 1 98.44 318 LEU B C 1
ATOM 5387 O O . LEU B 1 318 ? 7.832 -39.469 -13.156 1 98.44 318 LEU B O 1
ATOM 5391 N N . SER B 1 319 ? 6.703 -37.875 -12.055 1 98 319 SER B N 1
ATOM 5392 C CA . SER B 1 319 ? 6.086 -37.344 -13.266 1 98 319 SER B CA 1
ATOM 5393 C C . SER B 1 319 ? 5.789 -35.844 -13.117 1 98 319 SER B C 1
ATOM 5395 O O . SER B 1 319 ? 5.113 -35.438 -12.172 1 98 319 SER B O 1
ATOM 5397 N N . ALA B 1 320 ? 6.293 -35.125 -14.008 1 98.44 320 ALA B N 1
ATOM 5398 C CA . ALA B 1 320 ? 5.961 -33.688 -14.07 1 98.44 320 ALA B CA 1
ATOM 5399 C C . ALA B 1 320 ? 4.711 -33.469 -14.914 1 98.44 320 ALA B C 1
ATOM 5401 O O . ALA B 1 320 ? 4.602 -33.969 -16.031 1 98.44 320 ALA B O 1
ATOM 5402 N N . MET B 1 321 ? 3.754 -32.781 -14.383 1 98.31 321 MET B N 1
ATOM 5403 C CA . MET B 1 321 ? 2.584 -32.406 -15.18 1 98.31 321 MET B CA 1
ATOM 5404 C C . MET B 1 321 ? 2.973 -31.5 -16.344 1 98.31 321 MET B C 1
ATOM 5406 O O . MET B 1 321 ? 3.771 -30.578 -16.172 1 98.31 321 MET B O 1
ATOM 5410 N N . PRO B 1 322 ? 2.416 -31.812 -17.578 1 97.81 322 PRO B N 1
ATOM 5411 C CA . PRO B 1 322 ? 2.678 -30.891 -18.672 1 97.81 322 PRO B CA 1
ATOM 5412 C C . PRO B 1 322 ? 2.26 -29.453 -18.359 1 97.81 322 PRO B C 1
ATOM 5414 O O . PRO B 1 322 ? 1.189 -29.234 -17.781 1 97.81 322 PRO B O 1
ATOM 5417 N N . MET B 1 323 ? 3.062 -28.5 -18.672 1 98.06 323 MET B N 1
ATOM 5418 C CA . MET B 1 323 ? 2.842 -27.109 -18.328 1 98.06 323 MET B CA 1
ATOM 5419 C C . MET B 1 323 ? 2.424 -26.297 -19.547 1 98.06 323 MET B C 1
ATOM 5421 O O . MET B 1 323 ? 3.113 -26.297 -20.562 1 98.06 323 MET B O 1
ATOM 5425 N N . ASP B 1 324 ? 1.307 -25.516 -19.391 1 98.19 324 ASP B N 1
ATOM 5426 C CA . ASP B 1 324 ? 0.929 -24.531 -20.391 1 98.19 324 ASP B CA 1
ATOM 5427 C C . ASP B 1 324 ? 1.538 -23.172 -20.078 1 98.19 324 ASP B C 1
ATOM 5429 O O . ASP B 1 324 ? 1.749 -22.359 -20.984 1 98.19 324 ASP B O 1
ATOM 5433 N N . ALA B 1 325 ? 1.749 -22.938 -18.812 1 98.5 325 ALA B N 1
ATOM 5434 C CA . ALA B 1 325 ? 2.08 -21.594 -18.375 1 98.5 325 ALA B CA 1
ATOM 5435 C C . ALA B 1 325 ? 2.807 -21.609 -17.031 1 98.5 325 ALA B C 1
ATOM 5437 O O . ALA B 1 325 ? 3.229 -22.672 -16.562 1 98.5 325 ALA B O 1
ATOM 5438 N N . THR B 1 326 ? 3.078 -20.484 -16.516 1 98.44 326 THR B N 1
ATOM 5439 C CA . THR B 1 326 ? 3.756 -20.203 -15.266 1 98.44 326 THR B CA 1
ATOM 5440 C C . THR B 1 326 ? 5.207 -20.672 -15.305 1 98.44 326 THR B C 1
ATOM 5442 O O . THR B 1 326 ? 5.766 -20.875 -16.391 1 98.44 326 THR B O 1
ATOM 5445 N N . PHE B 1 327 ? 5.945 -20.609 -14.281 1 98.69 327 PHE B N 1
ATOM 5446 C CA . PHE B 1 327 ? 7.266 -21.172 -14.062 1 98.69 327 PHE B CA 1
ATOM 5447 C C . PHE B 1 327 ? 7.273 -22.062 -12.82 1 98.69 327 PHE B C 1
ATOM 5449 O O . PHE B 1 327 ? 8.312 -22.234 -12.172 1 98.69 327 PHE B O 1
ATOM 5456 N N . LEU B 1 328 ? 6.031 -22.609 -12.5 1 98.75 328 LEU B N 1
ATOM 5457 C CA . LEU B 1 328 ? 5.832 -23.484 -11.344 1 98.75 328 LEU B CA 1
ATOM 5458 C C . LEU B 1 328 ? 5.465 -24.891 -11.781 1 98.75 328 LEU B C 1
ATOM 5460 O O . LEU B 1 328 ? 4.309 -25.156 -12.133 1 98.75 328 LEU B O 1
ATOM 5464 N N . ALA B 1 329 ? 6.379 -25.75 -11.68 1 98.81 329 ALA B N 1
ATOM 5465 C CA . ALA B 1 329 ? 6.199 -27.141 -12.125 1 98.81 329 ALA B CA 1
ATOM 5466 C C . ALA B 1 329 ? 5.586 -27.984 -11.016 1 98.81 329 ALA B C 1
ATOM 5468 O O . ALA B 1 329 ? 5.949 -27.859 -9.844 1 98.81 329 ALA B O 1
ATOM 5469 N N . TRP B 1 330 ? 4.641 -28.766 -11.375 1 98.75 330 TRP B N 1
ATOM 5470 C CA . TRP B 1 330 ? 3.934 -29.656 -10.461 1 98.75 330 TRP B CA 1
ATOM 5471 C C . TRP B 1 330 ? 4.371 -31.109 -10.672 1 98.75 330 TRP B C 1
ATOM 5473 O O . TRP B 1 330 ? 4.152 -31.672 -11.742 1 98.75 330 TRP B O 1
ATOM 5483 N N . VAL B 1 331 ? 4.996 -31.703 -9.688 1 98.81 331 VAL B N 1
ATOM 5484 C CA . VAL B 1 331 ? 5.602 -33.031 -9.852 1 98.81 331 VAL B CA 1
ATOM 5485 C C . VAL B 1 331 ? 4.879 -34.031 -8.969 1 98.81 331 VAL B C 1
ATOM 5487 O O . VAL B 1 331 ? 4.711 -33.812 -7.77 1 98.81 331 VAL B O 1
ATOM 5490 N N . ASP B 1 332 ? 4.453 -35.094 -9.531 1 98.44 332 ASP B N 1
ATOM 5491 C CA . ASP B 1 332 ? 3.803 -36.219 -8.875 1 98.44 332 ASP B CA 1
ATOM 5492 C C . ASP B 1 332 ? 4.824 -37.281 -8.461 1 98.44 332 ASP B C 1
ATOM 5494 O O . ASP B 1 332 ? 5.59 -37.75 -9.297 1 98.44 332 ASP B O 1
ATOM 5498 N N . PHE B 1 333 ? 4.844 -37.625 -7.211 1 98.62 333 PHE B N 1
ATOM 5499 C CA . PHE B 1 333 ? 5.773 -38.625 -6.695 1 98.62 333 PHE B CA 1
ATOM 5500 C C . PHE B 1 333 ? 5.051 -39.906 -6.371 1 98.62 333 PHE B C 1
ATOM 5502 O O . PHE B 1 333 ? 5.641 -40.812 -5.789 1 98.62 333 PHE B O 1
ATOM 5509 N N . SER B 1 334 ? 3.822 -40.031 -6.668 1 97.44 334 SER B N 1
ATOM 5510 C CA . SER B 1 334 ? 3.021 -41.188 -6.266 1 97.44 334 SER B CA 1
ATOM 5511 C C . SER B 1 334 ? 3.574 -42.5 -6.859 1 97.44 334 SER B C 1
ATOM 5513 O O . SER B 1 334 ? 3.428 -43.562 -6.27 1 97.44 334 SER B O 1
ATOM 5515 N N . GLY B 1 335 ? 4.227 -42.406 -7.984 1 97.56 335 GLY B N 1
ATOM 5516 C CA . GLY B 1 335 ? 4.805 -43.562 -8.633 1 97.56 335 GLY B CA 1
ATOM 5517 C C . GLY B 1 335 ? 5.961 -44.188 -7.852 1 97.56 335 GLY B C 1
ATOM 5518 O O . GLY B 1 335 ? 6.375 -45.312 -8.125 1 97.56 335 GLY B O 1
ATOM 5519 N N . THR B 1 336 ? 6.441 -43.5 -6.895 1 97.81 336 THR B N 1
ATOM 5520 C CA . THR B 1 336 ? 7.566 -44 -6.105 1 97.81 336 THR B CA 1
ATOM 5521 C C . THR B 1 336 ? 7.094 -45 -5.07 1 97.81 336 THR B C 1
ATOM 5523 O O . THR B 1 336 ? 7.898 -45.781 -4.523 1 97.81 336 THR B O 1
ATOM 5526 N N . GLY B 1 337 ? 5.77 -44.969 -4.699 1 97.62 337 GLY B N 1
ATOM 5527 C CA . GLY B 1 337 ? 5.246 -45.781 -3.625 1 97.62 337 GLY B CA 1
ATOM 5528 C C . GLY B 1 337 ? 5.598 -45.25 -2.246 1 97.62 337 GLY B C 1
ATOM 5529 O O . GLY B 1 337 ? 5.309 -45.906 -1.237 1 97.62 337 GLY B O 1
ATOM 5530 N N . MET B 1 338 ? 6.133 -44.125 -2.164 1 97.94 338 MET B N 1
ATOM 5531 C CA . MET B 1 338 ? 6.602 -43.562 -0.905 1 97.94 338 MET B CA 1
ATOM 5532 C C . MET B 1 338 ? 5.512 -42.719 -0.253 1 97.94 338 MET B C 1
ATOM 5534 O O . MET B 1 338 ? 4.59 -42.25 -0.928 1 97.94 338 MET B O 1
ATOM 5538 N N . GLU B 1 339 ? 5.648 -42.562 1.04 1 98.12 339 GLU B N 1
ATOM 5539 C CA . GLU B 1 339 ? 4.812 -41.625 1.761 1 98.12 339 GLU B CA 1
ATOM 5540 C C . GLU B 1 339 ? 5.367 -40.188 1.64 1 98.12 339 GLU B C 1
ATOM 5542 O O . GLU B 1 339 ? 6.535 -40 1.306 1 98.12 339 GLU B O 1
ATOM 5547 N N . GLN B 1 340 ? 4.492 -39.25 1.914 1 98.06 340 GLN B N 1
ATOM 5548 C CA . GLN B 1 340 ? 4.855 -37.844 1.77 1 98.06 340 GLN B CA 1
ATOM 5549 C C . GLN B 1 340 ? 6.125 -37.5 2.551 1 98.06 340 GLN B C 1
ATOM 5551 O O . GLN B 1 340 ? 7 -36.812 2.055 1 98.06 340 GLN B O 1
ATOM 5556 N N . ALA B 1 341 ? 6.211 -38.031 3.781 1 98 341 ALA B N 1
ATOM 5557 C CA . ALA B 1 341 ? 7.344 -37.719 4.652 1 98 341 ALA B CA 1
ATOM 5558 C C . ALA B 1 341 ? 8.656 -38.156 4.016 1 98 341 ALA B C 1
ATOM 5560 O O . ALA B 1 341 ? 9.672 -37.469 4.133 1 98 341 ALA B O 1
ATOM 5561 N N . GLU B 1 342 ? 8.648 -39.312 3.459 1 98.12 342 GLU B N 1
ATOM 5562 C CA . GLU B 1 342 ? 9.836 -39.812 2.793 1 98.12 342 GLU B CA 1
ATOM 5563 C C . GLU B 1 342 ? 10.18 -39 1.562 1 98.12 342 GLU B C 1
ATOM 5565 O O . GLU B 1 342 ? 11.352 -38.719 1.302 1 98.12 342 GLU B O 1
ATOM 5570 N N . ILE B 1 343 ? 9.203 -38.594 0.791 1 98.5 343 ILE B N 1
ATOM 5571 C CA . ILE B 1 343 ? 9.398 -37.75 -0.368 1 98.5 343 ILE B CA 1
ATOM 5572 C C . ILE B 1 343 ? 10.039 -36.438 0.071 1 98.5 343 ILE B C 1
ATOM 5574 O O . ILE B 1 343 ? 11.016 -35.969 -0.527 1 98.5 343 ILE B O 1
ATOM 5578 N N . ASP B 1 344 ? 9.492 -35.844 1.154 1 97.62 344 ASP B N 1
ATOM 5579 C CA . ASP B 1 344 ? 10.023 -34.594 1.69 1 97.62 344 ASP B CA 1
ATOM 5580 C C . ASP B 1 344 ? 11.492 -34.75 2.096 1 97.62 344 ASP B C 1
ATOM 5582 O O . ASP B 1 344 ? 12.32 -33.875 1.797 1 97.62 344 ASP B O 1
ATOM 5586 N N . ARG B 1 345 ? 11.758 -35.781 2.818 1 97.19 345 ARG B N 1
ATOM 5587 C CA . ARG B 1 345 ? 13.125 -36.031 3.27 1 97.19 345 ARG B CA 1
ATOM 5588 C C . ARG B 1 345 ? 14.086 -36.125 2.088 1 97.19 345 ARG B C 1
ATOM 5590 O O . ARG B 1 345 ? 15.18 -35.531 2.123 1 97.19 345 ARG B O 1
ATOM 5597 N N . ARG B 1 346 ? 13.719 -36.781 1.043 1 98.06 346 ARG B N 1
ATOM 5598 C CA . ARG B 1 346 ? 14.586 -37 -0.108 1 98.06 346 ARG B CA 1
ATOM 5599 C C . ARG B 1 346 ? 14.75 -35.688 -0.905 1 98.06 346 ARG B C 1
ATOM 5601 O O . ARG B 1 346 ? 15.859 -35.344 -1.319 1 98.06 346 ARG B O 1
ATOM 5608 N N . VAL B 1 347 ? 13.664 -34.969 -1.15 1 98.19 347 VAL B N 1
ATOM 5609 C CA . VAL B 1 347 ? 13.711 -33.75 -1.955 1 98.19 347 VAL B CA 1
ATOM 5610 C C . VAL B 1 347 ? 14.414 -32.656 -1.177 1 98.19 347 VAL B C 1
ATOM 5612 O O . VAL B 1 347 ? 15.336 -32 -1.688 1 98.19 347 VAL B O 1
ATOM 5615 N N . MET B 1 348 ? 13.984 -32.406 0.071 1 97.06 348 MET B N 1
ATOM 5616 C CA . MET B 1 348 ? 14.461 -31.281 0.846 1 97.06 348 MET B CA 1
ATOM 5617 C C . MET B 1 348 ? 15.758 -31.609 1.579 1 97.06 348 MET B C 1
ATOM 5619 O O . MET B 1 348 ? 16.625 -30.75 1.755 1 97.06 348 MET B O 1
ATOM 5623 N N . GLY B 1 349 ? 15.93 -32.75 2.039 1 95.38 349 GLY B N 1
ATOM 5624 C CA . GLY B 1 349 ? 17.125 -33.188 2.76 1 95.38 349 GLY B CA 1
ATOM 5625 C C . GLY B 1 349 ? 18.234 -33.656 1.846 1 95.38 349 GLY B C 1
ATOM 5626 O O . GLY B 1 349 ? 19.281 -33.031 1.745 1 95.38 349 GLY B O 1
ATOM 5627 N N . ASP B 1 350 ? 17.953 -34.812 1.138 1 96.69 350 ASP B N 1
ATOM 5628 C CA . ASP B 1 350 ? 18.984 -35.438 0.307 1 96.69 350 ASP B CA 1
ATOM 5629 C C . ASP B 1 350 ? 19.312 -34.562 -0.893 1 96.69 350 ASP B C 1
ATOM 5631 O O . ASP B 1 350 ? 20.484 -34.281 -1.157 1 96.69 350 ASP B O 1
ATOM 5635 N N . ALA B 1 351 ? 18.312 -34.125 -1.597 1 97.69 351 ALA B N 1
ATOM 5636 C CA . ALA B 1 351 ? 18.531 -33.344 -2.803 1 97.69 351 ALA B CA 1
ATOM 5637 C C . ALA B 1 351 ? 18.812 -31.891 -2.453 1 97.69 351 ALA B C 1
ATOM 5639 O O . ALA B 1 351 ? 19.312 -31.125 -3.291 1 97.69 351 ALA B O 1
ATOM 5640 N N . ARG B 1 352 ? 18.438 -31.422 -1.254 1 96.56 352 ARG B N 1
ATOM 5641 C CA . ARG B 1 352 ? 18.656 -30.047 -0.785 1 96.56 352 ARG B CA 1
ATOM 5642 C C . ARG B 1 352 ? 17.969 -29.047 -1.7 1 96.56 352 ARG B C 1
ATOM 5644 O O . ARG B 1 352 ? 18.609 -28.078 -2.146 1 96.56 352 ARG B O 1
ATOM 5651 N N . ILE B 1 353 ? 16.797 -29.312 -2.051 1 97.81 353 ILE B N 1
ATOM 5652 C CA . ILE B 1 353 ? 15.93 -28.422 -2.807 1 97.81 353 ILE B CA 1
ATOM 5653 C C . ILE B 1 353 ? 14.75 -28 -1.937 1 97.81 353 ILE B C 1
ATOM 5655 O O . ILE B 1 353 ? 14.18 -28.812 -1.209 1 97.81 353 ILE B O 1
ATOM 5659 N N . ALA B 1 354 ? 14.453 -26.703 -1.9 1 97 354 ALA B N 1
ATOM 5660 C CA . ALA B 1 354 ? 13.289 -26.188 -1.187 1 97 354 ALA B CA 1
ATOM 5661 C C . ALA B 1 354 ? 12.125 -25.938 -2.143 1 97 354 ALA B C 1
ATOM 5663 O O . ALA B 1 354 ? 11.977 -24.844 -2.686 1 97 354 ALA B O 1
ATOM 5664 N N . PRO B 1 355 ? 11.305 -26.938 -2.393 1 97.56 355 PRO B N 1
ATOM 5665 C CA . PRO B 1 355 ? 10.07 -26.734 -3.152 1 97.56 355 PRO B CA 1
ATOM 5666 C C . PRO B 1 355 ? 8.891 -26.328 -2.27 1 97.56 355 PRO B C 1
ATOM 5668 O O . PRO B 1 355 ? 9.086 -25.984 -1.101 1 97.56 355 PRO B O 1
ATOM 5671 N N . THR B 1 356 ? 7.723 -26.188 -2.789 1 97.56 356 THR B N 1
ATOM 5672 C CA . THR B 1 356 ? 6.5 -26.109 -2.002 1 97.56 356 THR B CA 1
ATOM 5673 C C . THR B 1 356 ? 5.828 -27.484 -1.902 1 97.56 356 THR B C 1
ATOM 5675 O O . THR B 1 356 ? 5.387 -28.031 -2.91 1 97.56 356 THR B O 1
ATOM 5678 N N . PRO B 1 357 ? 5.738 -27.984 -0.688 1 97.75 357 PRO B N 1
ATOM 5679 C CA . PRO B 1 357 ? 5.059 -29.281 -0.561 1 97.75 357 PRO B CA 1
ATOM 5680 C C . PRO B 1 357 ? 3.586 -29.219 -0.968 1 97.75 357 PRO B C 1
ATOM 5682 O O . PRO B 1 357 ? 2.883 -28.266 -0.599 1 97.75 357 PRO B O 1
ATOM 5685 N N . GLY B 1 358 ? 3.135 -30.203 -1.688 1 97.94 358 GLY B N 1
ATOM 5686 C CA . GLY B 1 358 ? 1.815 -30.234 -2.299 1 97.94 358 GLY B CA 1
ATOM 5687 C C . GLY B 1 358 ? 0.687 -30.188 -1.285 1 97.94 358 GLY B C 1
ATOM 5688 O O . GLY B 1 358 ? -0.332 -29.531 -1.509 1 97.94 358 GLY B O 1
ATOM 5689 N N . PRO B 1 359 ? 0.82 -30.891 -0.16 1 97.31 359 PRO B N 1
ATOM 5690 C CA . PRO B 1 359 ? -0.26 -30.891 0.828 1 97.31 359 PRO B CA 1
ATOM 5691 C C . PRO B 1 359 ? -0.643 -29.484 1.278 1 97.31 359 PRO B C 1
ATOM 5693 O O . PRO B 1 359 ? -1.808 -29.234 1.594 1 97.31 359 PRO B O 1
ATOM 5696 N N . SER B 1 360 ? 0.262 -28.562 1.243 1 96.44 360 SER B N 1
ATOM 5697 C CA . SER B 1 360 ? -0.009 -27.188 1.685 1 96.44 360 SER B CA 1
ATOM 5698 C C . SER B 1 360 ? -0.873 -26.453 0.674 1 96.44 360 SER B C 1
ATOM 5700 O O . SER B 1 360 ? -1.408 -25.375 0.976 1 96.44 360 SER B O 1
ATOM 5702 N N . LEU B 1 361 ? -1.075 -27 -0.487 1 98.12 361 LEU B N 1
ATOM 5703 C CA . LEU B 1 361 ? -1.818 -26.344 -1.549 1 98.12 361 LEU B CA 1
ATOM 5704 C C . LEU B 1 361 ? -3.26 -26.828 -1.602 1 98.12 361 LEU B C 1
ATOM 5706 O O . LEU B 1 361 ? -4.043 -26.391 -2.443 1 98.12 361 LEU B O 1
ATOM 5710 N N . GLY B 1 362 ? -3.582 -27.781 -0.638 1 97.5 362 GLY B N 1
ATOM 5711 C CA . GLY B 1 362 ? -4.969 -28.203 -0.511 1 97.5 362 GLY B CA 1
ATOM 5712 C C . GLY B 1 362 ? -5.215 -29.609 -1.047 1 97.5 362 GLY B C 1
ATOM 5713 O O . GLY B 1 362 ? -4.273 -30.312 -1.406 1 97.5 362 GLY B O 1
ATOM 5714 N N . HIS B 1 363 ? -6.488 -29.953 -1.116 1 96.81 363 HIS B N 1
ATOM 5715 C CA . HIS B 1 363 ? -6.91 -31.297 -1.534 1 96.81 363 HIS B CA 1
ATOM 5716 C C . HIS B 1 363 ? -6.352 -31.641 -2.908 1 96.81 363 HIS B C 1
ATOM 5718 O O . HIS B 1 363 ? -6.426 -30.844 -3.838 1 96.81 363 HIS B O 1
ATOM 5724 N N . GLY B 1 364 ? -5.809 -32.812 -2.971 1 96.06 364 GLY B N 1
ATOM 5725 C CA . GLY B 1 364 ? -5.199 -33.25 -4.219 1 96.06 364 GLY B CA 1
ATOM 5726 C C . GLY B 1 364 ? -3.709 -32.969 -4.285 1 96.06 364 GLY B C 1
ATOM 5727 O O . GLY B 1 364 ? -3.033 -33.375 -5.219 1 96.06 364 GLY B O 1
ATOM 5728 N N . GLY B 1 365 ? -3.143 -32.312 -3.236 1 97.56 365 GLY B N 1
ATOM 5729 C CA . GLY B 1 365 ? -1.74 -31.922 -3.238 1 97.56 365 GLY B CA 1
ATOM 5730 C C . GLY B 1 365 ? -0.825 -33 -2.693 1 97.56 365 GLY B C 1
ATOM 5731 O O . GLY B 1 365 ? 0.396 -32.938 -2.834 1 97.56 365 GLY B O 1
ATOM 5732 N N . GLY B 1 366 ? -1.379 -34.062 -2.092 1 97.75 366 GLY B N 1
ATOM 5733 C CA . GLY B 1 366 ? -0.574 -35.125 -1.508 1 97.75 366 GLY B CA 1
ATOM 5734 C C . GLY B 1 366 ? 0.373 -35.75 -2.502 1 97.75 366 GLY B C 1
ATOM 5735 O O . GLY B 1 366 ? 0.028 -35.938 -3.672 1 97.75 366 GLY B O 1
ATOM 5736 N N . LEU B 1 367 ? 1.52 -36.062 -1.984 1 98.44 367 LEU B N 1
ATOM 5737 C CA . LEU B 1 367 ? 2.553 -36.781 -2.719 1 98.44 367 LEU B CA 1
ATOM 5738 C C . LEU B 1 367 ? 3.055 -35.938 -3.902 1 98.44 367 LEU B C 1
ATOM 5740 O O . LEU B 1 367 ? 3.504 -36.5 -4.906 1 98.44 367 LEU B O 1
ATOM 5744 N N . HIS B 1 368 ? 2.893 -34.688 -3.861 1 98.56 368 HIS B N 1
ATOM 5745 C CA . HIS B 1 368 ? 3.367 -33.781 -4.895 1 98.56 368 HIS B CA 1
ATOM 5746 C C . HIS B 1 368 ? 4.258 -32.688 -4.301 1 98.56 368 HIS B C 1
ATOM 5748 O O . HIS B 1 368 ? 4.246 -32.469 -3.09 1 98.56 368 HIS B O 1
ATOM 5754 N N . HIS B 1 369 ? 5.062 -32.094 -5.098 1 98.75 369 HIS B N 1
ATOM 5755 C CA . HIS B 1 369 ? 5.758 -30.844 -4.824 1 98.75 369 HIS B CA 1
ATOM 5756 C C . HIS B 1 369 ? 5.637 -29.875 -6 1 98.75 369 HIS B C 1
ATOM 5758 O O . HIS B 1 369 ? 5.523 -30.312 -7.148 1 98.75 369 HIS B O 1
ATOM 5764 N N . ARG B 1 370 ? 5.555 -28.609 -5.738 1 98.75 370 ARG B N 1
ATOM 5765 C CA . ARG B 1 370 ? 5.652 -27.562 -6.742 1 98.75 370 ARG B CA 1
ATOM 5766 C C . ARG B 1 370 ? 7.055 -26.969 -6.777 1 98.75 370 ARG B C 1
ATOM 5768 O O . ARG B 1 370 ? 7.574 -26.531 -5.746 1 98.75 370 ARG B O 1
ATOM 5775 N N . PHE B 1 371 ? 7.68 -26.953 -7.902 1 98.75 371 PHE B N 1
ATOM 5776 C CA . PHE B 1 371 ? 9.039 -26.469 -8.078 1 98.75 371 PHE B CA 1
ATOM 5777 C C . PHE B 1 371 ? 9.047 -25.188 -8.922 1 98.75 371 PHE B C 1
ATOM 5779 O O . PHE B 1 371 ? 8.5 -25.172 -10.023 1 98.75 371 PHE B O 1
ATOM 5786 N N . ASN B 1 372 ? 9.633 -24.172 -8.445 1 98.38 372 ASN B N 1
ATOM 5787 C CA . ASN B 1 372 ? 9.859 -22.938 -9.195 1 98.38 372 ASN B CA 1
ATOM 5788 C C . ASN B 1 372 ? 11.039 -23.078 -10.156 1 98.38 372 ASN B C 1
ATOM 5790 O O . ASN B 1 372 ? 12.188 -23.219 -9.734 1 98.38 372 ASN B O 1
ATOM 5794 N N . ILE B 1 373 ? 10.789 -22.969 -11.422 1 98.62 373 ILE B N 1
ATOM 5795 C CA . ILE B 1 373 ? 11.844 -23.141 -12.414 1 98.62 373 ILE B CA 1
ATOM 5796 C C . ILE B 1 373 ? 12.219 -21.781 -13 1 98.62 373 ILE B C 1
ATOM 5798 O O . ILE B 1 373 ? 12.867 -21.703 -14.047 1 98.62 373 ILE B O 1
ATOM 5802 N N . GLY B 1 374 ? 11.672 -20.703 -12.375 1 97.5 374 GLY B N 1
ATOM 5803 C CA . GLY B 1 374 ? 12.008 -19.344 -12.773 1 97.5 374 GLY B CA 1
ATOM 5804 C C . GLY B 1 374 ? 13.367 -18.906 -12.281 1 97.5 374 GLY B C 1
ATOM 5805 O O . GLY B 1 374 ? 13.477 -17.938 -11.523 1 97.5 374 GLY B O 1
ATOM 5806 N N . THR B 1 375 ? 14.414 -19.594 -12.703 1 97.12 375 THR B N 1
ATOM 5807 C CA . THR B 1 375 ? 15.797 -19.359 -12.305 1 97.12 375 THR B CA 1
ATOM 5808 C C . THR B 1 375 ? 16.75 -19.672 -13.453 1 97.12 375 THR B C 1
ATOM 5810 O O . THR B 1 375 ? 16.312 -19.938 -14.57 1 97.12 375 THR B O 1
ATOM 5813 N N . GLN B 1 376 ? 18.031 -19.578 -13.234 1 96.69 376 GLN B N 1
ATOM 5814 C CA . GLN B 1 376 ? 19.016 -19.859 -14.281 1 96.69 376 GLN B CA 1
ATOM 5815 C C . GLN B 1 376 ? 18.969 -21.328 -14.703 1 96.69 376 GLN B C 1
ATOM 5817 O O . GLN B 1 376 ? 18.734 -22.203 -13.867 1 96.69 376 GLN B O 1
ATOM 5822 N N . ARG B 1 377 ? 19.281 -21.531 -15.945 1 97.5 377 ARG B N 1
ATOM 5823 C CA . ARG B 1 377 ? 19.25 -22.875 -16.531 1 97.5 377 ARG B CA 1
ATOM 5824 C C . ARG B 1 377 ? 20.141 -23.828 -15.75 1 97.5 377 ARG B C 1
ATOM 5826 O O . ARG B 1 377 ? 19.781 -25 -15.539 1 97.5 377 ARG B O 1
ATOM 5833 N N . ASP B 1 378 ? 21.25 -23.359 -15.297 1 96.56 378 ASP B N 1
ATOM 5834 C CA . ASP B 1 378 ? 22.188 -24.188 -14.555 1 96.56 378 ASP B CA 1
ATOM 5835 C C . ASP B 1 378 ? 21.594 -24.656 -13.234 1 96.56 378 ASP B C 1
ATOM 5837 O O . ASP B 1 378 ? 21.875 -25.766 -12.773 1 96.56 378 ASP B O 1
ATOM 5841 N N . VAL B 1 379 ? 20.859 -23.781 -12.609 1 96.31 379 VAL B N 1
ATOM 5842 C CA . VAL B 1 379 ? 20.203 -24.125 -11.344 1 96.31 379 VAL B CA 1
ATOM 5843 C C . VAL B 1 379 ? 19.156 -25.203 -11.594 1 96.31 379 VAL B C 1
ATOM 5845 O O . VAL B 1 379 ? 19.031 -26.141 -10.805 1 96.31 379 VAL B O 1
ATOM 5848 N N . VAL B 1 380 ? 18.406 -25.094 -12.688 1 98.44 380 VAL B N 1
ATOM 5849 C CA . VAL B 1 380 ? 17.391 -26.078 -13.055 1 98.44 380 VAL B CA 1
ATOM 5850 C C . VAL B 1 380 ? 18.062 -27.438 -13.312 1 98.44 380 VAL B C 1
ATOM 5852 O O . VAL B 1 380 ? 17.594 -28.469 -12.828 1 98.44 380 VAL B O 1
ATOM 5855 N N . ALA B 1 381 ? 19.125 -27.406 -14.039 1 98.25 381 ALA B N 1
ATOM 5856 C CA . ALA B 1 381 ? 19.859 -28.641 -14.328 1 98.25 381 ALA B CA 1
ATOM 5857 C C . ALA B 1 381 ? 20.375 -29.281 -13.047 1 98.25 381 ALA B C 1
ATOM 5859 O O . ALA B 1 381 ? 20.297 -30.5 -12.883 1 98.25 381 ALA B O 1
ATOM 5860 N N . ALA B 1 382 ? 20.922 -28.469 -12.18 1 98.06 382 ALA B N 1
ATOM 5861 C CA . ALA B 1 382 ? 21.422 -28.953 -10.891 1 98.06 382 ALA B CA 1
ATOM 5862 C C . ALA B 1 382 ? 20.297 -29.594 -10.086 1 98.06 382 ALA B C 1
ATOM 5864 O O . ALA B 1 382 ? 20.5 -30.609 -9.414 1 98.06 382 ALA B O 1
ATOM 5865 N N . ALA B 1 383 ? 19.156 -28.984 -10.086 1 98.69 383 ALA B N 1
ATOM 5866 C CA . ALA B 1 383 ? 18 -29.531 -9.375 1 98.69 383 ALA B CA 1
ATOM 5867 C C . ALA B 1 383 ? 17.656 -30.922 -9.914 1 98.69 383 ALA B C 1
ATOM 5869 O O . ALA B 1 383 ? 17.391 -31.844 -9.141 1 98.69 383 ALA B O 1
ATOM 5870 N N . VAL B 1 384 ? 17.625 -31.062 -11.219 1 98.75 384 VAL B N 1
ATOM 5871 C CA . VAL B 1 384 ? 17.312 -32.344 -11.852 1 98.75 384 VAL B CA 1
ATOM 5872 C C . VAL B 1 384 ? 18.344 -33.375 -11.445 1 98.75 384 VAL B C 1
ATOM 5874 O O . VAL B 1 384 ? 17.984 -34.5 -11.094 1 98.75 384 VAL B O 1
ATOM 5877 N N . ASP B 1 385 ? 19.594 -33 -11.477 1 98.62 385 ASP B N 1
ATOM 5878 C CA . ASP B 1 385 ? 20.672 -33.906 -11.094 1 98.62 385 ASP B CA 1
ATOM 5879 C C . ASP B 1 385 ? 20.516 -34.375 -9.641 1 98.62 385 ASP B C 1
ATOM 5881 O O . ASP B 1 385 ? 20.688 -35.531 -9.328 1 98.62 385 ASP B O 1
ATOM 5885 N N . ARG B 1 386 ? 20.219 -33.469 -8.828 1 98.56 386 ARG B N 1
ATOM 5886 C CA . ARG B 1 386 ? 20.062 -33.781 -7.406 1 98.56 386 ARG B CA 1
ATOM 5887 C C . ARG B 1 386 ? 18.875 -34.688 -7.168 1 98.56 386 ARG B C 1
ATOM 5889 O O . ARG B 1 386 ? 18.922 -35.594 -6.316 1 98.56 386 ARG B O 1
ATOM 5896 N N . LEU B 1 387 ? 17.797 -34.438 -7.852 1 98.69 387 LEU B N 1
ATOM 5897 C CA . LEU B 1 387 ? 16.641 -35.312 -7.754 1 98.69 387 LEU B CA 1
ATOM 5898 C C . LEU B 1 387 ? 17 -36.719 -8.234 1 98.69 387 LEU B C 1
ATOM 5900 O O . LEU B 1 387 ? 16.609 -37.719 -7.613 1 98.69 387 LEU B O 1
ATOM 5904 N N . ARG B 1 388 ? 17.672 -36.75 -9.375 1 98.19 388 ARG B N 1
ATOM 5905 C CA . ARG B 1 388 ? 18.094 -38.062 -9.906 1 98.19 388 ARG B CA 1
ATOM 5906 C C . ARG B 1 388 ? 18.906 -38.844 -8.867 1 98.19 388 ARG B C 1
ATOM 5908 O O . ARG B 1 388 ? 18.672 -40.031 -8.664 1 98.19 388 ARG B O 1
ATOM 5915 N N . ASP B 1 389 ? 19.766 -38.156 -8.211 1 98.31 389 ASP B N 1
ATOM 5916 C CA . ASP B 1 389 ? 20.594 -38.781 -7.184 1 98.31 389 ASP B CA 1
ATOM 5917 C C . ASP B 1 389 ? 19.75 -39.188 -5.984 1 98.31 389 ASP B C 1
ATOM 5919 O O . ASP B 1 389 ? 19.938 -40.281 -5.453 1 98.31 389 ASP B O 1
ATOM 5923 N N . ALA B 1 390 ? 18.875 -38.344 -5.535 1 98.19 390 ALA B N 1
ATOM 5924 C CA . ALA B 1 390 ? 18.062 -38.594 -4.348 1 98.19 390 ALA B CA 1
ATOM 5925 C C . ALA B 1 390 ? 17.125 -39.812 -4.566 1 98.19 390 ALA B C 1
ATOM 5927 O O . ALA B 1 390 ? 16.734 -40.469 -3.607 1 98.19 390 ALA B O 1
ATOM 5928 N N . PHE B 1 391 ? 16.828 -40.062 -5.789 1 98 391 PHE B N 1
ATOM 5929 C CA . PHE B 1 391 ? 15.914 -41.156 -6.094 1 98 391 PHE B CA 1
ATOM 5930 C C . PHE B 1 391 ? 16.625 -42.25 -6.906 1 98 391 PHE B C 1
ATOM 5932 O O . PHE B 1 391 ? 15.984 -42.969 -7.668 1 98 391 PHE B O 1
ATOM 5939 N N . ALA B 1 392 ? 17.875 -42.375 -6.812 1 96.31 392 ALA B N 1
ATOM 5940 C CA . ALA B 1 392 ? 18.703 -43.25 -7.617 1 96.31 392 ALA B CA 1
ATOM 5941 C C . ALA B 1 392 ? 18.344 -44.719 -7.379 1 96.31 392 ALA B C 1
ATOM 5943 O O . ALA B 1 392 ? 18.531 -45.562 -8.258 1 96.31 392 ALA B O 1
ATOM 5944 N N . ASP B 1 393 ? 17.906 -44.969 -6.176 1 93.56 393 ASP B N 1
ATOM 5945 C CA . ASP B 1 393 ? 17.594 -46.344 -5.828 1 93.56 393 ASP B CA 1
ATOM 5946 C C . ASP B 1 393 ? 16.391 -46.844 -6.637 1 93.56 393 ASP B C 1
ATOM 5948 O O . ASP B 1 393 ? 16.156 -48.062 -6.707 1 93.56 393 ASP B O 1
ATOM 5952 N N . LEU B 1 394 ? 15.594 -46 -7.207 1 90.62 394 LEU B N 1
ATOM 5953 C CA . LEU B 1 394 ? 14.445 -46.375 -8.023 1 90.62 394 LEU B CA 1
ATOM 5954 C C . LEU B 1 394 ? 14.859 -46.562 -9.484 1 90.62 394 LEU B C 1
ATOM 5956 O O . LEU B 1 394 ? 14.047 -47 -10.312 1 90.62 394 LEU B O 1
ATOM 5960 N N . GLN B 1 395 ? 16.094 -46.25 -9.703 1 80.31 395 GLN B N 1
ATOM 5961 C CA . GLN B 1 395 ? 16.578 -46.281 -11.078 1 80.31 395 GLN B CA 1
ATOM 5962 C C . GLN B 1 395 ? 17.297 -47.594 -11.383 1 80.31 395 GLN B C 1
ATOM 5964 O O . GLN B 1 395 ? 17.938 -48.188 -10.508 1 80.31 395 GLN B O 1
#

Radius of gyration: 28.33 Å; Cα contacts (8 Å, |Δi|>4): 1674; chains: 2; bounding box: 59×96×65 Å

Sequence (790 aa):
MTHTFDFDTPAKRRGCGSAKWDALSAILGDDAPDDALPMWVAQTDFAPAPCIQAAARRLADAGQWGYFTGLATLFERAAWWQETRHGWAADPGRYYATHGLGNAIGLTLQALTEPGDGIVVLSPVYHEFAGKIGRNGRTLVEAPLSIGPDGRFALDLEALEASLTGRERMLLISAPHNPAGRIWSAEEMRGMHALCRRHGMVLVSDEIHQDLAFPGHAHVPAAAAIDDTEGLVVMSAASKTFDVAGLRTGLVWIADDDLRDKFGRLHRALDIQPNIAGHAVTCAAYSPEGAAWVDALMAYLDGNRQTFCDGVNAIPGLSAMPMDATFLAWVDFSGTGMEQAEIDRRVMGDARIAPTPGPSLGHGGGLHHRFNIGTQRDVVAAAVDRLRDAFADLQMTHTFDFDTPAKRRGCGSAKWDALSAILGDDAPDDALPMWVAQTDFAPAPCIQAAARRLADAGQWGYFTGLATLFERAAWWQETRHGWAADPGRYYATHGLGNAIGLTLQALTEPGDGIVVLSPVYHEFAGKIGRNGRTLVEAPLSIGPDGRFALDLEALEASLTGRERMLLISAPHNPAGRIWSAEEMRGMHALCRRHGMVLVSDEIHQDLAFPGHAHVPAAAAIDDTEGLVVMSAASKTFDVAGLRTGLVWIADDDLRDKFGRLHRALDIQPNIAGHAVTCAAYSPEGAAWVDALMAYLDGNRQTFCDGVNAIPGLSAMPMDATFLAWVDFSGTGMEQAEIDRRVMGDARIAPTPGPSLGHGGGLHHRFNIGTQRDVVAAAVDRLRDAFADLQ

Solvent-accessible surface area (backbone atoms only — not comparable to full-atom values): 39677 Å² total; per-residue (Å²): 127,86,81,82,78,73,58,64,61,77,53,91,39,70,86,68,40,25,35,57,57,61,44,42,42,80,77,62,32,90,76,46,59,91,79,42,43,69,16,48,50,89,56,56,48,53,60,54,54,66,53,32,45,51,38,41,42,51,49,33,70,66,49,74,35,33,57,62,57,60,68,64,54,45,30,47,25,49,20,49,38,34,31,73,75,52,69,25,83,52,64,42,88,40,51,43,56,28,59,15,59,64,18,42,51,23,46,47,49,63,44,72,49,54,73,64,31,23,37,33,35,58,17,41,24,55,42,64,57,58,52,43,35,49,53,54,46,27,34,77,36,78,40,67,47,45,73,37,97,83,54,34,81,31,88,56,63,67,62,46,60,70,66,58,82,76,56,47,43,31,41,47,42,53,39,35,22,44,62,22,6,45,62,60,48,50,67,54,46,36,49,52,46,50,52,23,59,76,60,69,19,34,34,34,39,37,26,46,42,40,80,36,33,30,93,95,48,71,52,58,49,60,75,64,48,29,86,76,43,69,50,35,34,41,32,36,43,57,24,59,76,57,35,35,46,17,38,25,46,12,37,39,38,36,64,34,67,68,63,37,51,43,40,46,45,51,41,56,20,34,43,60,68,64,26,52,65,28,48,49,32,47,41,33,40,45,36,74,68,30,50,54,48,50,54,52,46,38,57,53,42,44,51,34,49,50,55,37,40,55,47,39,48,68,34,65,29,37,38,47,41,71,62,41,22,52,50,36,43,27,33,39,38,62,63,60,73,60,55,53,68,59,51,47,44,31,42,42,59,67,30,26,33,41,51,34,62,16,57,68,23,37,57,79,11,66,45,28,35,33,37,38,48,38,52,32,59,67,58,44,52,49,52,36,52,27,46,46,59,50,46,41,86,63,98,128,85,81,80,77,74,60,63,62,77,52,89,39,69,86,68,40,26,35,57,58,59,44,42,42,80,77,60,32,89,77,46,59,91,79,43,43,69,16,47,51,88,57,57,48,54,61,54,53,66,54,32,45,52,40,40,43,52,48,34,69,66,49,75,35,32,58,62,57,60,68,64,54,46,30,47,26,48,20,48,38,35,30,75,77,51,70,25,82,52,64,43,88,40,54,44,58,27,57,14,58,63,18,41,50,24,47,48,50,62,44,73,50,53,75,64,31,24,37,34,33,58,17,41,23,55,43,63,56,59,50,42,35,49,54,55,47,27,33,77,36,78,39,65,48,44,72,36,97,85,55,33,81,31,88,55,64,68,62,46,59,70,65,59,83,77,55,46,42,31,40,48,41,52,40,36,23,44,62,22,6,45,62,60,50,49,66,56,48,35,49,53,47,50,53,21,58,76,58,66,18,35,35,34,39,37,26,45,42,41,80,36,33,30,92,96,46,73,52,58,50,60,75,64,49,28,86,76,42,69,52,35,36,40,32,37,43,56,23,59,76,59,35,35,47,18,37,25,45,12,38,39,38,36,64,35,68,67,64,36,49,43,41,46,46,52,42,58,20,34,42,63,66,65,26,53,65,28,48,50,32,47,42,33,40,43,36,75,69,30,49,53,48,48,56,52,48,38,56,53,44,45,52,33,48,50,52,37,39,55,46,39,50,69,34,64,30,37,40,47,39,72,63,40,21,52,49,37,43,28,34,39,39,61,65,61,73,59,52,54,68,58,51,47,46,31,43,44,59,68,32,27,34,40,50,34,61,16,56,67,24,37,57,78,12,65,44,28,36,34,36,39,49,41,51,31,58,67,57,42,52,49,51,36,51,28,48,47,60,50,48,41,87,64,96

Foldseek 3Di:
DQPDFDFFDFDPDDPPPHCQQPVLCVQQNPPQDNPFARFADLFFGGDFQPLLVVLLVVCVVVVDFDDDDDVLLLLVLVQLLCCVQAVDNADSVQKDKFQAVLRVLLLLCVLQHDQAAEEEEEPLADLSVVVSCVVSNYHYDYDYFDQDPLRHTDDDLVVVLVPDDLRHAEYEYEALTPPQANHDDLVRLQSVVVSCVVSNHAYEYEDQFQLFFAPPFHHHFSNNSYDPCPSYKYKYACCSLRVPSVQRIIMIGHDDDVSSVSSVVVCVVVPGDGGPSRSSSRSSCSDPSVSSVSVVLSVQLVLLVCLQQVLQCVQFQKHWRHHRGRQKIKMANVRVVDFQVLVCCLLCPQLSYRWAQQVSSDPPRGRMTIGRSSHHSVSSNSSSVSSCVSRVVRD/DQPDFDFFDFDDDDPPPHCQQPVLCVQQNPPQDNPFARFADLFFGGDFQPLLVVLLVVCVVVPDFDDDDDVLLLLVLVQLLCCVAAVDNADSVQKDKFQAVLRVLLLLCVLQHDQAAEEEEEPLADLVVVVSCVVSNYHYDYDYFDQDPLRHTDDDLVVVLVPDDLRHAEYEYEALTPPAANHDDLVRLQSVVVSCVVSNHAYEYEDQFQLFFAPPFHHHFSNNSYDPCPSYKYKYACCSLRVPSVQRIIMIGHDDDVSSVSSVVVCVVVPGDGGPSRSSSRSSCSDPSVSSVSVVLSVQLVLLVCLQQVLQCVQFQKHWRHHRGRQKIKMANVRVVDFQVLVCCLLCPQLSYRWAQQVSSDPPRGRMTIGGSSYHSVSSNSSSVSSCVSRVVSD

Nearest PDB structures (foldseek):
  6qp2-assembly1_B  TM=9.304E-01  e=4.889E-35  Staphylococcus hominis
  6qp1-assembly1_B  TM=9.265E-01  e=3.870E-35  Staphylococcus hominis
  6qp1-assembly1_A  TM=9.295E-01  e=8.765E-35  Staphylococcus hominis
  6qp2-assembly1_A  TM=9.264E-01  e=2.104E-34  Staphylococcus hominis
  8bob-assembly1_B  TM=9.334E-01  e=4.645E-33  Escherichia coli K-12